Protein AF-0000000078279937 (afdb_homodimer)

Nearest PDB structures (foldseek):
  2nv9-assembly3_E  TM=8.210E-01  e=4.605E-23  Paramecium bursaria Chlorella virus 1
  2nv9-assembly1_A  TM=8.262E-01  e=1.720E-22  Paramecium bursaria Chlorella virus 1
  2nv9-assembly1_B  TM=8.105E-01  e=5.512E-23  Paramecium bursaria Chlorella virus 1
  2nva-assembly3_F  TM=8.144E-01  e=1.201E-22  Paramecium bursaria Chlorella virus 1
  2tod-assembly1_B  TM=8.309E-01  e=2.949E-22  Trypanosoma brucei

pLDDT: mean 93.98, std 10.26, range [30.8, 98.88]

Organism: NCBI:txid1796616

Solvent-accessible surface area (backbone atoms only — not comparable to full-atom values): 41753 Å² total; per-residue (Å²): 131,61,63,70,59,54,50,50,47,42,73,73,72,42,66,38,26,38,37,36,34,51,54,52,32,50,49,46,49,49,51,52,49,59,52,29,67,77,62,45,48,41,25,39,36,34,69,24,37,48,68,47,44,69,55,44,60,71,72,44,64,28,38,40,32,49,35,70,25,40,46,50,46,39,59,75,69,60,54,62,48,74,28,33,35,44,44,42,70,50,65,52,62,69,53,51,52,54,51,40,73,71,48,49,46,48,30,36,34,55,34,37,43,71,68,42,45,50,44,54,50,53,53,21,65,77,62,74,39,57,32,41,30,25,46,23,44,39,72,70,53,89,43,31,30,37,69,68,58,52,52,50,51,61,62,46,37,80,81,40,74,36,58,38,79,40,28,39,32,40,62,76,54,70,59,47,92,48,70,65,58,49,53,50,49,52,51,50,50,31,50,51,54,45,51,45,22,71,75,56,73,48,75,62,47,33,38,40,37,31,72,18,60,41,73,58,60,35,74,91,52,71,76,50,51,68,61,52,45,42,52,50,42,58,50,57,76,67,40,82,53,84,52,48,40,31,40,36,41,28,52,66,55,30,15,74,22,11,32,39,34,25,32,30,70,40,74,47,66,35,87,90,36,40,34,34,31,25,67,36,34,50,43,52,45,53,61,99,76,65,61,53,12,75,56,46,57,49,68,46,55,40,77,74,56,94,59,68,62,69,43,62,28,28,36,27,23,34,54,88,50,94,65,28,32,64,25,48,65,44,78,42,39,60,76,50,71,69,32,30,42,36,36,54,51,40,26,26,35,7,86,25,59,11,23,53,51,42,52,16,38,59,45,58,26,31,29,39,33,32,89,88,76,39,75,43,80,28,34,68,70,38,82,35,28,76,78,48,34,61,52,68,37,92,89,69,44,66,74,65,79,72,51,70,120,131,62,63,70,59,54,50,49,48,41,73,73,74,41,67,38,26,37,38,37,33,51,54,53,32,50,50,45,49,50,52,53,49,59,52,29,67,78,62,44,47,41,25,37,34,33,68,23,37,47,68,46,44,68,56,44,61,72,73,44,62,28,38,41,31,50,34,72,23,41,46,49,45,38,59,75,70,61,55,60,48,73,29,32,34,45,45,42,68,51,62,52,62,68,54,52,52,53,50,40,73,71,47,49,46,49,30,36,34,54,35,36,42,70,68,43,45,50,46,54,50,52,54,22,65,77,62,74,38,59,32,42,30,24,46,23,45,37,72,71,54,89,44,32,31,37,70,68,58,52,50,51,50,60,62,47,37,79,80,38,73,36,57,38,76,38,29,39,32,41,62,76,55,68,58,46,91,48,68,66,59,49,53,51,48,52,51,50,49,30,51,49,54,44,51,45,21,70,75,56,72,48,78,62,47,32,37,40,37,31,71,19,61,42,70,57,61,36,73,90,52,71,76,50,51,67,61,52,46,40,52,49,41,57,49,58,77,67,40,81,53,85,52,49,41,32,40,37,40,29,53,65,53,30,16,73,22,11,32,40,37,26,32,29,72,40,74,49,66,34,86,91,36,39,34,34,32,25,70,38,34,49,43,53,45,55,60,99,78,64,59,53,12,74,56,46,57,50,70,46,54,40,76,73,56,93,61,67,62,69,43,62,29,28,36,26,23,35,54,88,50,94,66,28,30,65,26,50,67,45,77,44,37,61,76,51,69,70,31,30,42,36,35,53,53,40,26,26,35,9,87,23,60,12,24,53,50,41,53,17,37,60,45,59,25,31,29,40,33,33,88,88,75,40,76,43,80,28,34,67,69,38,82,36,28,74,79,49,33,61,53,73,39,90,89,70,46,68,73,66,78,69,50,70,121

Structure (mmCIF, N/CA/C/O backbone):
data_AF-0000000078279937-model_v1
#
loop_
_entity.id
_entity.type
_entity.pdbx_description
1 polymer 'Diaminopimelate decarboxylase'
#
loop_
_atom_site.group_PDB
_atom_site.id
_atom_site.type_symbol
_atom_site.label_atom_id
_atom_site.label_alt_id
_atom_site.label_comp_id
_atom_site.label_asym_id
_atom_site.label_entity_id
_atom_site.label_seq_id
_atom_site.pdbx_PDB_ins_code
_atom_site.Cartn_x
_atom_site.Cartn_y
_atom_site.Cartn_z
_atom_site.occupancy
_atom_site.B_iso_or_equiv
_atom_site.auth_seq_id
_atom_site.auth_comp_id
_atom_site.auth_asym_id
_atom_site.auth_atom_id
_atom_site.pdbx_PDB_model_num
ATOM 1 N N . MET A 1 1 ? 24.375 12.938 1.271 1 91.19 1 MET A N 1
ATOM 2 C CA . MET A 1 1 ? 25.188 12.117 2.154 1 91.19 1 MET A CA 1
ATOM 3 C C . MET A 1 1 ? 26.375 11.531 1.399 1 91.19 1 MET A C 1
ATOM 5 O O . MET A 1 1 ? 26.25 11.133 0.239 1 91.19 1 MET A O 1
ATOM 9 N N . GLU A 1 2 ? 27.5 11.531 2.088 1 91.62 2 GLU A N 1
ATOM 10 C CA . GLU A 1 2 ? 28.672 10.969 1.43 1 91.62 2 GLU A CA 1
ATOM 11 C C . GLU A 1 2 ? 28.547 9.453 1.272 1 91.62 2 GLU A C 1
ATOM 13 O O . GLU A 1 2 ? 28.031 8.773 2.158 1 91.62 2 GLU A O 1
ATOM 18 N N . MET A 1 3 ? 29.062 8.961 0.216 1 93.88 3 MET A N 1
ATOM 19 C CA . MET A 1 3 ? 28.938 7.559 -0.157 1 93.88 3 MET A CA 1
ATOM 20 C C . MET A 1 3 ? 29.562 6.66 0.911 1 93.88 3 MET A C 1
ATOM 22 O O . MET A 1 3 ? 29.031 5.586 1.202 1 93.88 3 MET A O 1
ATOM 26 N N . GLU A 1 4 ? 30.625 7.129 1.504 1 93.06 4 GLU A N 1
ATOM 27 C CA . GLU A 1 4 ? 31.312 6.32 2.502 1 93.06 4 GLU A CA 1
ATOM 28 C C . GLU A 1 4 ? 30.391 5.977 3.67 1 93.06 4 GLU A C 1
ATOM 30 O O . GLU A 1 4 ? 30.438 4.863 4.203 1 93.06 4 GLU A O 1
ATOM 35 N N . TYR A 1 5 ? 29.594 6.871 4.039 1 94.44 5 TYR A N 1
ATOM 36 C CA . TYR A 1 5 ? 28.672 6.637 5.148 1 94.44 5 TYR A CA 1
ATOM 37 C C . TYR A 1 5 ? 27.562 5.688 4.734 1 94.44 5 TYR A C 1
ATOM 39 O O . TYR A 1 5 ? 27.156 4.816 5.508 1 94.44 5 TYR A O 1
ATOM 47 N N . LEU A 1 6 ? 27.062 5.871 3.543 1 96.38 6 LEU A N 1
ATOM 48 C CA . LEU A 1 6 ? 26.031 4.965 3.039 1 96.38 6 LEU A CA 1
ATOM 49 C C . LEU A 1 6 ? 26.578 3.541 2.936 1 96.38 6 LEU A C 1
ATOM 51 O O . LEU A 1 6 ? 25.875 2.582 3.266 1 96.38 6 LEU A O 1
ATOM 55 N N . GLU A 1 7 ? 27.812 3.387 2.508 1 96.25 7 GLU A N 1
ATOM 56 C CA . GLU A 1 7 ? 28.438 2.07 2.416 1 96.25 7 GLU A CA 1
ATOM 57 C C . GLU A 1 7 ? 28.562 1.419 3.791 1 96.25 7 GLU A C 1
ATOM 59 O O . GLU A 1 7 ? 28.375 0.208 3.928 1 96.25 7 GLU A O 1
ATOM 64 N N . TYR A 1 8 ? 28.891 2.275 4.75 1 95.31 8 TYR A N 1
ATOM 65 C CA . TYR A 1 8 ? 28.906 1.762 6.117 1 95.31 8 TYR A CA 1
ATOM 66 C C . TYR A 1 8 ? 27.531 1.2 6.504 1 95.31 8 TYR A C 1
ATOM 68 O O . TYR A 1 8 ? 27.453 0.113 7.082 1 95.31 8 TYR A O 1
ATOM 76 N N . GLY A 1 9 ? 26.484 1.945 6.211 1 95.75 9 GLY A N 1
ATOM 77 C CA . GLY A 1 9 ? 25.125 1.477 6.484 1 95.75 9 GLY A CA 1
ATOM 78 C C . GLY A 1 9 ? 24.797 0.174 5.781 1 95.75 9 GLY A C 1
ATOM 79 O O . GLY A 1 9 ? 24.156 -0.708 6.367 1 95.75 9 GLY A O 1
ATOM 80 N N . ILE A 1 10 ? 25.234 0.014 4.574 1 96.94 10 ILE A N 1
ATOM 81 C CA . ILE A 1 10 ? 25 -1.186 3.775 1 96.94 10 ILE A CA 1
ATOM 82 C C . ILE A 1 10 ? 25.641 -2.393 4.465 1 96.94 10 ILE A C 1
ATOM 84 O O . ILE A 1 10 ? 25 -3.445 4.59 1 96.94 10 ILE A O 1
ATOM 88 N N . VAL A 1 11 ? 26.859 -2.24 4.875 1 96.06 11 VAL A N 1
ATOM 89 C CA . VAL A 1 11 ? 27.594 -3.336 5.496 1 96.06 11 VAL A CA 1
ATOM 90 C C . VAL A 1 11 ? 26.969 -3.668 6.852 1 96.06 11 VAL A C 1
ATOM 92 O O . VAL A 1 11 ? 26.812 -4.84 7.199 1 96.06 11 VAL A O 1
ATOM 95 N N . ARG A 1 12 ? 26.578 -2.682 7.578 1 95.69 12 ARG A N 1
ATOM 96 C CA . ARG A 1 12 ? 26.109 -2.85 8.953 1 95.69 12 ARG A CA 1
ATOM 97 C C . ARG A 1 12 ? 24.703 -3.445 8.984 1 95.69 12 ARG A C 1
ATOM 99 O O . ARG A 1 12 ? 24.406 -4.312 9.805 1 95.69 12 ARG A O 1
ATOM 106 N N . TYR A 1 13 ? 23.781 -2.949 8.133 1 96.62 13 TYR A N 1
ATOM 107 C CA . TYR A 1 13 ? 22.375 -3.271 8.281 1 96.62 13 TYR A CA 1
ATOM 108 C C . TYR A 1 13 ? 21.875 -4.117 7.113 1 96.62 13 TYR A C 1
ATOM 110 O O . TYR A 1 13 ? 20.859 -4.812 7.23 1 96.62 13 TYR A O 1
ATOM 118 N N . GLY A 1 14 ? 22.547 -4.039 5.945 1 97 14 GLY A N 1
ATOM 119 C CA . GLY A 1 14 ? 22.078 -4.738 4.762 1 97 14 GLY A CA 1
ATOM 120 C C . GLY A 1 14 ? 20.938 -4.012 4.059 1 97 14 GLY A C 1
ATOM 121 O O . GLY A 1 14 ? 20.703 -2.828 4.305 1 97 14 GLY A O 1
ATOM 122 N N . THR A 1 15 ? 20.297 -4.594 3.074 1 98.06 15 THR A N 1
ATOM 123 C CA . THR A 1 15 ? 19.172 -4.066 2.295 1 98.06 15 THR A CA 1
ATOM 124 C C . THR A 1 15 ? 17.984 -5.02 2.35 1 98.06 15 THR A C 1
ATOM 126 O O . THR A 1 15 ? 18.141 -6.207 2.643 1 98.06 15 THR A O 1
ATOM 129 N N . PRO A 1 16 ? 16.844 -4.539 2.074 1 98.25 16 PRO A N 1
ATOM 130 C CA . PRO A 1 16 ? 16.453 -3.141 1.854 1 98.25 16 PRO A CA 1
ATOM 131 C C . PRO A 1 16 ? 16.562 -2.295 3.121 1 98.25 16 PRO A C 1
ATOM 133 O O . PRO A 1 16 ? 16.375 -2.811 4.227 1 98.25 16 PRO A O 1
ATOM 136 N N . LEU A 1 17 ? 16.844 -0.996 2.926 1 98.62 17 LEU A N 1
ATOM 137 C CA . LEU A 1 17 ? 17.078 -0.129 4.074 1 98.62 17 LEU A CA 1
ATOM 138 C C . LEU A 1 17 ? 16.672 1.307 3.768 1 98.62 17 LEU A C 1
ATOM 140 O O . LEU A 1 17 ? 17 1.841 2.707 1 98.62 17 LEU A O 1
ATOM 144 N N . TYR A 1 18 ? 15.898 1.849 4.648 1 98.69 18 TYR A N 1
ATOM 145 C CA . TYR A 1 18 ? 15.719 3.297 4.656 1 98.69 18 TYR A CA 1
ATOM 146 C C . TYR A 1 18 ? 16.766 3.969 5.539 1 98.69 18 TYR A C 1
ATOM 148 O O . TYR A 1 18 ? 17.062 3.49 6.641 1 98.69 18 TYR A O 1
ATOM 156 N N . VAL A 1 19 ? 17.312 5.02 5.066 1 98.56 19 VAL A N 1
ATOM 157 C CA . VAL A 1 19 ? 18.234 5.836 5.863 1 98.56 19 VAL A CA 1
ATOM 158 C C . VAL A 1 19 ? 17.719 7.27 5.926 1 98.56 19 VAL A C 1
ATOM 160 O O . VAL A 1 19 ? 17.438 7.883 4.895 1 98.56 19 VAL A O 1
ATOM 163 N N . PHE A 1 20 ? 17.578 7.77 7.086 1 98.44 20 PHE A N 1
ATOM 164 C CA . PHE A 1 20 ? 17.234 9.172 7.293 1 98.44 20 PHE A CA 1
ATOM 165 C C . PHE A 1 20 ? 18.406 9.945 7.883 1 98.44 20 PHE A C 1
ATOM 167 O O . PHE A 1 20 ? 18.828 9.664 9 1 98.44 20 PHE A O 1
ATOM 174 N N . ASN A 1 21 ? 18.891 10.82 7.109 1 98.38 21 ASN A N 1
ATOM 175 C CA . ASN A 1 21 ? 20 11.664 7.531 1 98.38 21 ASN A CA 1
ATOM 176 C C . ASN A 1 21 ? 19.516 12.859 8.344 1 98.38 21 ASN A C 1
ATOM 178 O O . ASN A 1 21 ? 19 13.828 7.781 1 98.38 21 ASN A O 1
ATOM 182 N N . MET A 1 22 ? 19.797 12.852 9.586 1 97 22 MET A N 1
ATOM 183 C CA . MET A 1 22 ? 19.266 13.844 10.516 1 97 22 MET A CA 1
ATOM 184 C C . MET A 1 22 ? 19.922 15.203 10.289 1 97 22 MET A C 1
ATOM 186 O O . MET A 1 22 ? 19.312 16.234 10.516 1 97 22 MET A O 1
ATOM 190 N N . ASP A 1 23 ? 21.172 15.258 9.844 1 97.69 23 ASP A N 1
ATOM 191 C CA . ASP A 1 23 ? 21.828 16.516 9.531 1 97.69 23 ASP A CA 1
ATOM 192 C C . ASP A 1 23 ? 21.156 17.219 8.359 1 97.69 23 ASP A C 1
ATOM 194 O O . ASP A 1 23 ? 20.922 18.438 8.398 1 97.69 23 ASP A O 1
ATOM 198 N N . GLU A 1 24 ? 20.844 16.438 7.383 1 98 24 GLU A N 1
ATOM 199 C CA . GLU A 1 24 ? 20.156 17 6.223 1 98 24 GLU A CA 1
ATOM 200 C C . GLU A 1 24 ? 18.766 17.5 6.594 1 98 24 GLU A C 1
ATOM 202 O O . GLU A 1 24 ? 18.312 18.531 6.082 1 98 24 GLU A O 1
ATOM 207 N N . MET A 1 25 ? 18.062 16.781 7.422 1 98 25 MET A N 1
ATOM 208 C CA . MET A 1 25 ? 16.766 17.234 7.918 1 98 25 MET A CA 1
ATOM 209 C C . MET A 1 25 ? 16.891 18.578 8.625 1 98 25 MET A C 1
ATOM 211 O O . MET A 1 25 ? 16.156 19.516 8.32 1 98 25 MET A O 1
ATOM 215 N N . ARG A 1 26 ? 17.828 18.688 9.508 1 97.5 26 ARG A N 1
ATOM 216 C CA . ARG A 1 26 ? 18.078 19.906 10.258 1 97.5 26 ARG A CA 1
ATOM 217 C C . ARG A 1 26 ? 18.422 21.062 9.328 1 97.5 26 ARG A C 1
ATOM 219 O O . ARG A 1 26 ? 17.891 22.172 9.461 1 97.5 26 ARG A O 1
ATOM 226 N N . ASP A 1 27 ? 19.297 20.75 8.391 1 97.5 27 ASP A N 1
ATOM 227 C CA . ASP A 1 27 ? 19.719 21.781 7.441 1 97.5 27 ASP A CA 1
ATOM 228 C C . ASP A 1 27 ? 18.531 22.312 6.648 1 97.5 27 ASP A C 1
ATOM 230 O O . ASP A 1 27 ? 18.438 23.516 6.406 1 97.5 27 ASP A O 1
ATOM 234 N N . THR A 1 28 ? 17.672 21.438 6.246 1 97.75 28 THR A N 1
ATOM 235 C CA . THR A 1 28 ? 16.484 21.844 5.488 1 97.75 28 THR A CA 1
ATOM 236 C C . THR A 1 28 ? 15.594 22.75 6.328 1 97.75 28 THR A C 1
ATOM 238 O O . THR A 1 28 ? 15.164 23.812 5.863 1 97.75 28 THR A O 1
ATOM 241 N N . VAL A 1 29 ? 15.328 22.359 7.566 1 98 29 VAL A N 1
ATOM 242 C CA . VAL A 1 29 ? 14.477 23.141 8.453 1 98 29 VAL A CA 1
ATOM 243 C C . VAL A 1 29 ? 15.102 24.516 8.695 1 98 29 VAL A C 1
ATOM 245 O O . VAL A 1 29 ? 14.414 25.531 8.617 1 98 29 VAL A O 1
ATOM 248 N N . LEU A 1 30 ? 16.375 24.531 8.938 1 97.19 30 LEU A N 1
ATOM 249 C CA . LEU A 1 30 ? 17.078 25.781 9.219 1 97.19 30 LEU A CA 1
ATOM 250 C C . LEU A 1 30 ? 17.062 26.703 8 1 97.19 30 LEU A C 1
ATOM 252 O O . LEU A 1 30 ? 16.906 27.922 8.133 1 97.19 30 LEU A O 1
ATOM 256 N N . LEU A 1 31 ? 17.281 26.094 6.871 1 96.69 31 LEU A N 1
ATOM 257 C CA . LEU A 1 31 ? 17.234 26.875 5.641 1 96.69 31 LEU A CA 1
ATOM 258 C C . LEU A 1 31 ? 15.883 27.562 5.484 1 96.69 31 LEU A C 1
ATOM 260 O O . LEU A 1 31 ? 15.82 28.766 5.215 1 96.69 31 LEU A O 1
ATOM 264 N N . ILE A 1 32 ? 14.805 26.875 5.668 1 97.25 32 ILE A N 1
ATOM 265 C CA . ILE A 1 32 ? 13.461 27.406 5.504 1 97.25 32 ILE A CA 1
ATOM 266 C C . ILE A 1 32 ? 13.188 28.469 6.574 1 97.25 32 ILE A C 1
ATOM 268 O O . ILE A 1 32 ? 12.648 29.531 6.273 1 97.25 32 ILE A O 1
ATOM 272 N N . ARG A 1 33 ? 13.586 28.203 7.777 1 96.56 33 ARG A N 1
ATOM 273 C CA . ARG A 1 33 ? 13.398 29.141 8.875 1 96.56 33 ARG A CA 1
ATOM 274 C C . ARG A 1 33 ? 14.109 30.453 8.594 1 96.56 33 ARG A C 1
ATOM 276 O O . ARG A 1 33 ? 13.562 31.531 8.836 1 96.56 33 ARG A O 1
ATOM 283 N N . ASN A 1 34 ? 15.328 30.328 8.148 1 95.88 34 ASN A N 1
ATOM 284 C CA . ASN A 1 34 ? 16.109 31.516 7.836 1 95.88 34 ASN A CA 1
ATOM 285 C C . ASN A 1 34 ? 15.461 32.344 6.723 1 95.88 34 ASN A C 1
ATOM 287 O O . ASN A 1 34 ? 15.414 33.562 6.801 1 95.88 34 ASN A O 1
ATOM 291 N N . GLU A 1 35 ? 14.984 31.625 5.75 1 94.62 35 GLU A N 1
ATOM 292 C CA . GLU A 1 35 ? 14.352 32.312 4.629 1 94.62 35 GLU A CA 1
ATOM 293 C C . GLU A 1 35 ? 13.055 33 5.062 1 94.62 35 GLU A C 1
ATOM 295 O O . GLU A 1 35 ? 12.695 34.062 4.531 1 94.62 35 GLU A O 1
ATOM 300 N N . LEU A 1 36 ? 12.32 32.438 5.992 1 95.75 36 LEU A N 1
ATOM 301 C CA . LEU A 1 36 ? 11.062 33 6.484 1 95.75 36 LEU A CA 1
ATOM 302 C C . LEU A 1 36 ? 11.32 34.219 7.355 1 95.75 36 LEU A C 1
ATOM 304 O O . LEU A 1 36 ? 10.445 35.094 7.5 1 95.75 36 LEU A O 1
ATOM 308 N N . ALA A 1 37 ? 12.469 34.344 8.008 1 90.94 37 ALA A N 1
ATOM 309 C CA . ALA A 1 37 ? 12.93 35.5 8.773 1 90.94 37 ALA A CA 1
ATOM 310 C C . ALA A 1 37 ? 11.906 35.906 9.828 1 90.94 37 ALA A C 1
ATOM 312 O O . ALA A 1 37 ? 11.57 37.094 9.953 1 90.94 37 ALA A O 1
ATOM 313 N N . GLY A 1 38 ? 11.297 34.906 10.469 1 93.62 38 GLY A N 1
ATOM 314 C CA . GLY A 1 38 ? 10.383 35.156 11.57 1 93.62 38 GLY A CA 1
ATOM 315 C C . GLY A 1 38 ? 8.992 35.562 11.117 1 93.62 38 GLY A C 1
ATOM 316 O O . GLY A 1 38 ? 8.109 35.781 11.938 1 93.62 38 GLY A O 1
ATOM 317 N N . LYS A 1 39 ? 8.766 35.531 9.852 1 96 39 LYS A N 1
ATOM 318 C CA . LYS A 1 39 ? 7.496 36 9.289 1 96 39 LYS A CA 1
ATOM 319 C C . LYS A 1 39 ? 6.414 34.938 9.414 1 96 39 LYS A C 1
ATOM 321 O O . LYS A 1 39 ? 5.223 35.219 9.289 1 96 39 LYS A O 1
ATOM 326 N N . ALA A 1 40 ? 6.801 33.75 9.672 1 97.69 40 ALA A N 1
ATOM 327 C CA . ALA A 1 40 ? 5.855 32.625 9.852 1 97.69 40 ALA A CA 1
ATOM 328 C C . ALA A 1 40 ? 6.469 31.516 10.688 1 97.69 40 ALA A C 1
ATOM 330 O O . ALA A 1 40 ? 7.691 31.375 10.742 1 97.69 40 ALA A O 1
ATOM 331 N N . GLY A 1 41 ? 5.605 30.766 11.375 1 97.75 41 GLY A N 1
ATOM 332 C CA . GLY A 1 41 ? 6.035 29.547 12.016 1 97.75 41 GLY A CA 1
ATOM 333 C C . GLY A 1 41 ? 6.059 28.344 11.078 1 97.75 41 GLY A C 1
ATOM 334 O O . GLY A 1 41 ? 5.668 28.469 9.914 1 97.75 41 GLY A O 1
ATOM 335 N N . LEU A 1 42 ? 6.555 27.25 11.625 1 98.25 42 LEU A N 1
ATOM 336 C CA . LEU A 1 42 ? 6.66 26.031 10.82 1 98.25 42 LEU A CA 1
ATOM 337 C C . LEU A 1 42 ? 5.898 24.875 11.477 1 98.25 42 LEU A C 1
ATOM 339 O O . LEU A 1 42 ? 6.031 24.656 12.68 1 98.25 42 LEU A O 1
ATOM 343 N N . CYS A 1 43 ? 5.09 24.234 10.695 1 98.62 43 CYS A N 1
ATOM 344 C CA . CYS A 1 43 ? 4.363 23.031 11.094 1 98.62 43 CYS A CA 1
ATOM 345 C C . CYS A 1 43 ? 4.75 21.844 10.219 1 98.62 43 CYS A C 1
ATOM 347 O O . CYS A 1 43 ? 4.766 21.953 8.992 1 98.62 43 CYS A O 1
ATOM 349 N N . PHE A 1 44 ? 5.07 20.75 10.891 1 98.81 44 PHE A N 1
ATOM 350 C CA . PHE A 1 44 ? 5.395 19.516 10.172 1 98.81 44 PHE A CA 1
ATOM 351 C C . PHE A 1 44 ? 4.188 18.594 10.094 1 98.81 44 PHE A C 1
ATOM 353 O O . PHE A 1 44 ? 3.676 18.156 11.125 1 98.81 44 PHE A O 1
ATOM 360 N N . ALA A 1 45 ? 3.721 18.312 8.891 1 98.69 45 ALA A N 1
ATOM 361 C CA . ALA A 1 45 ? 2.736 17.25 8.711 1 98.69 45 ALA A CA 1
ATOM 362 C C . ALA A 1 45 ? 3.387 15.875 8.836 1 98.69 45 ALA A C 1
ATOM 364 O O . ALA A 1 45 ? 4.004 15.391 7.883 1 98.69 45 ALA A O 1
ATOM 365 N N . MET A 1 46 ? 3.17 15.195 9.906 1 98.62 46 MET A N 1
ATOM 366 C CA . MET A 1 46 ? 3.971 14.016 10.211 1 98.62 46 MET A CA 1
ATOM 367 C C . MET A 1 46 ? 3.592 12.844 9.305 1 98.62 46 MET A C 1
ATOM 369 O O . MET A 1 46 ? 4.312 11.852 9.234 1 98.62 46 MET A O 1
ATOM 373 N N . LYS A 1 47 ? 2.43 12.969 8.562 1 98.06 47 LYS A N 1
ATOM 374 C CA . LYS A 1 47 ? 2.057 11.898 7.648 1 98.06 47 LYS A CA 1
ATOM 375 C C . LYS A 1 47 ? 3.129 11.68 6.582 1 98.06 47 LYS A C 1
ATOM 377 O O . LYS A 1 47 ? 3.195 10.617 5.969 1 98.06 47 LYS A O 1
ATOM 382 N N . ALA A 1 48 ? 3.943 12.703 6.355 1 97.81 48 ALA A N 1
ATOM 383 C CA . ALA A 1 48 ? 5.023 12.578 5.379 1 97.81 48 ALA A CA 1
ATOM 384 C C . ALA A 1 48 ? 6.047 11.539 5.816 1 97.81 48 ALA A C 1
ATOM 386 O O . ALA A 1 48 ? 6.594 10.805 4.988 1 97.81 48 ALA A O 1
ATOM 387 N N . ASN A 1 49 ? 6.336 11.516 7.09 1 98.5 49 ASN A N 1
ATOM 388 C CA . ASN A 1 49 ? 7.262 10.539 7.656 1 98.5 49 ASN A CA 1
ATOM 389 C C . ASN A 1 49 ? 7.199 10.516 9.18 1 98.5 49 ASN A C 1
ATOM 391 O O . ASN A 1 49 ? 7.891 11.297 9.844 1 98.5 49 ASN A O 1
ATOM 395 N N . PRO A 1 50 ? 6.496 9.609 9.75 1 98.56 50 PRO A N 1
ATOM 396 C CA . PRO A 1 50 ? 6.328 9.594 11.203 1 98.56 50 PRO A CA 1
ATOM 397 C C . PRO A 1 50 ? 7.629 9.289 11.945 1 98.56 50 PRO A C 1
ATOM 399 O O . PRO A 1 50 ? 7.762 9.617 13.125 1 98.56 50 PRO A O 1
ATOM 402 N N . PHE A 1 51 ? 8.602 8.711 11.305 1 98.12 51 PHE A N 1
ATOM 403 C CA . PHE A 1 51 ? 9.867 8.391 11.945 1 98.12 51 PHE A CA 1
ATOM 404 C C . PHE A 1 51 ? 10.609 9.664 12.352 1 98.12 51 PHE A C 1
ATOM 406 O O . PHE A 1 51 ? 11.469 9.633 13.234 1 98.12 51 PHE A O 1
ATOM 413 N N . LEU A 1 52 ? 10.281 10.766 11.734 1 98.12 52 LEU A N 1
ATOM 414 C CA . LEU A 1 52 ? 11.023 12.008 11.953 1 98.12 52 LEU A CA 1
ATOM 415 C C . LEU A 1 52 ? 10.352 12.844 13.039 1 98.12 52 LEU A C 1
ATOM 417 O O . LEU A 1 52 ? 10.828 13.938 13.359 1 98.12 52 LEU A O 1
ATOM 421 N N . THR A 1 53 ? 9.297 12.383 13.641 1 97.94 53 THR A N 1
ATOM 422 C CA . THR A 1 53 ? 8.414 13.172 14.5 1 97.94 53 THR A CA 1
ATOM 423 C C . THR A 1 53 ? 9.188 13.758 15.672 1 97.94 53 THR A C 1
ATOM 425 O O . THR A 1 53 ? 9.125 14.961 15.93 1 97.94 53 THR A O 1
ATOM 428 N N . ARG A 1 54 ? 9.938 13.023 16.359 1 95.12 54 ARG A N 1
ATOM 429 C CA . ARG A 1 54 ? 10.664 13.484 17.531 1 95.12 54 ARG A CA 1
ATOM 430 C C . ARG A 1 54 ? 11.695 14.547 17.156 1 95.12 54 ARG A C 1
ATOM 432 O O . ARG A 1 54 ? 11.75 15.609 17.781 1 95.12 54 ARG A O 1
ATOM 439 N N . GLN A 1 55 ? 12.453 14.242 16.141 1 93.81 55 GLN A N 1
ATOM 440 C CA . GLN A 1 55 ? 13.508 15.164 15.719 1 93.81 55 GLN A CA 1
ATOM 441 C C . GLN A 1 55 ? 12.914 16.453 15.172 1 93.81 55 GLN A C 1
ATOM 443 O O . GLN A 1 55 ? 13.445 17.547 15.43 1 93.81 55 GLN A O 1
ATOM 448 N N . MET A 1 56 ? 11.852 16.344 14.461 1 97.38 56 MET A N 1
ATOM 449 C CA . MET A 1 56 ? 11.18 17.516 13.938 1 97.38 56 MET A CA 1
ATOM 450 C C . MET A 1 56 ? 10.609 18.375 15.07 1 97.38 56 MET A C 1
ATOM 452 O O . MET A 1 56 ? 10.711 19.594 15.039 1 97.38 56 MET A O 1
ATOM 456 N N . ALA A 1 57 ? 10.039 17.719 16.047 1 96.75 57 ALA A N 1
ATOM 457 C CA . ALA A 1 57 ? 9.422 18.422 17.172 1 96.75 57 ALA A CA 1
ATOM 458 C C . ALA A 1 57 ? 10.438 19.344 17.859 1 96.75 57 ALA A C 1
ATOM 460 O O . ALA A 1 57 ? 10.07 20.375 18.406 1 96.75 57 ALA A O 1
ATOM 461 N N . ALA A 1 58 ? 11.656 18.984 17.781 1 95.06 58 ALA A N 1
ATOM 462 C CA . ALA A 1 58 ? 12.719 19.766 18.422 1 95.06 58 ALA A CA 1
ATOM 463 C C . ALA A 1 58 ? 13.062 21 17.594 1 95.06 58 ALA A C 1
ATOM 465 O O . ALA A 1 58 ? 13.664 21.953 18.109 1 95.06 58 ALA A O 1
ATOM 466 N N . LEU A 1 59 ? 12.68 21.031 16.344 1 96.19 59 LEU A N 1
ATOM 467 C CA . LEU A 1 59 ? 13.148 22.078 15.43 1 96.19 59 LEU A CA 1
ATOM 468 C C . LEU A 1 59 ? 12.008 22.969 14.984 1 96.19 59 LEU A C 1
ATOM 470 O O . LEU A 1 59 ? 12.227 24.125 14.602 1 96.19 59 LEU A O 1
ATOM 474 N N . ILE A 1 60 ? 10.805 22.438 14.961 1 97.19 60 ILE A N 1
ATOM 475 C CA . ILE A 1 60 ? 9.695 23.172 14.367 1 97.19 60 ILE A CA 1
ATOM 476 C C . ILE A 1 60 ? 8.719 23.609 15.461 1 97.19 60 ILE A C 1
ATOM 478 O O . ILE A 1 60 ? 8.922 23.297 16.641 1 97.19 60 ILE A O 1
ATOM 482 N N . ASP A 1 61 ? 7.699 24.297 15.102 1 98 61 ASP A N 1
ATOM 483 C CA . ASP A 1 61 ? 6.809 24.938 16.062 1 98 61 ASP A CA 1
ATOM 484 C C . ASP A 1 61 ? 5.59 24.047 16.344 1 98 61 ASP A C 1
ATOM 486 O O . ASP A 1 61 ? 4.988 24.141 17.422 1 98 61 ASP A O 1
ATOM 490 N N . ARG A 1 62 ? 5.285 23.219 15.359 1 98.19 62 ARG A N 1
ATOM 491 C CA . ARG A 1 62 ? 4.055 22.453 15.477 1 98.19 62 ARG A CA 1
ATOM 492 C C . ARG A 1 62 ? 4.152 21.156 14.68 1 98.19 62 ARG A C 1
ATOM 494 O O . ARG A 1 62 ? 4.891 21.078 13.703 1 98.19 62 ARG A O 1
ATOM 501 N N . ILE A 1 63 ? 3.43 20.141 15.172 1 98.62 63 ILE A N 1
ATOM 502 C CA . ILE A 1 63 ? 3.26 18.875 14.477 1 98.62 63 ILE A CA 1
ATOM 503 C C . ILE A 1 63 ? 1.78 18.641 14.172 1 98.62 63 ILE A C 1
ATOM 505 O O . ILE A 1 63 ? 0.94 18.703 15.078 1 98.62 63 ILE A O 1
ATOM 509 N N . GLU A 1 64 ? 1.451 18.438 12.961 1 98.75 64 GLU A N 1
ATOM 510 C CA . GLU A 1 64 ? 0.083 18.094 12.586 1 98.75 64 GLU A CA 1
ATOM 511 C C . GLU A 1 64 ? -0.132 16.578 12.609 1 98.75 64 GLU A C 1
ATOM 513 O O . GLU A 1 64 ? 0.636 15.828 12.008 1 98.75 64 GLU A O 1
ATOM 518 N N . VAL A 1 65 ? -1.108 16.172 13.258 1 98.5 65 VAL A N 1
ATOM 519 C CA . VAL A 1 65 ? -1.495 14.773 13.469 1 98.5 65 VAL A CA 1
ATOM 520 C C . VAL A 1 65 ? -2.863 14.516 12.836 1 98.5 65 VAL A C 1
ATOM 522 O O . VAL A 1 65 ? -3.828 15.234 13.125 1 98.5 65 VAL A O 1
ATOM 525 N N . CYS A 1 66 ? -2.988 13.422 12.047 1 98.25 66 CYS A N 1
ATOM 526 C CA . CYS A 1 66 ? -4.203 13.312 11.25 1 98.25 66 CYS A CA 1
ATOM 527 C C . CYS A 1 66 ? -4.91 11.992 11.516 1 98.25 66 CYS A C 1
ATOM 529 O O . CYS A 1 66 ? -5.867 11.641 10.82 1 98.25 66 CYS A O 1
ATOM 531 N N . SER A 1 67 ? -4.461 11.188 12.469 1 98.31 67 SER A N 1
ATOM 532 C CA . SER A 1 67 ? -5.098 9.914 12.797 1 98.31 67 SER A CA 1
ATOM 533 C C . SER A 1 67 ? -4.816 9.516 14.242 1 98.31 67 SER A C 1
ATOM 535 O O . SER A 1 67 ? -3.922 10.07 14.883 1 98.31 67 SER A O 1
ATOM 537 N N . MET A 1 68 ? -5.59 8.555 14.727 1 98.06 68 MET A N 1
ATOM 538 C CA . MET A 1 68 ? -5.359 8.039 16.078 1 98.06 68 MET A CA 1
ATOM 539 C C . MET A 1 68 ? -4.008 7.336 16.156 1 98.06 68 MET A C 1
ATOM 541 O O . MET A 1 68 ? -3.346 7.379 17.203 1 98.06 68 MET A O 1
ATOM 545 N N . GLY A 1 69 ? -3.572 6.664 15.031 1 98.44 69 GLY A N 1
ATOM 546 C CA . GLY A 1 69 ? -2.242 6.078 15.023 1 98.44 69 GLY A CA 1
ATOM 547 C C . GLY A 1 69 ? -1.136 7.102 15.188 1 98.44 69 GLY A C 1
ATOM 548 O O . GLY A 1 69 ? -0.194 6.887 15.953 1 98.44 69 GLY A O 1
ATOM 549 N N . GLU A 1 70 ? -1.249 8.156 14.516 1 98.69 70 GLU A N 1
ATOM 550 C CA . GLU A 1 70 ? -0.272 9.227 14.648 1 98.69 70 GLU A CA 1
ATOM 551 C C . GLU A 1 70 ? -0.33 9.859 16.031 1 98.69 70 GLU A C 1
ATOM 553 O O . GLU A 1 70 ? 0.702 10.227 16.594 1 98.69 70 GLU A O 1
ATOM 558 N N . PHE A 1 71 ? -1.556 10 16.562 1 98.44 71 PHE A N 1
ATOM 559 C CA . PHE A 1 71 ? -1.713 10.5 17.922 1 98.44 71 PHE A CA 1
ATOM 560 C C . PHE A 1 71 ? -0.971 9.617 18.922 1 98.44 71 PHE A C 1
ATOM 562 O O . PHE A 1 71 ? -0.255 10.117 19.797 1 98.44 71 PHE A O 1
ATOM 569 N N . GLU A 1 72 ? -1.078 8.344 18.719 1 98.06 72 GLU A N 1
ATOM 570 C CA . GLU A 1 72 ? -0.406 7.398 19.609 1 98.06 72 GLU A CA 1
ATOM 571 C C . GLU A 1 72 ? 1.111 7.535 19.516 1 98.06 72 GLU A C 1
ATOM 573 O O . GLU A 1 72 ? 1.815 7.434 20.516 1 98.06 72 GLU A O 1
ATOM 578 N N . ILE A 1 73 ? 1.615 7.762 18.344 1 98.12 73 ILE A N 1
ATOM 579 C CA . ILE A 1 73 ? 3.047 7.977 18.156 1 98.12 73 ILE A CA 1
ATOM 580 C C . ILE A 1 73 ? 3.49 9.195 18.969 1 98.12 73 ILE A C 1
ATOM 582 O O . ILE A 1 73 ? 4.477 9.133 19.703 1 98.12 73 ILE A O 1
ATOM 586 N N . CYS A 1 74 ? 2.734 10.273 18.844 1 97.94 74 CYS A N 1
ATOM 587 C CA . CYS A 1 74 ? 3.082 11.484 19.562 1 97.94 74 CYS A CA 1
ATOM 588 C C . CYS A 1 74 ? 3.037 11.25 21.078 1 97.94 74 CYS A C 1
ATOM 590 O O . CYS A 1 74 ? 3.898 11.742 21.812 1 97.94 74 CYS A O 1
ATOM 592 N N . ARG A 1 75 ? 2.008 10.555 21.516 1 97.06 75 ARG A N 1
ATOM 593 C CA . ARG A 1 75 ? 1.888 10.242 22.938 1 97.06 75 ARG A CA 1
ATOM 594 C C . ARG A 1 75 ? 3.08 9.414 23.406 1 97.06 75 ARG A C 1
ATOM 596 O O . ARG A 1 75 ? 3.695 9.742 24.438 1 97.06 75 ARG A O 1
ATOM 603 N N . LYS A 1 76 ? 3.463 8.398 22.672 1 95.81 76 LYS A N 1
ATOM 604 C CA . LYS A 1 76 ? 4.555 7.504 23.047 1 95.81 76 LYS A CA 1
ATOM 605 C C . LYS A 1 76 ? 5.895 8.242 23.047 1 95.81 76 LYS A C 1
ATOM 607 O O . LYS A 1 76 ? 6.762 7.965 23.875 1 95.81 76 LYS A O 1
ATOM 612 N N . LEU A 1 77 ? 6.02 9.156 22.125 1 95.06 77 LEU A N 1
ATOM 613 C CA . LEU A 1 77 ? 7.258 9.922 22.016 1 95.06 77 LEU A CA 1
ATOM 614 C C . LEU A 1 77 ? 7.258 11.102 22.984 1 95.06 77 LEU A C 1
ATOM 616 O O . LEU A 1 77 ? 8.234 11.859 23.047 1 95.06 77 LEU A O 1
ATOM 620 N N . GLU A 1 78 ? 6.113 11.344 23.656 1 95.5 78 GLU A N 1
ATOM 621 C CA . GLU A 1 78 ? 5.957 12.406 24.641 1 95.5 78 GLU A CA 1
ATOM 622 C C . GLU A 1 78 ? 6.164 13.781 24.016 1 95.5 78 GLU A C 1
ATOM 624 O O . GLU A 1 78 ? 6.867 14.625 24.578 1 95.5 78 GLU A O 1
ATOM 629 N N . ILE A 1 79 ? 5.641 13.906 22.906 1 97.06 79 ILE A N 1
ATOM 630 C CA . ILE A 1 79 ? 5.66 15.219 22.281 1 97.06 79 ILE A CA 1
ATOM 631 C C . ILE A 1 79 ? 4.836 16.203 23.109 1 97.06 79 ILE A C 1
ATOM 633 O O . ILE A 1 79 ? 3.756 15.859 23.594 1 97.06 79 ILE A O 1
ATOM 637 N N . GLU A 1 80 ? 5.309 17.438 23.281 1 97.5 80 GLU A N 1
ATOM 638 C CA . GLU A 1 80 ? 4.578 18.453 24.031 1 97.5 80 GLU A CA 1
ATOM 639 C C . GLU A 1 80 ? 3.205 18.703 23.406 1 97.5 80 GLU A C 1
ATOM 641 O O . GLU A 1 80 ? 3.102 19.016 22.219 1 97.5 80 GLU A O 1
ATOM 646 N N . PRO A 1 81 ? 2.168 18.516 24.172 1 97.62 81 PRO A N 1
ATOM 647 C CA . PRO A 1 81 ? 0.821 18.656 23.625 1 97.62 81 PRO A CA 1
ATOM 648 C C . PRO A 1 81 ? 0.595 20.031 22.969 1 97.62 81 PRO A C 1
ATOM 650 O O . PRO A 1 81 ? -0.158 20.141 22 1 97.62 81 PRO A O 1
ATOM 653 N N . GLU A 1 82 ? 1.264 21.078 23.438 1 97.31 82 GLU A N 1
ATOM 654 C CA . GLU A 1 82 ? 1.103 22.438 22.906 1 97.31 82 GLU A CA 1
ATOM 655 C C . GLU A 1 82 ? 1.59 22.516 21.469 1 97.31 82 GLU A C 1
ATOM 657 O O . GLU A 1 82 ? 1.241 23.453 20.734 1 97.31 82 GLU A O 1
ATOM 662 N N . LYS A 1 83 ? 2.369 21.562 21.062 1 97.81 83 LYS A N 1
ATOM 663 C CA . LYS A 1 83 ? 2.912 21.562 19.703 1 97.81 83 LYS A CA 1
ATOM 664 C C . LYS A 1 83 ? 2.018 20.766 18.75 1 97.81 83 LYS A C 1
ATOM 666 O O . LYS A 1 83 ? 2.248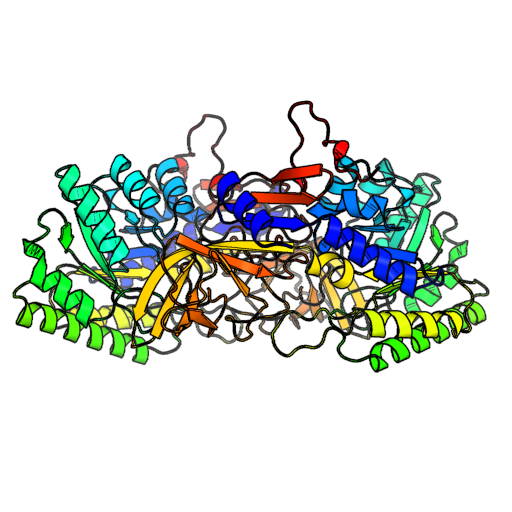 20.734 17.547 1 97.81 83 LYS A O 1
ATOM 671 N N . ILE A 1 84 ? 1.017 20.141 19.281 1 98.56 84 ILE A N 1
ATOM 672 C CA . ILE A 1 84 ? 0.269 19.172 18.484 1 98.56 84 ILE A CA 1
ATOM 673 C C . ILE A 1 84 ? -1.008 19.812 17.953 1 98.56 84 ILE A C 1
ATOM 675 O O . ILE A 1 84 ? -1.783 20.391 18.719 1 98.56 84 ILE A O 1
ATOM 679 N N . LEU A 1 85 ? -1.187 19.797 16.703 1 98.69 85 LEU A N 1
ATOM 680 C CA . LEU A 1 85 ? -2.445 20.125 16.031 1 98.69 85 LEU A CA 1
ATOM 681 C C . LEU A 1 85 ? -3.172 18.859 15.602 1 98.69 85 LEU A C 1
ATOM 683 O O . LEU A 1 85 ? -2.715 18.156 14.703 1 98.69 85 LEU A O 1
ATOM 687 N N . ILE A 1 86 ? -4.266 18.531 16.266 1 98.62 86 ILE A N 1
ATOM 688 C CA . ILE A 1 86 ? -5.07 17.359 15.914 1 98.62 86 ILE A CA 1
ATOM 689 C C . ILE A 1 86 ? -5.977 17.688 14.734 1 98.62 86 ILE A C 1
ATOM 691 O O . ILE A 1 86 ? -6.934 18.469 14.875 1 98.62 86 ILE A O 1
ATOM 695 N N . SER A 1 87 ? -5.676 17.125 13.586 1 98.31 87 SER A N 1
ATOM 696 C CA . SER A 1 87 ? -6.414 17.344 12.352 1 98.31 87 SER A CA 1
ATOM 697 C C . SER A 1 87 ? -6.984 16.031 11.812 1 98.31 87 SER A C 1
ATOM 699 O O . SER A 1 87 ? -7.148 15.062 12.555 1 98.31 87 SER A O 1
ATOM 701 N N . GLY A 1 88 ? -7.457 16.078 10.547 1 97.06 88 GLY A N 1
ATOM 702 C CA . GLY A 1 88 ? -7.996 14.875 9.93 1 97.06 88 GLY A CA 1
ATOM 703 C C . GLY A 1 88 ? -9.383 15.078 9.352 1 97.06 88 GLY A C 1
ATOM 704 O O . GLY A 1 88 ? -10.234 15.727 9.977 1 97.06 88 GLY A O 1
ATOM 705 N N . VAL A 1 89 ? -9.555 14.477 8.234 1 97.69 89 VAL A N 1
ATOM 706 C CA . VAL A 1 89 ? -10.844 14.562 7.562 1 97.69 89 VAL A CA 1
ATOM 707 C C . VAL A 1 89 ? -11.883 13.766 8.344 1 97.69 89 VAL A C 1
ATOM 709 O O . VAL A 1 89 ? -13.047 14.156 8.422 1 97.69 89 VAL A O 1
ATOM 712 N N . LEU A 1 90 ? -11.391 12.711 8.875 1 97.62 90 LEU A N 1
ATOM 713 C CA . LEU A 1 90 ? -12.25 11.922 9.75 1 97.62 90 LEU A CA 1
ATOM 714 C C . LEU A 1 90 ? -11.734 11.93 11.18 1 97.62 90 LEU A C 1
ATOM 716 O O . LEU A 1 90 ? -10.594 11.539 11.438 1 97.62 90 LEU A O 1
ATOM 720 N N . LYS A 1 91 ? -12.477 12.391 12.062 1 97.69 91 LYS A N 1
ATOM 721 C CA . LYS A 1 91 ? -12.359 12.25 13.516 1 97.69 91 LYS A CA 1
ATOM 722 C C . LYS A 1 91 ? -13.672 11.758 14.125 1 97.69 91 LYS A C 1
ATOM 724 O O . LYS A 1 91 ? -14.594 12.547 14.344 1 97.69 91 LYS A O 1
ATOM 729 N N . GLU A 1 92 ? -13.688 10.57 14.398 1 96 92 GLU A N 1
ATOM 730 C CA . GLU A 1 92 ? -14.906 10.023 15 1 96 92 GLU A CA 1
ATOM 731 C C . GLU A 1 92 ? -15.141 10.586 16.391 1 96 92 GLU A C 1
ATOM 733 O O . GLU A 1 92 ? -14.188 10.953 17.094 1 96 92 GLU A O 1
ATOM 738 N N . LYS A 1 93 ? -16.391 10.625 16.797 1 96.56 93 LYS A N 1
ATOM 739 C CA . LYS A 1 93 ? -16.781 11.164 18.109 1 96.56 93 LYS A CA 1
ATOM 740 C C . LYS A 1 93 ? -16 10.492 19.219 1 96.56 93 LYS A C 1
ATOM 742 O O . LYS A 1 93 ? -15.477 11.172 20.109 1 96.56 93 LYS A O 1
ATOM 747 N N . GLU A 1 94 ? -15.883 9.188 19.094 1 96.31 94 GLU A N 1
ATOM 748 C CA . GLU A 1 94 ? -15.164 8.445 20.125 1 96.31 94 GLU A CA 1
ATOM 749 C C . GLU A 1 94 ? -13.688 8.836 20.172 1 96.31 94 GLU A C 1
ATOM 751 O O . GLU A 1 94 ? -13.086 8.891 21.234 1 96.31 94 GLU A O 1
ATOM 756 N N . ASP A 1 95 ? -13.117 9.047 19.062 1 97.25 95 ASP A N 1
ATOM 757 C CA . ASP A 1 95 ? -11.727 9.469 18.984 1 97.25 95 ASP A CA 1
ATOM 758 C C . ASP A 1 95 ? -11.539 10.859 19.578 1 97.25 95 ASP A C 1
ATOM 760 O O . ASP A 1 95 ? -10.602 11.094 20.344 1 97.25 95 ASP A O 1
ATOM 764 N N . ILE A 1 96 ? -12.43 11.773 19.203 1 98.19 96 ILE A N 1
ATOM 765 C CA . ILE A 1 96 ? -12.398 13.133 19.734 1 98.19 96 ILE A CA 1
ATOM 766 C C . ILE A 1 96 ? -12.445 13.086 21.266 1 98.19 96 ILE A C 1
ATOM 768 O O . ILE A 1 96 ? -11.609 13.695 21.922 1 98.19 96 ILE A O 1
ATOM 772 N N . TYR A 1 97 ? -13.375 12.328 21.766 1 98.25 97 TYR A N 1
ATOM 773 C CA . TYR A 1 97 ? -13.539 12.258 23.219 1 98.25 97 TYR A CA 1
ATOM 774 C C . TYR A 1 97 ? -12.305 11.648 23.875 1 98.25 97 TYR A C 1
ATOM 776 O O . TYR A 1 97 ? -11.859 12.117 24.938 1 98.25 97 TYR A O 1
ATOM 784 N N . SER A 1 98 ? -11.734 10.617 23.219 1 97.56 98 SER A N 1
ATOM 785 C CA . SER A 1 98 ? -10.539 9.984 23.766 1 97.56 98 SER A CA 1
ATOM 786 C C . SER A 1 98 ? -9.375 10.961 23.828 1 97.56 98 SER A C 1
ATOM 788 O O . SER A 1 98 ? -8.672 11.023 24.844 1 97.56 98 SER A O 1
ATOM 790 N N . ILE A 1 99 ? -9.172 11.711 22.828 1 98.06 99 ILE A N 1
ATOM 791 C CA . ILE A 1 99 ? -8.07 12.672 22.766 1 98.06 99 ILE A CA 1
ATOM 792 C C . ILE A 1 99 ? -8.297 13.773 23.797 1 98.06 99 ILE A C 1
ATOM 794 O O . ILE A 1 99 ? -7.375 14.156 24.531 1 98.06 99 ILE A O 1
ATOM 798 N N . LEU A 1 100 ? -9.539 14.242 23.938 1 98.38 100 LEU A N 1
ATOM 799 C CA . LEU A 1 100 ? -9.867 15.32 24.859 1 98.38 100 LEU A CA 1
ATOM 800 C C . LEU A 1 100 ? -9.719 14.867 26.312 1 98.38 100 LEU A C 1
ATOM 802 O O . LEU A 1 100 ? -9.344 15.656 27.172 1 98.38 100 LEU A O 1
ATOM 806 N N . ARG A 1 101 ? -10.016 13.594 26.531 1 97.44 101 ARG A N 1
ATOM 807 C CA . ARG A 1 101 ? -9.836 13.07 27.875 1 97.44 101 ARG A CA 1
ATOM 808 C C . ARG A 1 101 ? -8.367 13.078 28.281 1 97.44 101 ARG A C 1
ATOM 810 O O . ARG A 1 101 ? -8.039 13.281 29.438 1 97.44 101 ARG A O 1
ATOM 817 N N . TYR A 1 102 ? -7.543 12.953 27.281 1 96.12 102 TYR A N 1
ATOM 818 C CA . TYR A 1 102 ? -6.113 12.844 27.547 1 96.12 102 TYR A CA 1
ATOM 819 C C . TYR A 1 102 ? -5.457 14.219 27.594 1 96.12 102 TYR A C 1
ATOM 821 O O . TYR A 1 102 ? -4.727 14.539 28.531 1 96.12 102 TYR A O 1
ATOM 829 N N . TYR A 1 103 ? -5.703 15.094 26.609 1 96.19 103 TYR A N 1
ATOM 830 C CA . TYR A 1 103 ? -4.926 16.312 26.453 1 96.19 103 TYR A CA 1
ATOM 831 C C . TYR A 1 103 ? -5.793 17.547 26.719 1 96.19 103 TYR A C 1
ATOM 833 O O . TYR A 1 103 ? -5.281 18.656 26.828 1 96.19 103 TYR A O 1
ATOM 841 N N . ARG A 1 104 ? -7.094 17.344 26.781 1 95.31 104 ARG A N 1
ATOM 842 C CA . ARG A 1 104 ? -8.016 18.453 27.031 1 95.31 104 ARG A CA 1
ATOM 843 C C . ARG A 1 104 ? -7.668 19.656 26.172 1 95.31 104 ARG A C 1
ATOM 845 O O . ARG A 1 104 ? -7.566 19.547 24.953 1 95.31 104 ARG A O 1
ATOM 852 N N . GLY A 1 105 ? -7.445 20.797 26.797 1 96 105 GLY A N 1
ATOM 853 C CA . GLY A 1 105 ? -7.234 22.031 26.062 1 96 105 GLY A CA 1
ATOM 854 C C . GLY A 1 105 ? -5.777 22.297 25.75 1 96 105 GLY A C 1
ATOM 855 O O . GLY A 1 105 ? -5.434 23.359 25.234 1 96 105 GLY A O 1
ATOM 856 N N . ALA A 1 106 ? -4.918 21.344 25.984 1 97 106 ALA A N 1
ATOM 857 C CA . ALA A 1 106 ? -3.492 21.562 25.766 1 97 106 ALA A CA 1
ATOM 858 C C . ALA A 1 106 ? -3.152 21.531 24.281 1 97 106 ALA A C 1
ATOM 860 O O . ALA A 1 106 ? -2.279 22.266 23.812 1 97 106 ALA A O 1
ATOM 861 N N . CYS A 1 107 ? -3.848 20.688 23.5 1 97.5 107 CYS A N 1
ATOM 862 C CA . CYS A 1 107 ? -3.668 20.594 22.062 1 97.5 107 CYS A CA 1
ATOM 863 C C . CYS A 1 107 ? -4.57 21.594 21.328 1 97.5 107 CYS A C 1
ATOM 865 O O . CYS A 1 107 ? -5.492 22.156 21.938 1 97.5 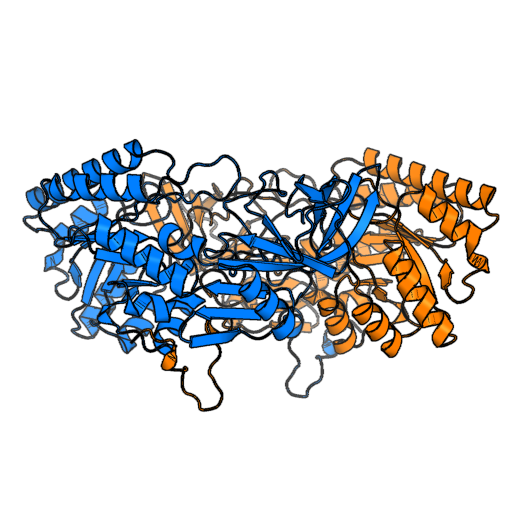107 CYS A O 1
ATOM 867 N N . THR A 1 108 ? -4.23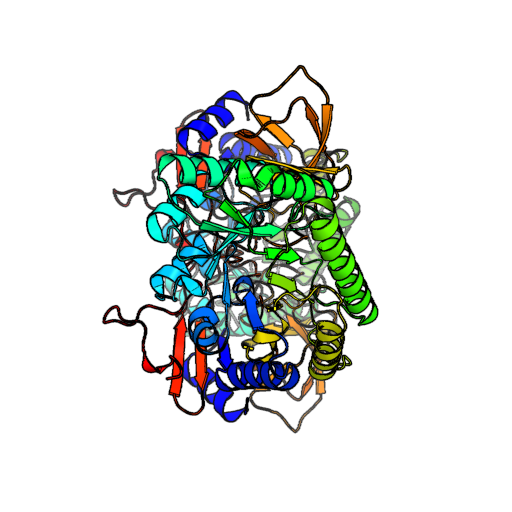8 21.844 20.141 1 98.31 108 THR A N 1
ATOM 868 C CA . THR A 1 108 ? -5.141 22.547 19.234 1 98.31 108 THR A CA 1
ATOM 869 C C . THR A 1 108 ? -5.852 21.562 18.312 1 98.31 108 THR A C 1
ATOM 871 O O . THR A 1 108 ? -5.289 20.531 17.938 1 98.31 108 THR A O 1
ATOM 874 N N . TYR A 1 109 ? -7.129 21.875 17.938 1 98.69 109 TYR A N 1
ATOM 875 C CA . TYR A 1 109 ? -7.945 20.938 17.172 1 98.69 109 TYR A CA 1
ATOM 876 C C . TYR A 1 109 ? -8.516 21.594 15.922 1 98.69 109 TYR A C 1
ATOM 878 O O . TYR A 1 109 ? -8.945 22.75 15.969 1 98.69 109 TYR A O 1
ATOM 886 N N . THR A 1 110 ? -8.523 20.875 14.836 1 98.81 110 THR A N 1
ATOM 887 C CA . THR A 1 110 ? -9.242 21.391 13.672 1 98.81 110 THR A CA 1
ATOM 888 C C . THR A 1 110 ? -10.672 20.859 13.648 1 98.81 110 THR A C 1
ATOM 890 O O . THR A 1 110 ? -10.953 19.766 14.164 1 98.81 110 THR A O 1
ATOM 893 N N . ILE A 1 111 ? -11.555 21.578 13.102 1 98.62 111 ILE A N 1
ATOM 894 C CA . ILE A 1 111 ? -12.93 21.172 12.812 1 98.62 111 ILE A CA 1
ATOM 895 C C . ILE A 1 111 ? -13.164 21.203 11.305 1 98.62 111 ILE A C 1
ATOM 897 O O . ILE A 1 111 ? -13.039 22.25 10.664 1 98.62 111 ILE A O 1
ATOM 901 N N . GLU A 1 112 ? -13.578 20.047 10.797 1 97.94 112 GLU A N 1
ATOM 902 C CA . GLU A 1 112 ? -13.672 19.922 9.344 1 97.94 112 GLU A CA 1
ATOM 903 C C . GLU A 1 112 ? -15.102 19.656 8.906 1 97.94 112 GLU A C 1
ATOM 905 O O . GLU A 1 112 ? -15.367 19.422 7.719 1 97.94 112 GLU A O 1
ATOM 910 N N . SER A 1 113 ? -16.031 19.516 9.836 1 98.06 113 SER A N 1
ATOM 911 C CA . SER A 1 113 ? -17.438 19.297 9.531 1 98.06 113 SER A CA 1
ATOM 912 C C . SER A 1 113 ? -18.328 19.734 10.688 1 98.06 113 SER A C 1
ATOM 914 O O . SER A 1 113 ? -17.859 19.969 11.797 1 98.06 113 SER A O 1
ATOM 916 N N . LEU A 1 114 ? -19.625 19.906 10.391 1 97.56 114 LEU A N 1
ATOM 917 C CA . LEU A 1 114 ? -20.578 20.25 11.438 1 97.56 114 LEU A CA 1
ATOM 918 C C . LEU A 1 114 ? -20.703 19.125 12.461 1 97.56 114 LEU A C 1
ATOM 920 O O . LEU A 1 114 ? -20.906 19.391 13.648 1 97.56 114 LEU A O 1
ATOM 924 N N . ASN A 1 115 ? -20.578 17.906 12.008 1 97.12 115 ASN A N 1
ATOM 925 C CA . ASN A 1 115 ? -20.594 16.797 12.953 1 97.12 115 ASN A CA 1
ATOM 926 C C . ASN A 1 115 ? -19.438 16.875 13.945 1 97.12 115 ASN A C 1
ATOM 928 O O . ASN A 1 115 ? -19.625 16.641 15.141 1 97.12 115 ASN A O 1
ATOM 932 N N . GLN A 1 116 ? -18.312 17.172 13.484 1 98.19 116 GLN A N 1
ATOM 933 C CA . GLN A 1 116 ? -17.156 17.344 14.359 1 98.19 116 GLN A CA 1
ATOM 934 C C . GLN A 1 116 ? -17.375 18.531 15.305 1 98.19 116 GLN A C 1
ATOM 936 O O . GLN A 1 116 ? -17.062 18.438 16.5 1 98.19 116 GLN A O 1
ATOM 941 N N . PHE A 1 117 ? -17.922 19.625 14.727 1 98.31 117 PHE A N 1
ATOM 942 C CA . PHE A 1 117 ? -18.219 20.797 15.547 1 98.31 117 PHE A CA 1
ATOM 943 C C . PHE A 1 117 ? -19.094 20.422 16.734 1 98.31 117 PHE A C 1
ATOM 945 O O . PHE A 1 117 ? -18.781 20.734 17.875 1 98.31 117 PHE A O 1
ATOM 952 N N . HIS A 1 118 ? -20.125 19.703 16.469 1 97.81 118 HIS A N 1
ATOM 953 C CA . HIS A 1 118 ? -21.078 19.312 17.5 1 97.81 118 HIS A CA 1
ATOM 954 C C . HIS A 1 118 ? -20.438 18.375 18.516 1 97.81 118 HIS A C 1
ATOM 956 O O . HIS A 1 118 ? -20.703 18.469 19.719 1 97.81 118 HIS A O 1
ATOM 962 N N . ALA A 1 119 ? -19.594 17.484 18.062 1 97.94 119 ALA A N 1
ATOM 963 C CA . ALA A 1 119 ? -18.922 16.547 18.953 1 97.94 119 ALA A CA 1
ATOM 964 C C . ALA A 1 119 ? -18.016 17.297 19.938 1 97.94 119 ALA A C 1
ATOM 966 O O . ALA A 1 119 ? -18.031 17.031 21.141 1 97.94 119 ALA A O 1
ATOM 967 N N . PHE A 1 120 ? -17.203 18.188 19.391 1 98.44 120 PHE A N 1
ATOM 968 C CA . PHE A 1 120 ? -16.328 18.984 20.25 1 98.44 120 PHE A CA 1
ATOM 969 C C . PHE A 1 120 ? -17.141 19.812 21.234 1 98.44 120 PHE A C 1
ATOM 971 O O . PHE A 1 120 ? -16.844 19.844 22.438 1 98.44 120 PHE A O 1
ATOM 978 N N . ALA A 1 121 ? -18.172 20.5 20.781 1 98.19 121 ALA A N 1
ATOM 979 C CA . ALA A 1 121 ? -19 21.359 21.609 1 98.19 121 ALA A CA 1
ATOM 980 C C . ALA A 1 121 ? -19.656 20.562 22.734 1 98.19 121 ALA A C 1
ATOM 982 O O . ALA A 1 121 ? -19.641 20.984 23.891 1 98.19 121 ALA A O 1
ATOM 983 N N . GLU A 1 122 ? -20.234 19.453 22.328 1 98 122 GLU A N 1
ATOM 984 C CA . GLU A 1 122 ? -20.922 18.609 23.297 1 98 122 GLU A CA 1
ATOM 985 C C . GLU A 1 122 ? -19.969 18.188 24.422 1 98 122 GLU A C 1
ATOM 987 O O . GLU A 1 122 ? -20.312 18.312 25.609 1 98 122 GLU A O 1
ATOM 992 N N . TRP A 1 123 ? -18.828 17.719 24.078 1 98.31 123 TRP A N 1
ATOM 993 C CA . TRP A 1 123 ? -17.859 17.266 25.078 1 98.31 123 TRP A CA 1
ATOM 994 C C . TRP A 1 123 ? -17.422 18.422 25.969 1 98.31 123 TRP A C 1
ATOM 996 O O . TRP A 1 123 ? -17.359 18.281 27.188 1 98.31 123 TRP A O 1
ATOM 1006 N N . CYS A 1 124 ? -17.109 19.531 25.391 1 98.25 124 CYS A N 1
ATOM 1007 C CA . CYS A 1 124 ? -16.609 20.688 26.125 1 98.25 124 CYS A CA 1
ATOM 1008 C C . CYS A 1 124 ? -17.672 21.219 27.094 1 98.25 124 CYS A C 1
ATOM 1010 O O . CYS A 1 124 ? -17.359 21.578 28.219 1 98.25 124 CYS A O 1
ATOM 1012 N N . ASP A 1 125 ? -18.891 21.266 26.672 1 97.62 125 ASP A N 1
ATOM 1013 C CA . ASP A 1 125 ? -19.984 21.688 27.516 1 97.62 125 ASP A CA 1
ATOM 1014 C C . ASP A 1 125 ? -20.156 20.766 28.719 1 97.62 125 ASP A C 1
ATOM 1016 O O . ASP A 1 125 ? -20.297 21.219 29.859 1 97.62 125 ASP A O 1
ATOM 1020 N N . ALA A 1 126 ? -20.094 19.516 28.438 1 97.75 126 ALA A N 1
ATOM 1021 C CA . ALA A 1 126 ? -20.312 18.5 29.469 1 97.75 126 ALA A CA 1
ATOM 1022 C C . ALA A 1 126 ? -19.188 18.547 30.5 1 97.75 126 ALA A C 1
ATOM 1024 O O . ALA A 1 126 ? -19.391 18.219 31.672 1 97.75 126 ALA A O 1
ATOM 1025 N N . ASN A 1 127 ? -18.016 19.016 30.125 1 97.75 127 ASN A N 1
ATOM 1026 C CA . ASN A 1 127 ? -16.859 18.922 31 1 97.75 127 ASN A CA 1
ATOM 1027 C C . ASN A 1 127 ? -16.375 20.312 31.422 1 97.75 127 ASN A C 1
ATOM 1029 O O . ASN A 1 127 ? -15.398 20.438 32.156 1 97.75 127 ASN A O 1
ATOM 1033 N N . ASN A 1 128 ? -16.953 21.312 30.969 1 97.12 128 ASN A N 1
ATOM 1034 C CA . ASN A 1 128 ? -16.578 22.688 31.234 1 97.12 128 ASN A CA 1
ATOM 1035 C C . ASN A 1 128 ? -15.102 22.938 30.891 1 97.12 128 ASN A C 1
ATOM 1037 O O . ASN A 1 128 ? -14.352 23.469 31.719 1 97.12 128 ASN A O 1
ATOM 1041 N N . GLU A 1 129 ? -14.734 22.422 29.766 1 97.62 129 GLU A N 1
ATOM 1042 C CA . GLU A 1 129 ? -13.352 22.5 29.297 1 97.62 129 GLU A CA 1
ATOM 1043 C C . GLU A 1 129 ? -13.242 23.406 28.062 1 97.62 129 GLU A C 1
ATOM 1045 O O . GLU A 1 129 ? -13.977 23.234 27.094 1 97.62 129 GLU A O 1
ATOM 1050 N N . VAL A 1 130 ? -12.305 24.359 28.188 1 98 130 VAL A N 1
ATOM 1051 C CA . VAL A 1 130 ? -12.062 25.234 27.031 1 98 130 VAL A CA 1
ATOM 1052 C C . VAL A 1 130 ? -10.992 24.625 26.141 1 98 130 VAL A C 1
ATOM 1054 O O . VAL A 1 130 ? -9.945 24.172 26.625 1 98 130 VAL A O 1
ATOM 1057 N N . ILE A 1 131 ? -11.227 24.578 24.875 1 98.38 131 ILE A N 1
ATOM 1058 C CA . ILE A 1 131 ? -10.219 24.125 23.922 1 98.38 131 ILE A CA 1
ATOM 1059 C C . ILE A 1 131 ? -10.055 25.156 22.797 1 98.38 131 ILE A C 1
ATOM 1061 O O . ILE A 1 131 ? -10.977 25.938 22.547 1 98.38 131 ILE A O 1
ATOM 1065 N N . HIS A 1 132 ? -8.906 25.203 22.219 1 98.19 132 HIS A N 1
ATOM 1066 C CA . HIS A 1 132 ? -8.641 26.031 21.047 1 98.19 132 HIS A CA 1
ATOM 1067 C C . HIS A 1 132 ? -8.883 25.266 19.75 1 98.19 132 HIS A C 1
ATOM 1069 O O . HIS A 1 132 ? -8.469 24.109 19.625 1 98.19 132 HIS A O 1
ATOM 1075 N N . VAL A 1 133 ? -9.57 25.922 18.781 1 98.56 133 VAL A N 1
ATOM 1076 C CA . VAL A 1 133 ? -9.922 25.188 17.578 1 98.56 133 VAL A CA 1
ATOM 1077 C C . VAL A 1 133 ? -9.586 26.016 16.344 1 98.56 133 VAL A C 1
ATOM 1079 O O . VAL A 1 133 ? -9.641 27.25 16.391 1 98.56 133 VAL A O 1
ATOM 1082 N N . TYR A 1 134 ? -9.164 25.375 15.312 1 98.81 134 TYR A N 1
ATOM 1083 C CA . TYR A 1 134 ? -9.062 25.906 13.953 1 98.81 134 TYR A CA 1
ATOM 1084 C C . TYR A 1 134 ? -10.227 25.422 13.094 1 98.81 134 TYR A C 1
ATOM 1086 O O . TYR A 1 134 ? -10.594 24.25 13.133 1 98.81 134 TYR A O 1
ATOM 1094 N N . LEU A 1 135 ? -10.844 26.312 12.406 1 98.88 135 LEU A N 1
ATOM 1095 C CA . LEU A 1 135 ? -11.836 25.906 11.414 1 98.88 135 LEU A CA 1
ATOM 1096 C C . LEU A 1 135 ? -11.188 25.703 10.047 1 98.88 135 LEU A C 1
ATOM 1098 O O . LEU A 1 135 ? -10.539 26.609 9.516 1 98.88 135 LEU A O 1
ATOM 1102 N N . ARG A 1 136 ? -11.336 24.5 9.492 1 98.75 136 ARG A N 1
ATOM 1103 C CA . ARG A 1 136 ? -10.703 24.234 8.203 1 98.75 136 ARG A CA 1
ATOM 1104 C C . ARG A 1 136 ? -11.594 24.703 7.055 1 98.75 136 ARG A C 1
ATOM 1106 O O . ARG A 1 136 ? -12.734 24.25 6.922 1 98.75 136 ARG A O 1
ATOM 1113 N N . LEU A 1 137 ? -11.062 25.578 6.281 1 98.81 137 LEU A N 1
ATOM 1114 C CA . LEU A 1 137 ? -11.734 26.078 5.09 1 98.81 137 LEU A CA 1
ATOM 1115 C C . LEU A 1 137 ? -11.484 25.172 3.895 1 98.81 137 LEU A C 1
ATOM 1117 O O . LEU A 1 137 ? -10.344 24.812 3.6 1 98.81 137 LEU A O 1
ATOM 1121 N N . SER A 1 138 ? -12.57 24.781 3.205 1 98.31 138 SER A N 1
ATOM 1122 C CA . SER A 1 138 ? -12.461 23.859 2.084 1 98.31 138 SER A CA 1
ATOM 1123 C C . SER A 1 138 ? -11.875 24.547 0.854 1 98.31 138 SER A C 1
ATOM 1125 O O . SER A 1 138 ? -12.164 25.719 0.599 1 98.31 138 SER A O 1
ATOM 1127 N N . SER A 1 139 ? -11.109 23.812 0.138 1 96.75 139 SER A N 1
ATOM 1128 C CA . SER A 1 139 ? -10.633 24.266 -1.166 1 96.75 139 SER A CA 1
ATOM 1129 C C . SER A 1 139 ? -11.445 23.641 -2.295 1 96.75 139 SER A C 1
ATOM 1131 O O . SER A 1 139 ? -10.984 23.578 -3.438 1 96.75 139 SER A O 1
ATOM 1133 N N . GLY A 1 140 ? -12.602 23.078 -1.978 1 95.38 140 GLY A N 1
ATOM 1134 C CA . GLY A 1 140 ? -13.477 22.516 -2.998 1 95.38 140 GLY A CA 1
ATOM 1135 C C . GLY A 1 140 ? -13.375 21.016 -3.113 1 95.38 140 GLY A C 1
ATOM 1136 O O . GLY A 1 140 ? -13.625 20.438 -4.18 1 95.38 140 GLY A O 1
ATOM 1137 N N . ASN A 1 141 ? -12.945 20.344 -2.133 1 96.38 141 ASN A N 1
ATOM 1138 C CA . ASN A 1 141 ? -12.836 18.891 -2.076 1 96.38 141 ASN A CA 1
ATOM 1139 C C . ASN A 1 141 ? -13.414 18.328 -0.781 1 96.38 141 ASN A C 1
ATOM 1141 O O . ASN A 1 141 ? -14.242 18.984 -0.137 1 96.38 141 ASN A O 1
ATOM 1145 N N . GLN A 1 142 ? -13.117 17.156 -0.415 1 97.38 142 GLN A N 1
ATOM 1146 C CA . GLN A 1 142 ? -13.75 16.484 0.712 1 97.38 142 GLN A CA 1
ATOM 1147 C C . GLN A 1 142 ? -13.273 17.062 2.041 1 97.38 142 GLN A C 1
ATOM 1149 O O . GLN A 1 142 ? -13.828 16.75 3.096 1 97.38 142 GLN A O 1
ATOM 1154 N N . PHE A 1 143 ? -12.328 17.953 2.014 1 98.38 143 PHE A N 1
ATOM 1155 C CA . PHE A 1 143 ? -11.734 18.469 3.242 1 98.38 143 PHE A CA 1
ATOM 1156 C C . PHE A 1 143 ? -12.359 19.812 3.625 1 98.38 143 PHE A C 1
ATOM 1158 O O . PHE A 1 143 ? -12.648 20.641 2.758 1 98.38 143 PHE A O 1
ATOM 1165 N N . GLY A 1 144 ? -12.547 19.953 4.914 1 98.5 144 GLY A N 1
ATOM 1166 C CA . GLY A 1 144 ? -12.961 21.25 5.453 1 98.5 144 GLY A CA 1
ATOM 1167 C C . GLY A 1 144 ? -14.422 21.562 5.195 1 98.5 144 GLY A C 1
ATOM 1168 O O . GLY A 1 144 ? -15.211 20.672 4.871 1 98.5 144 GLY A O 1
ATOM 1169 N N . MET A 1 145 ? -14.75 22.797 5.473 1 98.56 145 MET A N 1
ATOM 1170 C CA . MET A 1 145 ? -16.109 23.312 5.363 1 98.56 145 MET A CA 1
ATOM 1171 C C . MET A 1 145 ? -16.172 24.516 4.438 1 98.56 145 MET A C 1
ATOM 1173 O O . MET A 1 145 ? -15.203 25.266 4.332 1 98.56 145 MET A O 1
ATOM 1177 N N . ASP A 1 146 ? -17.297 24.734 3.895 1 98.19 146 ASP A N 1
ATOM 1178 C CA . ASP A 1 146 ? -17.5 25.891 3.037 1 98.19 146 ASP A CA 1
ATOM 1179 C C . ASP A 1 146 ? -17.391 27.188 3.834 1 98.19 146 ASP A C 1
ATOM 1181 O O . ASP A 1 146 ? -17.641 27.203 5.039 1 98.19 146 ASP A O 1
ATOM 1185 N N . ALA A 1 147 ? -17.078 28.281 3.111 1 98 147 ALA A N 1
ATOM 1186 C CA . ALA A 1 147 ? -16.891 29.594 3.721 1 98 147 ALA A CA 1
ATOM 1187 C C . ALA A 1 147 ? -18.156 30.016 4.48 1 98 147 ALA A C 1
ATOM 1189 O O . ALA A 1 147 ? -18.062 30.547 5.586 1 98 147 ALA A O 1
ATOM 1190 N N . GLU A 1 148 ? -19.297 29.719 3.934 1 97.25 148 GLU A N 1
ATOM 1191 C CA . GLU A 1 148 ? -20.562 30.125 4.547 1 97.25 148 GLU A CA 1
ATOM 1192 C C . GLU A 1 148 ? -20.766 29.438 5.891 1 97.25 148 GLU A C 1
ATOM 1194 O O . GLU A 1 148 ? -21.266 30.047 6.836 1 97.25 148 GLU A O 1
ATOM 1199 N N . ILE A 1 149 ? -20.438 28.188 5.938 1 97.81 149 ILE A N 1
ATOM 1200 C CA . ILE A 1 149 ? -20.578 27.422 7.176 1 97.81 149 ILE A CA 1
ATOM 1201 C C . ILE A 1 149 ? -19.656 28 8.242 1 97.81 149 ILE A C 1
ATOM 1203 O O . ILE A 1 149 ? -20.047 28.172 9.398 1 97.81 149 ILE A O 1
ATOM 1207 N N . ILE A 1 150 ? -18.469 28.312 7.871 1 98.44 150 ILE A N 1
ATOM 1208 C CA . ILE A 1 150 ? -17.5 28.875 8.797 1 98.44 150 ILE A CA 1
ATOM 1209 C C . ILE A 1 150 ? -17.984 30.219 9.305 1 98.44 150 ILE A C 1
ATOM 1211 O O . ILE A 1 150 ? -17.922 30.5 10.508 1 98.44 150 ILE A O 1
ATOM 1215 N N . GLN A 1 151 ? -18.484 31.047 8.406 1 97.94 151 GLN A N 1
ATOM 1216 C CA . GLN A 1 151 ? -19.047 32.344 8.789 1 97.94 151 GLN A CA 1
ATOM 1217 C C . GLN A 1 151 ? -20.156 32.188 9.812 1 97.94 151 GLN A C 1
ATOM 1219 O O . GLN A 1 151 ? -20.219 32.938 10.797 1 97.94 151 GLN A O 1
ATOM 1224 N N . ASN A 1 152 ? -20.984 31.219 9.586 1 97.5 152 ASN A N 1
ATOM 1225 C CA . ASN A 1 152 ? -22.078 30.969 10.516 1 97.5 152 ASN A CA 1
ATOM 1226 C C . ASN A 1 152 ? -21.562 30.531 11.883 1 97.5 152 ASN A C 1
ATOM 1228 O O . ASN A 1 152 ? -22.047 31 12.914 1 97.5 152 ASN A O 1
ATOM 1232 N N . ILE A 1 153 ? -20.594 29.641 11.93 1 98 153 ILE A N 1
ATOM 1233 C CA . ILE A 1 153 ? -20.016 29.156 13.18 1 98 153 ILE A CA 1
ATOM 1234 C C . ILE A 1 153 ? -19.406 30.328 13.953 1 98 153 ILE A C 1
ATOM 1236 O O . ILE A 1 153 ? -19.625 30.469 15.156 1 98 153 ILE A O 1
ATOM 1240 N N . VAL A 1 154 ? -18.688 31.188 13.242 1 97.94 154 VAL A N 1
ATOM 1241 C CA . VAL A 1 154 ? -18.031 32.312 13.883 1 97.94 154 VAL A CA 1
ATOM 1242 C C . VAL A 1 154 ? -19.078 33.281 14.414 1 97.94 154 VAL A C 1
ATOM 1244 O O . VAL A 1 154 ? -18.938 33.844 15.516 1 97.94 154 VAL A O 1
ATOM 1247 N N . SER A 1 155 ? -20.125 33.469 13.672 1 96 155 SER A N 1
ATOM 1248 C CA . SER A 1 155 ? -21.188 34.375 14.086 1 96 155 SER A CA 1
ATOM 1249 C C . SER A 1 155 ? -21.891 33.875 15.344 1 96 155 SER A C 1
ATOM 1251 O O . SER A 1 155 ? -22.375 34.688 16.141 1 96 155 SER A O 1
ATOM 1253 N N . MET A 1 156 ? -21.891 32.594 15.484 1 94.44 156 MET A N 1
ATOM 1254 C CA . MET A 1 156 ? -22.594 32 16.609 1 94.44 156 MET A CA 1
ATOM 1255 C C . MET A 1 156 ? -21.625 31.562 17.703 1 94.44 156 MET A C 1
ATOM 1257 O O . MET A 1 156 ? -21.984 30.797 18.594 1 94.44 156 MET A O 1
ATOM 1261 N N . ARG A 1 157 ? -20.438 32.031 17.688 1 95.19 157 ARG A N 1
ATOM 1262 C CA . ARG A 1 157 ? -19.359 31.562 18.547 1 95.19 157 ARG A CA 1
ATOM 1263 C C . ARG A 1 157 ? -19.734 31.719 20.031 1 95.19 157 ARG A C 1
ATOM 1265 O O . ARG A 1 157 ? -19.312 30.922 20.859 1 95.19 157 ARG A O 1
ATOM 1272 N N . GLU A 1 158 ? -20.531 32.719 20.422 1 94.81 158 GLU A N 1
ATOM 1273 C CA . GLU A 1 158 ? -20.906 33 21.797 1 94.81 158 GLU A CA 1
ATOM 1274 C C . GLU A 1 158 ? -21.797 31.891 22.359 1 94.81 158 GLU A C 1
ATOM 1276 O O . GLU A 1 158 ? -21.906 31.734 23.578 1 94.81 158 GLU A O 1
ATOM 1281 N N . MET A 1 159 ? -22.391 31.188 21.469 1 94.31 159 MET A N 1
ATOM 1282 C CA . MET A 1 159 ? -23.266 30.094 21.875 1 94.31 159 MET A CA 1
ATOM 1283 C C . MET A 1 159 ? -22.453 28.875 22.297 1 94.31 159 MET A C 1
ATOM 1285 O O . MET A 1 159 ? -22.984 27.953 22.922 1 94.31 159 MET A O 1
ATOM 1289 N N . CYS A 1 160 ? -21.188 28.859 21.984 1 95 160 CYS A N 1
ATOM 1290 C CA . CYS A 1 160 ? -20.266 27.797 22.359 1 95 160 CYS A CA 1
ATOM 1291 C C . CYS A 1 160 ? -19 28.344 23 1 95 160 CYS A C 1
ATOM 1293 O O . CYS A 1 160 ? -17.906 28.203 22.469 1 95 160 CYS A O 1
ATOM 1295 N N . PRO A 1 161 ? -19.125 28.812 24.172 1 94.56 161 PRO A N 1
ATOM 1296 C CA . PRO A 1 161 ? -18.047 29.578 24.766 1 94.56 161 PRO A CA 1
ATOM 1297 C C . PRO A 1 161 ? -16.812 28.719 25.078 1 94.56 161 PRO A C 1
ATOM 1299 O O . PRO A 1 161 ? -15.711 29.266 25.25 1 94.56 161 PRO A O 1
ATOM 1302 N N . PHE A 1 162 ? -17 27.391 25.125 1 97 162 PHE A N 1
ATOM 1303 C CA . PHE A 1 162 ? -15.875 26.531 25.469 1 97 162 PHE A CA 1
ATOM 1304 C C . PHE A 1 162 ? -15.047 26.203 24.219 1 97 162 PHE A C 1
ATOM 1306 O O . PHE A 1 162 ? -13.961 25.641 24.328 1 97 162 PHE A O 1
ATOM 1313 N N . LEU A 1 163 ? -15.539 26.516 23.062 1 97.94 163 LEU A N 1
ATOM 1314 C CA . LEU A 1 163 ? -14.773 26.406 21.828 1 97.94 163 LEU A CA 1
ATOM 1315 C C . LEU A 1 163 ? -14.156 27.75 21.469 1 97.94 163 LEU A C 1
ATOM 1317 O O . LEU A 1 163 ? -14.836 28.625 20.906 1 97.94 163 LEU A O 1
ATOM 1321 N N . LYS A 1 164 ? -12.961 27.906 21.766 1 98.06 164 LYS A N 1
ATOM 1322 C CA . LYS A 1 164 ? -12.266 29.141 21.406 1 98.06 164 LYS A CA 1
ATOM 1323 C C . LYS A 1 164 ? -11.734 29.062 19.969 1 98.06 164 LYS A C 1
ATOM 1325 O O . LYS A 1 164 ? -10.727 28.406 19.703 1 98.06 164 LYS A O 1
ATOM 1330 N N . ILE A 1 165 ? -12.375 29.781 19.078 1 98.19 165 ILE A N 1
ATOM 1331 C CA . ILE A 1 165 ? -11.945 29.812 17.688 1 98.19 165 ILE A CA 1
ATOM 1332 C C . ILE A 1 165 ? -10.672 30.641 17.562 1 98.19 165 ILE A C 1
ATOM 1334 O O . ILE A 1 165 ? -10.695 31.859 17.781 1 98.19 165 ILE A O 1
ATOM 1338 N N . GLN A 1 166 ? -9.609 29.984 17.188 1 97.56 166 GLN A N 1
ATOM 1339 C CA . GLN A 1 166 ? -8.305 30.625 17.203 1 97.56 166 GLN A CA 1
ATOM 1340 C C . GLN A 1 166 ? -7.773 30.828 15.781 1 97.56 166 GLN A C 1
ATOM 1342 O O . GLN A 1 166 ? -7.023 31.781 15.523 1 97.56 166 GLN A O 1
ATOM 1347 N N . GLY A 1 167 ? -8.156 29.938 14.898 1 98.44 167 GLY A N 1
ATOM 1348 C CA . GLY A 1 167 ? -7.52 30.062 13.602 1 98.44 167 GLY A CA 1
ATOM 1349 C C . GLY A 1 167 ? -8.328 29.422 12.477 1 98.44 167 GLY A C 1
ATOM 1350 O O . GLY A 1 167 ? -9.375 28.828 12.727 1 98.44 167 GLY A O 1
ATOM 1351 N N . ILE A 1 168 ? -7.805 29.641 11.211 1 98.81 168 ILE A N 1
ATOM 1352 C CA . ILE A 1 168 ? -8.289 29.016 9.992 1 98.81 168 ILE A CA 1
ATOM 1353 C C . ILE A 1 168 ? -7.207 28.094 9.422 1 98.81 168 ILE A C 1
ATOM 1355 O O . ILE A 1 168 ? -6.027 28.453 9.406 1 98.81 168 ILE A O 1
ATOM 1359 N N . HIS A 1 169 ? -7.621 26.906 9.109 1 98.81 169 HIS A N 1
ATOM 1360 C CA . HIS A 1 169 ? -6.75 25.922 8.469 1 98.81 169 HIS A CA 1
ATOM 1361 C C . HIS A 1 169 ? -7.07 25.797 6.988 1 98.81 169 HIS A C 1
ATOM 1363 O O . HIS A 1 169 ? -8.234 25.672 6.605 1 98.81 169 HIS A O 1
ATOM 1369 N N . TYR A 1 170 ? -5.996 25.859 6.059 1 98.56 170 TYR A N 1
ATOM 1370 C CA . TYR A 1 170 ? -6.242 25.781 4.621 1 98.56 170 TYR A CA 1
ATOM 1371 C C . TYR A 1 170 ? -5.129 25.016 3.914 1 98.56 170 TYR A C 1
ATOM 1373 O O . TYR A 1 170 ? -3.947 25.281 4.148 1 98.56 170 TYR A O 1
ATOM 1381 N N . PHE A 1 171 ? -5.512 24.078 3.166 1 96.56 171 PHE A N 1
ATOM 1382 C CA . PHE A 1 171 ? -4.629 23.297 2.309 1 96.56 171 PHE A CA 1
ATOM 1383 C C . PHE A 1 171 ? -5.352 22.875 1.038 1 96.56 171 PHE A C 1
ATOM 1385 O O . PHE A 1 171 ? -6.441 22.297 1.102 1 96.56 171 PHE A O 1
ATOM 1392 N N . SER A 1 172 ? -4.711 23.062 -0.119 1 92.12 172 SER A N 1
ATOM 1393 C CA . SER A 1 172 ? -5.422 22.797 -1.361 1 92.12 172 SER A CA 1
ATOM 1394 C C . SER A 1 172 ? -4.711 21.719 -2.178 1 92.12 172 SER A C 1
ATOM 1396 O O . SER A 1 172 ? -5.23 21.266 -3.199 1 92.12 172 SER A O 1
ATOM 1398 N N . GLY A 1 173 ? -3.51 21.328 -1.797 1 91.12 173 GLY A N 1
ATOM 1399 C CA . GLY A 1 173 ? -2.809 20.297 -2.553 1 91.12 173 GLY A CA 1
ATOM 1400 C C . GLY A 1 173 ? -1.3 20.406 -2.439 1 91.12 173 GLY A C 1
ATOM 1401 O O . GLY A 1 173 ? -0.773 21.422 -1.977 1 91.12 173 GLY A O 1
ATOM 1402 N N . THR A 1 174 ? -0.72 19.344 -2.963 1 89.5 174 THR A N 1
ATOM 1403 C CA . THR A 1 174 ? 0.733 19.234 -2.883 1 89.5 174 THR A CA 1
ATOM 1404 C C . THR A 1 174 ? 1.369 19.484 -4.246 1 89.5 174 THR A C 1
ATOM 1406 O O . THR A 1 174 ? 0.669 19.562 -5.258 1 89.5 174 THR A O 1
ATOM 1409 N N . GLN A 1 175 ? 2.723 19.75 -4.238 1 90.12 175 GLN A N 1
ATOM 1410 C CA . GLN A 1 175 ? 3.543 19.844 -5.441 1 90.12 175 GLN A CA 1
ATOM 1411 C C . GLN A 1 175 ? 2.969 20.875 -6.414 1 90.12 175 GLN A C 1
ATOM 1413 O O . GLN A 1 175 ? 2.797 20.578 -7.598 1 90.12 175 GLN A O 1
ATOM 1418 N N . LYS A 1 176 ? 2.707 22.047 -5.824 1 88.56 176 LYS A N 1
ATOM 1419 C CA . LYS A 1 176 ? 2.238 23.141 -6.664 1 88.56 176 LYS A CA 1
ATOM 1420 C C . LYS A 1 176 ? 3.367 23.688 -7.539 1 88.56 176 LYS A C 1
ATOM 1422 O O . LYS A 1 176 ? 4.352 24.219 -7.031 1 88.56 176 LYS A O 1
ATOM 1427 N N . LYS A 1 177 ? 3.291 23.656 -8.859 1 82.69 177 LYS A N 1
ATOM 1428 C CA . LYS A 1 177 ? 4.348 23.953 -9.82 1 82.69 177 LYS A CA 1
ATOM 1429 C C . LYS A 1 177 ? 4.422 25.453 -10.109 1 82.69 177 LYS A C 1
ATOM 1431 O O . LYS A 1 177 ? 5.426 25.938 -10.625 1 82.69 177 LYS A O 1
ATOM 1436 N N . SER A 1 178 ? 3.361 26.156 -9.602 1 86.12 178 SER A N 1
ATOM 1437 C CA . SER A 1 178 ? 3.338 27.578 -9.922 1 86.12 178 SER A CA 1
ATOM 1438 C C . SER A 1 178 ? 3.17 28.438 -8.672 1 86.12 178 SER A C 1
ATOM 1440 O O . SER A 1 178 ? 2.26 28.203 -7.875 1 86.12 178 SER A O 1
ATOM 1442 N N . MET A 1 179 ? 3.977 29.453 -8.594 1 89.81 179 MET A N 1
ATOM 1443 C CA . MET A 1 179 ? 3.887 30.422 -7.504 1 89.81 179 MET A CA 1
ATOM 1444 C C . MET A 1 179 ? 2.629 31.266 -7.629 1 89.81 179 MET A C 1
ATOM 1446 O O . MET A 1 179 ? 2.129 31.797 -6.633 1 89.81 179 MET A O 1
ATOM 1450 N N . GLU A 1 180 ? 2.188 31.359 -8.789 1 92.56 180 GLU A N 1
ATOM 1451 C CA . GLU A 1 180 ? 0.976 32.156 -9.016 1 92.56 180 GLU A CA 1
ATOM 1452 C C . GLU A 1 180 ? -0.207 31.562 -8.25 1 92.56 180 GLU A C 1
ATOM 1454 O O . GLU A 1 180 ? -1.05 32.312 -7.738 1 92.56 180 GLU A O 1
ATOM 1459 N N . LYS A 1 181 ? -0.257 30.297 -8.164 1 93.25 181 LYS A N 1
ATOM 1460 C CA . LYS A 1 181 ? -1.327 29.656 -7.418 1 93.25 181 LYS A CA 1
ATOM 1461 C C . LYS A 1 181 ? -1.242 29.984 -5.93 1 93.25 181 LYS A C 1
ATOM 1463 O O . LYS A 1 181 ? -2.262 30.234 -5.289 1 93.25 181 LYS A O 1
ATOM 1468 N N . ILE A 1 182 ? -0.089 30.016 -5.387 1 95 182 ILE A N 1
ATOM 1469 C CA . ILE A 1 182 ? 0.134 30.312 -3.977 1 95 182 ILE A CA 1
ATOM 1470 C C . ILE A 1 182 ? -0.251 31.766 -3.689 1 95 182 ILE A C 1
ATOM 1472 O O . ILE A 1 182 ? -0.93 32.062 -2.699 1 95 182 ILE A O 1
ATOM 1476 N N . LYS A 1 183 ? 0.139 32.656 -4.57 1 95.25 183 LYS A N 1
ATOM 1477 C CA . LYS A 1 183 ? -0.207 34.062 -4.426 1 95.25 183 LYS A CA 1
ATOM 1478 C C . LYS A 1 183 ? -1.721 34.25 -4.418 1 95.25 183 LYS A C 1
ATOM 1480 O O . LYS A 1 183 ? -2.252 35 -3.586 1 95.25 183 LYS A O 1
ATOM 1485 N N . LYS A 1 184 ? -2.35 33.594 -5.324 1 96.5 184 LYS A N 1
ATOM 1486 C CA . LYS A 1 184 ? -3.803 33.688 -5.418 1 96.5 184 LYS A CA 1
ATOM 1487 C C . LYS A 1 184 ? -4.473 33.125 -4.156 1 96.5 184 LYS A C 1
ATOM 1489 O O . LYS A 1 184 ? -5.449 33.719 -3.674 1 96.5 184 LYS A O 1
ATOM 1494 N N . GLU A 1 185 ? -3.943 32.094 -3.631 1 97.19 185 GLU A N 1
ATOM 1495 C CA . GLU A 1 185 ? -4.5 31.516 -2.42 1 97.19 185 GLU A CA 1
ATOM 1496 C C . GLU A 1 185 ? -4.324 32.438 -1.221 1 97.19 185 GLU A C 1
ATOM 1498 O O . GLU A 1 185 ? -5.254 32.625 -0.43 1 97.19 185 GLU A O 1
ATOM 1503 N N . LEU A 1 186 ? -3.186 33.031 -1.112 1 97.12 186 LEU A N 1
ATOM 1504 C CA . LEU A 1 186 ? -2.939 33.938 -0 1 97.12 186 LEU A CA 1
ATOM 1505 C C . LEU A 1 186 ? -3.83 35.156 -0.1 1 97.12 186 LEU A C 1
ATOM 1507 O O . LEU A 1 186 ? -4.336 35.656 0.912 1 97.12 186 LEU A O 1
ATOM 1511 N N . ALA A 1 187 ? -4.012 35.625 -1.339 1 97.75 187 ALA A N 1
ATOM 1512 C CA . ALA A 1 187 ? -4.926 36.75 -1.547 1 97.75 187 ALA A CA 1
ATOM 1513 C C . ALA A 1 187 ? -6.352 36.375 -1.161 1 97.75 187 ALA A C 1
ATOM 1515 O O . ALA A 1 187 ? -7.055 37.156 -0.521 1 97.75 187 ALA A O 1
ATOM 1516 N N . TYR A 1 188 ? -6.734 35.219 -1.544 1 98.19 188 TYR A N 1
ATOM 1517 C CA . TYR A 1 188 ? -8.062 34.719 -1.207 1 98.19 188 TYR A CA 1
ATOM 1518 C C . TYR A 1 188 ? -8.234 34.625 0.303 1 98.19 188 TYR A C 1
ATOM 1520 O O . TYR A 1 188 ? -9.25 35.062 0.849 1 98.19 188 TYR A O 1
ATOM 1528 N N . LEU A 1 189 ? -7.301 34.094 0.978 1 98.56 189 LEU A N 1
ATOM 1529 C CA . LEU A 1 189 ? -7.355 33.906 2.424 1 98.56 189 LEU A CA 1
ATOM 1530 C C . LEU A 1 189 ? -7.359 35.25 3.15 1 98.56 189 LEU A C 1
ATOM 1532 O O . LEU A 1 189 ? -8.078 35.406 4.137 1 98.56 189 LEU A O 1
ATOM 1536 N N . ASP A 1 190 ? -6.551 36.156 2.643 1 98.5 190 ASP A N 1
ATOM 1537 C CA . ASP A 1 190 ? -6.547 37.5 3.195 1 98.5 190 ASP A CA 1
ATOM 1538 C C . ASP A 1 190 ? -7.941 38.125 3.139 1 98.5 190 ASP A C 1
ATOM 1540 O O . ASP A 1 190 ? -8.445 38.625 4.145 1 98.5 190 ASP A O 1
ATOM 1544 N N . ASN A 1 191 ? -8.523 38.031 1.963 1 98.5 191 ASN A N 1
ATOM 1545 C CA . ASN A 1 191 ? -9.867 38.562 1.78 1 98.5 191 ASN A CA 1
ATOM 1546 C C . ASN A 1 191 ? -10.875 37.875 2.678 1 98.5 191 ASN A C 1
ATOM 1548 O O . ASN A 1 191 ? -11.719 38.531 3.301 1 98.5 191 ASN A O 1
ATOM 1552 N N . PHE A 1 192 ? -10.828 36.625 2.783 1 98.56 192 PHE A N 1
ATOM 1553 C CA . PHE A 1 192 ? -11.75 35.844 3.58 1 98.56 192 PHE A CA 1
ATOM 1554 C C . PHE A 1 192 ? -11.68 36.219 5.051 1 98.56 192 PHE A C 1
ATOM 1556 O O . PHE A 1 192 ? -12.703 36.438 5.695 1 98.56 192 PHE A O 1
ATOM 1563 N N . LEU A 1 193 ? -10.477 36.312 5.574 1 98.5 193 LEU A N 1
ATOM 1564 C CA . LEU A 1 193 ? -10.258 36.625 6.977 1 98.5 193 LEU A CA 1
ATOM 1565 C C . LEU A 1 193 ? -10.742 38.062 7.281 1 98.5 193 LEU A C 1
ATOM 1567 O O . LEU A 1 193 ? -11.352 38.281 8.328 1 98.5 193 LEU A O 1
ATOM 1571 N N . ARG A 1 194 ? -10.547 38.969 6.363 1 98 194 ARG A N 1
ATOM 1572 C CA . ARG A 1 194 ? -11.008 40.344 6.539 1 98 194 ARG A CA 1
ATOM 1573 C C . ARG A 1 194 ? -12.531 40.406 6.516 1 98 194 ARG A C 1
ATOM 1575 O O . ARG A 1 194 ? -13.133 41.125 7.32 1 98 194 ARG A O 1
ATOM 1582 N N . GLU A 1 195 ? -13.062 39.719 5.582 1 97.31 195 GLU A N 1
ATOM 1583 C CA . GLU A 1 195 ? -14.523 39.688 5.488 1 97.31 195 GLU A CA 1
ATOM 1584 C C . GLU A 1 195 ? -15.148 39.062 6.734 1 97.31 195 GLU A C 1
ATOM 1586 O O . GLU A 1 195 ? -16.203 39.531 7.195 1 97.31 195 GLU A O 1
ATOM 1591 N N . LEU A 1 196 ? -14.555 38.031 7.223 1 97.12 196 LEU A N 1
ATOM 1592 C CA . LEU A 1 196 ? -15.016 37.406 8.445 1 97.12 196 LEU A CA 1
ATOM 1593 C C . LEU A 1 196 ? -15.016 38.375 9.609 1 97.12 196 LEU A C 1
ATOM 1595 O O . LEU A 1 196 ? -15.969 38.438 10.391 1 97.12 196 LEU A O 1
ATOM 1599 N N . GLU A 1 197 ? -13.945 39.125 9.727 1 96.81 197 GLU A N 1
ATOM 1600 C CA . GLU A 1 197 ? -13.844 40.125 10.789 1 96.81 197 GLU A CA 1
ATOM 1601 C C . GLU A 1 197 ? -14.898 41.219 10.625 1 96.81 197 GLU A C 1
ATOM 1603 O O . GLU A 1 197 ? -15.555 41.594 11.602 1 96.81 197 GLU A O 1
ATOM 1608 N N . LYS A 1 198 ? -15.047 41.688 9.438 1 96.38 198 LYS A N 1
ATOM 1609 C CA . LYS A 1 198 ? -16 42.75 9.141 1 96.38 198 LYS A CA 1
ATOM 1610 C C . LYS A 1 198 ? -17.422 42.312 9.477 1 96.38 198 LYS A C 1
ATOM 1612 O O . LYS A 1 198 ? -18.188 43.094 10.055 1 96.38 198 LYS A O 1
ATOM 1617 N N . THR A 1 199 ? -17.766 41.125 9.18 1 95.56 199 THR A N 1
ATOM 1618 C CA . THR A 1 199 ? -19.156 40.688 9.289 1 95.56 199 THR A CA 1
ATOM 1619 C C . THR A 1 199 ? -19.453 40.188 10.695 1 95.56 199 THR A C 1
ATOM 1621 O O . THR A 1 199 ? -20.594 40.281 11.164 1 95.56 199 THR A O 1
ATOM 1624 N N . SER A 1 200 ? -18.5 39.656 11.398 1 94.56 200 SER A N 1
ATOM 1625 C CA . SER A 1 200 ? -18.75 39.031 12.695 1 94.56 200 SER A CA 1
ATOM 1626 C C . SER A 1 200 ? -18.203 39.875 13.836 1 94.56 200 SER A C 1
ATOM 1628 O O . SER A 1 200 ? -18.547 39.656 15 1 94.56 200 SER A O 1
ATOM 1630 N N . GLY A 1 201 ? -17.312 40.781 13.547 1 94.31 201 GLY A N 1
ATOM 1631 C CA . GLY A 1 201 ? -16.625 41.562 14.562 1 94.31 201 GLY A CA 1
ATOM 1632 C C . GLY A 1 201 ? -15.562 40.75 15.305 1 94.31 201 GLY A C 1
ATOM 1633 O O . GLY A 1 201 ? -15.078 41.188 16.344 1 94.31 201 GLY A O 1
ATOM 1634 N N . PHE A 1 202 ? -15.281 39.656 14.812 1 95.19 202 PHE A N 1
ATOM 1635 C CA . PHE A 1 202 ? -14.336 38.75 15.461 1 95.19 202 PHE A CA 1
ATOM 1636 C C . PHE A 1 202 ? -13.078 38.562 14.609 1 95.19 202 PHE A C 1
ATOM 1638 O O . PHE A 1 202 ? -13.156 38.156 13.453 1 95.19 202 PHE A O 1
ATOM 1645 N N . GLN A 1 203 ? -11.938 38.875 15.18 1 95.31 203 GLN A N 1
ATOM 1646 C CA . GLN A 1 203 ? -10.68 38.75 14.453 1 95.31 203 GLN A CA 1
ATOM 1647 C C . GLN A 1 203 ? -10.047 37.375 14.68 1 95.31 203 GLN A C 1
ATOM 1649 O O . GLN A 1 203 ? -9.727 37.031 15.812 1 95.31 203 GLN A O 1
ATOM 1654 N N . ILE A 1 204 ? -9.852 36.656 13.641 1 97.62 204 ILE A N 1
ATOM 1655 C CA . ILE A 1 204 ? -9.109 35.406 13.688 1 97.62 204 ILE A CA 1
ATOM 1656 C C . ILE A 1 204 ? -7.633 35.688 13.945 1 97.62 204 ILE A C 1
ATOM 1658 O O . ILE A 1 204 ? -7.043 36.594 13.328 1 97.62 204 ILE A O 1
ATOM 1662 N N . GLU A 1 205 ? -7.004 34.875 14.797 1 97.75 205 GLU A N 1
ATOM 1663 C CA . GLU A 1 205 ? -5.652 35.188 15.258 1 97.75 205 GLU A CA 1
ATOM 1664 C C . GLU A 1 205 ? -4.602 34.5 14.414 1 97.75 205 GLU A C 1
ATOM 1666 O O . GLU A 1 205 ? -3.48 34.969 14.266 1 97.75 205 GLU A O 1
ATOM 1671 N N . GLU A 1 206 ? -4.949 33.344 13.891 1 98.38 206 GLU A N 1
ATOM 1672 C CA . GLU A 1 206 ? -3.924 32.5 13.281 1 98.38 206 GLU A CA 1
ATOM 1673 C C . GLU A 1 206 ? -4.414 31.906 11.961 1 98.38 206 GLU A C 1
ATOM 1675 O O . GLU A 1 206 ? -5.602 31.609 11.812 1 98.38 206 GLU A O 1
ATOM 1680 N N . LEU A 1 207 ? -3.508 31.75 11.023 1 98.62 207 LEU A N 1
ATOM 1681 C CA . LEU A 1 207 ? -3.725 31.047 9.758 1 98.62 207 LEU A CA 1
ATOM 1682 C C . LEU A 1 207 ? -2.715 29.906 9.586 1 98.62 207 LEU A C 1
ATOM 1684 O O . LEU A 1 207 ? -1.506 30.156 9.555 1 98.62 207 LEU A O 1
ATOM 1688 N N . GLU A 1 208 ? -3.193 28.719 9.648 1 98.56 208 GLU A N 1
ATOM 1689 C CA . GLU A 1 208 ? -2.389 27.578 9.25 1 98.56 208 GLU A CA 1
ATOM 1690 C C . GLU A 1 208 ? -2.537 27.281 7.762 1 98.56 208 GLU A C 1
ATOM 1692 O O . GLU A 1 208 ? -3.607 26.859 7.312 1 98.56 208 GLU A O 1
ATOM 1697 N N . TYR A 1 209 ? -1.438 27.438 6.969 1 98.44 209 TYR A N 1
ATOM 1698 C CA . TYR A 1 209 ? -1.502 27.375 5.512 1 98.44 209 TYR A CA 1
ATOM 1699 C C . TYR A 1 209 ? -0.479 26.375 4.973 1 98.44 209 TYR A C 1
ATOM 1701 O O . TYR A 1 209 ? 0.704 26.453 5.316 1 98.44 209 TYR A O 1
ATOM 1709 N N . GLY A 1 210 ? -0.932 25.406 4.207 1 97.88 210 GLY A N 1
ATOM 1710 C CA . GLY A 1 210 ? -0.036 24.516 3.475 1 97.88 210 GLY A CA 1
ATOM 1711 C C . GLY A 1 210 ? 0.216 24.984 2.051 1 97.88 210 GLY A C 1
ATOM 1712 O O . GLY A 1 210 ? -0.645 24.828 1.182 1 97.88 210 GLY A O 1
ATOM 1713 N N . PRO A 1 211 ? 1.365 25.469 1.8 1 97 211 PRO A N 1
ATOM 1714 C CA . PRO A 1 211 ? 1.611 26.031 0.467 1 97 211 PRO A CA 1
ATOM 1715 C C . PRO A 1 211 ? 1.839 24.953 -0.588 1 97 211 PRO A C 1
ATOM 1717 O O . PRO A 1 211 ? 1.774 25.219 -1.788 1 97 211 PRO A O 1
ATOM 1720 N N . GLY A 1 212 ? 2.188 23.719 -0.17 1 96.19 212 GLY A N 1
ATOM 1721 C CA . GLY A 1 212 ? 2.416 22.641 -1.123 1 96.19 212 GLY A CA 1
ATOM 1722 C C . GLY A 1 212 ? 3.646 22.859 -1.985 1 96.19 212 GLY A C 1
ATOM 1723 O O . GLY A 1 212 ? 3.615 22.609 -3.193 1 96.19 212 GLY A O 1
ATOM 1724 N N . ILE A 1 213 ? 4.715 23.25 -1.367 1 94.69 213 ILE A N 1
ATOM 1725 C CA . ILE A 1 213 ? 5.957 23.531 -2.07 1 94.69 213 ILE A CA 1
ATOM 1726 C C . ILE A 1 213 ? 6.488 22.266 -2.725 1 94.69 213 ILE A C 1
ATOM 1728 O O . ILE A 1 213 ? 6.578 21.219 -2.076 1 94.69 213 ILE A O 1
ATOM 1732 N N . PRO A 1 214 ? 6.906 22.344 -3.984 1 93.06 214 PRO A N 1
ATOM 1733 C CA . PRO A 1 214 ? 7.328 21.141 -4.695 1 93.06 214 PRO A CA 1
ATOM 1734 C C . PRO A 1 214 ? 8.766 20.734 -4.375 1 93.06 214 PRO A C 1
ATOM 1736 O O . PRO A 1 214 ? 9.602 21.609 -4.086 1 93.06 214 PRO A O 1
ATOM 1739 N N . VAL A 1 215 ? 8.984 19.5 -4.418 1 93.12 215 VAL A N 1
ATOM 1740 C CA . VAL A 1 215 ? 10.312 18.891 -4.352 1 93.12 215 VAL A CA 1
ATOM 1741 C C . VAL A 1 215 ? 10.695 18.328 -5.719 1 93.12 215 VAL A C 1
ATOM 1743 O O . VAL A 1 215 ? 9.852 17.75 -6.414 1 93.12 215 VAL A O 1
ATOM 1746 N N . SER A 1 216 ? 11.945 18.562 -6.117 1 93.12 216 SER A N 1
ATOM 1747 C CA . SER A 1 216 ? 12.469 17.984 -7.352 1 93.12 216 SER A CA 1
ATOM 1748 C C . SER A 1 216 ? 12.945 16.562 -7.145 1 93.12 216 SER A C 1
ATOM 1750 O O . SER A 1 216 ? 14.016 16.328 -6.578 1 93.12 216 SER A O 1
ATOM 1752 N N . TYR A 1 217 ? 12.203 15.648 -7.719 1 92.88 217 TYR A N 1
ATOM 1753 C CA . TYR A 1 217 ? 12.508 14.234 -7.508 1 92.88 217 TYR A CA 1
ATOM 1754 C C . TYR A 1 217 ? 13.328 13.672 -8.664 1 92.88 217 TYR A C 1
ATOM 1756 O O . TYR A 1 217 ? 14.156 12.781 -8.469 1 92.88 217 TYR A O 1
ATOM 1764 N N . PHE A 1 218 ? 13.086 14.164 -9.797 1 91.56 218 PHE A N 1
ATOM 1765 C CA . PHE A 1 218 ? 13.555 13.469 -10.992 1 91.56 218 PHE A CA 1
ATOM 1766 C C . PHE A 1 218 ? 14.57 14.32 -11.75 1 91.56 218 PHE A C 1
ATOM 1768 O O . PHE A 1 218 ? 14.609 15.539 -11.586 1 91.56 218 PHE A O 1
ATOM 1775 N N . ASP A 1 219 ? 15.25 13.617 -12.547 1 87.25 219 ASP A N 1
ATOM 1776 C CA . ASP A 1 219 ? 16.234 14.289 -13.383 1 87.25 219 ASP A CA 1
ATOM 1777 C C . ASP A 1 219 ? 15.586 15.352 -14.258 1 87.25 219 ASP A C 1
ATOM 1779 O O . ASP A 1 219 ? 14.5 15.141 -14.797 1 87.25 219 ASP A O 1
ATOM 1783 N N . GLY A 1 220 ? 16.266 16.5 -14.352 1 87.12 220 GLY A N 1
ATOM 1784 C CA . GLY A 1 220 ? 15.766 17.562 -15.219 1 87.12 220 GLY A CA 1
ATOM 1785 C C . GLY A 1 220 ? 14.906 18.578 -14.477 1 87.12 220 GLY A C 1
ATOM 1786 O O . GLY A 1 220 ? 14.664 19.672 -14.977 1 87.12 220 GLY A O 1
ATOM 1787 N N . GLN A 1 221 ? 14.492 18.188 -13.312 1 87.94 221 GLN A N 1
ATOM 1788 C CA . GLN A 1 221 ? 13.695 19.109 -12.516 1 87.94 221 GLN A CA 1
ATOM 1789 C C . GLN A 1 221 ? 14.594 20.062 -11.727 1 87.94 221 GLN A C 1
ATOM 1791 O O . GLN A 1 221 ? 15.641 19.656 -11.211 1 87.94 221 GLN A O 1
ATOM 1796 N N . GLN A 1 222 ? 14.172 21.281 -11.68 1 89.12 222 GLN A N 1
ATOM 1797 C CA . GLN A 1 222 ? 14.906 22.281 -10.914 1 89.12 222 GLN A CA 1
ATOM 1798 C C . GLN A 1 222 ? 14.391 22.359 -9.477 1 89.12 222 GLN A C 1
ATOM 1800 O O . GLN A 1 222 ? 13.18 22.312 -9.242 1 89.12 222 GLN A O 1
ATOM 1805 N N . ASP A 1 223 ? 15.312 22.453 -8.625 1 90.19 223 ASP A N 1
ATOM 1806 C CA . ASP A 1 223 ? 14.945 22.641 -7.223 1 90.19 223 ASP A CA 1
ATOM 1807 C C . ASP A 1 223 ? 14.656 24.109 -6.922 1 90.19 223 ASP A C 1
ATOM 1809 O O . ASP A 1 223 ? 15.57 24.938 -6.887 1 90.19 223 ASP A O 1
ATOM 1813 N N . MET A 1 224 ? 13.438 24.438 -6.629 1 90.56 224 MET A N 1
ATOM 1814 C CA . MET A 1 224 ? 13.031 25.828 -6.449 1 90.56 224 MET A CA 1
ATOM 1815 C C . MET A 1 224 ? 12.539 26.078 -5.027 1 90.56 224 MET A C 1
ATOM 1817 O O . MET A 1 224 ? 11.828 27.047 -4.766 1 90.56 224 MET A O 1
ATOM 1821 N N . MET A 1 225 ? 12.883 25.281 -4.121 1 91.31 225 MET A N 1
ATOM 1822 C CA . MET A 1 225 ? 12.352 25.344 -2.762 1 91.31 225 MET A CA 1
ATOM 1823 C C . MET A 1 225 ? 12.695 26.688 -2.113 1 91.31 225 MET A C 1
ATOM 1825 O O . MET A 1 225 ? 11.812 27.375 -1.603 1 91.31 225 MET A O 1
ATOM 1829 N N . GLU A 1 226 ? 13.945 27.078 -2.172 1 91.5 226 GLU A N 1
ATOM 1830 C CA . GLU A 1 226 ? 14.383 28.328 -1.549 1 91.5 226 GLU A CA 1
ATOM 1831 C C . GLU A 1 226 ? 13.664 29.531 -2.152 1 91.5 226 GLU A C 1
ATOM 1833 O O . GLU A 1 226 ? 13.188 30.391 -1.424 1 91.5 226 GLU A O 1
ATOM 1838 N N . GLU A 1 227 ? 13.594 29.516 -3.436 1 92 227 GLU A N 1
ATOM 1839 C CA . GLU A 1 227 ? 12.922 30.609 -4.137 1 92 227 GLU A CA 1
ATOM 1840 C C . GLU A 1 227 ? 11.445 30.688 -3.768 1 92 227 GLU A C 1
ATOM 1842 O O . GLU A 1 227 ? 10.898 31.766 -3.561 1 92 227 GLU A O 1
ATOM 1847 N N . ASN A 1 228 ? 10.867 29.562 -3.723 1 94.06 228 ASN A N 1
ATOM 1848 C CA . ASN A 1 228 ? 9.453 29.516 -3.373 1 94.06 228 ASN A CA 1
ATOM 1849 C C . ASN A 1 228 ? 9.203 30.016 -1.956 1 94.06 228 ASN A C 1
ATOM 1851 O O . ASN A 1 228 ? 8.273 30.797 -1.724 1 94.06 228 ASN A O 1
ATOM 1855 N N . ILE A 1 229 ? 10.047 29.641 -1.024 1 95 229 ILE A N 1
ATOM 1856 C CA . ILE A 1 229 ? 9.906 30.062 0.367 1 95 229 ILE A CA 1
ATOM 1857 C C . ILE A 1 229 ? 10.125 31.562 0.477 1 95 229 ILE A C 1
ATOM 1859 O O . ILE A 1 229 ? 9.391 32.25 1.197 1 95 229 ILE A O 1
ATOM 1863 N N . HIS A 1 230 ? 11.086 32.031 -0.237 1 94 230 HIS A N 1
ATOM 1864 C CA . HIS A 1 230 ? 11.352 33.469 -0.244 1 94 230 HIS A CA 1
ATOM 1865 C C . HIS A 1 230 ? 10.141 34.25 -0.733 1 94 230 HIS A C 1
ATOM 1867 O O . HIS A 1 230 ? 9.758 35.25 -0.132 1 94 230 HIS A O 1
ATOM 1873 N N . MET A 1 231 ? 9.586 33.781 -1.725 1 93.75 231 MET A N 1
ATOM 1874 C CA . MET A 1 231 ? 8.43 34.438 -2.299 1 93.75 231 MET A CA 1
ATOM 1875 C C . MET A 1 231 ? 7.246 34.406 -1.332 1 93.75 231 MET A C 1
ATOM 1877 O O . MET A 1 231 ? 6.531 35.406 -1.196 1 93.75 231 MET A O 1
ATOM 1881 N N . ILE A 1 232 ? 7.066 33.375 -0.672 1 95.94 232 ILE A N 1
ATOM 1882 C CA . ILE A 1 232 ? 5.996 33.25 0.314 1 95.94 232 ILE A CA 1
ATOM 1883 C C . ILE A 1 232 ? 6.254 34.219 1.471 1 95.94 232 ILE A C 1
ATOM 1885 O O . ILE A 1 232 ? 5.336 34.906 1.931 1 95.94 232 ILE A O 1
ATOM 1889 N N . ALA A 1 233 ? 7.48 34.281 1.92 1 95.5 233 ALA A N 1
ATOM 1890 C CA . ALA A 1 233 ? 7.875 35.156 3.018 1 95.5 233 ALA A CA 1
ATOM 1891 C C . ALA A 1 233 ? 7.574 36.625 2.688 1 95.5 233 ALA A C 1
ATOM 1893 O O . ALA A 1 233 ? 7.285 37.438 3.58 1 95.5 233 ALA A O 1
ATOM 1894 N N . GLU A 1 234 ? 7.613 36.875 1.443 1 94.88 234 GLU A N 1
ATOM 1895 C CA . GLU A 1 234 ? 7.34 38.25 1.015 1 94.88 234 GLU A CA 1
ATOM 1896 C C . GLU A 1 234 ? 5.84 38.531 0.943 1 94.88 234 GLU A C 1
ATOM 1898 O O . GLU A 1 234 ? 5.391 39.656 1.159 1 94.88 234 GLU A O 1
ATOM 1903 N N . GLN A 1 235 ? 5.121 37.531 0.671 1 95.19 235 GLN A N 1
ATOM 1904 C CA . GLN A 1 235 ? 3.682 37.688 0.482 1 95.19 235 GLN A CA 1
ATOM 1905 C C . GLN A 1 235 ? 2.957 37.781 1.821 1 95.19 235 GLN A C 1
ATOM 1907 O O . GLN A 1 235 ? 1.928 38.469 1.926 1 95.19 235 GLN A O 1
ATOM 1912 N N . ILE A 1 236 ? 3.457 37.188 2.869 1 96.25 236 ILE A N 1
ATOM 1913 C CA . ILE A 1 236 ? 2.777 37.094 4.156 1 96.25 236 ILE A CA 1
ATOM 1914 C C . ILE A 1 236 ? 2.617 38.469 4.773 1 96.25 236 ILE A C 1
ATOM 1916 O O . ILE A 1 236 ? 1.506 38.875 5.125 1 96.25 236 ILE A O 1
ATOM 1920 N N . PRO A 1 237 ? 3.717 39.344 4.848 1 94.75 237 PRO A N 1
ATOM 1921 C CA . PRO A 1 237 ? 3.559 40.656 5.43 1 94.75 237 PRO A CA 1
ATOM 1922 C C . PRO A 1 237 ? 2.713 41.594 4.559 1 94.75 237 PRO A C 1
ATOM 1924 O O . PRO A 1 237 ? 2.248 42.625 5.031 1 94.75 237 PRO A O 1
ATOM 1927 N N . ALA A 1 238 ? 2.533 41.188 3.338 1 94.81 238 ALA A N 1
ATOM 1928 C CA . ALA A 1 238 ? 1.762 42.031 2.418 1 94.81 238 ALA A CA 1
ATOM 1929 C C . ALA A 1 238 ? 0.263 41.844 2.625 1 94.81 238 ALA A C 1
ATOM 1931 O O . ALA A 1 238 ? -0.546 42.625 2.146 1 94.81 238 ALA A O 1
ATOM 1932 N N . MET A 1 239 ? -0.147 40.812 3.355 1 96.5 239 MET A N 1
ATOM 1933 C CA . MET A 1 239 ? -1.556 40.625 3.676 1 96.5 239 MET A CA 1
ATOM 1934 C C . MET A 1 239 ? -2.094 41.75 4.543 1 96.5 239 MET A C 1
ATOM 1936 O O . MET A 1 239 ? -1.371 42.281 5.383 1 96.5 239 MET A O 1
ATOM 1940 N N . GLN A 1 240 ? -3.361 42.062 4.395 1 97.44 240 GLN A N 1
ATOM 1941 C CA . GLN A 1 240 ? -4.008 43.094 5.188 1 97.44 240 GLN A CA 1
ATOM 1942 C C . GLN A 1 240 ? -4.441 42.562 6.547 1 97.44 240 GLN A C 1
ATOM 1944 O O . GLN A 1 240 ? -4.422 43.281 7.543 1 97.44 240 GLN A O 1
ATOM 1949 N N . TRP A 1 241 ? -4.891 41.312 6.523 1 96.62 241 TRP A N 1
ATOM 1950 C CA . TRP A 1 241 ? -5.164 40.656 7.793 1 96.62 241 TRP A CA 1
ATOM 1951 C C . TRP A 1 241 ? -3.896 40.562 8.641 1 96.62 241 TRP A C 1
ATOM 1953 O O . TRP A 1 241 ? -2.824 40.25 8.117 1 96.62 241 TRP A O 1
ATOM 1963 N N . LYS A 1 242 ? -3.965 40.906 10.008 1 91 242 LYS A N 1
ATOM 1964 C CA . LYS A 1 242 ? -2.76 41.062 10.82 1 91 242 LYS A CA 1
ATOM 1965 C C . LYS A 1 242 ? -2.637 39.906 11.812 1 91 242 LYS A C 1
ATOM 1967 O O . LYS A 1 242 ? -2.01 40.062 12.867 1 91 242 LYS A O 1
ATOM 1972 N N . GLY A 1 243 ? -2.932 38.75 11.609 1 95.94 243 GLY A N 1
ATOM 1973 C CA . GLY A 1 243 ? -2.699 37.625 12.477 1 95.94 243 GLY A CA 1
ATOM 1974 C C . GLY A 1 243 ? -1.393 36.906 12.18 1 95.94 243 GLY A C 1
ATOM 1975 O O . GLY A 1 243 ? -0.538 37.438 11.469 1 95.94 243 GLY A O 1
ATOM 1976 N N . SER A 1 244 ? -1.068 35.781 12.844 1 97.56 244 SER A N 1
ATOM 1977 C CA . SER A 1 244 ? 0.146 35 12.656 1 97.56 244 SER A CA 1
ATOM 1978 C C . SER A 1 244 ? -0.081 33.875 11.672 1 97.56 244 SER A C 1
ATOM 1980 O O . SER A 1 244 ? -1.163 33.281 11.633 1 97.56 244 SER A O 1
ATOM 1982 N N . VAL A 1 245 ? 0.958 33.562 10.906 1 98.19 245 VAL A N 1
ATOM 1983 C CA . VAL A 1 245 ? 0.87 32.531 9.898 1 98.19 245 VAL A CA 1
ATOM 1984 C C . VAL A 1 245 ? 1.768 31.359 10.297 1 98.19 245 VAL A C 1
ATOM 1986 O O . VAL A 1 245 ? 2.896 31.562 10.75 1 98.19 245 VAL A O 1
ATOM 1989 N N . MET A 1 246 ? 1.249 30.172 10.273 1 98.19 246 MET A N 1
ATOM 1990 C CA . MET A 1 246 ? 1.979 28.922 10.367 1 98.19 246 MET A CA 1
ATOM 1991 C C . MET A 1 246 ? 1.999 28.203 9.023 1 98.19 246 MET A C 1
ATOM 1993 O O . MET A 1 246 ? 0.947 27.953 8.438 1 98.19 246 MET A O 1
ATOM 1997 N N . LEU A 1 247 ? 3.189 27.953 8.477 1 98.25 247 LEU A N 1
ATOM 1998 C CA . LEU A 1 247 ? 3.303 27.203 7.227 1 98.25 247 LEU A CA 1
ATOM 1999 C C . LEU A 1 247 ? 3.418 25.703 7.5 1 98.25 247 LEU A C 1
ATOM 2001 O O . LEU A 1 247 ? 4.344 25.266 8.18 1 98.25 247 LEU A O 1
ATOM 2005 N N . GLU A 1 248 ? 2.498 25 7 1 98.44 248 GLU A N 1
ATOM 2006 C CA . GLU A 1 248 ? 2.459 23.547 7.148 1 98.44 248 GLU A CA 1
ATOM 2007 C C . GLU A 1 248 ? 3.062 22.844 5.93 1 98.44 248 GLU A C 1
ATOM 2009 O O . GLU A 1 248 ? 2.613 23.062 4.805 1 98.44 248 GLU A O 1
ATOM 2014 N N . MET A 1 249 ? 4.074 22.047 6.18 1 97.75 249 MET A N 1
ATOM 2015 C CA . MET A 1 249 ? 4.75 21.328 5.105 1 97.75 249 MET A CA 1
ATOM 2016 C C . MET A 1 249 ? 5.113 19.906 5.539 1 97.75 249 MET A C 1
ATOM 2018 O O . MET A 1 249 ? 5.387 19.672 6.715 1 97.75 249 MET A O 1
ATOM 2022 N N . GLY A 1 250 ? 5.051 18.953 4.617 1 97.44 250 GLY A N 1
ATOM 2023 C CA . GLY A 1 250 ? 5.523 17.594 4.805 1 97.44 250 GLY A CA 1
ATOM 2024 C C . GLY A 1 250 ? 6.672 17.219 3.885 1 97.44 250 GLY A C 1
ATOM 2025 O O . GLY A 1 250 ? 7.836 17.266 4.293 1 97.44 250 GLY A O 1
ATOM 2026 N N . ARG A 1 251 ? 6.332 17.188 2.646 1 96.31 251 ARG A N 1
ATOM 2027 C CA . ARG A 1 251 ? 7.27 16.781 1.604 1 96.31 251 ARG A CA 1
ATOM 2028 C C . ARG A 1 251 ? 8.492 17.703 1.582 1 96.31 251 ARG A C 1
ATOM 2030 O O . ARG A 1 251 ? 9.625 17.219 1.568 1 96.31 251 ARG A O 1
ATOM 2037 N N . ALA A 1 252 ? 8.312 18.969 1.624 1 96.69 252 ALA A N 1
ATOM 2038 C CA . ALA A 1 252 ? 9.406 19.938 1.521 1 96.69 252 ALA A CA 1
ATOM 2039 C C . ALA A 1 252 ? 10.375 19.812 2.691 1 96.69 252 ALA A C 1
ATOM 2041 O O . ALA A 1 252 ? 11.586 20 2.531 1 96.69 252 ALA A O 1
ATOM 2042 N N . LEU A 1 253 ? 9.859 19.406 3.832 1 98 253 LEU A N 1
ATOM 2043 C CA . LEU A 1 253 ? 10.68 19.344 5.039 1 98 253 LEU A CA 1
ATOM 2044 C C . LEU A 1 253 ? 11.406 18 5.129 1 98 253 LEU A C 1
ATOM 2046 O O . LEU A 1 253 ? 12.453 17.906 5.762 1 98 253 LEU A O 1
ATOM 2050 N N . SER A 1 254 ? 10.852 16.969 4.449 1 98.19 254 SER A N 1
ATOM 2051 C CA . SER A 1 254 ? 11.328 15.641 4.832 1 98.19 254 SER A CA 1
ATOM 2052 C C . SER A 1 254 ? 11.914 14.898 3.635 1 98.19 254 SER A C 1
ATOM 2054 O O . SER A 1 254 ? 12.648 13.922 3.803 1 98.19 254 SER A O 1
ATOM 2056 N N . ALA A 1 255 ? 11.656 15.227 2.436 1 97.38 255 ALA A N 1
ATOM 2057 C CA . ALA A 1 255 ? 12.008 14.43 1.265 1 97.38 255 ALA A CA 1
ATOM 2058 C C . ALA A 1 255 ? 13.516 14.266 1.146 1 97.38 255 ALA A C 1
ATOM 2060 O O . ALA A 1 255 ? 14.016 13.148 0.956 1 97.38 255 ALA A O 1
ATOM 2061 N N . ARG A 1 256 ? 14.273 15.305 1.361 1 96.88 256 ARG A N 1
ATOM 2062 C CA . ARG A 1 256 ? 15.688 15.375 1.024 1 96.88 256 ARG A CA 1
ATOM 2063 C C . ARG A 1 256 ? 16.516 14.5 1.96 1 96.88 256 ARG A C 1
ATOM 2065 O O . ARG A 1 256 ? 17.562 13.984 1.568 1 96.88 256 ARG A O 1
ATOM 2072 N N . CYS A 1 257 ? 16.031 14.289 3.107 1 98.38 257 CYS A N 1
ATOM 2073 C CA . CYS A 1 257 ? 16.875 13.641 4.102 1 98.38 257 CYS A CA 1
ATOM 2074 C C . CYS A 1 257 ? 16.797 12.125 3.979 1 98.38 257 CYS A C 1
ATOM 2076 O O . CYS A 1 257 ? 17.5 11.398 4.695 1 98.38 257 CYS A O 1
ATOM 2078 N N . GLY A 1 258 ? 16.016 11.609 3.102 1 98.38 258 GLY A N 1
ATOM 2079 C CA . GLY A 1 258 ? 15.773 10.172 3.055 1 98.38 258 GLY A CA 1
ATOM 2080 C C . GLY A 1 258 ? 16.484 9.492 1.898 1 98.38 258 GLY A C 1
ATOM 2081 O O . GLY A 1 258 ? 16.547 10.039 0.797 1 98.38 258 GLY A O 1
ATOM 2082 N N . TYR A 1 259 ? 17 8.266 2.158 1 98.62 259 TYR A N 1
ATOM 2083 C CA . TYR A 1 259 ? 17.609 7.367 1.18 1 98.62 259 TYR A CA 1
ATOM 2084 C C . TYR A 1 259 ? 17.016 5.969 1.28 1 98.62 259 TYR A C 1
ATOM 2086 O O . TYR A 1 259 ? 16.719 5.488 2.377 1 98.62 259 TYR A O 1
ATOM 2094 N N . TYR A 1 260 ? 16.797 5.371 0.168 1 98.5 260 TYR A N 1
ATOM 2095 C CA . TYR A 1 260 ? 16.359 3.98 0.097 1 98.5 260 TYR A CA 1
ATOM 2096 C C . TYR A 1 260 ? 17.406 3.123 -0.615 1 98.5 260 TYR A C 1
ATOM 2098 O O . TYR A 1 260 ? 17.781 3.406 -1.757 1 98.5 260 TYR A O 1
ATOM 2106 N N . LEU A 1 261 ? 17.922 2.125 0.061 1 98.81 261 LEU A N 1
ATOM 2107 C CA . LEU A 1 261 ? 18.969 1.251 -0.443 1 98.81 261 LEU A CA 1
ATOM 2108 C C . LEU A 1 261 ? 18.422 -0.132 -0.771 1 98.81 261 LEU A C 1
ATOM 2110 O O . LEU A 1 261 ? 17.719 -0.737 0.047 1 98.81 261 LEU A O 1
ATOM 2114 N N . THR A 1 262 ? 18.688 -0.621 -1.926 1 98.69 262 THR A N 1
ATOM 2115 C CA . THR A 1 262 ? 18.266 -1.948 -2.352 1 98.69 262 THR A CA 1
ATOM 2116 C C . THR A 1 262 ? 19.359 -2.635 -3.168 1 98.69 262 THR A C 1
ATOM 2118 O O . THR A 1 262 ? 20.047 -1.989 -3.963 1 98.69 262 THR A O 1
ATOM 2121 N N . SER A 1 263 ? 19.531 -3.893 -3.037 1 98.56 263 SER A N 1
ATOM 2122 C CA . SER A 1 263 ? 20.609 -4.641 -3.664 1 98.56 263 SER A CA 1
ATOM 2123 C C . SER A 1 263 ? 20.156 -5.289 -4.969 1 98.56 263 SER A C 1
ATOM 2125 O O . SER A 1 263 ? 19.047 -5.809 -5.051 1 98.56 263 SER A O 1
ATOM 2127 N N . VAL A 1 264 ? 21.047 -5.262 -5.902 1 98.38 264 VAL A N 1
ATOM 2128 C CA . VAL A 1 264 ? 20.844 -6.031 -7.125 1 98.38 264 VAL A CA 1
ATOM 2129 C C . VAL A 1 264 ? 21.016 -7.52 -6.836 1 98.38 264 VAL A C 1
ATOM 2131 O O . VAL A 1 264 ? 22.078 -7.957 -6.375 1 98.38 264 VAL A O 1
ATOM 2134 N N . LYS A 1 265 ? 19.953 -8.242 -7.098 1 98.31 265 LYS A N 1
ATOM 2135 C CA . LYS A 1 265 ? 19.969 -9.656 -6.734 1 98.31 265 LYS A CA 1
ATOM 2136 C C . LYS A 1 265 ? 20 -10.539 -7.98 1 98.31 265 LYS A C 1
ATOM 2138 O O . LYS A 1 265 ? 20.328 -11.727 -7.902 1 98.31 265 LYS A O 1
ATOM 2143 N N . ASP A 1 266 ? 19.578 -9.977 -9.109 1 98.12 266 ASP A N 1
ATOM 2144 C CA . ASP A 1 266 ? 19.594 -10.703 -10.375 1 98.12 266 ASP A CA 1
ATOM 2145 C C . ASP A 1 266 ? 19.703 -9.75 -11.562 1 98.12 266 ASP A C 1
ATOM 2147 O O . ASP A 1 266 ? 19.25 -8.602 -11.477 1 98.12 266 ASP A O 1
ATOM 2151 N N . ILE A 1 267 ? 20.344 -10.156 -12.57 1 97.12 267 ILE A N 1
ATOM 2152 C CA . ILE A 1 267 ? 20.438 -9.469 -13.852 1 97.12 267 ILE A CA 1
ATOM 2153 C C . ILE A 1 267 ? 20.141 -10.438 -14.984 1 97.12 267 ILE A C 1
ATOM 2155 O O . ILE A 1 267 ? 20.625 -11.57 -14.992 1 97.12 267 ILE A O 1
ATOM 2159 N N . LYS A 1 268 ? 19.297 -10 -15.906 1 96.44 268 LYS A N 1
ATOM 2160 C CA . LYS A 1 268 ? 18.953 -10.898 -17.016 1 96.44 268 LYS A CA 1
ATOM 2161 C C . LYS A 1 268 ? 18.594 -10.109 -18.266 1 96.44 268 LYS A C 1
ATOM 2163 O O . LYS A 1 268 ? 18.359 -8.898 -18.203 1 96.44 268 LYS A O 1
ATOM 2168 N N . LEU A 1 269 ? 18.625 -10.812 -19.312 1 95.94 269 LEU A N 1
ATOM 2169 C CA . LEU A 1 269 ? 18.25 -10.297 -20.625 1 95.94 269 LEU A CA 1
ATOM 2170 C C . LEU A 1 269 ? 17 -11.008 -21.141 1 95.94 269 LEU A C 1
ATOM 2172 O O . LEU A 1 269 ? 16.969 -12.234 -21.234 1 95.94 269 LEU A O 1
ATOM 2176 N N . ASN A 1 270 ? 15.93 -10.289 -21.344 1 96.31 270 ASN A N 1
ATOM 2177 C CA . ASN A 1 270 ? 14.727 -10.781 -21.984 1 96.31 270 ASN A CA 1
ATOM 2178 C C . ASN A 1 270 ? 14.328 -9.906 -23.172 1 96.31 270 ASN A C 1
ATOM 2180 O O . ASN A 1 270 ? 14.195 -8.688 -23.031 1 96.31 270 ASN A O 1
ATOM 2184 N N . ASN A 1 271 ? 14.148 -10.555 -24.328 1 95 271 ASN A N 1
ATOM 2185 C CA . ASN A 1 271 ? 13.742 -9.828 -25.531 1 95 271 ASN A CA 1
ATOM 2186 C C . ASN A 1 271 ? 14.633 -8.617 -25.781 1 95 271 ASN A C 1
ATOM 2188 O O . ASN A 1 271 ? 14.141 -7.504 -25.969 1 95 271 ASN A O 1
ATOM 2192 N N . ASP A 1 272 ? 15.922 -8.742 -25.562 1 94 272 ASP A N 1
ATOM 2193 C CA . ASP A 1 272 ? 16.984 -7.777 -25.844 1 94 272 ASP A CA 1
ATOM 2194 C C . ASP A 1 272 ? 16.906 -6.582 -24.891 1 94 272 ASP A C 1
ATOM 2196 O O . ASP A 1 272 ? 17.328 -5.48 -25.234 1 94 272 ASP A O 1
ATOM 2200 N N . ARG A 1 273 ? 16.297 -6.754 -23.844 1 96.25 273 ARG A N 1
ATOM 2201 C CA . ARG A 1 273 ? 16.234 -5.742 -22.781 1 96.25 273 ARG A CA 1
ATOM 2202 C C . ARG A 1 273 ? 16.906 -6.242 -21.516 1 96.25 273 ARG A C 1
ATOM 2204 O O . ARG A 1 273 ? 16.656 -7.375 -21.078 1 96.25 273 ARG A O 1
ATOM 2211 N N . ASN A 1 274 ? 17.719 -5.367 -20.969 1 97.75 274 ASN A N 1
ATOM 2212 C CA . ASN A 1 274 ? 18.375 -5.699 -19.703 1 97.75 274 ASN A CA 1
ATOM 2213 C C . ASN A 1 274 ? 17.484 -5.406 -18.516 1 97.75 274 ASN A C 1
ATOM 2215 O O . ASN A 1 274 ? 17 -4.281 -18.344 1 97.75 274 ASN A O 1
ATOM 2219 N N . TYR A 1 275 ? 17.344 -6.445 -17.719 1 98.12 275 TYR A N 1
ATOM 2220 C CA . TYR A 1 275 ? 16.594 -6.277 -16.484 1 98.12 275 TYR A CA 1
ATOM 2221 C C . TYR A 1 275 ? 17.5 -6.453 -15.273 1 98.12 275 TYR A C 1
ATOM 2223 O O . TYR A 1 275 ? 18.359 -7.332 -15.258 1 98.12 275 TYR A O 1
ATOM 2231 N N . CYS A 1 276 ? 17.297 -5.594 -14.398 1 97.56 276 CYS A N 1
ATOM 2232 C CA . CYS A 1 276 ? 17.875 -5.688 -13.062 1 97.56 276 CYS A CA 1
ATOM 2233 C C . CYS A 1 276 ? 16.797 -5.922 -12.008 1 97.56 276 CYS A C 1
ATOM 2235 O O . CYS A 1 276 ? 15.844 -5.141 -11.914 1 97.56 276 CYS A O 1
ATOM 2237 N N . ILE A 1 277 ? 16.906 -7.035 -11.25 1 98.62 277 ILE A N 1
ATOM 2238 C CA . ILE A 1 277 ? 15.953 -7.332 -10.195 1 98.62 277 ILE A CA 1
ATOM 2239 C C . ILE A 1 277 ? 16.562 -7.023 -8.836 1 98.62 277 ILE A C 1
ATOM 2241 O O . ILE A 1 277 ? 17.625 -7.539 -8.5 1 98.62 277 ILE A O 1
ATOM 2245 N N . VAL A 1 278 ? 15.906 -6.176 -8.07 1 98.56 278 VAL A N 1
ATOM 2246 C CA . VAL A 1 278 ? 16.438 -5.793 -6.77 1 98.56 278 VAL A CA 1
ATOM 2247 C C . VAL A 1 278 ? 15.586 -6.402 -5.664 1 98.56 278 VAL A C 1
ATOM 2249 O O . VAL A 1 278 ? 14.5 -6.93 -5.926 1 98.56 278 VAL A O 1
ATOM 2252 N N . ASP A 1 279 ? 16.047 -6.363 -4.406 1 98.38 279 ASP A N 1
ATOM 2253 C CA . ASP A 1 279 ? 15.344 -6.988 -3.291 1 98.38 279 ASP A CA 1
ATOM 2254 C C . ASP A 1 279 ? 14.281 -6.055 -2.713 1 98.38 279 ASP A C 1
ATOM 2256 O O . ASP A 1 279 ? 13.578 -6.414 -1.771 1 98.38 279 ASP A O 1
ATOM 2260 N N . GLY A 1 280 ? 14.109 -4.906 -3.223 1 98 280 GLY A N 1
ATOM 2261 C CA . GLY A 1 280 ? 13.016 -3.998 -2.914 1 98 280 GLY A CA 1
ATOM 2262 C C . GLY A 1 280 ? 11.93 -3.99 -3.969 1 98 280 GLY A C 1
ATOM 2263 O O . GLY A 1 280 ? 11.656 -5.016 -4.602 1 98 280 GLY A O 1
ATOM 2264 N N . GLY A 1 281 ? 11.273 -2.867 -4.105 1 97.44 281 GLY A N 1
ATOM 2265 C CA . GLY A 1 281 ? 10.219 -2.719 -5.098 1 97.44 281 GLY A CA 1
ATOM 2266 C C . GLY A 1 281 ? 9.258 -1.59 -4.777 1 97.44 281 GLY A C 1
ATOM 2267 O O . GLY A 1 281 ? 9.469 -0.837 -3.824 1 97.44 281 GLY A O 1
ATOM 2268 N N . ILE A 1 282 ? 8.203 -1.508 -5.543 1 96.25 282 ILE A N 1
ATOM 2269 C CA . ILE A 1 282 ? 7.266 -0.393 -5.434 1 96.25 282 ILE A CA 1
ATOM 2270 C C . ILE A 1 282 ? 6.473 -0.513 -4.137 1 96.25 282 ILE A C 1
ATOM 2272 O O . ILE A 1 282 ? 5.812 0.441 -3.713 1 96.25 282 ILE A O 1
ATOM 2276 N N . HIS A 1 283 ? 6.5 -1.64 -3.496 1 96.62 283 HIS A N 1
ATOM 2277 C CA . HIS A 1 283 ? 5.844 -1.796 -2.201 1 96.62 283 HIS A CA 1
ATOM 2278 C C . HIS A 1 283 ? 6.613 -1.069 -1.104 1 96.62 283 HIS A C 1
ATOM 2280 O O . HIS A 1 283 ? 6.117 -0.927 0.017 1 96.62 283 HIS A O 1
ATOM 2286 N N . GLN A 1 284 ? 7.816 -0.526 -1.448 1 97.31 284 GLN A N 1
ATOM 2287 C CA . GLN A 1 284 ? 8.648 0.114 -0.438 1 97.31 284 GLN A CA 1
ATOM 2288 C C . GLN A 1 284 ? 9.055 1.521 -0.87 1 97.31 284 GLN A C 1
ATOM 2290 O O . GLN A 1 284 ? 9.523 2.314 -0.053 1 97.31 284 GLN A O 1
ATOM 2295 N 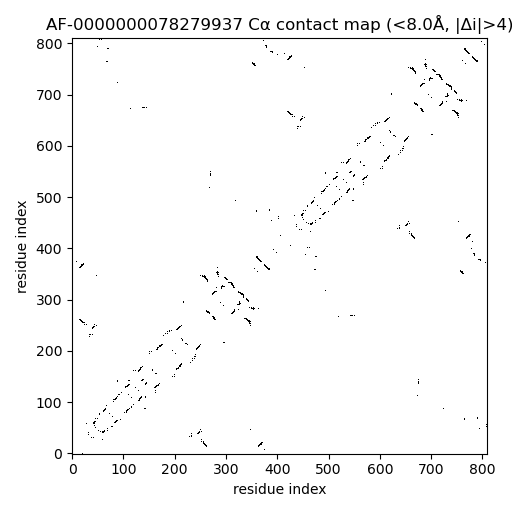N . ILE A 1 285 ? 8.922 1.81 -2.109 1 94.56 285 ILE A N 1
ATOM 2296 C CA . ILE A 1 285 ? 9.328 3.133 -2.566 1 94.56 285 ILE A CA 1
ATOM 2297 C C . ILE A 1 285 ? 8.336 3.648 -3.607 1 94.56 285 ILE A C 1
ATOM 2299 O O . ILE A 1 285 ? 7.973 2.924 -4.535 1 94.56 285 ILE A O 1
ATOM 2303 N N . HIS A 1 286 ? 7.863 4.84 -3.322 1 85.19 286 HIS A N 1
ATOM 2304 C CA . HIS A 1 286 ? 6.984 5.578 -4.219 1 85.19 286 HIS A CA 1
ATOM 2305 C C . HIS A 1 286 ? 7.379 7.051 -4.289 1 85.19 286 HIS A C 1
ATOM 2307 O O . HIS A 1 286 ? 7.609 7.684 -3.258 1 85.19 286 HIS A O 1
ATOM 2313 N N . TYR A 1 287 ? 7.582 7.375 -5.535 1 87.44 287 TYR A N 1
ATOM 2314 C CA . TYR A 1 287 ? 7.738 8.812 -5.715 1 87.44 287 TYR A CA 1
ATOM 2315 C C . TYR A 1 287 ? 6.418 9.461 -6.121 1 87.44 287 TYR A C 1
ATOM 2317 O O . TYR A 1 287 ? 5.395 8.781 -6.23 1 87.44 287 TYR A O 1
ATOM 2325 N N . ASP A 1 288 ? 6.305 10.734 -6.246 1 77.69 288 ASP A N 1
ATOM 2326 C CA . ASP A 1 288 ? 5.16 11.602 -6.48 1 77.69 288 ASP A CA 1
ATOM 2327 C C . ASP A 1 288 ? 4.379 11.164 -7.715 1 77.69 288 ASP A C 1
ATOM 2329 O O . ASP A 1 288 ? 4.266 11.914 -8.688 1 77.69 288 ASP A O 1
ATOM 2333 N N . GLY A 1 289 ? 3.711 9.875 -7.469 1 67.5 289 GLY A N 1
ATOM 2334 C CA . GLY A 1 289 ? 2.771 9.508 -8.516 1 67.5 289 GLY A CA 1
ATOM 2335 C C . GLY A 1 289 ? 3.426 8.797 -9.688 1 67.5 289 GLY A C 1
ATOM 2336 O O . GLY A 1 289 ? 2.789 8.57 -10.719 1 67.5 289 GLY A O 1
ATOM 2337 N N . GLN A 1 290 ? 4.688 8.562 -9.523 1 70 290 GLN A N 1
ATOM 2338 C CA . GLN A 1 290 ? 5.359 7.863 -10.617 1 70 290 GLN A CA 1
ATOM 2339 C C . GLN A 1 290 ? 4.75 6.484 -10.844 1 70 290 GLN A C 1
ATOM 2341 O O . GLN A 1 290 ? 4.441 5.77 -9.883 1 70 290 GLN A O 1
ATOM 2346 N N . ILE A 1 291 ? 4.441 6.32 -12.195 1 67.56 291 ILE A N 1
ATOM 2347 C CA . ILE A 1 291 ? 3.922 5.023 -12.609 1 67.56 291 ILE A CA 1
ATOM 2348 C C . ILE A 1 291 ? 4.973 4.289 -13.438 1 67.56 291 ILE A C 1
ATOM 2350 O O . ILE A 1 291 ? 5.562 4.867 -14.359 1 67.56 291 ILE A O 1
ATOM 2354 N N . ARG A 1 292 ? 5.254 3.178 -13.062 1 77.12 292 ARG A N 1
ATOM 2355 C CA . ARG A 1 292 ? 6.098 2.221 -13.773 1 77.12 292 ARG A CA 1
ATOM 2356 C C . ARG A 1 292 ? 7.48 2.803 -14.047 1 77.12 292 ARG A C 1
ATOM 2358 O O . ARG A 1 292 ? 8.031 2.619 -15.133 1 77.12 292 ARG A O 1
ATOM 2365 N N . GLY A 1 293 ? 7.859 3.678 -13.219 1 81.06 293 GLY A N 1
ATOM 2366 C CA . GLY A 1 293 ? 9.234 4.152 -13.281 1 81.06 293 GLY A CA 1
ATOM 2367 C C . GLY A 1 293 ? 9.508 5.016 -14.5 1 81.06 293 GLY A C 1
ATOM 2368 O O . GLY A 1 293 ? 10.602 4.949 -15.078 1 81.06 293 GLY A O 1
ATOM 2369 N N . MET A 1 294 ? 8.602 5.703 -14.938 1 80.69 294 MET A N 1
ATOM 2370 C CA . MET A 1 294 ? 8.727 6.434 -16.188 1 80.69 294 MET A CA 1
ATOM 2371 C C . MET A 1 294 ? 9.734 7.566 -16.062 1 80.69 294 MET A C 1
ATOM 2373 O O . MET A 1 294 ? 10.328 7.996 -17.062 1 80.69 294 MET A O 1
ATOM 2377 N N . TYR A 1 295 ? 9.945 8.078 -14.867 1 84.94 295 TYR A N 1
ATOM 2378 C CA . TYR A 1 295 ? 10.93 9.117 -14.609 1 84.94 295 TYR A CA 1
ATOM 2379 C C . TYR A 1 295 ? 12.109 8.57 -13.812 1 84.94 295 TYR A C 1
ATOM 2381 O O . TYR A 1 295 ? 11.953 7.645 -13.016 1 84.94 295 TYR A O 1
ATOM 2389 N N . CYS A 1 296 ? 13.172 9.125 -14.086 1 89.75 296 CYS A N 1
ATOM 2390 C CA . CYS A 1 296 ? 14.367 8.664 -13.398 1 89.75 296 CYS A CA 1
ATOM 2391 C C . CYS A 1 296 ? 14.656 9.508 -12.164 1 89.75 296 CYS A C 1
ATOM 2393 O O . CYS A 1 296 ? 14.9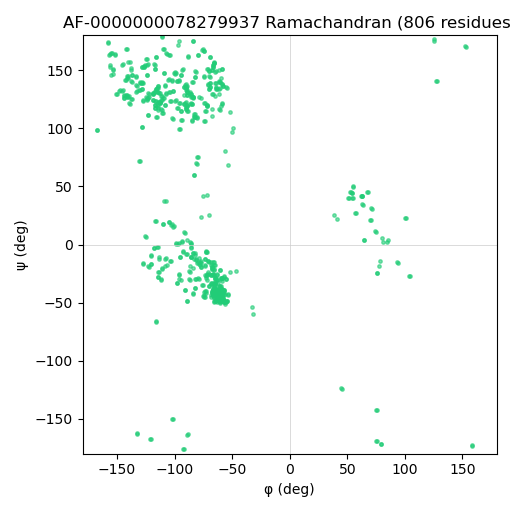61 10.695 -12.281 1 89.75 296 CYS A O 1
ATOM 2395 N N . PRO A 1 297 ? 14.57 8.898 -11.055 1 93.25 297 PRO A N 1
ATOM 2396 C CA . PRO A 1 297 ? 14.945 9.633 -9.844 1 93.25 297 PRO A CA 1
ATOM 2397 C C . PRO A 1 297 ? 16.453 9.773 -9.68 1 93.25 297 PRO A C 1
ATOM 2399 O O . PRO A 1 297 ? 17.219 9.219 -10.477 1 93.25 297 PRO A O 1
ATOM 2402 N N . LYS A 1 298 ? 16.859 10.648 -8.75 1 92.31 298 LYS A N 1
ATOM 2403 C CA . LYS A 1 298 ? 18.281 10.68 -8.391 1 92.31 298 LYS A CA 1
ATOM 2404 C C . LYS A 1 298 ? 18.734 9.336 -7.824 1 92.31 298 LYS A C 1
ATOM 2406 O O . LYS A 1 298 ? 18.203 8.875 -6.805 1 92.31 298 LYS A O 1
ATOM 2411 N N . LEU A 1 299 ? 19.625 8.719 -8.531 1 94 299 LEU A N 1
ATOM 2412 C CA . LEU A 1 299 ? 20.031 7.348 -8.242 1 94 299 LEU A CA 1
ATOM 2413 C C . LEU A 1 299 ? 21.562 7.219 -8.25 1 94 299 LEU A C 1
ATOM 2415 O O . LEU A 1 299 ? 22.219 7.75 -9.141 1 94 299 LEU A O 1
ATOM 2419 N N . GLN A 1 300 ? 22.109 6.574 -7.203 1 94.81 300 GLN A N 1
ATOM 2420 C CA . GLN A 1 300 ? 23.516 6.23 -7.129 1 94.81 300 GLN A CA 1
ATOM 2421 C C . GLN A 1 300 ? 23.719 4.719 -7.055 1 94.81 300 GLN A C 1
ATOM 2423 O O . GLN A 1 300 ? 22.781 3.982 -6.727 1 94.81 300 GLN A O 1
ATOM 2428 N N . VAL A 1 301 ? 24.891 4.281 -7.496 1 96.44 301 VAL A N 1
ATOM 2429 C CA . VAL A 1 301 ? 25.219 2.863 -7.434 1 96.44 301 VAL A CA 1
ATOM 2430 C C . VAL A 1 301 ? 26.453 2.66 -6.547 1 96.44 301 VAL A C 1
ATOM 2432 O O . VAL A 1 301 ? 27.453 3.375 -6.68 1 96.44 301 VAL A O 1
ATOM 2435 N N . SER A 1 302 ? 26.359 1.778 -5.629 1 96 302 SER A N 1
ATOM 2436 C CA . SER A 1 302 ? 27.484 1.421 -4.77 1 96 302 SER A CA 1
ATOM 2437 C C . SER A 1 302 ? 27.922 -0.019 -5.008 1 96 302 SER A C 1
ATOM 2439 O O . SER A 1 302 ? 27.109 -0.941 -4.949 1 96 302 SER A O 1
ATOM 2441 N N . PRO A 1 303 ? 29.234 -0.27 -5.133 1 92.12 303 PRO A N 1
ATOM 2442 C CA . PRO A 1 303 ? 30.281 0.742 -5.32 1 92.12 303 PRO A CA 1
ATOM 2443 C C . PRO A 1 303 ? 30.172 1.454 -6.668 1 92.12 303 PRO A C 1
ATOM 2445 O O . PRO A 1 303 ? 29.547 0.934 -7.598 1 92.12 303 PRO A O 1
ATOM 2448 N N . GLU A 1 304 ? 30.672 2.59 -6.641 1 82.81 304 GLU A N 1
ATOM 2449 C CA . GLU A 1 304 ? 30.703 3.352 -7.883 1 82.81 304 GLU A CA 1
ATOM 2450 C C . GLU A 1 304 ? 31.688 2.75 -8.875 1 82.81 304 GLU A C 1
ATOM 2452 O O . GLU A 1 304 ? 32.781 2.32 -8.492 1 82.81 304 GLU A O 1
ATOM 2457 N N . HIS A 1 305 ? 31.188 2.648 -10.047 1 78.56 305 HIS A N 1
ATOM 2458 C CA . HIS A 1 305 ? 32.094 2.184 -11.086 1 78.56 305 HIS A CA 1
ATOM 2459 C C . HIS A 1 305 ? 32.375 3.295 -12.086 1 78.56 305 HIS A C 1
ATOM 2461 O O . HIS A 1 305 ? 31.484 3.832 -12.719 1 78.56 305 HIS A O 1
ATOM 2467 N N . GLU A 1 306 ? 33.625 3.676 -12.133 1 75.12 306 GLU A N 1
ATOM 2468 C CA . GLU A 1 306 ? 34 4.742 -13.055 1 75.12 306 GLU A CA 1
ATOM 2469 C C . GLU A 1 306 ? 34.312 4.188 -14.445 1 75.12 306 GLU A C 1
ATOM 2471 O O . GLU A 1 306 ? 34.219 4.918 -15.438 1 75.12 306 GLU A O 1
ATOM 2476 N N . PHE A 1 307 ? 34.562 2.914 -14.477 1 79.62 307 PHE A N 1
ATOM 2477 C CA . PHE A 1 307 ? 34.969 2.338 -15.75 1 79.62 307 PHE A CA 1
ATOM 2478 C C . PHE A 1 307 ? 34.062 1.16 -16.125 1 79.62 307 PHE A C 1
ATOM 2480 O O . PHE A 1 307 ? 33.344 0.631 -15.281 1 79.62 307 PHE A O 1
ATOM 2487 N N . GLY A 1 308 ? 34 0.946 -17.391 1 82.75 308 GLY A N 1
ATOM 2488 C CA . GLY A 1 308 ? 33.281 -0.213 -17.875 1 82.75 308 GLY A CA 1
ATOM 2489 C C . GLY A 1 308 ? 32.219 0.142 -18.891 1 82.75 308 GLY A C 1
ATOM 2490 O O . GLY A 1 308 ? 32 1.317 -19.203 1 82.75 308 GLY A O 1
ATOM 2491 N N . ILE A 1 309 ? 31.578 -0.747 -19.422 1 89.12 309 ILE A N 1
ATOM 2492 C CA . ILE A 1 309 ? 30.562 -0.601 -20.453 1 89.12 309 ILE A CA 1
ATOM 2493 C C . ILE A 1 309 ? 29.25 -0.151 -19.828 1 89.12 309 ILE A C 1
ATOM 2495 O O . ILE A 1 309 ? 28.828 -0.695 -18.797 1 89.12 309 ILE A O 1
ATOM 2499 N N . GLU A 1 310 ? 28.766 0.879 -20.359 1 93.06 310 GLU A N 1
ATOM 2500 C CA . GLU A 1 310 ? 27.469 1.38 -19.938 1 93.06 310 GLU A CA 1
ATOM 2501 C C . GLU A 1 310 ? 26.328 0.663 -20.656 1 93.06 310 GLU A C 1
ATOM 2503 O O . GLU A 1 310 ? 26.391 0.474 -21.875 1 93.06 310 GLU A O 1
ATOM 2508 N N . LYS A 1 311 ? 25.453 0.168 -19.906 1 95.5 311 LYS A N 1
ATOM 2509 C CA . LYS A 1 311 ? 24.25 -0.441 -20.469 1 95.5 311 LYS A CA 1
ATOM 2510 C C . LYS A 1 311 ? 22.984 0.162 -19.859 1 95.5 311 LYS A C 1
ATOM 2512 O O . LYS A 1 311 ? 23.016 0.662 -18.734 1 95.5 311 LYS A O 1
ATOM 2517 N N . THR A 1 312 ? 21.922 0.125 -20.625 1 96.94 312 THR A N 1
ATOM 2518 C CA . THR A 1 312 ? 20.625 0.584 -20.141 1 96.94 312 THR A CA 1
ATOM 2519 C C . THR A 1 312 ? 19.859 -0.558 -19.484 1 96.94 312 THR A C 1
ATOM 2521 O O . THR A 1 312 ? 19.75 -1.647 -20.047 1 96.94 312 THR A O 1
ATOM 2524 N N . TYR A 1 313 ? 19.344 -0.277 -18.297 1 97.25 313 TYR A N 1
ATOM 2525 C CA . TYR A 1 313 ? 18.625 -1.3 -17.547 1 97.25 313 TYR A CA 1
ATOM 2526 C C . TYR A 1 313 ? 17.219 -0.828 -17.203 1 97.25 313 TYR A C 1
ATOM 2528 O O . TYR A 1 313 ? 16.984 0.367 -17 1 97.25 313 TYR A O 1
ATOM 2536 N N . THR A 1 314 ? 16.25 -1.769 -17.188 1 97.94 314 THR A N 1
ATOM 2537 C CA . THR A 1 314 ? 15.008 -1.622 -16.453 1 97.94 314 THR A CA 1
ATOM 2538 C C . THR A 1 314 ? 15.156 -2.186 -15.039 1 97.94 314 THR A C 1
ATOM 2540 O O . THR A 1 314 ? 15.43 -3.375 -14.859 1 97.94 314 THR A O 1
ATOM 2543 N N . VAL A 1 315 ? 15 -1.337 -14.07 1 97.94 315 VAL A N 1
ATOM 2544 C CA . VAL A 1 315 ? 15.141 -1.757 -12.68 1 97.94 315 VAL A CA 1
ATOM 2545 C C . VAL A 1 315 ? 13.781 -2.221 -12.148 1 97.94 315 VAL A C 1
ATOM 2547 O O . VAL A 1 315 ? 12.844 -1.432 -12.062 1 97.94 315 VAL A O 1
ATOM 2550 N N . CYS A 1 316 ? 13.734 -3.482 -11.805 1 98.12 316 CYS A N 1
ATOM 2551 C CA . CYS A 1 316 ? 12.5 -4.082 -11.305 1 98.12 316 CYS A CA 1
ATOM 2552 C C . CYS A 1 316 ? 12.664 -4.559 -9.867 1 98.12 316 CYS A C 1
ATOM 2554 O O . CYS A 1 316 ? 13.781 -4.852 -9.43 1 98.12 316 CYS A O 1
ATOM 2556 N N . GLY A 1 317 ? 11.531 -4.543 -9.18 1 98.06 317 GLY A N 1
ATOM 2557 C CA . GLY A 1 317 ? 11.562 -5.008 -7.801 1 98.06 317 GLY A CA 1
ATOM 2558 C C . GLY A 1 317 ? 11.305 -6.5 -7.672 1 98.06 317 GLY A C 1
ATOM 2559 O O . GLY A 1 317 ? 11.43 -7.242 -8.648 1 98.06 317 GLY A O 1
ATOM 2560 N N . SER A 1 318 ? 10.992 -6.934 -6.43 1 98.12 318 SER A N 1
ATOM 2561 C CA . SER A 1 318 ? 10.898 -8.344 -6.074 1 98.12 318 SER A CA 1
ATOM 2562 C C . SER A 1 318 ? 9.453 -8.836 -6.133 1 98.12 318 SER A C 1
ATOM 2564 O O . SER A 1 318 ? 9.172 -9.992 -5.816 1 98.12 318 SER A O 1
ATOM 2566 N N . LEU A 1 319 ? 8.492 -7.984 -6.512 1 97.62 319 LEU A N 1
ATOM 2567 C CA . LEU A 1 319 ? 7.082 -8.359 -6.52 1 97.62 319 LEU A CA 1
ATOM 2568 C C . LEU A 1 319 ? 6.73 -9.117 -7.797 1 97.62 319 LEU A C 1
ATOM 2570 O O . LEU A 1 319 ? 7.223 -8.789 -8.875 1 97.62 319 LEU A O 1
ATOM 2574 N N . CYS A 1 320 ? 5.875 -10.055 -7.648 1 96.56 320 CYS A N 1
ATOM 2575 C CA . CYS A 1 320 ? 5.387 -10.797 -8.805 1 96.56 320 CYS A CA 1
ATOM 2576 C C . CYS A 1 320 ? 4.246 -10.047 -9.492 1 96.56 320 CYS A C 1
ATOM 2578 O O . CYS A 1 320 ? 3.127 -10.555 -9.57 1 96.56 320 CYS A O 1
ATOM 2580 N N . THR A 1 321 ? 4.484 -8.898 -9.945 1 95.06 321 THR A N 1
ATOM 2581 C CA . THR A 1 321 ? 3.609 -8.078 -10.766 1 95.06 321 THR A CA 1
ATOM 2582 C C . THR A 1 321 ? 4.414 -7.305 -11.805 1 95.06 321 THR A C 1
ATOM 2584 O O . THR A 1 321 ? 5.512 -6.816 -11.516 1 95.06 321 THR A O 1
ATOM 2587 N N . VAL A 1 322 ? 3.898 -7.168 -12.992 1 94.06 322 VAL A N 1
ATOM 2588 C CA . VAL A 1 322 ? 4.578 -6.5 -14.094 1 94.06 322 VAL A CA 1
ATOM 2589 C C . VAL A 1 322 ? 4.742 -5.016 -13.781 1 94.06 322 VAL A C 1
ATOM 2591 O O . VAL A 1 322 ? 5.551 -4.324 -14.406 1 94.06 322 VAL A O 1
ATOM 2594 N N . ASN A 1 323 ? 3.975 -4.562 -12.766 1 93.06 323 ASN A N 1
ATOM 2595 C CA . ASN A 1 323 ? 3.988 -3.145 -12.438 1 93.06 323 ASN A CA 1
ATOM 2596 C C . ASN A 1 323 ? 5.18 -2.789 -11.547 1 93.06 323 ASN A C 1
ATOM 2598 O O . ASN A 1 323 ? 5.465 -1.61 -11.328 1 93.06 323 ASN A O 1
ATOM 2602 N N . ASP A 1 324 ? 5.895 -3.754 -11.102 1 96.06 324 ASP A N 1
ATOM 2603 C CA . ASP A 1 324 ? 6.98 -3.484 -10.164 1 96.06 324 ASP A CA 1
ATOM 2604 C C . ASP A 1 324 ? 8.234 -3.016 -10.898 1 96.06 324 ASP A C 1
ATOM 2606 O O . ASP A 1 324 ? 9.242 -3.725 -10.93 1 96.06 324 ASP A O 1
ATOM 2610 N N . ILE A 1 325 ? 8.156 -1.834 -11.43 1 96.94 325 ILE A N 1
ATOM 2611 C CA . ILE A 1 325 ? 9.258 -1.165 -12.125 1 96.94 325 ILE A CA 1
ATOM 2612 C C . ILE A 1 325 ? 9.641 0.107 -11.375 1 96.94 325 ILE A C 1
ATOM 2614 O O . ILE A 1 325 ? 8.82 1.017 -11.219 1 96.94 325 ILE A O 1
ATOM 2618 N N . LEU A 1 326 ? 10.812 0.15 -10.906 1 96.69 326 LEU A N 1
ATOM 2619 C CA . LEU A 1 326 ? 11.297 1.323 -10.188 1 96.69 326 LEU A CA 1
ATOM 2620 C C . LEU A 1 326 ? 11.82 2.379 -11.156 1 96.69 326 LEU A C 1
ATOM 2622 O O . LEU A 1 326 ? 11.617 3.578 -10.945 1 96.69 326 LEU A O 1
ATOM 2626 N N . VAL A 1 327 ? 12.555 1.918 -12.156 1 96.5 327 VAL A N 1
ATOM 2627 C CA . VAL A 1 327 ? 13.062 2.779 -13.219 1 96.5 327 VAL A CA 1
ATOM 2628 C C . VAL A 1 327 ? 12.992 2.049 -14.562 1 96.5 327 VAL A C 1
ATOM 2630 O O . VAL A 1 327 ? 13.523 0.949 -14.703 1 96.5 327 VAL A O 1
ATOM 2633 N N . GLN A 1 328 ? 12.414 2.648 -15.516 1 95.5 328 GLN A N 1
ATOM 2634 C CA . GLN A 1 328 ? 12.234 2.002 -16.812 1 95.5 328 GLN A CA 1
ATOM 2635 C C . GLN A 1 328 ? 13.555 1.939 -17.578 1 95.5 328 GLN A C 1
ATOM 2637 O O . GLN A 1 328 ? 13.859 0.927 -18.219 1 95.5 328 GLN A O 1
ATOM 2642 N N . ASN A 1 329 ? 14.219 3.053 -17.547 1 94.88 329 ASN A N 1
ATOM 2643 C CA . ASN A 1 329 ? 15.484 3.15 -18.266 1 94.88 329 ASN A CA 1
ATOM 2644 C C . ASN A 1 329 ? 16.531 3.916 -17.453 1 94.88 329 ASN A C 1
ATOM 2646 O O . ASN A 1 329 ? 16.328 5.086 -17.109 1 94.88 329 ASN A O 1
ATOM 2650 N N . VAL A 1 330 ? 17.562 3.289 -17.188 1 95.19 330 VAL A N 1
ATOM 2651 C CA . VAL A 1 330 ? 18.688 3.951 -16.531 1 95.19 330 VAL A CA 1
ATOM 2652 C C . VAL A 1 330 ? 20 3.377 -17.047 1 95.19 330 VAL A C 1
ATOM 2654 O O . VAL A 1 330 ? 20.156 2.158 -17.156 1 95.19 330 VAL A O 1
ATOM 2657 N N . ALA A 1 331 ? 20.922 4.242 -17.391 1 94.75 331 ALA A N 1
ATOM 2658 C CA . ALA A 1 331 ? 22.234 3.828 -17.844 1 94.75 331 ALA A CA 1
ATOM 2659 C C . ALA A 1 331 ? 23.188 3.619 -16.672 1 94.75 331 ALA A C 1
ATOM 2661 O O . ALA A 1 331 ? 23.391 4.527 -15.859 1 94.75 331 ALA A O 1
ATOM 2662 N N . ILE A 1 332 ? 23.719 2.438 -16.531 1 94.75 332 ILE A N 1
ATOM 2663 C CA . ILE A 1 332 ? 24.625 2.121 -15.438 1 94.75 332 ILE A CA 1
ATOM 2664 C C . ILE A 1 332 ? 25.859 1.396 -15.977 1 94.75 332 ILE A C 1
ATOM 2666 O O . ILE A 1 332 ? 25.734 0.495 -16.812 1 94.75 332 ILE A O 1
ATOM 2670 N N . LYS A 1 333 ? 27.016 1.771 -15.5 1 93.94 333 LYS A N 1
ATOM 2671 C CA . LYS A 1 333 ? 28.266 1.137 -15.906 1 93.94 333 LYS A CA 1
ATOM 2672 C C . LYS A 1 333 ? 28.547 -0.104 -15.062 1 93.94 333 LYS A C 1
ATOM 2674 O O . LYS A 1 333 ? 28.516 -0.047 -13.836 1 93.94 333 LYS A O 1
ATOM 2679 N N . ASN A 1 334 ? 28.781 -1.194 -15.695 1 93.88 334 ASN A N 1
ATOM 2680 C CA . ASN A 1 334 ? 29.266 -2.436 -15.109 1 93.88 334 ASN A CA 1
ATOM 2681 C C . ASN A 1 334 ? 28.406 -2.879 -13.93 1 93.88 334 ASN A C 1
ATOM 2683 O O . ASN A 1 334 ? 28.938 -3.184 -12.859 1 93.88 334 ASN A O 1
ATOM 2687 N N . LEU A 1 335 ? 27.172 -2.811 -14.117 1 95.81 335 LEU A N 1
ATOM 2688 C CA . LEU A 1 335 ? 26.266 -3.281 -13.078 1 95.81 335 LEU A CA 1
ATOM 2689 C C . LEU A 1 335 ? 26.438 -4.781 -12.852 1 95.81 335 LEU A C 1
ATOM 2691 O O . LEU A 1 335 ? 26.547 -5.551 -13.805 1 95.81 335 LEU A O 1
ATOM 2695 N N . ARG A 1 336 ? 26.5 -5.188 -11.586 1 94.75 336 ARG A N 1
ATOM 2696 C CA . ARG A 1 336 ? 26.625 -6.594 -11.219 1 94.75 336 ARG A CA 1
ATOM 2697 C C . ARG A 1 336 ? 25.75 -6.93 -10.023 1 94.75 336 ARG A C 1
ATOM 2699 O O . ARG A 1 336 ? 25.359 -6.043 -9.258 1 94.75 336 ARG A O 1
ATOM 2706 N N . VAL A 1 337 ? 25.422 -8.172 -9.906 1 96.31 337 VAL A N 1
ATOM 2707 C CA . VAL A 1 337 ? 24.766 -8.656 -8.703 1 96.31 337 VAL A CA 1
ATOM 2708 C C . VAL A 1 337 ? 25.594 -8.297 -7.473 1 96.31 337 VAL A C 1
ATOM 2710 O O . VAL A 1 337 ? 26.828 -8.445 -7.484 1 96.31 337 VAL A O 1
ATOM 2713 N N . GLY A 1 338 ? 24.922 -7.801 -6.445 1 95.94 338 GLY A N 1
ATOM 2714 C CA . GLY A 1 338 ? 25.625 -7.371 -5.25 1 95.94 338 GLY A CA 1
ATOM 2715 C C . GLY A 1 338 ? 25.75 -5.863 -5.133 1 95.94 338 GLY A C 1
ATOM 2716 O O . GLY A 1 338 ? 25.922 -5.332 -4.035 1 95.94 338 GLY A O 1
ATOM 2717 N N . ASN A 1 339 ? 25.734 -5.168 -6.355 1 97.75 339 ASN A N 1
ATOM 2718 C CA . ASN A 1 339 ? 25.688 -3.713 -6.277 1 97.75 339 ASN A CA 1
ATOM 2719 C C . ASN A 1 339 ? 24.453 -3.232 -5.527 1 97.75 339 ASN A C 1
ATOM 2721 O O . ASN A 1 339 ? 23.453 -3.945 -5.457 1 97.75 339 ASN A O 1
ATOM 2725 N N . VAL A 1 340 ? 24.578 -2.098 -4.902 1 98.56 340 VAL A N 1
ATOM 2726 C CA . VAL A 1 340 ? 23.453 -1.485 -4.195 1 98.56 340 VAL A CA 1
ATOM 2727 C C . VAL A 1 340 ? 23.016 -0.219 -4.926 1 98.56 340 VAL A C 1
ATOM 2729 O O . VAL A 1 340 ? 23.828 0.634 -5.258 1 98.56 340 VAL A O 1
ATOM 2732 N N . LEU A 1 341 ? 21.766 -0.174 -5.273 1 98.19 341 LEU A N 1
ATOM 2733 C CA . LEU A 1 341 ? 21.156 1.046 -5.809 1 98.19 341 LEU A CA 1
ATOM 2734 C C . LEU A 1 341 ? 20.641 1.937 -4.684 1 98.19 341 LEU A C 1
ATOM 2736 O O . LEU A 1 341 ? 19.953 1.466 -3.785 1 98.19 341 LEU A O 1
ATOM 2740 N N . ILE A 1 342 ? 21 3.193 -4.727 1 98.25 342 ILE A N 1
ATOM 2741 C CA . ILE A 1 342 ? 20.641 4.16 -3.695 1 98.25 342 ILE A CA 1
ATOM 2742 C C . ILE A 1 342 ? 19.734 5.23 -4.285 1 98.25 342 ILE A C 1
ATOM 2744 O O . ILE A 1 342 ? 20.172 6.055 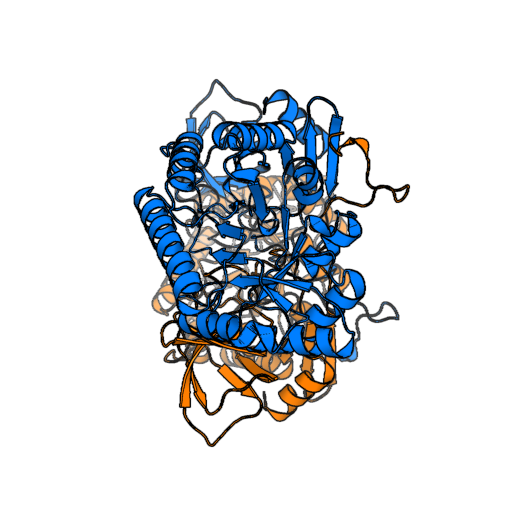-5.09 1 98.25 342 ILE A O 1
ATOM 2748 N N . PHE A 1 343 ? 18.516 5.18 -3.885 1 97.5 343 PHE A N 1
ATOM 2749 C CA . PHE A 1 343 ? 17.531 6.176 -4.297 1 97.5 343 PHE A CA 1
ATOM 2750 C C . PHE A 1 343 ? 17.5 7.344 -3.322 1 97.5 343 PHE A C 1
ATOM 2752 O O . PHE A 1 343 ? 17.422 7.148 -2.107 1 97.5 343 PHE A O 1
ATOM 2759 N N . GLU A 1 344 ? 17.469 8.57 -3.846 1 96.94 344 GLU A N 1
ATOM 2760 C CA . GLU A 1 344 ? 17.516 9.758 -3.002 1 96.94 344 GLU A CA 1
ATOM 2761 C C . GLU A 1 344 ? 16.141 10.406 -2.9 1 96.94 344 GLU A C 1
ATOM 2763 O O . GLU A 1 344 ? 15.227 10.062 -3.66 1 96.94 344 GLU A O 1
ATOM 2768 N N . ARG A 1 345 ? 15.977 11.266 -1.91 1 96.81 345 ARG A N 1
ATOM 2769 C CA . ARG A 1 345 ? 14.789 12.086 -1.682 1 96.81 345 ARG A CA 1
ATOM 2770 C C . ARG A 1 345 ? 13.57 11.219 -1.4 1 96.81 345 ARG A C 1
ATOM 2772 O O . ARG A 1 345 ? 12.484 11.461 -1.941 1 96.81 345 ARG A O 1
ATOM 2779 N N . VAL A 1 346 ? 13.781 10.18 -0.601 1 96.94 346 VAL A N 1
ATOM 2780 C CA . VAL A 1 346 ? 12.695 9.266 -0.262 1 96.94 346 VAL A CA 1
ATOM 2781 C C . VAL A 1 346 ? 12.227 9.531 1.166 1 96.94 346 VAL A C 1
ATOM 2783 O O . VAL A 1 346 ? 11.578 8.68 1.78 1 96.94 346 VAL A O 1
ATOM 2786 N N . GLY A 1 347 ? 12.539 10.695 1.667 1 98.06 347 GLY A N 1
ATOM 2787 C CA . GLY A 1 347 ? 12.234 10.984 3.059 1 98.06 347 GLY A CA 1
ATOM 2788 C C . GLY A 1 347 ? 10.758 11.211 3.312 1 98.06 347 GLY A C 1
ATOM 2789 O O . GLY A 1 347 ? 10.305 11.156 4.457 1 98.06 347 GLY A O 1
ATOM 2790 N N . ALA A 1 348 ? 10.062 11.477 2.266 1 97.56 348 ALA A N 1
ATOM 2791 C CA . ALA A 1 348 ? 8.633 11.727 2.416 1 97.56 348 ALA A CA 1
ATOM 2792 C C . ALA A 1 348 ? 7.809 10.617 1.767 1 97.56 348 ALA A C 1
ATOM 2794 O O . ALA A 1 348 ? 7.965 10.328 0.577 1 97.56 348 ALA A O 1
ATOM 2795 N N . TYR A 1 349 ? 6.949 9.977 2.553 1 96.62 349 TYR A N 1
ATOM 2796 C CA . TYR A 1 349 ? 5.836 9.117 2.154 1 96.62 349 TYR A CA 1
ATOM 2797 C C . TYR A 1 349 ? 6.332 7.754 1.702 1 96.62 349 TYR A C 1
ATOM 2799 O O . TYR A 1 349 ? 5.602 6.762 1.785 1 96.62 349 TYR A O 1
ATOM 2807 N N . ALA A 1 350 ? 7.531 7.566 1.25 1 96.44 350 ALA A N 1
ATOM 2808 C CA . ALA A 1 350 ? 8.008 6.297 0.7 1 96.44 350 ALA A CA 1
ATOM 2809 C C . ALA A 1 350 ? 7.859 5.168 1.715 1 96.44 350 ALA A C 1
ATOM 2811 O O . ALA A 1 350 ? 7.422 4.07 1.37 1 96.44 350 ALA A O 1
ATOM 2812 N N . ILE A 1 351 ? 8.117 5.414 2.912 1 97.62 351 ILE A N 1
ATOM 2813 C CA . ILE A 1 351 ? 8.172 4.363 3.922 1 97.62 351 ILE A CA 1
ATOM 2814 C C . ILE A 1 351 ? 6.754 3.949 4.312 1 97.62 351 ILE A C 1
ATOM 2816 O O . ILE A 1 351 ? 6.547 2.859 4.855 1 97.62 351 ILE A O 1
ATOM 2820 N N . THR A 1 352 ? 5.711 4.781 3.957 1 97.19 352 THR A N 1
ATOM 2821 C CA . THR A 1 352 ? 4.387 4.465 4.477 1 97.19 352 THR A CA 1
ATOM 2822 C C . THR A 1 352 ? 3.398 4.234 3.338 1 97.19 352 THR A C 1
ATOM 2824 O O . THR A 1 352 ? 2.324 3.664 3.545 1 97.19 352 THR A O 1
ATOM 2827 N N . GLU A 1 353 ? 3.676 4.633 2.146 1 95.31 353 GLU A N 1
ATOM 2828 C CA . GLU A 1 353 ? 2.654 4.637 1.105 1 95.31 353 GLU A CA 1
ATOM 2829 C C . GLU A 1 353 ? 2.771 3.402 0.214 1 95.31 353 GLU A C 1
ATOM 2831 O O . GLU A 1 353 ? 1.99 3.23 -0.724 1 95.31 353 GLU A O 1
ATOM 2836 N N . GLY A 1 354 ? 3.654 2.557 0.441 1 94.56 354 GLY A N 1
ATOM 2837 C CA . GLY A 1 354 ? 3.775 1.325 -0.322 1 94.56 354 GLY A CA 1
ATOM 2838 C C . GLY A 1 354 ? 2.789 0.256 0.11 1 94.56 354 GLY A C 1
ATOM 2839 O O . GLY A 1 354 ? 2.189 0.355 1.183 1 94.56 354 GLY A O 1
ATOM 2840 N N . MET A 1 355 ? 2.6 -0.736 -0.742 1 95.62 355 MET A N 1
ATOM 2841 C CA . MET A 1 355 ? 1.74 -1.872 -0.417 1 95.62 355 MET A CA 1
ATOM 2842 C C . MET A 1 355 ? 2.475 -2.873 0.468 1 95.62 355 MET A C 1
ATOM 2844 O O . MET A 1 355 ? 2.754 -3.996 0.043 1 95.62 355 MET A O 1
ATOM 2848 N N . ALA A 1 356 ? 2.635 -2.584 1.683 1 96.75 356 ALA A N 1
ATOM 2849 C CA . ALA A 1 356 ? 3.525 -3.236 2.639 1 96.75 356 ALA A CA 1
ATOM 2850 C C . ALA A 1 356 ? 3.123 -4.691 2.857 1 96.75 356 ALA A C 1
ATOM 2852 O O . ALA A 1 356 ? 3.967 -5.535 3.166 1 96.75 356 ALA A O 1
ATOM 2853 N N . MET A 1 357 ? 1.814 -5.035 2.648 1 97.62 357 MET A N 1
ATOM 2854 C CA . MET A 1 357 ? 1.332 -6.371 2.994 1 97.62 357 MET A CA 1
ATOM 2855 C C . MET A 1 357 ? 1.366 -7.293 1.782 1 97.62 357 MET A C 1
ATOM 2857 O O . MET A 1 357 ? 1.224 -8.508 1.919 1 97.62 357 MET A O 1
ATOM 2861 N N . PHE A 1 358 ? 1.592 -6.758 0.601 1 97.75 358 PHE A N 1
ATOM 2862 C CA . PHE A 1 358 ? 1.518 -7.531 -0.633 1 97.75 358 PHE A CA 1
ATOM 2863 C C . PHE A 1 358 ? 2.633 -8.57 -0.69 1 97.75 358 PHE A C 1
ATOM 2865 O O . PHE A 1 358 ? 3.789 -8.266 -0.396 1 97.75 358 PHE A O 1
ATOM 2872 N N . LEU A 1 359 ? 2.275 -9.82 -0.971 1 98.56 359 LEU A N 1
ATOM 2873 C CA . LEU A 1 359 ? 3.148 -10.977 -1.078 1 98.56 359 LEU A CA 1
ATOM 2874 C C . LEU A 1 359 ? 3.797 -11.297 0.265 1 98.56 359 LEU A C 1
ATOM 2876 O O . LEU A 1 359 ? 4.68 -12.156 0.346 1 98.56 359 LEU A O 1
ATOM 2880 N N . SER A 1 360 ? 3.426 -10.547 1.314 1 98.31 360 SER A N 1
ATOM 2881 C CA . SER A 1 360 ? 3.883 -10.789 2.678 1 98.31 360 SER A CA 1
ATOM 2882 C C . SER A 1 360 ? 5.395 -10.617 2.795 1 98.31 360 SER A C 1
ATOM 2884 O O . SER A 1 360 ? 6.059 -11.375 3.5 1 98.31 360 SER A O 1
ATOM 2886 N N . HIS A 1 361 ? 5.953 -9.719 2.07 1 98.12 361 HIS A N 1
ATOM 2887 C CA . HIS A 1 361 ? 7.352 -9.359 2.262 1 98.12 361 HIS A CA 1
ATOM 2888 C C . HIS A 1 361 ? 7.57 -8.695 3.615 1 98.12 361 HIS A C 1
ATOM 2890 O O . HIS A 1 361 ? 6.641 -8.117 4.188 1 98.12 361 HIS A O 1
ATOM 2896 N N . GLU A 1 362 ? 8.766 -8.773 4.09 1 97.56 362 GLU A N 1
ATOM 2897 C CA . GLU A 1 362 ? 9.102 -8.102 5.34 1 97.56 362 GLU A CA 1
ATOM 2898 C C . GLU A 1 362 ? 9.125 -6.586 5.164 1 97.56 362 GLU A C 1
ATOM 2900 O O . GLU A 1 362 ? 9.406 -6.086 4.074 1 97.56 362 GLU A O 1
ATOM 2905 N N . LEU A 1 363 ? 8.797 -5.895 6.219 1 98 363 LEU A N 1
ATOM 2906 C CA . LEU A 1 363 ? 9.07 -4.461 6.234 1 98 363 LEU A CA 1
ATOM 2907 C C . LEU A 1 363 ? 10.57 -4.195 6.34 1 98 363 LEU A C 1
ATOM 2909 O O . LEU A 1 363 ? 11.266 -4.855 7.109 1 98 363 LEU A O 1
ATOM 2913 N N . PRO A 1 364 ? 11.062 -3.256 5.598 1 97.94 364 PRO A N 1
ATOM 2914 C CA . PRO A 1 364 ? 12.5 -2.979 5.629 1 97.94 364 PRO A CA 1
ATOM 2915 C C . PRO A 1 364 ? 12.953 -2.363 6.949 1 97.94 364 PRO A C 1
ATOM 2917 O O . PRO A 1 364 ? 12.141 -1.81 7.691 1 97.94 364 PRO A O 1
ATOM 2920 N N . GLN A 1 365 ? 14.188 -2.441 7.164 1 97.56 365 GLN A N 1
ATOM 2921 C CA . GLN A 1 365 ? 14.812 -1.706 8.258 1 97.56 365 GLN A CA 1
ATOM 2922 C C . GLN A 1 365 ? 14.859 -0.21 7.957 1 97.56 365 GLN A C 1
ATOM 2924 O O . GLN A 1 365 ? 14.859 0.196 6.793 1 97.56 365 GLN A O 1
ATOM 2929 N N . ALA A 1 366 ? 14.828 0.537 8.945 1 98.12 366 ALA A N 1
ATOM 2930 C CA . ALA A 1 366 ? 15.047 1.98 8.898 1 98.12 366 ALA A CA 1
ATOM 2931 C C . ALA A 1 366 ? 16.109 2.408 9.906 1 98.12 366 ALA A C 1
ATOM 2933 O O . ALA A 1 366 ? 16.141 1.909 11.031 1 98.12 366 ALA A O 1
ATOM 2934 N N . ALA A 1 367 ? 16.953 3.324 9.477 1 97.5 367 ALA A N 1
ATOM 2935 C CA . ALA A 1 367 ? 18.016 3.787 10.367 1 97.5 367 ALA A CA 1
ATOM 2936 C C . ALA A 1 367 ? 18.172 5.301 10.281 1 97.5 367 ALA A C 1
ATOM 2938 O O . ALA A 1 367 ? 17.891 5.906 9.242 1 97.5 367 ALA A O 1
ATOM 2939 N N . PHE A 1 368 ? 18.625 5.883 11.359 1 96.94 368 PHE A N 1
ATOM 2940 C CA . PHE A 1 368 ? 19.031 7.285 11.422 1 96.94 368 PHE A CA 1
ATOM 2941 C C . PHE A 1 368 ? 20.531 7.422 11.328 1 96.94 368 PHE A C 1
ATOM 2943 O O . PHE A 1 368 ? 21.281 6.543 11.781 1 96.94 368 PHE A O 1
ATOM 2950 N N . TYR A 1 369 ? 20.922 8.492 10.758 1 96.75 369 TYR A N 1
ATOM 2951 C CA . TYR A 1 369 ? 22.344 8.852 10.758 1 96.75 369 TYR A CA 1
ATOM 2952 C C . TYR A 1 369 ? 22.516 10.344 11.039 1 96.75 369 TYR A C 1
ATOM 2954 O O . TYR A 1 369 ? 21.734 11.172 10.57 1 96.75 369 TYR A O 1
ATOM 2962 N N . SER A 1 370 ? 23.484 10.703 11.789 1 95.56 370 SER A N 1
ATOM 2963 C CA . SER A 1 370 ? 24.031 12.047 11.898 1 95.56 370 SER A CA 1
ATOM 2964 C C . SER A 1 370 ? 25.531 12.008 12.141 1 95.56 370 SER A C 1
ATOM 2966 O O . SER A 1 370 ? 26.062 11.016 12.656 1 95.56 370 SER A O 1
ATOM 2968 N N . LYS A 1 371 ? 26.172 13.023 11.766 1 94 371 LYS A N 1
ATOM 2969 C CA . LYS A 1 371 ? 27.625 13.094 12 1 94 371 LYS A CA 1
ATOM 2970 C C . LYS A 1 371 ? 27.938 13.008 13.492 1 94 371 LYS A C 1
ATOM 2972 O O . LYS A 1 371 ? 28.891 12.344 13.891 1 94 371 LYS A O 1
ATOM 2977 N N . GLU A 1 372 ? 27.234 13.625 14.25 1 91.62 372 GLU A N 1
ATOM 2978 C CA . GLU A 1 372 ? 27.484 13.711 15.688 1 91.62 372 GLU A CA 1
ATOM 2979 C C . GLU A 1 372 ? 27.141 12.398 16.391 1 91.62 372 GLU A C 1
ATOM 2981 O O . GLU A 1 372 ? 27.938 11.906 17.203 1 91.62 372 GLU A O 1
ATOM 2986 N N . MET A 1 373 ? 26.078 11.773 16 1 88.44 373 MET A N 1
ATOM 2987 C CA . MET A 1 373 ? 25.562 10.648 16.781 1 88.44 373 MET A CA 1
ATOM 2988 C C . MET A 1 373 ? 25.906 9.32 16.109 1 88.44 373 MET A C 1
ATOM 2990 O O . MET A 1 373 ? 25.797 8.258 16.734 1 88.44 373 MET A O 1
ATOM 2994 N N . GLY A 1 374 ? 26.297 9.375 14.922 1 93.12 374 GLY A N 1
ATOM 2995 C CA . GLY A 1 374 ? 26.516 8.148 14.172 1 93.12 374 GLY A CA 1
ATOM 2996 C C . GLY A 1 374 ? 25.219 7.492 13.719 1 93.12 374 GLY A C 1
ATOM 2997 O O . GLY A 1 374 ? 24.297 8.172 13.25 1 93.12 374 GLY A O 1
ATOM 2998 N N . TRP A 1 375 ? 25.234 6.102 13.766 1 94.56 375 TRP A N 1
ATOM 2999 C CA . TRP A 1 375 ? 24.109 5.324 13.25 1 94.56 375 TRP A CA 1
ATOM 3000 C C . TRP A 1 375 ? 23.234 4.82 14.383 1 94.56 375 TRP A C 1
ATOM 3002 O O . TRP A 1 375 ? 23.719 4.43 15.438 1 94.56 375 TRP A O 1
ATOM 3012 N N . LYS A 1 376 ? 21.953 4.844 14.117 1 93.31 376 LYS A N 1
ATOM 3013 C CA . LYS A 1 376 ? 20.969 4.238 15.023 1 93.31 376 LYS A CA 1
ATOM 3014 C C . LYS A 1 376 ? 19.875 3.516 14.242 1 93.31 376 LYS A C 1
ATOM 3016 O O . LYS A 1 376 ? 19.25 4.094 13.352 1 93.31 376 LYS A O 1
ATOM 3021 N N . LEU A 1 377 ? 19.656 2.281 14.594 1 95.12 377 LEU A N 1
ATOM 3022 C CA . LEU A 1 377 ? 18.562 1.542 13.992 1 95.12 377 LEU A CA 1
ATOM 3023 C C . LEU A 1 377 ? 17.219 2.01 14.562 1 95.12 377 LEU A C 1
ATOM 3025 O O . LEU A 1 377 ? 17.031 2.037 15.781 1 95.12 377 LEU A O 1
ATOM 3029 N N . ALA A 1 378 ? 16.344 2.463 13.742 1 95.69 378 ALA A N 1
ATOM 3030 C CA . ALA A 1 378 ? 15.039 2.959 14.156 1 95.69 378 ALA A CA 1
ATOM 3031 C C . ALA A 1 378 ? 14 1.843 14.141 1 95.69 378 ALA A C 1
ATOM 3033 O O . ALA A 1 378 ? 13.117 1.787 15.008 1 95.69 378 ALA A O 1
ATOM 3034 N N . ARG A 1 379 ? 14.07 0.996 13.172 1 96.75 379 ARG A N 1
ATOM 3035 C CA . ARG A 1 379 ? 13.172 -0.141 13.023 1 96.75 379 ARG A CA 1
ATOM 3036 C C . ARG A 1 379 ? 13.906 -1.354 12.461 1 96.75 379 ARG A C 1
ATOM 3038 O O . ARG A 1 379 ? 14.578 -1.257 11.438 1 96.75 379 ARG A O 1
ATOM 3045 N N . LYS A 1 380 ? 13.812 -2.451 13.125 1 96.44 380 LYS A N 1
ATOM 3046 C CA . LYS A 1 380 ? 14.336 -3.705 12.594 1 96.44 380 LYS A CA 1
ATOM 3047 C C . LYS A 1 380 ? 13.438 -4.258 11.492 1 96.44 380 LYS A C 1
ATOM 3049 O O . LYS A 1 380 ? 12.344 -3.748 11.266 1 96.44 380 LYS A O 1
ATOM 3054 N N . LYS A 1 381 ? 13.961 -5.203 10.781 1 96.06 381 LYS A N 1
ATOM 3055 C CA . LYS A 1 381 ? 13.125 -5.922 9.828 1 96.06 381 LYS A CA 1
ATOM 3056 C C . LYS A 1 381 ? 11.93 -6.57 10.523 1 96.06 381 LYS A C 1
ATOM 3058 O O . LYS A 1 381 ? 12.062 -7.109 11.625 1 96.06 381 LYS A O 1
ATOM 3063 N N . LEU A 1 382 ? 10.773 -6.438 9.898 1 97.25 382 LEU A N 1
ATOM 3064 C CA . LEU A 1 382 ? 9.578 -7.016 10.508 1 97.25 382 LEU A CA 1
ATOM 3065 C C . LEU A 1 382 ? 8.891 -7.977 9.539 1 97.25 382 LEU A C 1
ATOM 3067 O O . LEU A 1 382 ? 8.562 -7.602 8.406 1 97.25 382 LEU A O 1
ATOM 3071 N N . GLU A 1 383 ? 8.641 -9.219 9.906 1 97.5 383 GLU A N 1
ATOM 3072 C CA . GLU A 1 383 ? 7.852 -10.172 9.133 1 97.5 383 GLU A CA 1
ATOM 3073 C C . GLU A 1 383 ? 6.375 -9.781 9.117 1 97.5 383 GLU A C 1
ATOM 3075 O O . GLU A 1 383 ? 5.82 -9.391 10.141 1 97.5 383 GLU A O 1
ATOM 3080 N N . THR A 1 384 ? 5.77 -9.852 7.973 1 97.81 384 THR A N 1
ATOM 3081 C CA . THR A 1 384 ? 4.379 -9.422 7.859 1 97.81 384 THR A CA 1
ATOM 3082 C C . THR A 1 384 ? 3.449 -10.617 7.688 1 97.81 384 THR A C 1
ATOM 3084 O O . THR A 1 384 ? 2.23 -10.484 7.812 1 97.81 384 THR A O 1
ATOM 3087 N N . TYR A 1 385 ? 3.973 -11.852 7.414 1 97.75 385 TYR A N 1
ATOM 3088 C CA . TYR A 1 385 ? 3.152 -12.992 7.023 1 97.75 385 TYR A CA 1
ATOM 3089 C C . TYR A 1 385 ? 2.141 -13.328 8.109 1 97.75 385 TYR A C 1
ATOM 3091 O O . TYR A 1 385 ? 1.027 -13.773 7.816 1 97.75 385 TYR A O 1
ATOM 3099 N N . LYS A 1 386 ? 2.447 -13.039 9.406 1 96.38 386 LYS A N 1
ATOM 3100 C CA . LYS A 1 386 ? 1.541 -13.344 10.508 1 96.38 386 LYS A CA 1
ATOM 3101 C C . LYS A 1 386 ? 0.275 -12.5 10.43 1 96.38 386 LYS A C 1
ATOM 3103 O O . LYS A 1 386 ? -0.771 -12.883 10.953 1 96.38 386 LYS A O 1
ATOM 3108 N N . TRP A 1 387 ? 0.382 -11.359 9.797 1 96.81 387 TRP A N 1
ATOM 3109 C CA . TRP A 1 387 ? -0.758 -10.453 9.68 1 96.81 387 TRP A CA 1
ATOM 3110 C C . TRP A 1 387 ? -1.573 -10.758 8.43 1 96.81 387 TRP A C 1
ATOM 3112 O O . TRP A 1 387 ? -2.629 -10.164 8.211 1 96.81 387 TRP A O 1
ATOM 3122 N N . ASN A 1 388 ? -1.064 -11.664 7.559 1 97.69 388 ASN A N 1
ATOM 3123 C CA . ASN A 1 388 ? -1.681 -12.023 6.289 1 97.69 388 ASN A CA 1
ATOM 3124 C C . ASN A 1 388 ? -2.232 -13.445 6.312 1 97.69 388 ASN A C 1
ATOM 3126 O O . ASN A 1 388 ? -2.377 -14.078 5.27 1 97.69 388 ASN A O 1
ATOM 3130 N N . MET A 1 389 ? -2.418 -13.992 7.461 1 95.5 389 MET A N 1
ATOM 3131 C CA . MET A 1 389 ? -3.02 -15.32 7.621 1 95.5 389 MET A CA 1
ATOM 3132 C C . MET A 1 389 ? -3.934 -15.352 8.844 1 95.5 389 MET A C 1
ATOM 3134 O O . MET A 1 389 ? -3.955 -14.414 9.633 1 95.5 389 MET A O 1
ATOM 3138 N N . GLU A 1 390 ? -4.711 -16.391 8.961 1 92.25 390 GLU A N 1
ATOM 3139 C CA . GLU A 1 390 ? -5.602 -16.547 10.102 1 92.25 390 GLU A CA 1
ATOM 3140 C C . GLU A 1 390 ? -4.816 -16.594 11.414 1 92.25 390 GLU A C 1
ATOM 3142 O O . GLU A 1 390 ? -3.742 -17.203 11.477 1 92.25 390 GLU A O 1
ATOM 3147 N N . ASP A 1 391 ? -5.422 -15.914 12.406 1 86.38 391 ASP A N 1
ATOM 3148 C CA . ASP A 1 391 ? -4.809 -15.906 13.734 1 86.38 391 ASP A CA 1
ATOM 3149 C C . ASP A 1 391 ? -4.715 -17.312 14.312 1 86.38 391 ASP A C 1
ATOM 3151 O O . ASP A 1 391 ? -5.594 -18.141 14.078 1 86.38 391 ASP A O 1
ATOM 3155 N N . GLU A 1 392 ? -3.596 -17.531 14.945 1 70.5 392 GLU A N 1
ATOM 3156 C CA . GLU A 1 392 ? -3.479 -18.797 15.664 1 70.5 392 GLU A CA 1
ATOM 3157 C C . GLU A 1 392 ? -4.434 -18.844 16.859 1 70.5 392 GLU A C 1
ATOM 3159 O O . GLU A 1 392 ? -4.715 -17.812 17.469 1 70.5 392 GLU A O 1
ATOM 3164 N N . ILE A 1 393 ? -5.406 -19.719 16.938 1 55.78 393 ILE A N 1
ATOM 3165 C CA . ILE A 1 393 ? -6.293 -19.859 18.078 1 55.78 393 ILE A CA 1
ATOM 3166 C C . ILE A 1 393 ? -5.477 -20.234 19.312 1 55.78 393 ILE A C 1
ATOM 3168 O O . ILE A 1 393 ? -4.344 -20.703 19.203 1 55.78 393 ILE A O 1
ATOM 3172 N N . ASP A 1 394 ? -6.02 -19.766 20.516 1 48.81 394 ASP A N 1
ATOM 3173 C CA . ASP A 1 394 ? -5.426 -19.875 21.844 1 48.81 394 ASP A CA 1
ATOM 3174 C C . ASP A 1 394 ? -4.609 -21.172 21.984 1 48.81 394 ASP A C 1
ATOM 3176 O O . ASP A 1 394 ? -3.588 -21.188 22.672 1 48.81 394 ASP A O 1
ATOM 3180 N N . ASP A 1 395 ? -5.227 -22.297 21.688 1 39.66 395 ASP A N 1
ATOM 3181 C CA . ASP A 1 395 ? -4.461 -23.5 21.969 1 39.66 395 ASP A CA 1
ATOM 3182 C C . ASP A 1 395 ? -3.393 -23.75 20.906 1 39.66 395 ASP A C 1
ATOM 3184 O O . ASP A 1 395 ? -2.832 -24.844 20.828 1 39.66 395 ASP A O 1
ATOM 3188 N N . GLY A 1 396 ? -2.957 -22.75 20.203 1 45.19 396 GLY A N 1
ATOM 3189 C CA . GLY A 1 396 ? -1.879 -22.844 19.234 1 45.19 396 GLY A CA 1
ATOM 3190 C C . GLY A 1 396 ? -2.32 -23.453 17.906 1 45.19 396 GLY A C 1
ATOM 3191 O O . GLY A 1 396 ? -1.535 -23.516 16.969 1 45.19 396 GLY A O 1
ATOM 3192 N N . SER A 1 397 ? -3.555 -24.094 17.922 1 42.56 397 SER A N 1
ATOM 3193 C CA . SER A 1 397 ? -4.012 -24.859 16.75 1 42.56 397 SER A CA 1
ATOM 3194 C C . SER A 1 397 ? -4.828 -23.984 15.812 1 42.56 397 SER A C 1
ATOM 3196 O O . SER A 1 397 ? -5.371 -22.953 16.219 1 42.56 397 SER A O 1
ATOM 3198 N N . ILE A 1 398 ? -4.516 -23.969 14.594 1 45.94 398 ILE A N 1
ATOM 3199 C CA . ILE A 1 398 ? -5.43 -23.391 13.617 1 45.94 398 ILE A CA 1
ATOM 3200 C C . ILE A 1 398 ? -6.758 -24.141 13.648 1 45.94 398 ILE A C 1
ATOM 3202 O O . ILE A 1 398 ? -6.785 -25.359 13.719 1 45.94 398 ILE A O 1
ATOM 3206 N N . ASP A 1 399 ? -7.93 -23.578 13.953 1 49.12 399 ASP A N 1
ATOM 3207 C CA . ASP A 1 399 ? -9.242 -24.203 14.078 1 49.12 399 ASP A CA 1
ATOM 3208 C C . ASP A 1 399 ? -9.547 -25.078 12.875 1 49.12 399 ASP A C 1
ATOM 3210 O O . ASP A 1 399 ? -9.641 -24.578 11.75 1 49.12 399 ASP A O 1
ATOM 3214 N N . GLU A 1 400 ? -9.383 -26.422 12.969 1 46.72 400 GLU A N 1
ATOM 3215 C CA . GLU A 1 400 ? -9.656 -27.453 11.977 1 46.72 400 GLU A CA 1
ATOM 3216 C C . GLU A 1 400 ? -11.07 -27.344 11.43 1 46.72 400 GLU A C 1
ATOM 3218 O O . GLU A 1 400 ? -11.406 -27.953 10.414 1 46.72 400 GLU A O 1
ATOM 3223 N N . TYR A 1 401 ? -11.922 -26.734 12.211 1 43.5 401 TYR A N 1
ATOM 3224 C CA . TYR A 1 401 ? -13.32 -26.812 11.805 1 43.5 401 TYR A CA 1
ATOM 3225 C C . TYR A 1 401 ? -13.539 -26.141 10.453 1 43.5 401 TYR A C 1
ATOM 3227 O O . TYR A 1 401 ? -14.422 -26.531 9.688 1 43.5 401 TYR A O 1
ATOM 3235 N N . PHE A 1 402 ? -12.766 -25.141 10.211 1 45.47 402 PHE A N 1
ATOM 3236 C CA . PHE A 1 402 ? -13.164 -24.516 8.961 1 45.47 402 PHE A CA 1
ATOM 3237 C C . PHE A 1 402 ? -12.438 -25.156 7.781 1 45.47 402 PHE A C 1
ATOM 3239 O O . PHE A 1 402 ? -12.438 -24.609 6.676 1 45.47 402 PHE A O 1
ATOM 3246 N N . ASN A 1 403 ? -11.688 -26.141 8.055 1 43.91 403 ASN A N 1
ATOM 3247 C CA . ASN A 1 403 ? -10.953 -26.797 6.973 1 43.91 403 ASN A CA 1
ATOM 3248 C C . ASN A 1 403 ? -11.867 -27.672 6.121 1 43.91 403 ASN A C 1
ATOM 3250 O O . ASN A 1 403 ? -11.414 -28.312 5.172 1 43.91 403 ASN A O 1
ATOM 3254 N N . GLY A 1 404 ? -12.922 -27.391 5.77 1 36.94 404 GLY A N 1
ATOM 3255 C CA . GLY A 1 404 ? -13.727 -28.094 4.789 1 36.94 404 GLY A CA 1
ATOM 3256 C C . GLY A 1 404 ? -13.641 -29.609 4.914 1 36.94 404 GLY A C 1
ATOM 3257 O O . GLY A 1 404 ? -14.031 -30.328 4.004 1 36.94 404 GLY A O 1
ATOM 3258 N N . ASN A 1 405 ? -13.289 -30.219 6.004 1 31.08 405 ASN A N 1
ATOM 3259 C CA . ASN A 1 405 ? -13.5 -31.656 5.809 1 31.08 405 ASN A CA 1
ATOM 3260 C C . ASN A 1 405 ? -14.977 -31.969 5.574 1 31.08 405 ASN A C 1
ATOM 3262 O O . ASN A 1 405 ? -15.852 -31.359 6.184 1 31.08 405 ASN A O 1
ATOM 3266 N N . MET B 1 1 ? -23.891 -12.914 -0.881 1 91.25 1 MET B N 1
ATOM 3267 C CA . MET B 1 1 ? -24.25 -13.188 0.507 1 91.25 1 MET B CA 1
ATOM 3268 C C . MET B 1 1 ? -25.516 -12.43 0.893 1 91.25 1 MET B C 1
ATOM 3270 O O . MET B 1 1 ? -25.719 -11.289 0.472 1 91.25 1 MET B O 1
ATOM 3274 N N . GLU B 1 2 ? -26.328 -13.125 1.649 1 91.62 2 GLU B N 1
ATOM 3275 C CA . GLU B 1 2 ? -27.562 -12.461 2.07 1 91.62 2 GLU B CA 1
ATOM 3276 C C . GLU B 1 2 ? -27.266 -11.336 3.064 1 91.62 2 GLU B C 1
ATOM 3278 O O . GLU B 1 2 ? -26.375 -11.469 3.916 1 91.62 2 GLU B O 1
ATOM 3283 N N . MET B 1 3 ? -28 -10.312 2.979 1 93.94 3 MET B N 1
ATOM 3284 C CA . MET B 1 3 ? -27.797 -9.102 3.768 1 93.94 3 MET B CA 1
ATOM 3285 C C . MET B 1 3 ? -27.891 -9.406 5.262 1 93.94 3 MET B C 1
ATOM 3287 O O . MET B 1 3 ? -27.141 -8.836 6.055 1 93.94 3 MET B O 1
ATOM 3291 N N . GLU B 1 4 ? -28.766 -10.312 5.609 1 93.06 4 GLU B N 1
ATOM 3292 C CA . GLU B 1 4 ? -28.953 -10.633 7.02 1 93.06 4 GLU B CA 1
ATOM 3293 C C . GLU B 1 4 ? -27.656 -11.133 7.652 1 93.06 4 GLU B C 1
ATOM 3295 O O . GLU B 1 4 ? -27.359 -10.812 8.805 1 93.06 4 GLU B O 1
ATOM 3300 N N . TYR B 1 5 ? -26.922 -11.875 6.949 1 94.38 5 TYR B N 1
ATOM 3301 C CA . TYR B 1 5 ? -25.672 -12.398 7.469 1 94.38 5 TYR B CA 1
ATOM 3302 C C . TYR B 1 5 ? -24.609 -11.297 7.566 1 94.38 5 TYR B C 1
ATOM 3304 O O . TYR B 1 5 ? -23.859 -11.242 8.531 1 94.38 5 TYR B O 1
ATOM 3312 N N . LEU B 1 6 ? -24.578 -10.453 6.574 1 96.31 6 LEU B N 1
ATOM 3313 C CA . LEU B 1 6 ? -23.641 -9.328 6.613 1 96.31 6 LEU B CA 1
ATOM 3314 C C . LEU B 1 6 ? -23.969 -8.406 7.789 1 96.31 6 LEU B C 1
ATOM 3316 O O . LEU B 1 6 ? -23.047 -7.922 8.461 1 96.31 6 LEU B O 1
ATOM 3320 N N . GLU B 1 7 ? -25.234 -8.18 8.055 1 96.19 7 GLU B N 1
ATOM 3321 C CA . GLU B 1 7 ? -25.656 -7.352 9.188 1 96.19 7 GLU B CA 1
ATOM 3322 C C . GLU B 1 7 ? -25.203 -7.965 10.508 1 96.19 7 GLU B C 1
ATOM 3324 O O . GLU B 1 7 ? -24.797 -7.25 11.43 1 96.19 7 GLU B O 1
ATOM 3329 N N . TYR B 1 8 ? -25.328 -9.289 10.539 1 95.25 8 TYR B N 1
ATOM 3330 C CA . TYR B 1 8 ? -24.812 -9.969 11.727 1 95.25 8 TYR B CA 1
ATOM 3331 C C . TYR B 1 8 ? -23.328 -9.688 11.922 1 95.25 8 TYR B C 1
ATOM 3333 O O . TYR B 1 8 ? -22.891 -9.391 13.039 1 95.25 8 TYR B O 1
ATOM 3341 N N . GLY B 1 9 ? -22.547 -9.789 10.852 1 95.69 9 GLY B N 1
ATOM 3342 C CA . GLY B 1 9 ? -21.125 -9.477 10.922 1 95.69 9 GLY B CA 1
ATOM 3343 C C . GLY B 1 9 ? -20.844 -8.055 11.367 1 95.69 9 GLY B C 1
ATOM 3344 O O . GLY B 1 9 ? -19.938 -7.812 12.156 1 95.69 9 GLY B O 1
ATOM 3345 N N . ILE B 1 10 ? -21.641 -7.113 10.922 1 96.88 10 ILE B N 1
ATOM 3346 C CA . ILE B 1 10 ? -21.5 -5.703 11.266 1 96.88 10 ILE B CA 1
ATOM 3347 C C . ILE B 1 10 ? -21.672 -5.527 12.773 1 96.88 10 ILE B C 1
ATOM 3349 O O . ILE B 1 10 ? -20.891 -4.836 13.422 1 96.88 10 ILE B O 1
ATOM 3353 N N . VAL B 1 11 ? -22.688 -6.121 13.297 1 96.06 11 VAL B N 1
ATOM 3354 C CA . VAL B 1 11 ? -23 -5.984 14.719 1 96.06 11 VAL B CA 1
ATOM 3355 C C . VAL B 1 11 ? -21.922 -6.676 15.555 1 96.06 11 VAL B C 1
ATOM 3357 O O . VAL B 1 11 ? -21.484 -6.145 16.578 1 96.06 11 VAL B O 1
ATOM 3360 N N . ARG B 1 12 ? -21.484 -7.809 15.117 1 95.69 12 ARG B N 1
ATOM 3361 C CA . ARG B 1 12 ? -20.578 -8.641 15.891 1 95.69 12 ARG B CA 1
ATOM 3362 C C . ARG B 1 12 ? -19.156 -8.062 15.891 1 95.69 12 ARG B C 1
ATOM 3364 O O . ARG B 1 12 ? -18.484 -8.062 16.922 1 95.69 12 ARG B O 1
ATOM 3371 N N . TYR B 1 13 ? -18.656 -7.602 14.734 1 96.62 13 TYR B N 1
ATOM 3372 C CA . TYR B 1 13 ? -17.234 -7.289 14.602 1 96.62 13 TYR B CA 1
ATOM 3373 C C . TYR B 1 13 ? -17.031 -5.797 14.383 1 96.62 13 TYR B C 1
ATOM 3375 O O . TYR B 1 13 ? -15.945 -5.27 14.641 1 96.62 13 TYR B O 1
ATOM 3383 N N . GLY B 1 14 ? -18.062 -5.078 13.852 1 97 14 GLY B N 1
ATOM 3384 C CA . GLY B 1 14 ? -17.891 -3.67 13.523 1 97 14 GLY B CA 1
ATOM 3385 C C . GLY B 1 14 ? -17.172 -3.445 12.203 1 97 14 GLY B C 1
ATOM 3386 O O . GLY B 1 14 ? -17.047 -4.367 11.398 1 97 14 GLY B O 1
ATOM 3387 N N . THR B 1 15 ? -16.797 -2.234 11.859 1 98.06 15 THR B N 1
ATOM 3388 C CA . THR B 1 15 ? -16.094 -1.83 10.648 1 98.06 15 THR B CA 1
ATOM 3389 C C . THR B 1 15 ? -14.82 -1.064 10.992 1 98.06 15 THR B C 1
ATOM 3391 O O . THR B 1 15 ? -14.688 -0.53 12.094 1 98.06 15 THR B O 1
ATOM 3394 N N . PRO B 1 16 ? -13.93 -1.005 10.094 1 98.25 16 PRO B N 1
ATOM 3395 C CA . PRO B 1 16 ? -13.859 -1.693 8.805 1 98.25 16 PRO B CA 1
ATOM 3396 C C . PRO B 1 16 ? -13.664 -3.201 8.953 1 98.25 16 PRO B C 1
ATOM 3398 O O . PRO B 1 16 ? -13.055 -3.658 9.922 1 98.25 16 PRO B O 1
ATOM 3401 N N . LEU B 1 17 ? -14.195 -3.949 7.965 1 98.62 17 LEU B N 1
ATOM 3402 C CA . LEU B 1 17 ? -14.18 -5.402 8.07 1 98.62 17 LEU B CA 1
ATOM 3403 C C . LEU B 1 17 ? -14.117 -6.047 6.688 1 98.62 17 LEU B C 1
ATOM 3405 O O . LEU B 1 17 ? -14.852 -5.656 5.781 1 98.62 17 LEU B O 1
ATOM 3409 N N . TYR B 1 18 ? -13.195 -6.941 6.547 1 98.69 18 TYR B N 1
ATOM 3410 C CA . TYR B 1 18 ? -13.25 -7.863 5.422 1 98.69 18 TYR B CA 1
ATOM 3411 C C . TYR B 1 18 ? -14.039 -9.117 5.781 1 98.69 18 TYR B C 1
ATOM 3413 O O . TYR B 1 18 ? -13.883 -9.664 6.871 1 98.69 18 TYR B O 1
ATOM 3421 N N . VAL B 1 19 ? -14.875 -9.531 4.914 1 98.56 19 VAL B N 1
ATOM 3422 C CA . VAL B 1 19 ? -15.586 -10.797 5.066 1 98.56 19 VAL B CA 1
ATOM 3423 C C . VAL B 1 19 ? -15.305 -11.695 3.871 1 98.56 19 VAL B C 1
ATOM 3425 O O . VAL B 1 19 ? -15.469 -11.281 2.721 1 98.56 19 VAL B O 1
ATOM 3428 N N . PHE B 1 20 ? -14.875 -12.867 4.133 1 98.38 20 PHE B N 1
ATOM 3429 C CA . PHE B 1 20 ? -14.695 -13.875 3.098 1 98.38 20 PHE B CA 1
ATOM 3430 C C . PHE B 1 20 ? -15.711 -15 3.254 1 98.38 20 PHE B C 1
ATOM 3432 O O . PHE B 1 20 ? -15.711 -15.711 4.258 1 98.38 20 PHE B O 1
ATOM 3439 N N . ASN B 1 21 ? -16.562 -15.062 2.305 1 98.38 21 ASN B N 1
ATOM 3440 C CA . ASN B 1 21 ? -17.578 -16.094 2.287 1 98.38 21 ASN B CA 1
ATOM 3441 C C . ASN B 1 21 ? -17.047 -17.406 1.714 1 98.38 21 ASN B C 1
ATOM 3443 O O . ASN B 1 21 ? -16.906 -17.547 0.498 1 98.38 21 ASN B O 1
ATOM 3447 N N . MET B 1 22 ? -16.891 -18.375 2.543 1 97 22 MET B N 1
ATOM 3448 C CA . MET B 1 22 ? -16.234 -19.625 2.172 1 97 22 MET B CA 1
ATOM 3449 C C . MET B 1 22 ? -17.141 -20.453 1.252 1 97 22 MET B C 1
ATOM 3451 O O . MET B 1 22 ? -16.641 -21.203 0.412 1 97 22 MET B O 1
ATOM 3455 N N . ASP B 1 23 ? -18.453 -20.344 1.352 1 97.62 23 ASP B N 1
ATOM 3456 C CA . ASP B 1 23 ? -19.359 -21.031 0.45 1 97.62 23 ASP B CA 1
ATOM 3457 C C . ASP B 1 23 ? -19.219 -20.516 -0.98 1 97.62 23 ASP B C 1
ATOM 3459 O O . ASP B 1 23 ? -19.188 -21.312 -1.929 1 97.62 23 ASP B O 1
ATOM 3463 N N . GLU B 1 24 ? -19.141 -19.234 -1.067 1 97.94 24 GLU B N 1
ATOM 3464 C CA . GLU B 1 24 ? -18.969 -18.641 -2.391 1 97.94 24 GLU B CA 1
ATOM 3465 C C . GLU B 1 24 ? -17.625 -19.031 -3.004 1 97.94 24 GLU B C 1
ATOM 3467 O O . GLU B 1 24 ? -17.531 -19.25 -4.211 1 97.94 24 GLU B O 1
ATOM 3472 N N . MET B 1 25 ? -16.578 -19.062 -2.209 1 97.94 25 MET B N 1
ATOM 3473 C CA . MET B 1 25 ? -15.281 -19.516 -2.678 1 97.94 25 MET B CA 1
ATOM 3474 C C . MET B 1 25 ? -15.375 -20.938 -3.227 1 97.94 25 MET B C 1
ATOM 3476 O O . MET B 1 25 ? -14.93 -21.219 -4.34 1 97.94 25 MET B O 1
ATOM 3480 N N . ARG B 1 26 ? -15.977 -21.812 -2.482 1 97.5 26 ARG B N 1
ATOM 3481 C CA . ARG B 1 26 ? -16.141 -23.203 -2.877 1 97.5 26 ARG B CA 1
ATOM 3482 C C . ARG B 1 26 ? -16.969 -23.312 -4.16 1 97.5 26 ARG B C 1
ATOM 3484 O O . ARG B 1 26 ? -16.594 -24.062 -5.074 1 97.5 26 ARG B O 1
ATOM 3491 N N . ASP B 1 27 ? -18.047 -22.547 -4.188 1 97.44 27 ASP B N 1
ATOM 3492 C CA . ASP B 1 27 ? -18.906 -22.578 -5.363 1 97.44 27 ASP B CA 1
ATOM 3493 C C . ASP B 1 27 ? -18.141 -22.172 -6.617 1 97.44 27 ASP B C 1
ATOM 3495 O O . ASP B 1 27 ? -18.312 -22.766 -7.684 1 97.44 27 ASP B O 1
ATOM 3499 N N . THR B 1 28 ? -17.328 -21.156 -6.488 1 97.75 28 THR B N 1
ATOM 3500 C CA . THR B 1 28 ? -16.547 -20.688 -7.617 1 97.75 28 THR B CA 1
ATOM 3501 C C . THR B 1 28 ? -15.57 -21.75 -8.094 1 97.75 28 THR B C 1
ATOM 3503 O O . THR B 1 28 ? -15.484 -22.031 -9.289 1 97.75 28 THR B O 1
ATOM 3506 N N . VAL B 1 29 ? -14.859 -22.391 -7.172 1 98 29 VAL B N 1
ATOM 3507 C CA . VAL B 1 29 ? -13.891 -23.422 -7.512 1 98 29 VAL B CA 1
ATOM 3508 C C . VAL B 1 29 ? -14.602 -24.594 -8.188 1 98 29 VAL B C 1
ATOM 3510 O O . VAL B 1 29 ? -14.148 -25.094 -9.219 1 98 29 VAL B O 1
ATOM 3513 N N . LEU B 1 30 ? -15.727 -24.984 -7.641 1 97.19 30 LEU B N 1
ATOM 3514 C CA . LEU B 1 30 ? -16.469 -26.125 -8.172 1 97.19 30 LEU B CA 1
ATOM 3515 C C . LEU B 1 30 ? -17 -25.812 -9.57 1 97.19 30 LEU B C 1
ATOM 3517 O O . LEU B 1 30 ? -17 -26.672 -10.445 1 97.19 30 LEU B O 1
ATOM 3521 N N . LEU B 1 31 ? -17.469 -24.609 -9.711 1 96.75 31 LEU B N 1
ATOM 3522 C CA . LEU B 1 31 ? -17.953 -24.203 -11.023 1 96.75 31 LEU B CA 1
ATOM 3523 C C . LEU B 1 31 ? -16.859 -24.328 -12.07 1 96.75 31 LEU B C 1
ATOM 3525 O O . LEU B 1 31 ? -17.062 -24.906 -13.133 1 96.75 31 LEU B O 1
ATOM 3529 N N . ILE B 1 32 ? -15.688 -23.844 -11.789 1 97.25 32 ILE B N 1
ATOM 3530 C CA . ILE B 1 32 ? -14.57 -23.859 -12.727 1 97.25 32 ILE B CA 1
ATOM 3531 C C . ILE B 1 32 ? -14.125 -25.297 -12.977 1 97.25 32 ILE B C 1
ATOM 3533 O O . ILE B 1 32 ? -13.883 -25.703 -14.117 1 97.25 32 ILE B O 1
ATOM 3537 N N . ARG B 1 33 ? -14.062 -26.078 -11.945 1 96.56 33 ARG B N 1
ATOM 3538 C CA . ARG B 1 33 ? -13.664 -27.484 -12.062 1 96.56 33 ARG B CA 1
ATOM 3539 C C . ARG B 1 33 ? -14.625 -28.25 -12.969 1 96.56 33 ARG B C 1
ATOM 3541 O O . ARG B 1 33 ? -14.203 -29.047 -13.812 1 96.56 33 ARG B O 1
ATOM 3548 N N . ASN B 1 34 ? -15.891 -28.016 -12.742 1 95.88 34 ASN B N 1
ATOM 3549 C CA . ASN B 1 34 ? -16.906 -28.688 -13.555 1 95.88 34 ASN B CA 1
ATOM 3550 C C . ASN B 1 34 ? -16.797 -28.297 -15.023 1 95.88 34 ASN B C 1
ATOM 3552 O O . ASN B 1 34 ? -16.906 -29.141 -15.906 1 95.88 34 ASN B O 1
ATOM 3556 N N . GLU B 1 35 ? -16.562 -27.031 -15.219 1 94.69 35 GLU B N 1
ATOM 3557 C CA . GLU B 1 35 ? -16.438 -26.562 -16.594 1 94.69 35 GLU B CA 1
ATOM 3558 C C . GLU B 1 35 ? -15.195 -27.125 -17.266 1 94.69 35 GLU B C 1
ATOM 3560 O O . GLU B 1 35 ? -15.195 -27.359 -18.484 1 94.69 35 GLU B O 1
ATOM 3565 N N . LEU B 1 36 ? -14.117 -27.344 -16.547 1 95.75 36 LEU B N 1
ATOM 3566 C CA . LEU B 1 36 ? -12.875 -27.875 -17.094 1 95.75 36 LEU B CA 1
ATOM 3567 C C . LEU B 1 36 ? -13.016 -29.359 -17.406 1 95.75 36 LEU B C 1
ATOM 3569 O O . LEU B 1 36 ? -12.281 -29.891 -18.234 1 95.75 36 LEU B O 1
ATOM 3573 N N . ALA B 1 37 ? -13.891 -30.094 -16.734 1 90.88 37 ALA B N 1
ATOM 3574 C CA . ALA B 1 37 ? -14.25 -31.484 -17 1 90.88 37 ALA B CA 1
ATOM 3575 C C . ALA B 1 37 ? -13.008 -32.375 -17.016 1 90.88 37 ALA B C 1
ATOM 3577 O O . ALA B 1 37 ? -12.836 -33.188 -17.922 1 90.88 37 ALA B O 1
ATOM 3578 N N . GLY B 1 38 ? -12.07 -32.125 -16.094 1 93.56 38 GLY B N 1
ATOM 3579 C CA . GLY B 1 38 ? -10.898 -32.969 -15.945 1 93.56 38 GLY B CA 1
ATOM 3580 C C . GLY B 1 38 ? -9.805 -32.656 -16.953 1 93.56 38 GLY B C 1
ATOM 3581 O O . GLY B 1 38 ? -8.758 -33.281 -16.953 1 93.56 38 GLY B O 1
ATOM 3582 N N . LYS B 1 39 ? -10.008 -31.672 -17.781 1 96 39 LYS B N 1
ATOM 3583 C CA . LYS B 1 39 ? -9.078 -31.375 -18.859 1 96 39 LYS B CA 1
ATOM 3584 C C . LYS B 1 39 ? -7.867 -30.594 -18.344 1 96 39 LYS B C 1
ATOM 3586 O O . LYS B 1 39 ? -6.848 -30.5 -19.031 1 96 39 LYS B O 1
ATOM 3591 N N . ALA B 1 40 ? -7.969 -30.062 -17.172 1 97.62 40 ALA B N 1
ATOM 3592 C CA . ALA B 1 40 ? -6.855 -29.344 -16.562 1 97.62 40 ALA B CA 1
ATOM 3593 C C . ALA B 1 40 ? -6.98 -29.328 -15.039 1 97.62 40 ALA B C 1
ATOM 3595 O O . ALA B 1 40 ? -8.078 -29.469 -14.5 1 97.62 40 ALA B O 1
ATOM 3596 N N . GLY B 1 41 ? -5.84 -29.203 -14.375 1 97.75 41 GLY B N 1
ATOM 3597 C CA . GLY B 1 41 ? -5.84 -28.953 -12.938 1 97.75 41 GLY B CA 1
ATOM 3598 C C . GLY B 1 41 ? -5.988 -27.484 -12.594 1 97.75 41 GLY B C 1
ATOM 3599 O O . GLY B 1 41 ? -6.02 -26.625 -13.484 1 97.75 41 GLY B O 1
ATOM 3600 N N . LEU B 1 42 ? -6.098 -27.234 -11.297 1 98.25 42 LEU B N 1
ATOM 3601 C CA . LEU B 1 42 ? -6.27 -25.875 -10.82 1 98.25 42 LEU B CA 1
ATOM 3602 C C . LEU B 1 42 ? -5.164 -25.484 -9.836 1 98.25 42 LEU B C 1
ATOM 3604 O O . LEU B 1 42 ? -4.852 -26.25 -8.922 1 98.25 42 LEU B O 1
ATOM 3608 N N . CYS B 1 43 ? -4.57 -24.375 -10.07 1 98.62 43 CYS B N 1
ATOM 3609 C CA . CYS B 1 43 ? -3.576 -23.781 -9.188 1 98.62 43 CYS B CA 1
ATOM 3610 C C . CYS B 1 43 ? -4.039 -22.406 -8.688 1 98.62 43 CYS B C 1
ATOM 3612 O O . CYS B 1 43 ? -4.469 -21.562 -9.484 1 98.62 43 CYS B O 1
ATOM 3614 N N . PHE B 1 44 ? -3.951 -22.234 -7.383 1 98.81 44 PHE B N 1
ATOM 3615 C CA . PHE B 1 44 ? -4.305 -20.953 -6.789 1 98.81 44 PHE B CA 1
ATOM 3616 C C . PHE B 1 44 ? -3.061 -20.109 -6.539 1 98.81 44 PHE B C 1
ATOM 3618 O O . PHE B 1 44 ? -2.18 -20.516 -5.773 1 98.81 44 PHE B O 1
ATOM 3625 N N . ALA B 1 45 ? -2.969 -18.969 -7.191 1 98.69 45 ALA B N 1
ATOM 3626 C CA . ALA B 1 45 ? -1.947 -17.984 -6.832 1 98.69 45 ALA B CA 1
ATOM 3627 C C . ALA B 1 45 ? -2.303 -17.281 -5.527 1 98.69 45 ALA B C 1
ATOM 3629 O O . ALA B 1 45 ? -3.113 -16.344 -5.516 1 98.69 45 ALA B O 1
ATOM 3630 N N . MET B 1 46 ? -1.643 -17.594 -4.469 1 98.62 46 MET B N 1
ATOM 3631 C CA . MET B 1 46 ? -2.107 -17.172 -3.15 1 98.62 46 MET B CA 1
ATOM 3632 C C . MET B 1 46 ? -1.867 -15.68 -2.938 1 98.62 46 MET B C 1
ATOM 3634 O O . MET B 1 46 ? -2.404 -15.094 -1.999 1 98.62 46 MET B O 1
ATOM 3638 N N . LYS B 1 47 ? -1.045 -15.031 -3.854 1 98.06 47 LYS B N 1
ATOM 3639 C CA . LYS B 1 47 ? -0.826 -13.594 -3.715 1 98.06 47 LYS B CA 1
ATOM 3640 C C . LYS B 1 47 ? -2.139 -12.828 -3.822 1 98.06 47 LYS B C 1
ATOM 3642 O O . LYS B 1 47 ? -2.234 -11.688 -3.365 1 98.06 47 LYS B O 1
ATOM 3647 N N . ALA B 1 48 ? -3.137 -13.445 -4.438 1 97.88 48 ALA B N 1
ATOM 3648 C CA . ALA B 1 48 ? -4.441 -12.797 -4.562 1 97.88 48 ALA B CA 1
ATOM 3649 C C . ALA B 1 48 ? -5.09 -12.602 -3.195 1 97.88 48 ALA B C 1
ATOM 3651 O O . ALA B 1 48 ? -5.754 -11.594 -2.955 1 97.88 48 ALA B O 1
ATOM 3652 N N . ASN B 1 49 ? -4.945 -13.578 -2.34 1 98.5 49 ASN B N 1
ATOM 3653 C CA . ASN B 1 49 ? -5.477 -13.508 -0.982 1 98.5 49 ASN B CA 1
ATOM 3654 C C . ASN B 1 49 ? -4.918 -14.617 -0.101 1 98.5 49 ASN B C 1
ATOM 3656 O O . ASN B 1 49 ? -5.469 -15.719 -0.064 1 98.5 49 ASN B O 1
ATOM 3660 N N . PRO B 1 50 ? -3.936 -14.344 0.681 1 98.56 50 PRO B N 1
ATOM 3661 C CA . PRO B 1 50 ? -3.303 -15.398 1.484 1 98.56 50 PRO B CA 1
ATOM 3662 C C . PRO B 1 50 ? -4.223 -15.938 2.572 1 98.56 50 PRO B C 1
ATOM 3664 O O . PRO B 1 50 ? -4.012 -17.047 3.066 1 98.56 50 PRO B O 1
ATOM 3667 N N . PHE B 1 51 ? -5.25 -15.234 2.941 1 98.12 51 PHE B N 1
ATOM 3668 C CA . PHE B 1 51 ? -6.172 -15.688 3.973 1 98.12 51 PHE B CA 1
ATOM 3669 C C . PHE B 1 51 ? -6.926 -16.938 3.514 1 98.12 51 PHE B C 1
ATOM 3671 O O . PHE B 1 51 ? -7.426 -17.703 4.336 1 98.12 51 PHE B O 1
ATOM 3678 N N . LEU B 1 52 ? -7 -17.141 2.227 1 98.06 52 LEU B N 1
ATOM 3679 C CA . LEU B 1 52 ? -7.805 -18.234 1.682 1 98.06 52 LEU B CA 1
ATOM 3680 C C . LEU B 1 52 ? -6.957 -19.484 1.469 1 98.06 52 LEU B C 1
ATOM 3682 O O . LEU B 1 52 ? -7.461 -20.5 0.999 1 98.06 52 LEU B O 1
ATOM 3686 N N . THR B 1 53 ? -5.703 -19.469 1.823 1 97.94 53 THR B N 1
ATOM 3687 C CA . THR B 1 53 ? -4.723 -20.484 1.445 1 97.94 53 THR B CA 1
ATOM 3688 C C . THR B 1 53 ? -5.148 -21.859 1.948 1 97.94 53 THR B C 1
ATOM 3690 O O . THR B 1 53 ? -5.191 -22.812 1.178 1 97.94 53 THR B O 1
ATOM 3693 N N . ARG B 1 54 ? -5.508 -22 3.131 1 95.12 54 ARG B N 1
ATOM 3694 C CA . ARG B 1 54 ? -5.863 -23.281 3.717 1 95.12 54 ARG B CA 1
ATOM 3695 C C . ARG B 1 54 ? -7.109 -23.859 3.049 1 95.12 54 ARG B C 1
ATOM 3697 O O . ARG B 1 54 ? -7.117 -25.031 2.641 1 95.12 54 ARG B O 1
ATOM 3704 N N . GLN B 1 55 ? -8.117 -23.031 2.938 1 93.81 55 GLN B N 1
ATOM 3705 C CA . GLN B 1 55 ? -9.375 -23.484 2.354 1 93.81 55 GLN B CA 1
ATOM 3706 C C . GLN B 1 55 ? -9.211 -23.828 0.876 1 93.81 55 GLN B C 1
ATOM 3708 O O . GLN B 1 55 ? -9.781 -24.797 0.393 1 93.81 55 GLN B O 1
ATOM 3713 N N . MET B 1 56 ? -8.43 -23.047 0.189 1 97.31 56 MET B N 1
ATOM 3714 C CA . MET B 1 56 ? -8.156 -23.328 -1.218 1 97.31 56 MET B CA 1
ATOM 3715 C C . MET B 1 56 ? -7.391 -24.641 -1.373 1 97.31 56 MET B C 1
ATOM 3717 O O . MET B 1 56 ? -7.684 -25.438 -2.268 1 97.31 56 MET B O 1
ATOM 3721 N N . ALA B 1 57 ? -6.426 -24.844 -0.495 1 96.69 57 ALA B N 1
ATOM 3722 C CA . ALA B 1 57 ? -5.598 -26.047 -0.574 1 96.69 57 ALA B CA 1
ATOM 3723 C C . ALA B 1 57 ? -6.453 -27.312 -0.511 1 96.69 57 ALA B C 1
ATOM 3725 O O . ALA B 1 57 ? -6.098 -28.328 -1.093 1 96.69 57 ALA B O 1
ATOM 3726 N N . ALA B 1 58 ? -7.562 -27.219 0.109 1 95.06 58 ALA B N 1
ATOM 3727 C CA . ALA B 1 58 ? -8.461 -28.375 0.249 1 95.06 58 ALA B CA 1
ATOM 3728 C C . ALA B 1 58 ? -9.25 -28.609 -1.036 1 95.06 58 ALA B C 1
ATOM 3730 O O . ALA B 1 58 ? -9.789 -29.703 -1.248 1 95.06 58 ALA B O 1
ATOM 3731 N N . LEU B 1 59 ? -9.305 -27.641 -1.92 1 96.12 59 LEU B N 1
ATOM 3732 C CA . LEU B 1 59 ? -10.203 -27.719 -3.064 1 96.12 59 LEU B CA 1
ATOM 3733 C C . LEU B 1 59 ? -9.422 -27.797 -4.371 1 96.12 59 LEU B C 1
ATOM 3735 O O . LEU B 1 59 ? -9.93 -28.297 -5.375 1 96.12 59 LEU B O 1
ATOM 3739 N N . ILE B 1 60 ? -8.227 -27.25 -4.395 1 97.12 60 ILE B N 1
ATOM 3740 C CA . ILE B 1 60 ? -7.504 -27.125 -5.652 1 97.12 60 ILE B CA 1
ATOM 3741 C C . ILE B 1 60 ? -6.305 -28.062 -5.656 1 97.12 60 ILE B C 1
ATOM 3743 O O . ILE B 1 60 ? -6.051 -28.766 -4.672 1 97.12 60 ILE B O 1
ATOM 3747 N N . ASP B 1 61 ? -5.574 -28.078 -6.703 1 98 61 ASP B N 1
ATOM 3748 C CA . ASP B 1 61 ? -4.52 -29.062 -6.898 1 98 61 ASP B CA 1
ATOM 3749 C C . ASP B 1 61 ? -3.16 -28.516 -6.477 1 98 61 ASP B C 1
ATOM 3751 O O . ASP B 1 61 ? -2.262 -29.281 -6.113 1 98 61 ASP B O 1
ATOM 3755 N N . ARG B 1 62 ? -3.072 -27.203 -6.535 1 98.19 62 ARG B N 1
ATOM 3756 C CA . ARG B 1 62 ? -1.77 -26.594 -6.293 1 98.19 62 ARG B CA 1
ATOM 3757 C C . ARG B 1 62 ? -1.92 -25.172 -5.766 1 98.19 62 ARG B C 1
ATOM 3759 O O . ARG B 1 62 ? -2.92 -24.5 -6.039 1 98.19 62 ARG B O 1
ATOM 3766 N N . ILE B 1 63 ? -0.925 -24.766 -4.969 1 98.62 63 ILE B N 1
ATOM 3767 C CA . ILE B 1 63 ? -0.799 -23.391 -4.492 1 98.62 63 ILE B CA 1
ATOM 3768 C C . ILE B 1 63 ? 0.517 -22.797 -4.984 1 98.62 63 ILE B C 1
ATOM 3770 O O . ILE B 1 63 ? 1.585 -23.375 -4.781 1 98.62 63 ILE B O 1
ATOM 3774 N N . GLU B 1 64 ? 0.459 -21.703 -5.648 1 98.81 64 GLU B N 1
ATOM 3775 C CA . GLU B 1 64 ? 1.668 -20.984 -6.055 1 98.81 64 GLU B CA 1
ATOM 3776 C C . GLU B 1 64 ? 2.109 -20 -4.988 1 98.81 64 GLU B C 1
ATOM 3778 O O . GLU B 1 64 ? 1.312 -19.172 -4.527 1 98.81 64 GLU B O 1
ATOM 3783 N N . VAL B 1 65 ? 3.295 -20.062 -4.629 1 98.56 65 VAL B N 1
ATOM 3784 C CA . VAL B 1 65 ? 3.938 -19.25 -3.6 1 98.56 65 VAL B CA 1
ATOM 3785 C C . VAL B 1 65 ? 5.047 -18.406 -4.219 1 98.56 65 VAL B C 1
ATOM 3787 O O . VAL B 1 65 ? 5.934 -18.938 -4.895 1 98.56 65 VAL B O 1
ATOM 3790 N N . CYS B 1 66 ? 5.066 -17.078 -3.916 1 98.25 66 CYS B N 1
ATOM 3791 C CA . CYS B 1 66 ? 5.953 -16.234 -4.699 1 98.25 66 CYS B CA 1
ATOM 3792 C C . CYS B 1 66 ? 6.898 -15.445 -3.799 1 98.25 66 CYS B C 1
ATOM 3794 O O . CYS B 1 66 ? 7.609 -14.555 -4.262 1 98.25 66 CYS B O 1
ATOM 3796 N N . SER B 1 67 ? 6.922 -15.711 -2.496 1 98.31 67 SER B N 1
ATOM 3797 C CA . SER B 1 67 ? 7.82 -15.023 -1.571 1 98.31 67 SER B CA 1
ATOM 3798 C C . SER B 1 67 ? 8.094 -15.875 -0.335 1 98.31 67 SER B C 1
ATOM 3800 O O . SER B 1 67 ? 7.391 -16.859 -0.08 1 98.31 67 SER B O 1
ATOM 3802 N N . MET B 1 68 ? 9.125 -15.492 0.4 1 98.06 68 MET B N 1
ATOM 3803 C CA . MET B 1 68 ? 9.43 -16.188 1.646 1 98.06 68 MET B CA 1
ATOM 3804 C C . MET B 1 68 ? 8.305 -16 2.662 1 98.06 68 MET B C 1
ATOM 3806 O O . MET B 1 68 ? 8.023 -16.906 3.455 1 98.06 68 MET B O 1
ATOM 3810 N N . GLY B 1 69 ? 7.637 -14.789 2.652 1 98.44 69 GLY B N 1
ATOM 3811 C CA . GLY B 1 69 ? 6.48 -14.609 3.52 1 98.44 69 GLY B CA 1
ATOM 3812 C C . GLY B 1 69 ? 5.352 -15.57 3.217 1 98.44 69 GLY B C 1
ATOM 3813 O O . GLY B 1 69 ? 4.758 -16.141 4.133 1 98.44 69 GLY B O 1
ATOM 3814 N N . GLU B 1 70 ? 5.066 -15.742 2.008 1 98.69 70 GLU B N 1
ATOM 3815 C CA . GLU B 1 70 ? 4.035 -16.688 1.608 1 98.69 70 GLU B CA 1
ATOM 3816 C C . GLU B 1 70 ? 4.445 -18.125 1.933 1 98.69 70 GLU B C 1
ATOM 3818 O O . GLU B 1 70 ? 3.613 -18.938 2.33 1 98.69 70 GLU B O 1
ATOM 3823 N N . PHE B 1 71 ? 5.746 -18.422 1.732 1 98.44 71 PHE B N 1
ATOM 3824 C CA . PHE B 1 71 ? 6.262 -19.734 2.102 1 98.44 71 PHE B CA 1
ATOM 3825 C C . PHE B 1 71 ? 6.031 -20.016 3.582 1 98.44 71 PHE B C 1
ATOM 3827 O O . PHE B 1 71 ? 5.574 -21.094 3.955 1 98.44 71 PHE B O 1
ATOM 3834 N N . GLU B 1 72 ? 6.262 -19.016 4.379 1 98.06 72 GLU B N 1
ATOM 3835 C CA . GLU B 1 72 ? 6.07 -19.172 5.816 1 98.06 72 GLU B CA 1
ATOM 3836 C C . GLU B 1 72 ? 4.602 -19.422 6.156 1 98.06 72 GLU B C 1
ATOM 3838 O O . GLU B 1 72 ? 4.289 -20.203 7.051 1 98.06 72 GLU B O 1
ATOM 3843 N N . ILE B 1 73 ? 3.711 -18.766 5.469 1 98.12 73 ILE B N 1
ATOM 3844 C CA . ILE B 1 73 ? 2.283 -18.984 5.672 1 98.12 73 ILE B CA 1
ATOM 3845 C C . ILE B 1 73 ? 1.947 -20.453 5.387 1 98.12 73 ILE B C 1
ATOM 3847 O O . ILE B 1 73 ? 1.281 -21.109 6.188 1 98.12 73 ILE B O 1
ATOM 3851 N N . CYS B 1 74 ? 2.439 -20.953 4.262 1 97.94 74 CYS B N 1
ATOM 3852 C CA . CYS B 1 74 ? 2.168 -22.344 3.9 1 97.94 74 CYS B CA 1
ATOM 3853 C C . CYS B 1 74 ? 2.734 -23.297 4.941 1 97.94 74 CYS B C 1
ATOM 3855 O O . CYS B 1 74 ? 2.094 -24.281 5.293 1 97.94 74 CYS B O 1
ATOM 3857 N N . ARG B 1 75 ? 3.945 -23.016 5.375 1 97.06 75 ARG B N 1
ATOM 3858 C CA . ARG B 1 75 ? 4.57 -23.844 6.402 1 97.06 75 ARG B CA 1
ATOM 3859 C C . ARG B 1 75 ? 3.74 -23.844 7.684 1 97.06 75 ARG B C 1
ATOM 3861 O O . ARG B 1 75 ? 3.447 -24.906 8.234 1 97.06 75 ARG B O 1
ATOM 3868 N N . LYS B 1 76 ? 3.299 -22.688 8.141 1 95.75 76 LYS B N 1
ATOM 3869 C CA . LYS B 1 76 ? 2.539 -22.547 9.375 1 95.75 76 LYS B CA 1
ATOM 3870 C C . LYS B 1 76 ? 1.179 -23.234 9.266 1 95.75 76 LYS B C 1
ATOM 3872 O O . LYS B 1 76 ? 0.68 -23.797 10.242 1 95.75 76 LYS B O 1
ATOM 3877 N N . LEU B 1 77 ? 0.621 -23.172 8.094 1 95.06 77 LEU B N 1
ATOM 3878 C CA . LEU B 1 77 ? -0.688 -23.766 7.867 1 95.06 77 LEU B CA 1
ATOM 3879 C C . LEU B 1 77 ? -0.554 -25.266 7.559 1 95.06 77 LEU B C 1
ATOM 3881 O O . LEU B 1 77 ? -1.557 -25.938 7.348 1 95.06 77 LEU B O 1
ATOM 3885 N N . GLU B 1 78 ? 0.696 -25.734 7.391 1 95.5 78 GLU B N 1
ATOM 3886 C CA . GLU B 1 78 ? 1.004 -27.141 7.129 1 95.5 78 GLU B CA 1
ATOM 3887 C C . GLU B 1 78 ? 0.392 -27.609 5.809 1 95.5 78 GLU B C 1
ATOM 3889 O O . GLU B 1 78 ? -0.213 -28.672 5.738 1 95.5 78 GLU B O 1
ATOM 3894 N N . ILE B 1 79 ? 0.491 -26.781 4.895 1 97.06 79 ILE B N 1
ATOM 3895 C CA . ILE B 1 79 ? 0.066 -27.172 3.557 1 97.06 79 ILE B CA 1
ATOM 3896 C C . ILE B 1 79 ? 0.955 -28.312 3.047 1 97.06 79 ILE B C 1
ATOM 3898 O O . ILE B 1 79 ? 2.174 -28.281 3.232 1 97.06 79 ILE B O 1
ATOM 3902 N N . GLU B 1 80 ? 0.39 -29.297 2.393 1 97.44 80 GLU B N 1
ATOM 3903 C CA . GLU B 1 80 ? 1.16 -30.406 1.831 1 97.44 80 GLU B CA 1
ATOM 3904 C C . GLU B 1 80 ? 2.199 -29.906 0.833 1 97.44 80 GLU B C 1
ATOM 3906 O O . GLU B 1 80 ? 1.858 -29.219 -0.13 1 97.44 80 GLU B O 1
ATOM 3911 N N . PRO B 1 81 ? 3.443 -30.188 1.084 1 97.62 81 PRO B N 1
ATOM 3912 C CA . PRO B 1 81 ? 4.492 -29.672 0.208 1 97.62 81 PRO B CA 1
ATOM 3913 C C . PRO B 1 81 ? 4.285 -30.047 -1.257 1 97.62 81 PRO B C 1
ATOM 3915 O O . PRO B 1 81 ? 4.652 -29.281 -2.152 1 97.62 81 PRO B O 1
ATOM 3918 N N . GLU B 1 82 ? 3.654 -31.188 -1.564 1 97.31 82 GLU B N 1
ATOM 3919 C CA . GLU B 1 82 ? 3.424 -31.641 -2.93 1 97.31 82 GLU B CA 1
ATOM 3920 C C . GLU B 1 82 ? 2.482 -30.703 -3.68 1 97.31 82 GLU B C 1
ATOM 3922 O O . GLU B 1 82 ? 2.424 -30.734 -4.91 1 97.31 82 GLU B O 1
ATOM 3927 N N . LYS B 1 83 ? 1.771 -29.906 -2.947 1 97.81 83 LYS B N 1
ATOM 3928 C CA . LYS B 1 83 ? 0.823 -28.984 -3.553 1 97.81 83 LYS B CA 1
ATOM 3929 C C . LYS B 1 83 ? 1.47 -27.625 -3.807 1 97.81 83 LYS B C 1
ATOM 3931 O O . LYS B 1 83 ? 0.86 -26.734 -4.418 1 97.81 83 LYS B O 1
ATOM 3936 N N . ILE B 1 84 ? 2.664 -27.438 -3.363 1 98.5 84 ILE B N 1
ATOM 3937 C CA . ILE B 1 84 ? 3.25 -26.109 -3.361 1 98.5 84 ILE B CA 1
ATOM 3938 C C . ILE B 1 84 ? 4.164 -25.938 -4.574 1 98.5 84 ILE B C 1
ATOM 3940 O O . ILE B 1 84 ? 5.051 -26.766 -4.809 1 98.5 84 ILE B O 1
ATOM 3944 N N . LEU B 1 85 ? 3.93 -24.969 -5.344 1 98.69 85 LEU B N 1
ATOM 3945 C CA . LEU B 1 85 ? 4.832 -24.5 -6.387 1 98.69 85 LEU B CA 1
ATOM 3946 C C . LEU B 1 85 ? 5.566 -23.234 -5.938 1 98.69 85 LEU B C 1
ATOM 3948 O O . LEU B 1 85 ? 4.953 -22.172 -5.793 1 98.69 85 LEU B O 1
ATOM 3952 N N . ILE B 1 86 ? 6.848 -23.344 -5.672 1 98.62 86 ILE B N 1
ATOM 3953 C CA . ILE B 1 86 ? 7.668 -22.203 -5.273 1 98.62 86 ILE B CA 1
ATOM 3954 C C . ILE B 1 86 ? 8.07 -21.406 -6.508 1 98.62 86 ILE B C 1
ATOM 3956 O O . ILE B 1 86 ? 8.875 -21.859 -7.316 1 98.62 86 ILE B O 1
ATOM 3960 N N . SER B 1 87 ? 7.508 -20.219 -6.641 1 98.31 87 SER B N 1
ATOM 3961 C CA . SER B 1 87 ? 7.754 -19.328 -7.77 1 98.31 87 SER B CA 1
ATOM 3962 C C . SER B 1 87 ? 8.305 -17.984 -7.305 1 98.31 87 SER B C 1
ATOM 3964 O O . SER B 1 87 ? 8.859 -17.875 -6.207 1 98.31 87 SER B O 1
ATOM 3966 N N . GLY B 1 88 ? 8.312 -17.016 -8.234 1 97.06 88 GLY B N 1
ATOM 3967 C CA . GLY B 1 88 ? 8.797 -15.688 -7.883 1 97.06 88 GLY B CA 1
ATOM 3968 C C . GLY B 1 88 ? 9.875 -15.18 -8.82 1 97.06 88 GLY B C 1
ATOM 3969 O O . GLY B 1 88 ? 10.766 -15.93 -9.227 1 97.06 88 GLY B O 1
ATOM 3970 N N . VAL B 1 89 ? 9.766 -13.922 -9.086 1 97.69 89 VAL B N 1
ATOM 3971 C CA . VAL B 1 89 ? 10.742 -13.281 -9.961 1 97.69 89 VAL B CA 1
ATOM 3972 C C . VAL B 1 89 ? 12.086 -13.188 -9.258 1 97.69 89 VAL B C 1
ATOM 3974 O O . VAL B 1 89 ? 13.141 -13.336 -9.883 1 97.69 89 VAL B O 1
ATOM 3977 N N . LEU B 1 90 ? 11.969 -12.969 -7.996 1 97.69 90 LEU B N 1
ATOM 3978 C CA . LEU B 1 90 ? 13.18 -12.977 -7.188 1 97.69 90 LEU B CA 1
ATOM 3979 C C . LEU B 1 90 ? 13.164 -14.133 -6.188 1 97.69 90 LEU B C 1
ATOM 3981 O O . LEU B 1 90 ? 12.25 -14.242 -5.371 1 97.69 90 LEU B O 1
ATOM 3985 N N . LYS B 1 91 ? 14.07 -14.977 -6.27 1 97.69 91 LYS B N 1
ATOM 3986 C CA . LYS B 1 91 ? 14.469 -15.977 -5.281 1 97.69 91 LYS B CA 1
ATOM 3987 C C . LYS B 1 91 ? 15.961 -15.914 -4.996 1 97.69 91 LYS B C 1
ATOM 3989 O O . LYS B 1 91 ? 16.766 -16.438 -5.766 1 97.69 91 LYS B O 1
ATOM 3994 N N . GLU B 1 92 ? 16.25 -15.336 -3.953 1 96.06 92 GLU B N 1
ATOM 3995 C CA . GLU B 1 92 ? 17.656 -15.234 -3.596 1 96.06 92 GLU B CA 1
ATOM 3996 C C . GLU B 1 92 ? 18.25 -16.609 -3.277 1 96.06 92 GLU B C 1
ATOM 3998 O O . GLU B 1 92 ? 17.531 -17.5 -2.832 1 96.06 92 GLU B O 1
ATOM 4003 N N . LYS B 1 93 ? 19.562 -16.734 -3.486 1 96.62 93 LYS B N 1
ATOM 4004 C CA . LYS B 1 93 ? 20.266 -18 -3.246 1 96.62 93 LYS B CA 1
ATOM 4005 C C . LYS B 1 93 ? 20 -18.5 -1.833 1 96.62 93 LYS B C 1
ATOM 4007 O O . LYS B 1 93 ? 19.703 -19.688 -1.642 1 96.62 93 LYS B O 1
ATOM 4012 N N . GLU B 1 94 ? 20.047 -17.578 -0.897 1 96.31 94 GLU B N 1
ATOM 4013 C CA . GLU B 1 94 ? 19.844 -17.984 0.491 1 96.31 94 GLU B CA 1
ATOM 4014 C C . GLU B 1 94 ? 18.422 -18.484 0.712 1 96.31 94 GLU B C 1
ATOM 4016 O O . GLU B 1 94 ? 18.188 -19.406 1.499 1 96.31 94 GLU B O 1
ATOM 4021 N N . ASP B 1 95 ? 17.484 -17.875 0.099 1 97.25 95 ASP B N 1
ATOM 4022 C CA . ASP B 1 95 ? 16.094 -18.312 0.202 1 97.25 95 ASP B CA 1
ATOM 4023 C C . ASP B 1 95 ? 15.898 -19.688 -0.426 1 97.25 95 ASP B C 1
ATOM 4025 O O . ASP B 1 95 ? 15.25 -20.562 0.16 1 97.25 95 ASP B O 1
ATOM 4029 N N . ILE B 1 96 ? 16.469 -19.875 -1.617 1 98.19 96 ILE B N 1
ATOM 4030 C CA . ILE B 1 96 ? 16.406 -21.156 -2.303 1 98.19 96 ILE B CA 1
ATOM 4031 C C . ILE B 1 96 ? 16.953 -22.25 -1.391 1 98.19 96 ILE B C 1
ATOM 4033 O O . ILE B 1 96 ? 16.297 -23.281 -1.175 1 98.19 96 ILE B O 1
ATOM 4037 N N . TYR B 1 97 ? 18.109 -22 -0.834 1 98.25 97 TYR B N 1
ATOM 4038 C CA . TYR B 1 97 ? 18.75 -23 0.016 1 98.25 97 TYR B CA 1
ATOM 4039 C C . TYR B 1 97 ? 17.906 -23.281 1.256 1 98.25 97 TYR B C 1
ATOM 4041 O O . TYR B 1 97 ? 17.766 -24.438 1.673 1 98.25 97 TYR B O 1
ATOM 4049 N N . SER B 1 98 ? 17.312 -22.219 1.819 1 97.56 98 SER B N 1
ATOM 4050 C CA . SER B 1 98 ? 16.484 -22.375 3.002 1 97.56 98 SER B CA 1
ATOM 4051 C C . SER B 1 98 ? 15.258 -23.25 2.701 1 97.56 98 SER B C 1
ATOM 4053 O O . SER B 1 98 ? 14.93 -24.156 3.477 1 97.56 98 SER B O 1
ATOM 4055 N N . ILE B 1 99 ? 14.617 -23.016 1.614 1 98.06 99 ILE B N 1
ATOM 4056 C CA . ILE B 1 99 ? 13.43 -23.781 1.233 1 98.06 99 ILE B CA 1
ATOM 4057 C C . ILE B 1 99 ? 13.805 -25.219 0.947 1 98.06 99 ILE B C 1
ATOM 4059 O O . ILE B 1 99 ? 13.125 -26.156 1.391 1 98.06 99 ILE B O 1
ATOM 4063 N N . LEU B 1 100 ? 14.93 -25.438 0.276 1 98.31 100 LEU B N 1
ATOM 4064 C CA . LEU B 1 100 ? 15.375 -26.781 -0.09 1 98.31 100 LEU B CA 1
ATOM 4065 C C . LEU B 1 100 ? 15.781 -27.578 1.146 1 98.31 100 LEU B C 1
ATOM 4067 O O . LEU B 1 100 ? 15.594 -28.797 1.194 1 98.31 100 LEU B O 1
ATOM 4071 N N . ARG B 1 101 ? 16.344 -26.859 2.113 1 97.38 101 ARG B N 1
ATOM 4072 C CA . ARG B 1 101 ? 16.688 -27.547 3.352 1 97.38 101 ARG B CA 1
ATOM 4073 C C . ARG B 1 101 ? 15.453 -28.078 4.062 1 97.38 101 ARG B C 1
ATOM 4075 O O . ARG B 1 101 ? 15.5 -29.125 4.707 1 97.38 101 ARG B O 1
ATOM 4082 N N . TYR B 1 102 ? 14.367 -27.391 3.848 1 96.12 102 TYR B N 1
ATOM 4083 C CA . TYR B 1 102 ? 13.141 -27.734 4.555 1 96.12 102 TYR B CA 1
ATOM 4084 C C . TYR B 1 102 ? 12.328 -28.766 3.77 1 96.12 102 TYR B C 1
ATOM 4086 O O . TYR B 1 102 ? 11.914 -29.781 4.316 1 96.12 102 TYR B O 1
ATOM 4094 N N . TYR B 1 103 ? 12.094 -28.562 2.461 1 96.06 103 TYR B N 1
ATOM 4095 C CA . TYR B 1 103 ? 11.133 -29.375 1.718 1 96.06 103 TYR B CA 1
ATOM 4096 C C . TYR B 1 103 ? 11.836 -30.219 0.67 1 96.06 103 TYR B C 1
ATOM 4098 O O . TYR B 1 103 ? 11.227 -31.109 0.072 1 96.06 103 TYR B O 1
ATOM 4106 N N . ARG B 1 104 ? 13.102 -29.953 0.431 1 95.31 104 ARG B N 1
ATOM 4107 C CA . ARG B 1 104 ? 13.875 -30.703 -0.544 1 95.31 104 ARG B CA 1
ATOM 4108 C C . ARG B 1 104 ? 13.086 -30.922 -1.828 1 95.31 104 ARG B C 1
ATOM 4110 O O . ARG B 1 104 ? 12.602 -29.969 -2.434 1 95.31 104 ARG B O 1
ATOM 4117 N N . GLY B 1 105 ? 12.914 -32.156 -2.227 1 95.94 105 GLY B N 1
ATOM 4118 C CA . GLY B 1 105 ? 12.289 -32.438 -3.504 1 95.94 105 GLY B CA 1
ATOM 4119 C C . GLY B 1 105 ? 10.789 -32.625 -3.406 1 95.94 105 GLY B C 1
ATOM 4120 O O . GLY B 1 105 ? 10.133 -32.969 -4.387 1 95.94 105 GLY B O 1
ATOM 4121 N N . ALA B 1 106 ? 10.211 -32.312 -2.279 1 97 106 ALA B N 1
ATOM 4122 C CA . ALA B 1 106 ? 8.781 -32.5 -2.1 1 97 106 ALA B CA 1
ATOM 4123 C C . ALA B 1 106 ? 7.98 -31.422 -2.834 1 97 106 ALA B C 1
ATOM 4125 O O . ALA B 1 106 ? 6.895 -31.703 -3.357 1 97 106 ALA B O 1
ATOM 4126 N N . CYS B 1 107 ? 8.5 -30.188 -2.902 1 97.5 107 CYS B N 1
ATOM 4127 C CA . CYS B 1 107 ? 7.871 -29.094 -3.625 1 97.5 107 CYS B CA 1
ATOM 4128 C C . CYS B 1 107 ? 8.32 -29.062 -5.078 1 97.5 107 CYS B C 1
ATOM 4130 O O . CYS B 1 107 ? 9.289 -29.734 -5.445 1 97.5 107 CYS B O 1
ATOM 4132 N N . THR B 1 108 ? 7.59 -28.391 -5.848 1 98.25 108 THR B N 1
ATOM 4133 C CA . THR B 1 108 ? 8.023 -28.047 -7.195 1 98.25 108 THR B CA 1
ATOM 4134 C C . THR B 1 108 ? 8.539 -26.609 -7.238 1 98.25 108 THR B C 1
ATOM 4136 O O . THR B 1 108 ? 8.055 -25.75 -6.5 1 98.25 108 THR B O 1
ATOM 4139 N N . TYR B 1 109 ? 9.547 -26.328 -8.109 1 98.69 109 TYR B N 1
ATOM 4140 C CA . TYR B 1 109 ? 10.203 -25.031 -8.125 1 98.69 109 TYR B CA 1
ATOM 4141 C C . TYR B 1 109 ? 10.227 -24.453 -9.539 1 98.69 109 TYR B C 1
ATOM 4143 O O . TYR B 1 109 ? 10.461 -25.172 -10.508 1 98.69 109 TYR B O 1
ATOM 4151 N N . THR B 1 110 ? 9.992 -23.172 -9.648 1 98.81 110 THR B N 1
ATOM 4152 C CA . THR B 1 110 ? 10.203 -22.531 -10.938 1 98.81 110 THR B CA 1
ATOM 4153 C C . THR B 1 110 ? 11.609 -21.938 -11.031 1 98.81 110 THR B C 1
ATOM 4155 O O . THR B 1 110 ? 12.195 -21.578 -10.016 1 98.81 110 THR B O 1
ATOM 4158 N N . ILE B 1 111 ? 12.141 -21.875 -12.164 1 98.62 111 ILE B N 1
ATOM 4159 C CA . ILE B 1 111 ? 13.383 -21.188 -12.484 1 98.62 111 ILE B CA 1
ATOM 4160 C C . ILE B 1 111 ? 13.109 -20.047 -13.461 1 98.62 111 ILE B C 1
ATOM 4162 O O . ILE B 1 111 ? 12.625 -20.266 -14.57 1 98.62 111 ILE B O 1
ATOM 4166 N N . GLU B 1 112 ? 13.508 -18.844 -13.031 1 97.94 112 GLU B N 1
ATOM 4167 C CA . GLU B 1 112 ? 13.133 -17.672 -13.82 1 97.94 112 GLU B CA 1
ATOM 4168 C C . GLU B 1 112 ? 14.375 -16.953 -14.352 1 97.94 112 GLU B C 1
ATOM 4170 O O . GLU B 1 112 ? 14.258 -15.891 -14.969 1 97.94 112 GLU B O 1
ATOM 4175 N N . SER B 1 113 ? 15.562 -17.406 -14.016 1 98.06 113 SER B N 1
ATOM 4176 C CA . SER B 1 113 ? 16.812 -16.828 -14.492 1 98.06 113 SER B CA 1
ATOM 4177 C C . SER B 1 113 ? 17.953 -17.844 -14.445 1 98.06 113 SER B C 1
ATOM 4179 O O . SER B 1 113 ? 17.844 -18.891 -13.805 1 98.06 113 SER B O 1
ATOM 4181 N N . LEU B 1 114 ? 19.031 -17.531 -15.156 1 97.5 114 LEU B N 1
ATOM 4182 C CA . LEU B 1 114 ? 20.203 -18.406 -15.117 1 97.5 114 LEU B CA 1
ATOM 4183 C C . LEU B 1 114 ? 20.828 -18.406 -13.727 1 97.5 114 LEU B C 1
ATOM 4185 O O . LEU B 1 114 ? 21.375 -19.422 -13.297 1 97.5 114 LEU B O 1
ATOM 4189 N N . ASN B 1 115 ? 20.75 -17.297 -13.047 1 97.06 115 ASN B N 1
ATOM 4190 C CA . ASN B 1 115 ? 21.25 -17.25 -11.68 1 97.06 115 ASN B CA 1
ATOM 4191 C C . ASN B 1 115 ? 20.484 -18.234 -10.781 1 97.06 115 ASN B C 1
ATOM 4193 O O . ASN B 1 115 ? 21.094 -18.938 -9.961 1 97.06 115 ASN B O 1
ATOM 4197 N N . GLN B 1 116 ? 19.234 -18.234 -10.891 1 98.19 116 GLN B N 1
ATOM 4198 C CA . GLN B 1 116 ? 18.422 -19.188 -10.133 1 98.19 116 GLN B CA 1
ATOM 4199 C C . GLN B 1 116 ? 18.75 -20.625 -10.523 1 98.19 116 GLN B C 1
ATOM 4201 O O . GLN B 1 116 ? 18.875 -21.5 -9.664 1 98.19 116 GLN B O 1
ATOM 4206 N N . PHE B 1 117 ? 18.906 -20.828 -11.859 1 98.31 117 PHE B N 1
ATOM 4207 C CA . PHE B 1 117 ? 19.266 -22.156 -12.344 1 98.31 117 PHE B CA 1
ATOM 4208 C C . PHE B 1 117 ? 20.547 -22.656 -11.656 1 98.31 117 PHE B C 1
ATOM 4210 O O . PHE B 1 117 ? 20.578 -23.766 -11.125 1 98.31 117 PHE B O 1
ATOM 4217 N N . HIS B 1 118 ? 21.531 -21.828 -11.633 1 97.75 118 HIS B N 1
ATOM 4218 C CA . HIS B 1 118 ? 22.812 -22.188 -11.047 1 97.75 118 HIS B CA 1
ATOM 4219 C C . HIS B 1 118 ? 22.688 -22.438 -9.547 1 97.75 118 HIS B C 1
ATOM 4221 O O . HIS B 1 118 ? 23.312 -23.344 -9 1 97.75 118 HIS B O 1
ATOM 4227 N N . ALA B 1 119 ? 21.891 -21.656 -8.875 1 97.94 119 ALA B N 1
ATOM 4228 C CA . ALA B 1 119 ? 21.703 -21.812 -7.441 1 97.94 119 ALA B CA 1
ATOM 4229 C C . ALA B 1 119 ? 21.047 -23.156 -7.121 1 97.94 119 ALA B C 1
ATOM 4231 O O . ALA B 1 119 ? 21.516 -23.891 -6.234 1 97.94 119 ALA B O 1
ATOM 4232 N N . PHE B 1 120 ? 19.984 -23.469 -7.84 1 98.44 120 PHE B N 1
ATOM 4233 C CA . PHE B 1 120 ? 19.328 -24.75 -7.641 1 98.44 120 PHE B CA 1
ATOM 4234 C C . PHE B 1 120 ? 20.281 -25.906 -7.945 1 98.44 120 PHE B C 1
ATOM 4236 O O . PHE B 1 120 ? 20.375 -26.859 -7.164 1 98.44 120 PHE B O 1
ATOM 4243 N N . ALA B 1 121 ? 21 -25.859 -9.055 1 98.19 121 ALA B N 1
ATOM 4244 C CA . ALA B 1 121 ? 21.906 -26.922 -9.477 1 98.19 121 ALA B CA 1
ATOM 4245 C C . ALA B 1 121 ? 23 -27.141 -8.445 1 98.19 121 ALA B C 1
ATOM 4247 O O . ALA B 1 121 ? 23.312 -28.266 -8.078 1 98.19 121 ALA B O 1
ATOM 4248 N N . GLU B 1 122 ? 23.578 -26.016 -8.055 1 98 122 GLU B N 1
ATOM 4249 C CA . GLU B 1 122 ? 24.656 -26.078 -7.074 1 98 122 GLU B CA 1
ATOM 4250 C C . GLU B 1 122 ? 24.219 -26.781 -5.801 1 98 122 GLU B C 1
ATOM 4252 O O . GLU B 1 122 ? 24.891 -27.688 -5.309 1 98 122 GLU B O 1
ATOM 4257 N N . TRP B 1 123 ? 23.109 -26.391 -5.277 1 98.31 123 TRP B N 1
ATOM 4258 C CA . TRP B 1 123 ? 22.609 -26.984 -4.039 1 98.31 123 TRP B CA 1
ATOM 4259 C C . TRP B 1 123 ? 22.312 -28.469 -4.234 1 98.31 123 TRP B C 1
ATOM 4261 O O . TRP B 1 123 ? 22.672 -29.297 -3.393 1 98.31 123 TRP B O 1
ATOM 4271 N N . CYS B 1 124 ? 21.656 -28.812 -5.293 1 98.25 124 CYS B N 1
ATOM 4272 C CA . CYS B 1 124 ? 21.25 -30.188 -5.555 1 98.25 124 CYS B CA 1
ATOM 4273 C C . CYS B 1 124 ? 22.469 -31.094 -5.73 1 98.25 124 CYS B C 1
ATOM 4275 O O . CYS B 1 124 ? 22.484 -32.219 -5.238 1 98.25 124 CYS B O 1
ATOM 4277 N N . ASP B 1 125 ? 23.469 -30.625 -6.418 1 97.62 125 ASP B N 1
ATOM 4278 C CA . ASP B 1 125 ? 24.703 -31.375 -6.598 1 97.62 125 ASP B CA 1
ATOM 4279 C C . ASP B 1 125 ? 25.391 -31.625 -5.262 1 97.62 125 ASP B C 1
ATOM 4281 O O . ASP B 1 125 ? 25.812 -32.75 -4.98 1 97.62 125 ASP B O 1
ATOM 4285 N N . ALA B 1 126 ? 25.438 -30.609 -4.484 1 97.75 126 ALA B N 1
ATOM 4286 C CA . ALA B 1 126 ? 26.125 -30.688 -3.199 1 97.75 126 ALA B CA 1
ATOM 4287 C C . ALA B 1 126 ? 25.406 -31.656 -2.254 1 97.75 126 ALA B C 1
ATOM 4289 O O . ALA B 1 126 ? 26.047 -32.281 -1.398 1 97.75 126 ALA B O 1
ATOM 4290 N N . ASN B 1 127 ? 24.125 -31.844 -2.438 1 97.75 127 ASN B N 1
ATOM 4291 C CA . ASN B 1 127 ? 23.344 -32.625 -1.481 1 97.75 127 ASN B CA 1
ATOM 4292 C C . ASN B 1 127 ? 22.828 -33.906 -2.105 1 97.75 127 ASN B C 1
ATOM 4294 O O . ASN B 1 127 ? 22.125 -34.688 -1.447 1 97.75 127 ASN B O 1
ATOM 4298 N N . ASN B 1 128 ? 23.062 -34.125 -3.301 1 97.12 128 ASN B N 1
ATOM 4299 C CA . ASN B 1 128 ? 22.578 -35.281 -4.043 1 97.12 128 ASN B CA 1
ATOM 4300 C C . ASN B 1 128 ? 21.062 -35.438 -3.947 1 97.12 128 ASN B C 1
ATOM 4302 O O . ASN B 1 128 ? 20.547 -36.5 -3.615 1 97.12 128 ASN B O 1
ATOM 4306 N N . GLU B 1 129 ? 20.422 -34.312 -4.109 1 97.62 129 GLU B N 1
ATOM 4307 C CA . GLU B 1 129 ? 18.969 -34.219 -3.99 1 97.62 129 GLU B CA 1
ATOM 4308 C C . GLU B 1 129 ? 18.328 -33.938 -5.336 1 97.62 129 GLU B C 1
ATOM 4310 O O . GLU B 1 129 ? 18.719 -32.969 -6.02 1 97.62 129 GLU B O 1
ATOM 4315 N N . VAL B 1 130 ? 17.344 -34.781 -5.668 1 98 130 VAL B N 1
ATOM 4316 C CA . VAL B 1 130 ? 16.609 -34.531 -6.906 1 98 130 VAL B CA 1
ATOM 4317 C C . VAL B 1 130 ? 15.406 -33.625 -6.625 1 98 130 VAL B C 1
ATOM 4319 O O . VAL B 1 130 ? 14.664 -33.844 -5.668 1 98 130 VAL B O 1
ATOM 4322 N N . ILE B 1 131 ? 15.219 -32.625 -7.406 1 98.38 131 ILE B N 1
ATOM 4323 C CA . ILE B 1 131 ? 14.031 -31.766 -7.293 1 98.38 131 ILE B CA 1
ATOM 4324 C C . ILE B 1 131 ? 13.359 -31.641 -8.656 1 98.38 131 ILE B C 1
ATOM 4326 O O . ILE B 1 131 ? 14.008 -31.812 -9.695 1 98.38 131 ILE B O 1
ATOM 4330 N N . HIS B 1 132 ? 12.086 -31.406 -8.664 1 98.19 132 HIS B N 1
ATOM 4331 C CA . HIS B 1 132 ? 11.328 -31.125 -9.875 1 98.19 132 HIS B CA 1
ATOM 4332 C C . HIS B 1 132 ? 11.258 -29.625 -10.141 1 98.19 132 HIS B C 1
ATOM 4334 O O . HIS B 1 132 ? 11.008 -28.828 -9.227 1 98.19 132 HIS B O 1
ATOM 4340 N N . VAL B 1 133 ? 11.477 -29.234 -11.422 1 98.56 133 VAL B N 1
ATOM 4341 C CA . VAL B 1 133 ? 11.523 -27.797 -11.703 1 98.56 133 VAL B CA 1
ATOM 4342 C C . VAL B 1 133 ? 10.68 -27.484 -12.93 1 98.56 133 VAL B C 1
ATOM 4344 O O . VAL B 1 133 ? 10.555 -28.312 -13.836 1 98.56 133 VAL B O 1
ATOM 4347 N N . TYR B 1 134 ? 10.047 -26.359 -12.922 1 98.81 134 TYR B N 1
ATOM 4348 C CA . TYR B 1 134 ? 9.43 -25.719 -14.07 1 98.81 134 TYR B CA 1
ATOM 4349 C C . TYR B 1 134 ? 10.305 -24.594 -14.602 1 98.81 134 TYR B C 1
ATOM 4351 O O . TYR B 1 134 ? 10.844 -23.797 -13.82 1 98.81 134 TYR B O 1
ATOM 4359 N N . LEU B 1 135 ? 10.516 -24.547 -15.852 1 98.88 135 LEU B N 1
ATOM 4360 C CA . LEU B 1 135 ? 11.18 -23.406 -16.469 1 98.88 135 LEU B CA 1
ATOM 4361 C C . LEU B 1 135 ? 10.164 -22.359 -16.906 1 98.88 135 LEU B C 1
ATOM 4363 O O . LEU B 1 135 ? 9.25 -22.656 -17.672 1 98.88 135 LEU B O 1
ATOM 4367 N N . ARG B 1 136 ? 10.305 -21.141 -16.375 1 98.75 136 ARG B N 1
ATOM 4368 C CA . ARG B 1 136 ? 9.336 -20.109 -16.719 1 98.75 136 ARG B CA 1
ATOM 4369 C C . ARG B 1 136 ? 9.719 -19.406 -18.031 1 98.75 136 ARG B C 1
ATOM 4371 O O . ARG B 1 136 ? 10.805 -18.844 -18.141 1 98.75 136 ARG B O 1
ATOM 4378 N N . LEU B 1 137 ? 8.836 -19.484 -18.953 1 98.81 137 LEU B N 1
ATOM 4379 C CA . LEU B 1 137 ? 9 -18.844 -20.25 1 98.81 137 LEU B CA 1
ATOM 4380 C C . LEU B 1 137 ? 8.516 -17.391 -20.188 1 98.81 137 LEU B C 1
ATOM 4382 O O . LEU B 1 137 ? 7.406 -17.125 -19.734 1 98.81 137 LEU B O 1
ATOM 4386 N N . SER B 1 138 ? 9.359 -16.469 -20.656 1 98.31 138 SER B N 1
ATOM 4387 C CA . SER B 1 138 ? 9.031 -15.039 -20.594 1 98.31 138 SER B CA 1
ATOM 4388 C C . SER B 1 138 ? 7.98 -14.672 -21.641 1 98.31 138 SER B C 1
ATOM 4390 O O . SER B 1 138 ? 7.977 -15.203 -22.75 1 98.31 138 SER B O 1
ATOM 4392 N N . SER B 1 139 ? 7.152 -13.766 -21.266 1 96.69 139 SER B N 1
ATOM 4393 C CA . SER B 1 139 ? 6.215 -13.172 -22.203 1 96.69 139 SER B CA 1
ATOM 4394 C C . SER B 1 139 ? 6.695 -11.797 -22.672 1 96.69 139 SER B C 1
ATOM 4396 O O . SER B 1 139 ? 5.898 -10.984 -23.141 1 96.69 139 SER B O 1
ATOM 4398 N N . GLY B 1 140 ? 7.957 -11.484 -22.438 1 95.38 140 GLY B N 1
ATOM 4399 C CA . GLY B 1 140 ? 8.523 -10.234 -22.906 1 95.38 140 GLY B CA 1
ATOM 4400 C C . GLY B 1 140 ? 8.625 -9.18 -21.828 1 95.38 140 GLY B C 1
ATOM 4401 O O . GLY B 1 140 ? 8.578 -7.977 -22.109 1 95.38 140 GLY B O 1
ATOM 4402 N N . ASN B 1 141 ? 8.656 -9.539 -20.609 1 96.38 141 ASN B N 1
ATOM 4403 C CA . ASN B 1 141 ? 8.797 -8.648 -19.469 1 96.38 141 ASN B CA 1
ATOM 4404 C C . ASN B 1 141 ? 9.852 -9.156 -18.484 1 96.38 141 ASN B C 1
ATOM 4406 O O . ASN B 1 141 ? 10.727 -9.938 -18.859 1 96.38 141 ASN B O 1
ATOM 4410 N N . GLN B 1 142 ? 9.875 -8.711 -17.312 1 97.38 142 GLN B N 1
ATOM 4411 C CA . GLN B 1 142 ? 10.93 -9.016 -16.344 1 97.38 142 GLN B CA 1
ATOM 4412 C C . GLN B 1 142 ? 10.828 -10.453 -15.852 1 97.38 142 GLN B C 1
ATOM 4414 O O . GLN B 1 142 ? 11.742 -10.945 -15.18 1 97.38 142 GLN B O 1
ATOM 4419 N N . PHE B 1 143 ? 9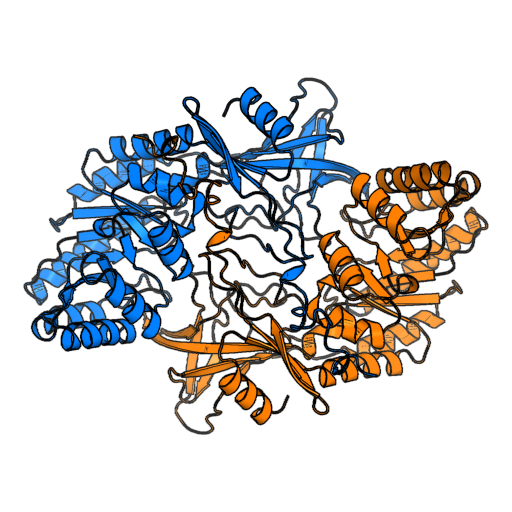.797 -11.156 -16.219 1 98.38 143 PHE B N 1
ATOM 4420 C CA . PHE B 1 143 ? 9.57 -12.5 -15.688 1 98.38 143 PHE B CA 1
ATOM 4421 C C . PHE B 1 143 ? 10.07 -13.562 -16.656 1 98.38 143 PHE B C 1
ATOM 4423 O O . PHE B 1 143 ? 9.93 -13.414 -17.875 1 98.38 143 PHE B O 1
ATOM 4430 N N . GLY B 1 144 ? 10.648 -14.578 -16.078 1 98.5 144 GLY B N 1
ATOM 4431 C CA . GLY B 1 144 ? 11.008 -15.758 -16.859 1 98.5 144 GLY B CA 1
ATOM 4432 C C . GLY B 1 144 ? 12.234 -15.547 -17.719 1 98.5 144 GLY B C 1
ATOM 4433 O O . GLY B 1 144 ? 13 -14.609 -17.5 1 98.5 144 GLY B O 1
ATOM 4434 N N . MET B 1 145 ? 12.43 -16.516 -18.578 1 98.56 145 MET B N 1
ATOM 4435 C CA . MET B 1 145 ? 13.594 -16.562 -19.453 1 98.56 145 MET B CA 1
ATOM 4436 C C . MET B 1 145 ? 13.156 -16.656 -20.922 1 98.56 145 MET B C 1
ATOM 4438 O O . MET B 1 145 ? 12.102 -17.219 -21.219 1 98.56 145 MET B O 1
ATOM 4442 N N . ASP B 1 146 ? 13.984 -16.219 -21.766 1 98.19 146 ASP B N 1
ATOM 4443 C CA . ASP B 1 146 ? 13.719 -16.297 -23.203 1 98.19 146 ASP B CA 1
ATOM 4444 C C . ASP B 1 146 ? 13.688 -17.766 -23.656 1 98.19 146 ASP B C 1
ATOM 4446 O O . ASP B 1 146 ? 14.312 -18.625 -23.062 1 98.19 146 ASP B O 1
ATOM 4450 N N . ALA B 1 147 ? 12.977 -17.984 -24.781 1 98 147 ALA B N 1
ATOM 4451 C CA . ALA B 1 147 ? 12.812 -19.328 -25.344 1 98 147 ALA B CA 1
ATOM 4452 C C . ALA B 1 147 ? 14.164 -19.969 -25.625 1 98 147 ALA B C 1
ATOM 4454 O O . ALA B 1 147 ? 14.359 -21.156 -25.344 1 98 147 ALA B O 1
ATOM 4455 N N . GLU B 1 148 ? 15.102 -19.203 -26.094 1 97.25 148 GLU B N 1
ATOM 4456 C CA . GLU B 1 148 ? 16.422 -19.734 -26.469 1 97.25 148 GLU B CA 1
ATOM 4457 C C . GLU B 1 148 ? 17.156 -20.234 -25.234 1 97.25 148 GLU B C 1
ATOM 4459 O O . GLU B 1 148 ? 17.828 -21.266 -25.297 1 97.25 148 GLU B O 1
ATOM 4464 N N . ILE B 1 149 ? 17.047 -19.516 -24.172 1 97.81 149 ILE B N 1
ATOM 4465 C CA . ILE B 1 149 ? 17.719 -19.922 -22.938 1 97.81 149 ILE B CA 1
ATOM 4466 C C . ILE B 1 149 ? 17.109 -21.219 -22.422 1 97.81 149 ILE B C 1
ATOM 4468 O O . ILE B 1 149 ? 17.828 -22.125 -22.016 1 97.81 149 ILE B O 1
ATOM 4472 N N . ILE B 1 150 ? 15.836 -21.328 -22.484 1 98.5 150 ILE B N 1
ATOM 4473 C CA . ILE B 1 150 ? 15.148 -22.531 -22.031 1 98.5 150 ILE B CA 1
ATOM 4474 C C . ILE B 1 150 ? 15.555 -23.719 -22.906 1 98.5 150 ILE B C 1
ATOM 4476 O O . ILE B 1 150 ? 15.836 -24.797 -22.391 1 98.5 150 ILE B O 1
ATOM 4480 N N . GLN B 1 151 ? 15.602 -23.516 -24.203 1 97.94 151 GLN B N 1
ATOM 4481 C CA . GLN B 1 151 ? 16.047 -24.562 -25.125 1 97.94 151 GLN B CA 1
ATOM 4482 C C . GLN B 1 151 ? 17.453 -25.047 -24.766 1 97.94 151 GLN B C 1
ATOM 4484 O O . GLN B 1 151 ? 17.703 -26.25 -24.766 1 97.94 151 GLN B O 1
ATOM 4489 N N . ASN B 1 152 ? 18.281 -24.125 -24.469 1 97.56 152 ASN B N 1
ATOM 4490 C CA . ASN B 1 152 ? 19.656 -24.484 -24.094 1 97.56 152 ASN B CA 1
ATOM 4491 C C . ASN B 1 152 ? 19.688 -25.297 -22.797 1 97.56 152 ASN B C 1
ATOM 4493 O O . ASN B 1 152 ? 20.406 -26.281 -22.703 1 97.56 152 ASN B O 1
ATOM 4497 N N . ILE B 1 153 ? 18.922 -24.891 -21.797 1 98 153 ILE B N 1
ATOM 4498 C CA . ILE B 1 153 ? 18.875 -25.594 -20.516 1 98 153 ILE B CA 1
ATOM 4499 C C . ILE B 1 153 ? 18.375 -27.016 -20.734 1 98 153 ILE B C 1
ATOM 4501 O O . ILE B 1 153 ? 18.953 -27.969 -20.219 1 98 153 ILE B O 1
ATOM 4505 N N . VAL B 1 154 ? 17.344 -27.172 -21.547 1 97.94 154 VAL B N 1
ATOM 4506 C CA . VAL B 1 154 ? 16.75 -28.484 -21.812 1 97.94 154 VAL B CA 1
ATOM 4507 C C . VAL B 1 154 ? 17.75 -29.359 -22.562 1 97.94 154 VAL B C 1
ATOM 4509 O O . VAL B 1 154 ? 17.891 -30.547 -22.266 1 97.94 154 VAL B O 1
ATOM 4512 N N . SER B 1 155 ? 18.453 -28.766 -23.469 1 96 155 SER B N 1
ATOM 4513 C CA . SER B 1 155 ? 19.438 -29.5 -24.25 1 96 155 SER B CA 1
ATOM 4514 C C . SER B 1 155 ? 20.578 -30 -23.375 1 96 155 SER B C 1
ATOM 4516 O O . SER B 1 155 ? 21.188 -31.047 -23.672 1 96 155 SER B O 1
ATOM 4518 N N . MET B 1 156 ? 20.828 -29.25 -22.344 1 94.44 156 MET B N 1
ATOM 4519 C CA . MET B 1 156 ? 21.953 -29.609 -21.469 1 94.44 156 MET B CA 1
ATOM 4520 C C . MET B 1 156 ? 21.469 -30.281 -20.203 1 94.44 156 MET B C 1
ATOM 4522 O O . MET B 1 156 ? 22.219 -30.375 -19.219 1 94.44 156 MET B O 1
ATOM 4526 N N . ARG B 1 157 ? 20.281 -30.766 -20.172 1 95.19 157 ARG B N 1
ATOM 4527 C CA . ARG B 1 157 ? 19.641 -31.25 -18.969 1 95.19 157 ARG B CA 1
ATOM 4528 C C . ARG B 1 157 ? 20.438 -32.406 -18.344 1 95.19 157 ARG B C 1
ATOM 4530 O O . ARG B 1 157 ? 20.453 -32.562 -17.125 1 95.19 157 ARG B O 1
ATOM 4537 N N . GLU B 1 158 ? 21.156 -33.219 -19.109 1 94.81 158 GLU B N 1
ATOM 4538 C CA . GLU B 1 158 ? 21.922 -34.344 -18.625 1 94.81 158 GLU B CA 1
ATOM 4539 C C . GLU B 1 158 ? 23.109 -33.906 -17.781 1 94.81 158 GLU B C 1
ATOM 4541 O O . GLU B 1 158 ? 23.625 -34.719 -16.984 1 94.81 158 GLU B O 1
ATOM 4546 N N . MET B 1 159 ? 23.484 -32.719 -17.969 1 94.31 159 MET B N 1
ATOM 4547 C CA . MET B 1 159 ? 24.594 -32.188 -17.203 1 94.31 159 MET B CA 1
ATOM 4548 C C . MET B 1 159 ? 24.172 -31.797 -15.797 1 94.31 159 MET B C 1
ATOM 4550 O O . MET B 1 159 ? 25.016 -31.594 -14.922 1 94.31 159 MET B O 1
ATOM 4554 N N . CYS B 1 160 ? 22.875 -31.766 -15.562 1 95.12 160 CYS B N 1
ATOM 4555 C CA . CYS B 1 160 ? 22.312 -31.469 -14.25 1 95.12 160 CYS B CA 1
ATOM 4556 C C . CYS B 1 160 ? 21.266 -32.5 -13.859 1 95.12 160 CYS B C 1
ATOM 4558 O O . CYS B 1 160 ? 20.094 -32.188 -13.711 1 95.12 160 CYS B O 1
ATOM 4560 N N . PRO B 1 161 ? 21.703 -33.656 -13.555 1 94.62 161 PRO B N 1
ATOM 4561 C CA . PRO B 1 161 ? 20.766 -34.781 -13.414 1 94.62 161 PRO B CA 1
ATOM 4562 C C . PRO B 1 161 ? 19.844 -34.625 -12.203 1 94.62 161 PRO B C 1
ATOM 4564 O O . PRO B 1 161 ? 18.812 -35.281 -12.133 1 94.62 161 PRO B O 1
ATOM 4567 N N . PHE B 1 162 ? 20.25 -33.781 -11.242 1 97.12 162 PHE B N 1
ATOM 4568 C CA . PHE B 1 162 ? 19.438 -33.625 -10.031 1 97.12 162 PHE B CA 1
ATOM 4569 C C . PHE B 1 162 ? 18.312 -32.625 -10.25 1 97.12 162 PHE B C 1
ATOM 4571 O O . PHE B 1 162 ? 17.422 -32.5 -9.406 1 97.12 162 PHE B O 1
ATOM 4578 N N . LEU B 1 163 ? 18.344 -31.891 -11.312 1 98 163 LEU B N 1
ATOM 4579 C CA . LEU B 1 163 ? 17.25 -31.031 -11.711 1 98 163 LEU B CA 1
ATOM 4580 C C . LEU B 1 163 ? 16.344 -31.719 -12.719 1 98 163 LEU B C 1
ATOM 4582 O O . LEU B 1 163 ? 16.656 -31.766 -13.914 1 98 163 LEU B O 1
ATOM 4586 N N . LYS B 1 164 ? 15.305 -32.219 -12.25 1 98.12 164 LYS B N 1
ATOM 4587 C CA . LYS B 1 164 ? 14.352 -32.844 -13.156 1 98.12 164 LYS B CA 1
ATOM 4588 C C . LYS B 1 164 ? 13.398 -31.828 -13.766 1 98.12 164 LYS B C 1
ATOM 4590 O O . LYS B 1 164 ? 12.469 -31.359 -13.102 1 98.12 164 LYS B O 1
ATOM 4595 N N . ILE B 1 165 ? 13.594 -31.531 -15.016 1 98.19 165 ILE B N 1
ATOM 4596 C CA . ILE B 1 165 ? 12.734 -30.594 -15.719 1 98.19 165 ILE B CA 1
ATOM 4597 C C . ILE B 1 165 ? 11.375 -31.234 -15.992 1 98.19 165 ILE B C 1
ATOM 4599 O O . ILE B 1 165 ? 11.281 -32.188 -16.766 1 98.19 165 ILE B O 1
ATOM 4603 N N . GLN B 1 166 ? 10.367 -30.688 -15.375 1 97.5 166 GLN B N 1
ATOM 4604 C CA . GLN B 1 166 ? 9.047 -31.312 -15.414 1 97.5 166 GLN B CA 1
ATOM 4605 C C . GLN B 1 166 ? 8.062 -30.469 -16.219 1 97.5 166 GLN B C 1
ATOM 4607 O O . GLN B 1 166 ? 7.133 -31.016 -16.828 1 97.5 166 GLN B O 1
ATOM 4612 N N . GLY B 1 167 ? 8.281 -29.188 -16.219 1 98.44 167 GLY B N 1
ATOM 4613 C CA . GLY B 1 167 ? 7.238 -28.391 -16.844 1 98.44 167 GLY B CA 1
ATOM 4614 C C . GLY B 1 167 ? 7.719 -27.031 -17.297 1 98.44 167 GLY B C 1
ATOM 4615 O O . GLY B 1 167 ? 8.867 -26.656 -17.047 1 98.44 167 GLY B O 1
ATOM 4616 N N . ILE B 1 168 ? 6.785 -26.312 -18.016 1 98.81 168 ILE B N 1
ATOM 4617 C CA . ILE B 1 168 ? 6.934 -24.906 -18.422 1 98.81 168 ILE B CA 1
ATOM 4618 C C . ILE B 1 168 ? 5.883 -24.062 -17.734 1 98.81 168 ILE B C 1
ATOM 4620 O O . ILE B 1 168 ? 4.723 -24.453 -17.609 1 98.81 168 ILE B O 1
ATOM 4624 N N . HIS B 1 169 ? 6.344 -22.984 -17.172 1 98.81 169 HIS B N 1
ATOM 4625 C CA . HIS B 1 169 ? 5.477 -22.016 -16.531 1 98.81 169 HIS B CA 1
ATOM 4626 C C . HIS B 1 169 ? 5.309 -20.766 -17.406 1 98.81 169 HIS B C 1
ATOM 4628 O O . HIS B 1 169 ? 6.289 -20.234 -17.922 1 98.81 169 HIS B O 1
ATOM 4634 N N . TYR B 1 170 ? 3.992 -20.281 -17.641 1 98.56 170 TYR B N 1
ATOM 4635 C CA . TYR B 1 170 ? 3.764 -19.125 -18.5 1 98.56 170 TYR B CA 1
ATOM 4636 C C . TYR B 1 170 ? 2.611 -18.281 -17.984 1 98.56 170 TYR B C 1
ATOM 4638 O O . TYR B 1 170 ? 1.545 -18.797 -17.656 1 98.56 170 TYR B O 1
ATOM 4646 N N . PHE B 1 171 ? 2.869 -17.047 -17.859 1 96.56 171 PHE B N 1
ATOM 4647 C CA . PHE B 1 171 ? 1.888 -16.047 -17.484 1 96.56 171 PHE B CA 1
ATOM 4648 C C . PHE B 1 171 ? 2.211 -14.703 -18.141 1 96.56 171 PHE B C 1
ATOM 4650 O O . PHE B 1 171 ? 3.334 -14.211 -18.031 1 96.56 171 PHE B O 1
ATOM 4657 N N . SER B 1 172 ? 1.203 -14.07 -18.75 1 92.06 172 SER B N 1
ATOM 4658 C CA . SER B 1 172 ? 1.501 -12.852 -19.5 1 92.06 172 SER B CA 1
ATOM 4659 C C . SER B 1 172 ? 0.734 -11.656 -18.953 1 92.06 172 SER B C 1
ATOM 4661 O O . SER B 1 172 ? 0.943 -10.523 -19.391 1 92.06 172 SER B O 1
ATOM 4663 N N . GLY B 1 173 ? -0.203 -11.875 -18.031 1 91.12 173 GLY B N 1
ATOM 4664 C CA . GLY B 1 173 ? -0.947 -10.75 -17.469 1 91.12 173 GLY B CA 1
ATOM 4665 C C . GLY B 1 173 ? -2.332 -11.133 -17 1 91.12 173 GLY B C 1
ATOM 4666 O O . GLY B 1 173 ? -2.822 -12.227 -17.297 1 91.12 173 GLY B O 1
ATOM 4667 N N . THR B 1 174 ? -2.887 -10.141 -16.328 1 89.56 174 THR B N 1
ATOM 4668 C CA . THR B 1 174 ? -4.199 -10.367 -15.734 1 89.56 174 THR B CA 1
ATOM 4669 C C . THR B 1 174 ? -5.277 -9.609 -16.5 1 89.56 174 THR B C 1
ATOM 4671 O O . THR B 1 174 ? -4.969 -8.797 -17.375 1 89.56 174 THR B O 1
ATOM 4674 N N . GLN B 1 175 ? -6.57 -10 -16.25 1 90.19 175 GLN B N 1
ATOM 4675 C CA . GLN B 1 175 ? -7.746 -9.297 -16.75 1 90.19 175 GLN B CA 1
ATOM 4676 C C . GLN B 1 175 ? -7.691 -9.156 -18.266 1 90.19 175 GLN B C 1
ATOM 4678 O O . GLN B 1 175 ? -7.883 -8.062 -18.812 1 90.19 175 GLN B O 1
ATOM 4683 N N . LYS B 1 176 ? -7.418 -10.32 -18.891 1 88.62 176 LYS B N 1
ATOM 4684 C CA . LYS B 1 176 ? -7.426 -10.344 -20.344 1 88.62 176 LYS B CA 1
ATOM 4685 C C . LYS B 1 176 ? -8.852 -10.227 -20.891 1 88.62 176 LYS B C 1
ATOM 4687 O O . LYS B 1 176 ? -9.68 -11.109 -20.672 1 88.62 176 LYS B O 1
ATOM 4692 N N . LYS B 1 177 ? -9.211 -9.211 -21.672 1 82.81 177 LYS B N 1
ATOM 4693 C CA . LYS B 1 177 ? -10.562 -8.859 -22.109 1 82.81 177 LYS B CA 1
ATOM 4694 C C . LYS B 1 177 ? -10.953 -9.633 -23.359 1 82.81 177 LYS B C 1
ATOM 4696 O O . LYS B 1 177 ? -12.133 -9.734 -23.688 1 82.81 177 LYS B O 1
ATOM 4701 N N . SER B 1 178 ? -9.898 -10.305 -23.938 1 86.06 178 SER B N 1
ATOM 4702 C CA . SER B 1 178 ? -10.203 -10.977 -25.188 1 86.06 178 SER B CA 1
ATOM 4703 C C . SER B 1 178 ? -9.766 -12.445 -25.156 1 86.06 178 SER B C 1
ATOM 4705 O O . SER B 1 178 ? -8.625 -12.75 -24.797 1 86.06 178 SER B O 1
ATOM 4707 N N . MET B 1 179 ? -10.648 -13.289 -25.609 1 89.75 179 MET B N 1
ATOM 4708 C CA . MET B 1 179 ? -10.359 -14.719 -25.703 1 89.75 179 MET B CA 1
ATOM 4709 C C . MET B 1 179 ? -9.359 -14.984 -26.828 1 89.75 179 MET B C 1
ATOM 4711 O O . MET B 1 179 ? -8.648 -15.992 -26.797 1 89.75 179 MET B O 1
ATOM 4715 N N . GLU B 1 180 ? -9.336 -14.109 -27.719 1 92.5 180 GLU B N 1
ATOM 4716 C CA . GLU B 1 180 ? -8.398 -14.266 -28.812 1 92.5 180 GLU B CA 1
ATOM 4717 C C . GLU B 1 180 ? -6.957 -14.273 -28.328 1 92.5 180 GLU B C 1
ATOM 4719 O O . GLU B 1 180 ? -6.117 -15.008 -28.844 1 92.5 180 GLU B O 1
ATOM 4724 N N . LYS B 1 181 ? -6.691 -13.508 -27.359 1 93.31 181 LYS B N 1
ATOM 4725 C CA . LYS B 1 181 ? -5.348 -13.477 -26.781 1 93.31 181 LYS B CA 1
ATOM 4726 C C . LYS B 1 181 ? -4.992 -14.812 -26.141 1 93.31 181 LYS B C 1
ATOM 4728 O O . LYS B 1 181 ? -3.871 -15.305 -26.297 1 93.31 181 LYS B O 1
ATOM 4733 N N . ILE B 1 182 ? -5.898 -15.414 -25.469 1 95 182 ILE B N 1
ATOM 4734 C CA . ILE B 1 182 ? -5.691 -16.688 -24.797 1 95 182 ILE B CA 1
ATOM 4735 C C . ILE B 1 182 ? -5.461 -17.781 -25.828 1 95 182 ILE B C 1
ATOM 4737 O O . ILE B 1 182 ? -4.547 -18.609 -25.688 1 95 182 ILE B O 1
ATOM 4741 N N . LYS B 1 183 ? -6.25 -17.766 -26.859 1 95.19 183 LYS B N 1
ATOM 4742 C CA . LYS B 1 183 ? -6.098 -18.734 -27.953 1 95.19 183 LYS B CA 1
ATOM 4743 C C . LYS B 1 183 ? -4.715 -18.625 -28.578 1 95.19 183 LYS B C 1
ATOM 4745 O O . LYS B 1 183 ? -4.062 -19.656 -28.828 1 95.19 183 LYS B O 1
ATOM 4750 N N . LYS B 1 184 ? -4.32 -17.438 -28.812 1 96.5 184 LYS B N 1
ATOM 4751 C CA . LYS B 1 184 ? -3.012 -17.203 -29.422 1 96.5 184 LYS B CA 1
ATOM 4752 C C . LYS B 1 184 ? -1.89 -17.688 -28.5 1 96.5 184 LYS B C 1
ATOM 4754 O O . LYS B 1 184 ? -0.911 -18.281 -28.969 1 96.5 184 LYS B O 1
ATOM 4759 N N . GLU B 1 185 ? -2.051 -17.484 -27.266 1 97.19 185 GLU B N 1
ATOM 4760 C CA . GLU B 1 185 ? -1.041 -17.922 -26.297 1 97.19 185 GLU B CA 1
ATOM 4761 C C . GLU B 1 185 ? -0.954 -19.438 -26.234 1 97.19 185 GLU B C 1
ATOM 4763 O O . GLU B 1 185 ? 0.142 -20 -26.203 1 97.19 185 GLU B O 1
ATOM 4768 N N . LEU B 1 186 ? -2.072 -20.078 -26.219 1 97.12 186 LEU B N 1
ATOM 4769 C CA . LEU B 1 186 ? -2.078 -21.531 -26.172 1 97.12 186 LEU B CA 1
ATOM 4770 C C . LEU B 1 186 ? -1.471 -22.125 -27.438 1 97.12 186 LEU B C 1
ATOM 4772 O O . LEU B 1 186 ? -0.742 -23.109 -27.375 1 97.12 186 LEU B O 1
ATOM 4776 N N . ALA B 1 187 ? -1.779 -21.469 -28.547 1 97.75 187 ALA B N 1
ATOM 4777 C CA . ALA B 1 187 ? -1.171 -21.906 -29.797 1 97.75 187 ALA B CA 1
ATOM 4778 C C . ALA B 1 187 ? 0.344 -21.719 -29.766 1 97.75 187 ALA B C 1
ATOM 4780 O O . ALA B 1 187 ? 1.089 -22.594 -30.203 1 97.75 187 ALA B O 1
ATOM 4781 N N . TYR B 1 188 ? 0.748 -20.641 -29.281 1 98.25 188 TYR B N 1
ATOM 4782 C CA . TYR B 1 188 ? 2.174 -20.359 -29.141 1 98.25 188 TYR B CA 1
ATOM 4783 C C . TYR B 1 188 ? 2.85 -21.375 -28.234 1 98.25 188 TYR B C 1
ATOM 4785 O O . TYR B 1 188 ? 3.906 -21.922 -28.578 1 98.25 188 TYR B O 1
ATOM 4793 N N . LEU B 1 189 ? 2.279 -21.688 -27.156 1 98.56 189 LEU B N 1
ATOM 4794 C CA . LEU B 1 189 ? 2.832 -22.625 -26.188 1 98.56 189 LEU B CA 1
ATOM 4795 C C . LEU B 1 189 ? 2.869 -24.031 -26.75 1 98.56 189 LEU B C 1
ATOM 4797 O O . LEU B 1 189 ? 3.834 -24.766 -26.531 1 98.56 189 LEU B O 1
ATOM 4801 N N . ASP B 1 190 ? 1.812 -24.375 -27.453 1 98.5 190 ASP B N 1
ATOM 4802 C CA . ASP B 1 190 ? 1.784 -25.672 -28.141 1 98.5 190 ASP B CA 1
ATOM 4803 C C . ASP B 1 190 ? 2.971 -25.812 -29.078 1 98.5 190 ASP B C 1
ATOM 4805 O O . ASP B 1 190 ? 3.693 -26.812 -29.031 1 98.5 190 ASP B O 1
ATOM 4809 N N . ASN B 1 191 ? 3.129 -24.812 -29.891 1 98.5 191 ASN B N 1
ATOM 4810 C CA . ASN B 1 191 ? 4.238 -24.812 -30.844 1 98.5 191 ASN B CA 1
ATOM 4811 C C . ASN B 1 191 ? 5.586 -24.875 -30.125 1 98.5 191 ASN B C 1
ATOM 4813 O O . ASN B 1 191 ? 6.473 -25.625 -30.516 1 98.5 191 ASN B O 1
ATOM 4817 N N . PHE B 1 192 ? 5.766 -24.156 -29.125 1 98.56 192 PHE B N 1
ATOM 4818 C CA . PHE B 1 192 ? 7.012 -24.078 -28.375 1 98.56 192 PHE B CA 1
ATOM 4819 C C . PHE B 1 192 ? 7.363 -25.438 -27.781 1 98.56 192 PHE B C 1
ATOM 4821 O O . PHE B 1 192 ? 8.5 -25.906 -27.906 1 98.56 192 PHE B O 1
ATOM 4828 N N . LEU B 1 193 ? 6.395 -26.062 -27.141 1 98.5 193 LEU B N 1
ATOM 4829 C CA . LEU B 1 193 ? 6.598 -27.359 -26.5 1 98.5 193 LEU B CA 1
ATOM 4830 C C . LEU B 1 193 ? 6.934 -28.422 -27.531 1 98.5 193 LEU B C 1
ATOM 4832 O O . LEU B 1 193 ? 7.809 -29.266 -27.297 1 98.5 193 LEU B O 1
ATOM 4836 N N . ARG B 1 194 ? 6.309 -28.359 -28.672 1 98.06 194 ARG B N 1
ATOM 4837 C CA . ARG B 1 194 ? 6.586 -29.328 -29.734 1 98.06 194 ARG B CA 1
ATOM 4838 C C . ARG B 1 194 ? 7.988 -29.125 -30.297 1 98.06 194 ARG B C 1
ATOM 4840 O O . ARG B 1 194 ? 8.703 -30.094 -30.562 1 98.06 194 ARG B O 1
ATOM 4847 N N . GLU B 1 195 ? 8.289 -27.891 -30.5 1 97.31 195 GLU B N 1
ATOM 4848 C CA . GLU B 1 195 ? 9.617 -27.594 -31.031 1 97.31 195 GLU B CA 1
ATOM 4849 C C . GLU B 1 195 ? 10.703 -28.016 -30.047 1 97.31 195 GLU B C 1
ATOM 4851 O O . GLU B 1 195 ? 11.766 -28.5 -30.453 1 97.31 195 GLU B O 1
ATOM 4856 N N . LEU B 1 196 ? 10.477 -27.797 -28.797 1 97.19 196 LEU B N 1
ATOM 4857 C CA . LEU B 1 196 ? 11.414 -28.219 -27.75 1 97.19 196 LEU B CA 1
ATOM 4858 C C . LEU B 1 196 ? 11.633 -29.719 -27.812 1 97.19 196 LEU B C 1
ATOM 4860 O O . LEU B 1 196 ? 12.773 -30.188 -27.703 1 97.19 196 LEU B O 1
ATOM 4864 N N . GLU B 1 197 ? 10.562 -30.453 -27.938 1 96.81 197 GLU B N 1
ATOM 4865 C CA . GLU B 1 197 ? 10.656 -31.906 -28.031 1 96.81 197 GLU B CA 1
ATOM 4866 C C . GLU B 1 197 ? 11.414 -32.344 -29.281 1 96.81 197 GLU B C 1
ATOM 4868 O O . GLU B 1 197 ? 12.289 -33.219 -29.219 1 96.81 197 GLU B O 1
ATOM 4873 N N . LYS B 1 198 ? 11.086 -31.734 -30.375 1 96.38 198 LYS B N 1
ATOM 4874 C CA . LYS B 1 198 ? 11.711 -32.062 -31.641 1 96.38 198 LYS B CA 1
ATOM 4875 C C . LYS B 1 198 ? 13.219 -31.828 -31.609 1 96.38 198 LYS B C 1
ATOM 4877 O O . LYS B 1 198 ? 14 -32.656 -32.094 1 96.38 198 LYS B O 1
ATOM 4882 N N . THR B 1 199 ? 13.617 -30.766 -31 1 95.5 199 THR B N 1
ATOM 4883 C CA . THR B 1 199 ? 15.016 -30.359 -31.062 1 95.5 199 THR B CA 1
ATOM 4884 C C . THR B 1 199 ? 15.828 -31.031 -29.969 1 95.5 199 THR B C 1
ATOM 4886 O O . THR B 1 199 ? 17.031 -31.266 -30.141 1 95.5 199 THR B O 1
ATOM 4889 N N . SER B 1 200 ? 15.266 -31.328 -28.844 1 94.56 200 SER B N 1
ATOM 4890 C CA . SER B 1 200 ? 16.016 -31.859 -27.719 1 94.56 200 SER B CA 1
ATOM 4891 C C . SER B 1 200 ? 15.75 -33.344 -27.5 1 94.56 200 SER B C 1
ATOM 4893 O O . SER B 1 200 ? 16.484 -34 -26.781 1 94.56 200 SER B O 1
ATOM 4895 N N . GLY B 1 201 ? 14.672 -33.844 -28.062 1 94.38 201 GLY B N 1
ATOM 4896 C CA . GLY B 1 201 ? 14.242 -35.219 -27.812 1 94.38 201 GLY B CA 1
ATOM 4897 C C . GLY B 1 201 ? 13.617 -35.406 -26.438 1 94.38 201 GLY B C 1
ATOM 4898 O O . GLY B 1 201 ? 13.43 -36.531 -25.984 1 94.38 201 GLY B O 1
ATOM 4899 N N . PHE B 1 202 ? 13.367 -34.375 -25.797 1 95.31 202 PHE B N 1
ATOM 4900 C CA . PHE B 1 202 ? 12.836 -34.406 -24.438 1 95.31 202 PHE B CA 1
ATOM 4901 C C . PHE B 1 202 ? 11.414 -33.844 -24.391 1 95.31 202 PHE B C 1
ATOM 4903 O O . PHE B 1 202 ? 11.18 -32.688 -24.781 1 95.31 202 PHE B O 1
ATOM 4910 N N . GLN B 1 203 ? 10.492 -34.625 -23.922 1 95.44 203 GLN B N 1
ATOM 4911 C CA . GLN B 1 203 ? 9.102 -34.188 -23.844 1 95.44 203 GLN B CA 1
ATOM 4912 C C . GLN B 1 203 ? 8.797 -33.562 -22.484 1 95.44 203 GLN B C 1
ATOM 4914 O O . GLN B 1 203 ? 8.93 -34.219 -21.453 1 95.44 203 GLN B O 1
ATOM 4919 N N . ILE B 1 204 ? 8.398 -32.375 -22.484 1 97.69 204 ILE B N 1
ATOM 4920 C CA . ILE B 1 204 ? 7.918 -31.688 -21.281 1 97.69 204 ILE B CA 1
ATOM 4921 C C . ILE B 1 204 ? 6.582 -32.312 -20.859 1 97.69 204 ILE B C 1
ATOM 4923 O O . ILE B 1 204 ? 5.695 -32.5 -21.688 1 97.69 204 ILE B O 1
ATOM 4927 N N . GLU B 1 205 ? 6.398 -32.5 -19.562 1 97.75 205 GLU B N 1
ATOM 4928 C CA . GLU B 1 205 ? 5.246 -33.25 -19.094 1 97.75 205 GLU B CA 1
ATOM 4929 C C . GLU B 1 205 ? 4.102 -32.312 -18.703 1 97.75 205 GLU B C 1
ATOM 4931 O O . GLU B 1 205 ? 2.93 -32.688 -18.781 1 97.75 205 GLU B O 1
ATOM 4936 N N . GLU B 1 206 ? 4.43 -31.141 -18.266 1 98.38 206 GLU B N 1
ATOM 4937 C CA . GLU B 1 206 ? 3.402 -30.297 -17.656 1 98.38 206 GLU B CA 1
ATOM 4938 C C . GLU B 1 206 ? 3.52 -28.859 -18.141 1 98.38 206 GLU B C 1
ATOM 4940 O O . GLU B 1 206 ? 4.625 -28.375 -18.406 1 98.38 206 GLU B O 1
ATOM 4945 N N . LEU B 1 207 ? 2.391 -28.188 -18.281 1 98.62 207 LEU B N 1
ATOM 4946 C CA . LEU B 1 207 ? 2.291 -26.766 -18.562 1 98.62 207 LEU B CA 1
ATOM 4947 C C . LEU B 1 207 ? 1.465 -26.047 -17.5 1 98.62 207 LEU B C 1
ATOM 4949 O O . LEU B 1 207 ? 0.288 -26.359 -17.312 1 98.62 207 LEU B O 1
ATOM 4953 N N . GLU B 1 208 ? 2.119 -25.25 -16.75 1 98.56 208 GLU B N 1
ATOM 4954 C CA . GLU B 1 208 ? 1.411 -24.328 -15.859 1 98.56 208 GLU B CA 1
ATOM 4955 C C . GLU B 1 208 ? 1.109 -23 -16.562 1 98.56 208 GLU B C 1
ATOM 4957 O O . GLU B 1 208 ? 2.023 -22.234 -16.875 1 98.56 208 GLU B O 1
ATOM 4962 N N . TYR B 1 209 ? -0.2 -22.688 -16.781 1 98.44 209 TYR B N 1
ATOM 4963 C CA . TYR B 1 209 ? -0.607 -21.562 -17.594 1 98.44 209 TYR B CA 1
ATOM 4964 C C . TYR B 1 209 ? -1.583 -20.656 -16.844 1 98.44 209 TYR B C 1
ATOM 4966 O O . TYR B 1 209 ? -2.582 -21.141 -16.297 1 98.44 209 TYR B O 1
ATOM 4974 N N . GLY B 1 210 ? -1.264 -19.391 -16.719 1 97.88 210 GLY B N 1
ATOM 4975 C CA . GLY B 1 210 ? -2.201 -18.406 -16.203 1 97.88 210 GLY B CA 1
ATOM 4976 C C . GLY B 1 210 ? -2.975 -17.688 -17.281 1 97.88 210 GLY B C 1
ATOM 4977 O O . GLY B 1 210 ? -2.436 -16.797 -17.969 1 97.88 210 GLY B O 1
ATOM 4978 N N . PRO B 1 211 ? -4.199 -17.984 -17.422 1 97 211 PRO B N 1
ATOM 4979 C CA . PRO B 1 211 ? -4.953 -17.406 -18.531 1 97 211 PRO B CA 1
ATOM 4980 C C . PRO B 1 211 ? -5.348 -15.953 -18.281 1 97 211 PRO B C 1
ATOM 4982 O O . PRO B 1 211 ? -5.723 -15.234 -19.203 1 97 211 PRO B O 1
ATOM 4985 N N . GLY B 1 212 ? -5.344 -15.508 -17 1 96.19 212 GLY B N 1
ATOM 4986 C CA . GLY B 1 212 ? -5.707 -14.133 -16.688 1 96.19 212 GLY B CA 1
ATOM 4987 C C . GLY B 1 212 ? -7.168 -13.828 -16.953 1 96.19 212 GLY B C 1
ATOM 4988 O O . GLY B 1 212 ? -7.5 -12.766 -17.484 1 96.19 212 GLY B O 1
ATOM 4989 N N . ILE B 1 213 ? -8.016 -14.711 -16.531 1 94.62 213 ILE B N 1
ATOM 4990 C CA . ILE B 1 213 ? -9.453 -14.57 -16.734 1 94.62 213 ILE B CA 1
ATOM 4991 C C . ILE B 1 213 ? -9.969 -13.336 -16 1 94.62 213 ILE B C 1
ATOM 4993 O O . ILE B 1 213 ? -9.672 -13.141 -14.82 1 94.62 213 ILE B O 1
ATOM 4997 N N . PRO B 1 214 ? -10.789 -12.523 -16.672 1 93.06 214 PRO B N 1
ATOM 4998 C CA . PRO B 1 214 ? -11.227 -11.273 -16.047 1 93.06 214 PRO B CA 1
ATOM 4999 C C . PRO B 1 214 ? -12.398 -11.469 -15.086 1 93.06 214 PRO B C 1
ATOM 5001 O O . PRO B 1 214 ? -13.219 -12.375 -15.289 1 93.06 214 PRO B O 1
ATOM 5004 N N . VAL B 1 215 ? -12.422 -10.664 -14.117 1 93.12 215 VAL B N 1
ATOM 5005 C CA . VAL B 1 215 ? -13.547 -10.523 -13.195 1 93.12 215 VAL B CA 1
ATOM 5006 C C . VAL B 1 215 ? -14.258 -9.195 -13.453 1 93.12 215 VAL B C 1
ATOM 5008 O O . VAL B 1 215 ? -13.617 -8.18 -13.711 1 93.12 215 VAL B O 1
ATOM 5011 N N . SER B 1 216 ? -15.594 -9.242 -13.445 1 93.19 216 SER B N 1
ATOM 5012 C CA . SER B 1 216 ? -16.391 -8.031 -13.578 1 93.19 216 SER B CA 1
ATOM 5013 C C . SER B 1 216 ? -16.547 -7.324 -12.234 1 93.19 216 SER B C 1
ATOM 5015 O O . SER B 1 216 ? -17.328 -7.754 -11.383 1 93.19 216 SER B O 1
ATOM 5017 N N . TYR B 1 217 ? -15.906 -6.191 -12.133 1 92.94 217 TYR B N 1
ATOM 5018 C CA . TYR B 1 217 ? -15.906 -5.477 -10.867 1 92.94 217 TYR B CA 1
ATOM 5019 C C . TYR B 1 217 ? -16.953 -4.379 -10.859 1 92.94 217 TYR B C 1
ATOM 5021 O O . TYR B 1 217 ? -17.531 -4.07 -9.812 1 92.94 217 TYR B O 1
ATOM 5029 N N . PHE B 1 218 ? -17.172 -3.807 -11.969 1 91.69 218 PHE B N 1
ATOM 5030 C CA . PHE B 1 218 ? -17.891 -2.537 -12 1 91.69 218 PHE B CA 1
ATOM 5031 C C . PHE B 1 218 ? -19.203 -2.68 -12.75 1 91.69 218 PHE B C 1
ATOM 5033 O O . PHE B 1 218 ? -19.375 -3.602 -13.547 1 91.69 218 PHE B O 1
ATOM 5040 N N . ASP B 1 219 ? -20 -1.737 -12.469 1 87.44 219 ASP B N 1
ATOM 5041 C CA . ASP B 1 219 ? -21.297 -1.708 -13.133 1 87.44 219 ASP B CA 1
ATOM 5042 C C . ASP B 1 219 ? -21.141 -1.648 -14.648 1 87.44 219 ASP B C 1
ATOM 5044 O O . ASP B 1 219 ? -20.266 -0.943 -15.164 1 87.44 219 ASP B O 1
ATOM 5048 N N . GLY B 1 220 ? -21.984 -2.424 -15.336 1 87.19 220 GLY B N 1
ATOM 5049 C CA . GLY B 1 220 ? -21.953 -2.402 -16.797 1 87.19 220 GLY B CA 1
ATOM 5050 C C . GLY B 1 220 ? -21.062 -3.477 -17.391 1 87.19 220 GLY B C 1
ATOM 5051 O O . GLY B 1 220 ? -21.172 -3.785 -18.578 1 87.19 220 GLY B O 1
ATOM 5052 N N . GLN B 1 221 ? -20.25 -4.035 -16.547 1 87.88 221 GLN B N 1
ATOM 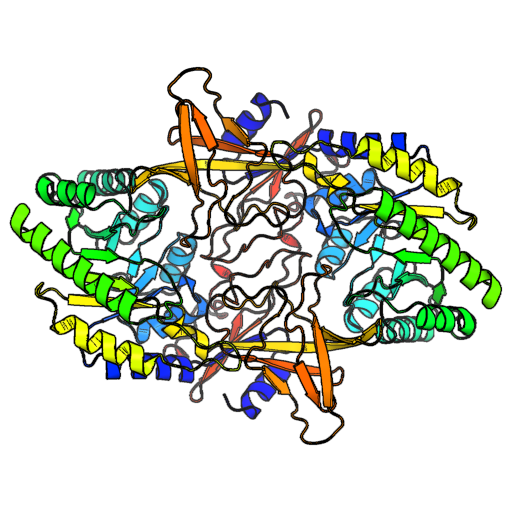5053 C CA . GLN B 1 221 ? -19.391 -5.113 -17.031 1 87.88 221 GLN B CA 1
ATOM 5054 C C . GLN B 1 221 ? -20.109 -6.453 -17 1 87.88 221 GLN B C 1
ATOM 5056 O O . GLN B 1 221 ? -20.844 -6.734 -16.047 1 87.88 221 GLN B O 1
ATOM 5061 N N . GLN B 1 222 ? -19.891 -7.219 -18.016 1 89.12 222 GLN B N 1
ATOM 5062 C CA . GLN B 1 222 ? -20.469 -8.555 -18.062 1 89.12 222 GLN B CA 1
ATOM 5063 C C . GLN B 1 222 ? -19.547 -9.586 -17.438 1 89.12 222 GLN B C 1
ATOM 5065 O O . GLN B 1 222 ? -18.328 -9.547 -17.656 1 89.12 222 GLN B O 1
ATOM 5070 N N . ASP B 1 223 ? -20.141 -10.43 -16.703 1 90.31 223 ASP B N 1
ATOM 5071 C CA . ASP B 1 223 ? -19.375 -11.531 -16.141 1 90.31 223 ASP B CA 1
ATOM 5072 C C . ASP B 1 223 ? -19.234 -12.672 -17.156 1 90.31 223 ASP B C 1
ATOM 5074 O O . ASP B 1 223 ? -20.188 -13.375 -17.438 1 90.31 223 ASP B O 1
ATOM 5078 N N . MET B 1 224 ? -18.047 -12.914 -17.641 1 90.56 224 MET B N 1
ATOM 5079 C CA . MET B 1 224 ? -17.828 -13.891 -18.688 1 90.56 224 MET B CA 1
ATOM 5080 C C . MET B 1 224 ? -16.953 -15.039 -18.203 1 90.56 224 MET B C 1
ATOM 5082 O O . MET B 1 224 ? -16.344 -15.758 -19 1 90.56 224 MET B O 1
ATOM 5086 N N . MET B 1 225 ? -16.844 -15.25 -16.969 1 91.31 225 MET B N 1
ATOM 5087 C CA . MET B 1 225 ? -15.914 -16.219 -16.391 1 91.31 225 MET B CA 1
ATOM 5088 C C . MET B 1 225 ? -16.219 -17.625 -16.891 1 91.31 225 MET B C 1
ATOM 5090 O O . MET B 1 225 ? -15.344 -18.328 -17.391 1 91.31 225 MET B O 1
ATOM 5094 N N . GLU B 1 226 ? -17.484 -18.031 -16.812 1 91.5 226 GLU B N 1
ATOM 5095 C CA . GLU B 1 226 ? -17.875 -19.375 -17.219 1 91.5 226 GLU B CA 1
ATOM 5096 C C . GLU B 1 226 ? -17.578 -19.594 -18.703 1 91.5 226 GLU B C 1
ATOM 5098 O O . GLU B 1 226 ? -17.031 -20.641 -19.078 1 91.5 226 GLU B O 1
ATOM 5103 N N . GLU B 1 227 ? -17.938 -18.641 -19.484 1 92 227 GLU B N 1
ATOM 5104 C CA . GLU B 1 227 ? -17.703 -18.734 -20.922 1 92 227 GLU B CA 1
ATOM 5105 C C . GLU B 1 227 ? -16.219 -18.828 -21.234 1 92 227 GLU B C 1
ATOM 5107 O O . GLU B 1 227 ? -15.812 -19.594 -22.094 1 92 227 GLU B O 1
ATOM 5112 N N . ASN B 1 228 ? -15.492 -18.031 -20.562 1 94.06 228 ASN B N 1
ATOM 5113 C CA . ASN B 1 228 ? -14.055 -18.031 -20.781 1 94.06 228 ASN B CA 1
ATOM 5114 C C . ASN B 1 228 ? -13.438 -19.375 -20.422 1 94.06 228 ASN B C 1
ATOM 5116 O O . ASN B 1 228 ? -12.609 -19.922 -21.172 1 94.06 228 ASN B O 1
ATOM 5120 N N . ILE B 1 229 ? -13.859 -19.953 -19.312 1 95.06 229 ILE B N 1
ATOM 5121 C CA . ILE B 1 229 ? -13.336 -21.25 -18.859 1 95.06 229 ILE B CA 1
ATOM 5122 C C . ILE B 1 229 ? -13.727 -22.344 -19.844 1 95.06 229 ILE B C 1
ATOM 5124 O O . ILE B 1 229 ? -12.922 -23.219 -20.172 1 95.06 229 ILE B O 1
ATOM 5128 N N . HIS B 1 230 ? -14.938 -22.266 -20.281 1 94.06 230 HIS B N 1
ATOM 5129 C CA . HIS B 1 230 ? -15.414 -23.234 -21.266 1 94.06 230 HIS B CA 1
ATOM 5130 C C . HIS B 1 230 ? -14.562 -23.188 -22.531 1 94.06 230 HIS B C 1
ATOM 5132 O O . HIS B 1 230 ? -14.172 -24.234 -23.047 1 94.06 230 HIS B O 1
ATOM 5138 N N . MET B 1 231 ? -14.289 -22.062 -22.938 1 93.75 231 MET B N 1
ATOM 5139 C CA . MET B 1 231 ? -13.5 -21.891 -24.156 1 93.75 231 MET B CA 1
ATOM 5140 C C . MET B 1 231 ? -12.086 -22.422 -23.953 1 93.75 231 MET B C 1
ATOM 5142 O O . MET B 1 231 ? -11.523 -23.062 -24.859 1 93.75 231 MET B O 1
ATOM 5146 N N . ILE B 1 232 ? -11.539 -22.203 -22.859 1 95.88 232 ILE B N 1
ATOM 5147 C CA . ILE B 1 232 ? -10.203 -22.688 -22.547 1 95.88 232 ILE B CA 1
ATOM 5148 C C . ILE B 1 232 ? -10.211 -24.219 -22.5 1 95.88 232 ILE B C 1
ATOM 5150 O O . ILE B 1 232 ? -9.312 -24.859 -23.047 1 95.88 232 ILE B O 1
ATOM 5154 N N . ALA B 1 233 ? -11.219 -24.781 -21.891 1 95.5 233 ALA B N 1
ATOM 5155 C CA . ALA B 1 233 ? -11.367 -26.234 -21.781 1 95.5 233 ALA B CA 1
ATOM 5156 C C . ALA B 1 233 ? -11.422 -26.891 -23.156 1 95.5 233 ALA B C 1
ATOM 5158 O O . ALA B 1 233 ? -10.984 -28.031 -23.312 1 95.5 233 ALA B O 1
ATOM 5159 N N . GLU B 1 234 ? -11.898 -26.141 -24.047 1 94.81 234 GLU B N 1
ATOM 5160 C CA . GLU B 1 234 ? -11.992 -26.672 -25.406 1 94.81 234 GLU B CA 1
ATOM 5161 C C . GLU B 1 234 ? -10.664 -26.562 -26.141 1 94.81 234 GLU B C 1
ATOM 5163 O O . GLU B 1 234 ? -10.344 -27.391 -27 1 94.81 234 GLU B O 1
ATOM 5168 N N . GLN B 1 235 ? -9.938 -25.609 -25.797 1 95.19 235 GLN B N 1
ATOM 5169 C CA . GLN B 1 235 ? -8.68 -25.344 -26.5 1 95.19 235 GLN B CA 1
ATOM 5170 C C . GLN B 1 235 ? -7.582 -26.297 -26.031 1 95.19 235 GLN B C 1
ATOM 5172 O O . GLN B 1 235 ? -6.691 -26.656 -26.797 1 95.19 235 GLN B O 1
ATOM 5177 N N . ILE B 1 236 ? -7.605 -26.75 -24.828 1 96.25 236 ILE B N 1
ATOM 5178 C CA . ILE B 1 236 ? -6.531 -27.531 -24.219 1 96.25 236 ILE B CA 1
ATOM 5179 C C . ILE B 1 236 ? -6.395 -28.875 -24.938 1 96.25 236 ILE B C 1
ATOM 5181 O O . ILE B 1 236 ? -5.309 -29.234 -25.391 1 96.25 236 ILE B O 1
ATOM 5185 N N . PRO B 1 237 ? -7.523 -29.656 -25.156 1 94.75 237 PRO B N 1
ATOM 5186 C CA . PRO B 1 237 ? -7.395 -30.938 -25.859 1 94.75 237 PRO B CA 1
ATOM 5187 C C . PRO B 1 237 ? -7.035 -30.766 -27.328 1 94.75 237 PRO B C 1
ATOM 5189 O O . PRO B 1 237 ? -6.605 -31.734 -27.984 1 94.75 237 PRO B O 1
ATOM 5192 N N . ALA B 1 238 ? -7.199 -29.578 -27.812 1 94.81 238 ALA B N 1
ATOM 5193 C CA . ALA B 1 238 ? -6.91 -29.328 -29.219 1 94.81 238 ALA B CA 1
ATOM 5194 C C . ALA B 1 238 ? -5.414 -29.125 -29.453 1 94.81 238 ALA B C 1
ATOM 5196 O O . ALA B 1 238 ? -4.941 -29.172 -30.594 1 94.81 238 ALA B O 1
ATOM 5197 N N . MET B 1 239 ? -4.645 -28.953 -28.406 1 96.5 239 MET B N 1
ATOM 5198 C CA . MET B 1 239 ? -3.193 -28.828 -28.516 1 96.5 239 MET B CA 1
ATOM 5199 C C . MET B 1 239 ? -2.582 -30.125 -29.031 1 96.5 239 MET B C 1
ATOM 5201 O O . MET B 1 239 ? -3.061 -31.219 -28.703 1 96.5 239 MET B O 1
ATOM 5205 N N . GLN B 1 240 ? -1.493 -30.016 -29.766 1 97.44 240 GLN B N 1
ATOM 5206 C CA . GLN B 1 240 ? -0.79 -31.188 -30.281 1 97.44 240 GLN B CA 1
ATOM 5207 C C . GLN B 1 240 ? 0.143 -31.781 -29.234 1 97.44 240 GLN B C 1
ATOM 5209 O O . GLN B 1 240 ? 0.334 -33 -29.188 1 97.44 240 GLN B O 1
ATOM 5214 N N . TRP B 1 241 ? 0.739 -30.891 -28.484 1 96.69 241 TRP B N 1
ATOM 5215 C CA . TRP B 1 241 ? 1.512 -31.359 -27.344 1 96.69 241 TRP B CA 1
ATOM 5216 C C . TRP B 1 241 ? 0.622 -32.094 -26.359 1 96.69 241 TRP B C 1
ATOM 5218 O O . TRP B 1 241 ? -0.5 -31.688 -26.062 1 96.69 241 TRP B O 1
ATOM 5228 N N . LYS B 1 242 ? 1.079 -33.344 -25.844 1 91 242 LYS B N 1
ATOM 5229 C CA . LYS B 1 242 ? 0.201 -34.219 -25.078 1 91 242 LYS B CA 1
ATOM 5230 C C . LYS B 1 242 ? 0.588 -34.219 -23.594 1 91 242 LYS B C 1
ATOM 5232 O O . LYS B 1 242 ? 0.321 -35.188 -22.875 1 91 242 LYS B O 1
ATOM 5237 N N . GLY B 1 243 ? 0.969 -33.281 -22.969 1 95.94 243 GLY B N 1
ATOM 5238 C CA . GLY B 1 243 ? 1.21 -33.219 -21.531 1 95.94 243 GLY B CA 1
ATOM 5239 C C . GLY B 1 243 ? 0.005 -32.75 -20.75 1 95.94 243 GLY B C 1
ATOM 5240 O O . GLY B 1 243 ? -1.105 -32.688 -21.281 1 95.94 243 GLY B O 1
ATOM 5241 N N . SER B 1 244 ? 0.084 -32.562 -19.422 1 97.56 244 SER B N 1
ATOM 5242 C CA . SER B 1 244 ? -0.988 -32.094 -18.562 1 97.56 244 SER B CA 1
ATOM 5243 C C . SER B 1 244 ? -0.923 -30.578 -18.359 1 97.56 244 SER B C 1
ATOM 5245 O O . SER B 1 244 ? 0.165 -30 -18.297 1 97.56 244 SER B O 1
ATOM 5247 N N . VAL B 1 245 ? -2.092 -29.984 -18.25 1 98.19 245 VAL B N 1
ATOM 5248 C CA . VAL B 1 245 ? -2.176 -28.531 -18.078 1 98.19 245 VAL B CA 1
ATOM 5249 C C . VAL B 1 245 ? -2.705 -28.203 -16.688 1 98.19 245 VAL B C 1
ATOM 5251 O O . VAL B 1 245 ? -3.643 -28.844 -16.203 1 98.19 245 VAL B O 1
ATOM 5254 N N . MET B 1 246 ? -2.051 -27.344 -16 1 98.12 246 MET B N 1
ATOM 5255 C CA . MET B 1 246 ? -2.51 -26.703 -14.766 1 98.12 246 MET B CA 1
ATOM 5256 C C . MET B 1 246 ? -2.855 -25.234 -15.016 1 98.12 246 MET B C 1
ATOM 5258 O O . MET B 1 246 ? -2.033 -24.484 -15.523 1 98.12 246 MET B O 1
ATOM 5262 N N . LEU B 1 247 ? -4.105 -24.859 -14.758 1 98.25 247 LEU B N 1
ATOM 5263 C CA . LEU B 1 247 ? -4.504 -23.453 -14.891 1 98.25 247 LEU B CA 1
ATOM 5264 C C . LEU B 1 247 ? -4.293 -22.703 -13.586 1 98.25 247 LEU B C 1
ATOM 5266 O O . LEU B 1 247 ? -4.867 -23.062 -12.555 1 98.25 247 LEU B O 1
ATOM 5270 N N . GLU B 1 248 ? -3.484 -21.734 -13.656 1 98.44 248 GLU B N 1
ATOM 5271 C CA . GLU B 1 248 ? -3.174 -20.875 -12.508 1 98.44 248 GLU B CA 1
ATOM 5272 C C . GLU B 1 248 ? -4.031 -19.625 -12.5 1 98.44 248 GLU B C 1
ATOM 5274 O O . GLU B 1 248 ? -4.012 -18.844 -13.461 1 98.44 248 GLU B O 1
ATOM 5279 N N . MET B 1 249 ? -4.766 -19.438 -11.422 1 97.75 249 MET B N 1
ATOM 5280 C CA . MET B 1 249 ? -5.641 -18.281 -11.297 1 97.75 249 MET B CA 1
ATOM 5281 C C . MET B 1 249 ? -5.617 -17.734 -9.875 1 97.75 249 MET B C 1
ATOM 5283 O O . MET B 1 249 ? -5.453 -18.484 -8.922 1 97.75 249 MET B O 1
ATOM 5287 N N . GLY B 1 250 ? -5.719 -16.406 -9.727 1 97.44 250 GLY B N 1
ATOM 5288 C CA . GLY B 1 250 ? -5.883 -15.727 -8.453 1 97.44 250 GLY B CA 1
ATOM 5289 C C . GLY B 1 250 ? -7.199 -14.984 -8.336 1 97.44 250 GLY B C 1
ATOM 5290 O O . GLY B 1 250 ? -8.156 -15.484 -7.742 1 97.44 250 GLY B O 1
ATOM 5291 N N . ARG B 1 251 ? -7.273 -13.992 -9.156 1 96.38 251 ARG B N 1
ATOM 5292 C CA . ARG B 1 251 ? -8.43 -13.102 -9.156 1 96.38 251 ARG B CA 1
ATOM 5293 C C . ARG B 1 251 ? -9.711 -13.867 -9.445 1 96.38 251 ARG B C 1
ATOM 5295 O O . ARG B 1 251 ? -10.703 -13.719 -8.727 1 96.38 251 ARG B O 1
ATOM 5302 N N . ALA B 1 252 ? -9.742 -14.703 -10.422 1 96.69 252 ALA B N 1
ATOM 5303 C CA . ALA B 1 252 ? -10.938 -15.43 -10.844 1 96.69 252 ALA B CA 1
ATOM 5304 C C . ALA B 1 252 ? -11.438 -16.359 -9.742 1 96.69 252 ALA B C 1
ATOM 5306 O O . ALA B 1 252 ? -12.648 -16.547 -9.578 1 96.69 252 ALA B O 1
ATOM 5307 N N . LEU B 1 253 ? -10.531 -16.859 -8.938 1 97.94 253 LEU B N 1
ATOM 5308 C CA . LEU B 1 253 ? -10.891 -17.844 -7.914 1 97.94 253 LEU B CA 1
ATOM 5309 C C . LEU B 1 253 ? -11.32 -17.141 -6.629 1 97.94 253 LEU B C 1
ATOM 5311 O O . LEU B 1 253 ? -12.078 -17.703 -5.836 1 97.94 253 LEU B O 1
ATOM 5315 N N . SER B 1 254 ? -10.875 -15.867 -6.445 1 98.19 254 SER B N 1
ATOM 5316 C CA . SER B 1 254 ? -10.992 -15.367 -5.082 1 98.19 254 SER B CA 1
ATOM 5317 C C . SER B 1 254 ? -11.812 -14.078 -5.039 1 98.19 254 SER B C 1
ATOM 5319 O O . SER B 1 254 ? -12.289 -13.68 -3.977 1 98.19 254 SER B O 1
ATOM 5321 N N . ALA B 1 255 ? -12.016 -13.367 -6.074 1 97.44 255 ALA B N 1
ATOM 5322 C CA . ALA B 1 255 ? -12.602 -12.031 -6.047 1 97.44 255 ALA B CA 1
ATOM 5323 C C . ALA B 1 255 ? -14.023 -12.062 -5.5 1 97.44 255 ALA B C 1
ATOM 5325 O O . ALA B 1 255 ? -14.375 -11.273 -4.621 1 97.44 255 ALA B O 1
ATOM 5326 N N . ARG B 1 256 ? -14.812 -13.016 -5.895 1 96.94 256 ARG B N 1
ATOM 5327 C CA . ARG B 1 256 ? -16.266 -13.023 -5.68 1 96.94 256 ARG B CA 1
ATOM 5328 C C . ARG B 1 256 ? -16.594 -13.281 -4.215 1 96.94 256 ARG B C 1
ATOM 5330 O O . ARG B 1 256 ? -17.609 -12.812 -3.715 1 96.94 256 ARG B O 1
ATOM 5337 N N . CYS B 1 257 ? -15.727 -13.922 -3.545 1 98.38 257 CYS B N 1
ATOM 5338 C CA . CYS B 1 257 ? -16.094 -14.367 -2.205 1 98.38 257 CYS B CA 1
ATOM 5339 C C . CYS B 1 257 ? -15.836 -13.273 -1.176 1 98.38 257 CYS B C 1
ATOM 5341 O O . CYS B 1 257 ? -16.141 -13.445 0.006 1 98.38 257 CYS B O 1
ATOM 5343 N N . GLY B 1 258 ? -15.297 -12.172 -1.563 1 98.38 258 GLY B N 1
ATOM 5344 C CA . GLY B 1 258 ? -14.875 -11.164 -0.602 1 98.38 258 GLY B CA 1
ATOM 5345 C C . GLY B 1 258 ? -15.805 -9.969 -0.539 1 98.38 258 GLY B C 1
ATOM 5346 O O . GLY B 1 258 ? -16.312 -9.523 -1.567 1 98.38 258 GLY B O 1
ATOM 5347 N N . TYR B 1 259 ? -16.016 -9.438 0.688 1 98.62 259 TYR B N 1
ATOM 5348 C CA . TYR B 1 259 ? -16.766 -8.227 0.982 1 98.62 259 TYR B CA 1
ATOM 5349 C C . TYR B 1 259 ? -15.969 -7.293 1.887 1 98.62 259 TYR B C 1
ATOM 5351 O O . TYR B 1 259 ? -15.258 -7.75 2.785 1 98.62 259 TYR B O 1
ATOM 5359 N N . TYR B 1 260 ? -16.031 -6.051 1.604 1 98.5 260 TYR B N 1
ATOM 5360 C CA . TYR B 1 260 ? -15.438 -5.023 2.455 1 98.5 260 TYR B CA 1
ATOM 5361 C C . TYR B 1 260 ? -16.5 -4.094 3.018 1 98.5 260 TYR B C 1
ATOM 5363 O O . TYR B 1 260 ? -17.266 -3.486 2.262 1 98.5 260 TYR B O 1
ATOM 5371 N N . LEU B 1 261 ? -16.609 -4.023 4.316 1 98.81 261 LEU B N 1
ATOM 5372 C CA . LEU B 1 261 ? -17.625 -3.238 5.02 1 98.81 261 LEU B CA 1
ATOM 5373 C C . LEU B 1 261 ? -17 -2.01 5.672 1 98.81 261 LEU B C 1
ATOM 5375 O O . LEU B 1 261 ? -15.992 -2.115 6.367 1 98.81 261 LEU B O 1
ATOM 5379 N N . THR B 1 262 ? -17.562 -0.878 5.457 1 98.69 262 THR B N 1
ATOM 5380 C CA . THR B 1 262 ? -17.109 0.369 6.055 1 98.69 262 THR B CA 1
ATOM 5381 C C . THR B 1 262 ? -18.281 1.254 6.445 1 98.69 262 THR B C 1
ATOM 5383 O O . THR B 1 262 ? -19.281 1.32 5.723 1 98.69 262 THR B O 1
ATOM 5386 N N . SER B 1 263 ? -18.219 1.955 7.512 1 98.56 263 SER B N 1
ATOM 5387 C CA . SER B 1 263 ? -19.312 2.744 8.055 1 98.56 263 SER B CA 1
ATOM 5388 C C . SER B 1 263 ? -19.219 4.203 7.625 1 98.56 263 SER B C 1
ATOM 5390 O O . SER B 1 263 ? -18.125 4.773 7.598 1 98.56 263 SER B O 1
ATOM 5392 N N . VAL B 1 264 ? -20.359 4.727 7.352 1 98.38 264 VAL B N 1
ATOM 5393 C CA . VAL B 1 264 ? -20.453 6.168 7.141 1 98.38 264 VAL B CA 1
ATOM 5394 C C . VAL B 1 264 ? -20.281 6.898 8.469 1 98.38 264 VAL B C 1
ATOM 5396 O O . VAL B 1 264 ? -21.047 6.676 9.414 1 98.38 264 VAL B O 1
ATOM 5399 N N . LYS B 1 265 ? -19.266 7.73 8.508 1 98.38 265 LYS B N 1
ATOM 5400 C CA . LYS B 1 265 ? -18.938 8.383 9.773 1 98.38 265 LYS B CA 1
ATOM 5401 C C . LYS B 1 265 ? -19.234 9.883 9.711 1 98.38 265 LYS B C 1
ATOM 5403 O O . LYS B 1 265 ? -19.344 10.539 10.75 1 98.38 265 LYS B O 1
ATOM 5408 N N . ASP B 1 266 ? -19.312 10.414 8.5 1 98.12 266 ASP B N 1
ATOM 5409 C CA . ASP B 1 266 ? -19.625 11.828 8.305 1 98.12 266 ASP B CA 1
ATOM 5410 C C . ASP B 1 266 ? -20.25 12.07 6.934 1 98.12 266 ASP B C 1
ATOM 5412 O O . ASP B 1 266 ? -19.984 11.328 5.984 1 98.12 266 ASP B O 1
ATOM 5416 N N . ILE B 1 267 ? -21.125 12.984 6.855 1 97.19 267 ILE B N 1
ATOM 5417 C CA . ILE B 1 267 ? -21.734 13.469 5.621 1 97.19 267 ILE B CA 1
ATOM 5418 C C . ILE B 1 267 ? -21.672 14.992 5.578 1 97.19 267 ILE B C 1
ATOM 5420 O O . ILE B 1 267 ? -21.969 15.656 6.578 1 97.19 267 ILE B O 1
ATOM 5424 N N . LYS B 1 268 ? -21.25 15.516 4.426 1 96.5 268 LYS B N 1
ATOM 5425 C CA . LYS B 1 268 ? -21.172 16.969 4.34 1 96.5 268 LYS B CA 1
ATOM 5426 C C . LYS B 1 268 ? -21.359 17.453 2.904 1 96.5 268 LYS B C 1
ATOM 5428 O O . LYS B 1 268 ? -21.312 16.641 1.966 1 96.5 268 LYS B O 1
ATOM 5433 N N . LEU B 1 269 ? -21.625 18.672 2.82 1 96.06 269 LEU B N 1
ATOM 5434 C CA . LEU B 1 269 ? -21.781 19.375 1.551 1 96.06 269 LEU B CA 1
ATOM 5435 C C . LEU B 1 269 ? -20.688 20.422 1.363 1 96.06 269 LEU B C 1
ATOM 5437 O O . LEU B 1 269 ? -20.516 21.297 2.213 1 96.06 269 LEU B O 1
ATOM 5441 N N . ASN B 1 270 ? -19.859 20.25 0.383 1 96.44 270 ASN B N 1
ATOM 5442 C CA . ASN B 1 270 ? -18.859 21.25 -0.027 1 96.44 270 ASN B CA 1
ATOM 5443 C C . ASN B 1 270 ? -19.016 21.609 -1.501 1 96.44 270 ASN B C 1
ATOM 5445 O O . ASN B 1 270 ? -19.031 20.734 -2.365 1 96.44 270 ASN B O 1
ATOM 5449 N N . ASN B 1 271 ? -19.141 22.922 -1.765 1 95.12 271 ASN B N 1
ATOM 5450 C CA . ASN B 1 271 ? -19.25 23.406 -3.137 1 95.12 271 ASN B CA 1
ATOM 5451 C C . ASN B 1 271 ? -20.359 22.656 -3.896 1 95.12 271 ASN B C 1
ATOM 5453 O O . ASN B 1 271 ? -20.125 22.156 -4.992 1 95.12 271 ASN B O 1
ATOM 5457 N N . ASP B 1 272 ? -21.469 22.391 -3.248 1 94.19 272 ASP B N 1
ATOM 5458 C CA . ASP B 1 272 ? -22.688 21.797 -3.787 1 94.19 272 ASP B CA 1
ATOM 5459 C C . ASP B 1 272 ? -22.484 20.328 -4.145 1 94.19 272 ASP B C 1
ATOM 5461 O O . ASP B 1 272 ? -23.172 19.797 -5.02 1 94.19 272 ASP B O 1
ATOM 5465 N N . ARG B 1 273 ? -21.547 19.75 -3.596 1 96.31 273 ARG B N 1
ATOM 5466 C CA . ARG B 1 273 ? -21.297 18.312 -3.75 1 96.31 273 ARG B CA 1
ATOM 5467 C C . ARG B 1 273 ? -21.438 17.594 -2.414 1 96.31 273 ARG B C 1
ATOM 5469 O O . ARG B 1 273 ? -20.891 18.047 -1.4 1 96.31 273 ARG B O 1
ATOM 5476 N N . ASN B 1 274 ? -22.141 16.5 -2.475 1 97.81 274 ASN B N 1
ATOM 5477 C CA . ASN B 1 274 ? -22.297 15.68 -1.277 1 97.81 274 ASN B CA 1
ATOM 5478 C C . ASN B 1 274 ? -21.125 14.734 -1.086 1 97.81 274 ASN B C 1
ATOM 5480 O O . ASN B 1 274 ? -20.781 13.961 -1.983 1 97.81 274 ASN B O 1
ATOM 5484 N N . TYR B 1 275 ? -20.578 14.852 0.099 1 98.19 275 TYR B N 1
ATOM 5485 C CA . TYR B 1 275 ? -19.5 13.938 0.454 1 98.19 275 TYR B CA 1
ATOM 5486 C C . TYR B 1 275 ? -19.922 13.016 1.59 1 98.19 275 TYR B C 1
ATOM 5488 O O . TYR B 1 275 ? -20.578 13.445 2.535 1 98.19 275 TYR B O 1
ATOM 5496 N N . CYS B 1 276 ? -19.578 11.828 1.395 1 97.56 276 CYS B N 1
ATOM 5497 C CA . CYS B 1 276 ? -19.672 10.812 2.434 1 97.56 276 CYS B CA 1
ATOM 5498 C C . CYS B 1 276 ? -18.281 10.352 2.865 1 97.56 276 CYS B C 1
ATOM 5500 O O . CYS B 1 276 ? -17.484 9.914 2.035 1 97.56 276 CYS B O 1
ATOM 5502 N N . ILE B 1 277 ? -17.969 10.492 4.176 1 98.62 277 ILE B N 1
ATOM 5503 C CA . ILE B 1 277 ? -16.688 10.055 4.699 1 98.62 277 ILE B CA 1
ATOM 5504 C C . ILE B 1 277 ? -16.859 8.75 5.469 1 98.62 277 ILE B C 1
ATOM 5506 O O . ILE B 1 277 ? -17.672 8.672 6.398 1 98.62 277 ILE B O 1
ATOM 5510 N N . VAL B 1 278 ? -16.125 7.73 5.078 1 98.62 278 VAL B N 1
ATOM 5511 C CA . VAL B 1 278 ? -16.25 6.434 5.73 1 98.62 278 VAL B CA 1
ATOM 5512 C C . VAL B 1 278 ? -15 6.141 6.547 1 98.62 278 VAL B C 1
ATOM 5514 O O . VAL B 1 278 ? -13.992 6.848 6.426 1 98.62 278 VAL B O 1
ATOM 5517 N N . ASP B 1 279 ? -15.023 5.113 7.402 1 98.38 279 ASP B N 1
ATOM 5518 C CA . ASP B 1 279 ? -13.906 4.793 8.289 1 98.38 279 ASP B CA 1
ATOM 5519 C C . ASP B 1 279 ? -12.875 3.918 7.582 1 98.38 279 ASP B C 1
ATOM 5521 O O . ASP B 1 279 ? -11.852 3.553 8.172 1 98.38 279 ASP B O 1
ATOM 5525 N N . GLY B 1 280 ? -13.047 3.59 6.371 1 98 280 GLY B N 1
ATOM 5526 C CA . GLY B 1 280 ? -12.07 2.93 5.52 1 98 280 GLY B CA 1
ATOM 5527 C C . GLY B 1 280 ? -11.391 3.873 4.547 1 98 280 GLY B C 1
ATOM 5528 O O . GLY B 1 280 ? -11.18 5.047 4.855 1 98 280 GLY B O 1
ATOM 5529 N N . GLY B 1 281 ? -11.008 3.344 3.418 1 97.44 281 GLY B N 1
ATOM 5530 C CA . GLY B 1 281 ? -10.359 4.141 2.389 1 97.44 281 GLY B CA 1
ATOM 5531 C C . GLY B 1 281 ? -9.539 3.312 1.419 1 97.44 281 GLY B C 1
ATOM 5532 O O . GLY B 1 281 ? -9.547 2.082 1.486 1 97.44 281 GLY B O 1
ATOM 5533 N N . ILE B 1 282 ? -8.828 3.988 0.565 1 96.31 282 ILE B N 1
ATOM 5534 C CA . ILE B 1 282 ? -8.094 3.32 -0.504 1 96.31 282 ILE B CA 1
ATOM 5535 C C . ILE B 1 282 ? -6.91 2.559 0.081 1 96.31 282 ILE B C 1
ATOM 5537 O O . ILE B 1 282 ? -6.305 1.722 -0.596 1 96.31 282 ILE B O 1
ATOM 5541 N N . HIS B 1 283 ? -6.547 2.82 1.299 1 96.62 283 HIS B N 1
ATOM 5542 C CA . HIS B 1 283 ? -5.488 2.062 1.954 1 96.62 283 HIS B CA 1
ATOM 5543 C C . HIS B 1 283 ? -5.953 0.655 2.311 1 96.62 283 HIS B C 1
ATOM 5545 O O . HIS B 1 283 ? -5.148 -0.194 2.695 1 96.62 283 HIS B O 1
ATOM 5551 N N . GLN B 1 284 ? -7.277 0.379 2.104 1 97.38 284 GLN B N 1
ATOM 5552 C CA . GLN B 1 284 ? -7.824 -0.917 2.492 1 97.38 284 GLN B CA 1
ATOM 5553 C C . GLN B 1 284 ? -8.562 -1.576 1.328 1 97.38 284 GLN B C 1
ATOM 5555 O O . GLN B 1 284 ? -8.859 -2.771 1.372 1 97.38 284 GLN B O 1
ATOM 5560 N N . ILE B 1 285 ? -8.875 -0.83 0.344 1 94.56 285 ILE B N 1
ATOM 5561 C CA . ILE B 1 285 ? -9.609 -1.418 -0.771 1 94.56 285 ILE B CA 1
ATOM 5562 C C . ILE B 1 285 ? -9.094 -0.841 -2.088 1 94.56 285 ILE B C 1
ATOM 5564 O O . ILE B 1 285 ? -8.922 0.373 -2.215 1 94.56 285 ILE B O 1
ATOM 5568 N N . HIS B 1 286 ? -8.773 -1.764 -2.969 1 85.94 286 HIS B N 1
ATOM 5569 C CA . HIS B 1 286 ? -8.359 -1.456 -4.332 1 85.94 286 HIS B CA 1
ATOM 5570 C C . HIS B 1 286 ? -8.992 -2.418 -5.332 1 85.94 286 HIS B C 1
ATOM 5572 O O . HIS B 1 286 ? -8.992 -3.633 -5.117 1 85.94 286 HIS B O 1
ATOM 5578 N N . TYR B 1 287 ? -9.617 -1.726 -6.242 1 87.81 287 TYR B N 1
ATOM 5579 C CA . TYR B 1 287 ? -10.047 -2.543 -7.371 1 87.81 287 TYR B CA 1
ATOM 5580 C C . TYR B 1 287 ? -9.055 -2.455 -8.516 1 87.81 287 TYR B C 1
ATOM 5582 O O . TYR B 1 287 ? -8.062 -1.727 -8.438 1 87.81 287 TYR B O 1
ATOM 5590 N N . ASP B 1 288 ? -9.18 -3.232 -9.547 1 78.62 288 ASP B N 1
ATOM 5591 C CA . ASP B 1 288 ? -8.289 -3.406 -10.68 1 78.62 288 ASP B CA 1
ATOM 5592 C C . ASP B 1 288 ? -8.023 -2.074 -11.383 1 78.62 288 ASP B C 1
ATOM 5594 O O . ASP B 1 288 ? -8.547 -1.818 -12.461 1 78.62 288 ASP B O 1
ATOM 5598 N N . GLY B 1 289 ? -7.016 -1.331 -10.648 1 67.5 289 GLY B N 1
ATOM 5599 C CA . GLY B 1 289 ? -6.535 -0.172 -11.383 1 67.5 289 GLY B CA 1
ATOM 5600 C C . GLY B 1 289 ? -7.418 1.05 -11.211 1 67.5 289 GLY B C 1
ATOM 5601 O O . GLY B 1 289 ? -7.219 2.062 -11.891 1 67.5 289 GLY B O 1
ATOM 5602 N N . GLN B 1 290 ? -8.422 0.888 -10.414 1 70.12 290 GLN B N 1
ATOM 5603 C CA . GLN B 1 290 ? -9.305 2.037 -10.25 1 70.12 290 GLN B CA 1
ATOM 5604 C C . GLN B 1 290 ? -8.578 3.201 -9.586 1 70.12 290 GLN B C 1
ATOM 5606 O O . GLN B 1 290 ? -7.852 3.01 -8.609 1 70.12 290 GLN B O 1
ATOM 5611 N N . ILE B 1 291 ? -8.734 4.352 -10.359 1 67.56 291 ILE B N 1
ATOM 5612 C CA . ILE B 1 291 ? -8.172 5.59 -9.828 1 67.56 291 ILE B CA 1
ATOM 5613 C C . ILE B 1 291 ? -9.305 6.531 -9.422 1 67.56 291 ILE B C 1
ATOM 5615 O O . ILE B 1 291 ? -10.242 6.746 -10.188 1 67.56 291 ILE B O 1
ATOM 5619 N N . ARG B 1 292 ? -9.258 6.949 -8.289 1 77.25 292 ARG B N 1
ATOM 5620 C CA . ARG B 1 292 ? -10.117 7.977 -7.715 1 77.25 292 ARG B CA 1
ATOM 5621 C C . ARG B 1 292 ? -11.586 7.594 -7.844 1 77.25 292 ARG B C 1
ATOM 5623 O O . ARG B 1 292 ? -12.43 8.438 -8.156 1 77.25 292 ARG B O 1
ATOM 5630 N N . GLY B 1 293 ? -11.812 6.355 -7.891 1 81.19 293 GLY B N 1
ATOM 5631 C CA . GLY B 1 293 ? -13.188 5.891 -7.82 1 81.19 293 GLY B CA 1
ATOM 5632 C C . GLY B 1 293 ? -13.977 6.184 -9.078 1 81.19 293 GLY B C 1
ATOM 5633 O O . GLY B 1 293 ? -15.172 6.492 -9.008 1 81.19 293 GLY B O 1
ATOM 5634 N N . MET B 1 294 ? -13.383 6.203 -10.141 1 80.81 294 MET B N 1
ATOM 5635 C CA . MET B 1 294 ? -14.023 6.637 -11.383 1 80.81 294 MET B CA 1
ATOM 5636 C C . MET B 1 294 ? -15.094 5.648 -11.82 1 80.81 294 MET B C 1
ATOM 5638 O O . MET B 1 294 ? -16.031 6.016 -12.523 1 80.81 294 MET B O 1
ATOM 5642 N N . TYR B 1 295 ? -14.984 4.395 -11.438 1 85.19 295 TYR B N 1
ATOM 5643 C CA . TYR B 1 295 ? -15.969 3.369 -11.734 1 85.19 295 TYR B CA 1
ATOM 5644 C C . TYR B 1 295 ? -16.734 2.959 -10.484 1 85.19 295 TYR B C 1
ATOM 5646 O O . TYR B 1 295 ? -16.188 3 -9.375 1 85.19 295 TYR B O 1
ATOM 5654 N N . CYS B 1 296 ? -17.891 2.637 -10.711 1 89.69 296 CYS B N 1
ATOM 5655 C CA . CYS B 1 296 ? -18.719 2.244 -9.57 1 89.69 296 CYS B CA 1
ATOM 5656 C C . CYS B 1 296 ? -18.703 0.731 -9.391 1 89.69 296 CYS B C 1
ATOM 5658 O O . CYS B 1 296 ? -19.219 -0.005 -10.234 1 89.69 296 CYS B O 1
ATOM 5660 N N . PRO B 1 297 ? -18.156 0.323 -8.305 1 93.31 297 PRO B N 1
ATOM 5661 C CA . PRO B 1 297 ? -18.234 -1.111 -8.023 1 93.31 297 PRO B CA 1
ATOM 5662 C C . PRO B 1 297 ? -19.609 -1.551 -7.539 1 93.31 297 PRO B C 1
ATOM 5664 O O . PRO B 1 297 ? -20.5 -0.713 -7.344 1 93.31 297 PRO B O 1
ATOM 5667 N N . LYS B 1 298 ? -19.812 -2.869 -7.508 1 92.38 298 LYS B N 1
ATOM 5668 C CA . LYS B 1 298 ? -21.031 -3.373 -6.855 1 92.38 298 LYS B CA 1
ATOM 5669 C C . LYS B 1 298 ? -21.062 -2.982 -5.383 1 92.38 298 LYS B C 1
ATOM 5671 O O . LYS B 1 298 ? -20.172 -3.361 -4.613 1 92.38 298 LYS B O 1
ATOM 5676 N N . LEU B 1 299 ? -22.031 -2.203 -5.031 1 94.06 299 LEU B N 1
ATOM 5677 C CA . LEU B 1 299 ? -22.109 -1.581 -3.717 1 94.06 299 LEU B CA 1
ATOM 5678 C C . LEU B 1 299 ? -23.516 -1.729 -3.125 1 94.06 299 LEU B C 1
ATOM 5680 O O . LEU B 1 299 ? -24.5 -1.513 -3.818 1 94.06 299 LEU B O 1
ATOM 5684 N N . GLN B 1 300 ? -23.578 -2.174 -1.863 1 94.81 300 GLN B N 1
ATOM 5685 C CA . GLN B 1 300 ? -24.812 -2.227 -1.098 1 94.81 300 GLN B CA 1
ATOM 5686 C C . GLN B 1 300 ? -24.75 -1.325 0.131 1 94.81 300 GLN B C 1
ATOM 5688 O O . GLN B 1 300 ? -23.656 -0.947 0.566 1 94.81 300 GLN B O 1
ATOM 5693 N N . VAL B 1 301 ? -25.922 -0.899 0.583 1 96.44 301 VAL B N 1
ATOM 5694 C CA . VAL B 1 301 ? -26 -0.07 1.781 1 96.44 301 VAL B CA 1
ATOM 5695 C C . VAL B 1 301 ? -26.812 -0.782 2.852 1 96.44 301 VAL B C 1
ATOM 5697 O O . VAL B 1 301 ? -27.906 -1.302 2.568 1 96.44 301 VAL B O 1
ATOM 5700 N N . SER B 1 302 ? -26.297 -0.873 4.016 1 96 302 SER B N 1
ATOM 5701 C CA . SER B 1 302 ? -27.016 -1.452 5.148 1 96 302 SER B CA 1
ATOM 5702 C C . SER B 1 302 ? -27.281 -0.406 6.223 1 96 302 SER B C 1
ATOM 5704 O O . SER B 1 302 ? -26.359 0.28 6.676 1 96 302 SER B O 1
ATOM 5706 N N . PRO B 1 303 ? -28.5 -0.36 6.762 1 92.25 303 PRO B N 1
ATOM 5707 C CA . PRO B 1 303 ? -29.688 -1.04 6.238 1 92.25 303 PRO B CA 1
ATOM 5708 C C . PRO B 1 303 ? -30.141 -0.487 4.891 1 92.25 303 PRO B C 1
ATOM 5710 O O . PRO B 1 303 ? -29.797 0.641 4.531 1 92.25 303 PRO B O 1
ATOM 5713 N N . GLU B 1 304 ? -30.781 -1.329 4.219 1 82.94 304 GLU B N 1
ATOM 5714 C CA . GLU B 1 304 ? -31.328 -0.903 2.934 1 82.94 304 GLU B CA 1
ATOM 5715 C C . GLU B 1 304 ? -32.469 0.076 3.127 1 82.94 304 GLU B C 1
ATOM 5717 O O . GLU B 1 304 ? -33.312 -0.099 4.023 1 82.94 304 GLU B O 1
ATOM 5722 N N . HIS B 1 305 ? -32.375 1.095 2.361 1 78.25 305 HIS B N 1
ATOM 5723 C CA . HIS B 1 305 ? -33.5 2.037 2.395 1 78.25 305 HIS B CA 1
ATOM 5724 C C . HIS B 1 305 ? -34.281 2.004 1.09 1 78.25 305 HIS B C 1
ATOM 5726 O O . HIS B 1 305 ? -33.719 2.254 0.017 1 78.25 305 HIS B O 1
ATOM 5732 N N . GLU B 1 306 ? -35.5 1.596 1.195 1 74.88 306 GLU B N 1
ATOM 5733 C CA . GLU B 1 306 ? -36.344 1.516 0.004 1 74.88 306 GLU B CA 1
ATOM 5734 C C . GLU B 1 306 ? -36.969 2.863 -0.31 1 74.88 306 GLU B C 1
ATOM 5736 O O . GLU B 1 306 ? -37.344 3.129 -1.455 1 74.88 306 GLU B O 1
ATOM 5741 N N . PHE B 1 307 ? -37 3.693 0.7 1 79.31 307 PHE B N 1
ATOM 5742 C CA . PHE B 1 307 ? -37.719 4.953 0.509 1 79.31 307 PHE B CA 1
ATOM 5743 C C . PHE B 1 307 ? -36.812 6.137 0.869 1 79.31 307 PHE B C 1
ATOM 5745 O O . PHE B 1 307 ? -35.781 5.965 1.519 1 79.31 307 PHE B O 1
ATOM 5752 N N . GLY B 1 308 ? -37.125 7.195 0.264 1 82.69 308 GLY B N 1
ATOM 5753 C CA . GLY B 1 308 ? -36.438 8.43 0.598 1 82.69 308 GLY B CA 1
ATOM 5754 C C . GLY B 1 308 ? -35.812 9.109 -0.607 1 82.69 308 GLY B C 1
ATOM 5755 O O . GLY B 1 308 ? -35.906 8.609 -1.729 1 82.69 308 GLY B O 1
ATOM 5756 N N . ILE B 1 309 ? -35.281 10.203 -0.472 1 89.06 309 ILE B N 1
ATOM 5757 C CA . ILE B 1 309 ? -34.688 11.031 -1.519 1 89.06 309 ILE B CA 1
ATOM 5758 C C . ILE B 1 309 ? -33.312 10.469 -1.91 1 89.06 309 ILE B C 1
ATOM 5760 O O . ILE B 1 309 ? -32.5 10.133 -1.045 1 89.06 309 ILE B O 1
ATOM 5764 N N . GLU B 1 310 ? -33.219 10.266 -3.145 1 93.12 310 GLU B N 1
ATOM 5765 C CA . GLU B 1 310 ? -31.938 9.82 -3.689 1 93.12 310 GLU B CA 1
ATOM 5766 C C . GLU B 1 310 ? -31.016 11 -3.953 1 93.12 310 GLU B C 1
ATOM 5768 O O . GLU B 1 310 ? -31.438 12.016 -4.508 1 93.12 310 GLU B O 1
ATOM 5773 N N . LYS B 1 311 ? -29.875 10.914 -3.436 1 95.56 311 LYS B N 1
ATOM 5774 C CA . LYS B 1 311 ? -28.844 11.914 -3.707 1 95.56 311 LYS B CA 1
ATOM 5775 C C . LYS B 1 311 ? -27.562 11.258 -4.207 1 95.56 311 LYS B C 1
ATOM 5777 O O . LYS B 1 311 ? -27.281 10.094 -3.91 1 95.56 311 LYS B O 1
ATOM 5782 N N . THR B 1 312 ? -26.812 12.008 -4.973 1 96.94 312 THR B N 1
ATOM 5783 C CA . THR B 1 312 ? -25.516 11.555 -5.457 1 96.94 312 THR B CA 1
ATOM 5784 C C . THR B 1 312 ? -24.406 11.93 -4.477 1 96.94 312 THR B C 1
ATOM 5786 O O . THR B 1 312 ? -24.328 13.078 -4.031 1 96.94 312 THR B O 1
ATOM 5789 N N . TYR B 1 313 ? -23.562 10.938 -4.164 1 97.31 313 TYR B N 1
ATOM 5790 C CA . TYR B 1 313 ? -22.5 11.164 -3.207 1 97.31 313 TYR B CA 1
ATOM 5791 C C . TYR B 1 313 ? -21.141 10.82 -3.814 1 97.31 313 TYR B C 1
ATOM 5793 O O . TYR B 1 313 ? -21.047 9.93 -4.66 1 97.31 313 TYR B O 1
ATOM 5801 N N . THR B 1 314 ? -20.094 11.578 -3.418 1 97.94 314 THR B N 1
ATOM 5802 C CA . THR B 1 314 ? -18.719 11.117 -3.494 1 97.94 314 THR B CA 1
ATOM 5803 C C . THR B 1 314 ? -18.312 10.406 -2.203 1 97.94 314 THR B C 1
ATOM 5805 O O . THR B 1 314 ? -18.328 11.016 -1.128 1 97.94 314 THR B O 1
ATOM 5808 N N . VAL B 1 315 ? -17.984 9.172 -2.324 1 98 315 VAL B N 1
ATOM 5809 C CA . VAL B 1 315 ? -17.594 8.391 -1.154 1 98 315 VAL B CA 1
ATOM 5810 C C . VAL B 1 315 ? -16.078 8.5 -0.94 1 98 315 VAL B C 1
ATOM 5812 O O . VAL B 1 315 ? -15.297 8.062 -1.783 1 98 315 VAL B O 1
ATOM 5815 N N . CYS B 1 316 ? -15.727 9.078 0.181 1 98.19 316 CYS B N 1
ATOM 5816 C CA . CYS B 1 316 ? -14.328 9.289 0.513 1 98.19 316 CYS B CA 1
ATOM 5817 C C . CYS B 1 316 ? -13.938 8.508 1.761 1 98.19 316 CYS B C 1
ATOM 5819 O O . CYS B 1 316 ? -14.789 8.203 2.6 1 98.19 316 CYS B O 1
ATOM 5821 N N . GLY B 1 317 ? -12.664 8.148 1.792 1 98.06 317 GLY B N 1
ATOM 5822 C CA . GLY B 1 317 ? -12.164 7.434 2.953 1 98.06 317 GLY B CA 1
ATOM 5823 C C . GLY B 1 317 ? -11.656 8.352 4.051 1 98.06 317 GLY B C 1
ATOM 5824 O O . GLY B 1 317 ? -11.984 9.539 4.078 1 98.06 317 GLY B O 1
ATOM 5825 N N . SER B 1 318 ? -10.875 7.758 4.98 1 98.12 318 SER B N 1
ATOM 5826 C CA . SER B 1 318 ? -10.453 8.43 6.207 1 98.12 318 SER B CA 1
ATOM 5827 C C . SER B 1 318 ? -9.055 9.023 6.059 1 98.12 318 SER B C 1
ATOM 5829 O O . SER B 1 318 ? -8.516 9.594 7.008 1 98.12 318 SER B O 1
ATOM 5831 N N . LEU B 1 319 ? -8.422 8.883 4.895 1 97.62 319 LEU B N 1
ATOM 5832 C CA . LEU B 1 319 ? -7.051 9.352 4.707 1 97.62 319 LEU B CA 1
ATOM 5833 C C . LEU B 1 319 ? -7.027 10.844 4.41 1 97.62 319 LEU B C 1
ATOM 5835 O O . LEU B 1 319 ? -7.891 11.359 3.691 1 97.62 319 LEU B O 1
ATOM 5839 N N . CYS B 1 320 ? -6.039 11.484 4.914 1 96.62 320 CYS B N 1
ATOM 5840 C CA . CYS B 1 320 ? -5.848 12.906 4.629 1 96.62 320 CYS B CA 1
ATOM 5841 C C . CYS B 1 320 ? -5.129 13.109 3.303 1 96.62 320 CYS B C 1
ATOM 5843 O O . CYS B 1 320 ? -4.035 13.672 3.262 1 96.62 320 CYS B O 1
ATOM 5845 N N . THR B 1 321 ? -5.672 12.648 2.268 1 95.12 321 THR B N 1
ATOM 5846 C CA . THR B 1 321 ? -5.25 12.859 0.887 1 95.12 321 THR B CA 1
ATOM 5847 C C . THR B 1 321 ? -6.465 13 -0.031 1 95.12 321 THR B C 1
ATOM 5849 O O . THR B 1 321 ? -7.461 12.297 0.138 1 95.12 321 THR B O 1
ATOM 5852 N N . VAL B 1 322 ? -6.387 13.875 -0.995 1 94.12 322 VAL B N 1
ATOM 5853 C CA . VAL B 1 322 ? -7.488 14.156 -1.913 1 94.12 322 VAL B CA 1
ATOM 5854 C C . VAL B 1 322 ? -7.758 12.93 -2.783 1 94.12 322 VAL B C 1
ATOM 5856 O O . VAL B 1 322 ? -8.82 12.82 -3.398 1 94.12 322 VAL B O 1
ATOM 5859 N N . ASN B 1 323 ? -6.789 12.008 -2.773 1 93.06 323 ASN B N 1
ATOM 5860 C CA . ASN B 1 323 ? -6.906 10.828 -3.629 1 93.06 323 ASN B CA 1
ATOM 5861 C C . ASN B 1 323 ? -7.781 9.758 -2.986 1 93.06 323 ASN B C 1
ATOM 5863 O O . ASN B 1 323 ? -8.148 8.773 -3.637 1 93.06 323 ASN B O 1
ATOM 5867 N N . ASP B 1 324 ? -8.141 9.93 -1.771 1 96.12 324 ASP B N 1
ATOM 5868 C CA . ASP B 1 324 ? -8.891 8.891 -1.068 1 96.12 324 ASP B CA 1
ATOM 5869 C C . ASP B 1 324 ? -10.375 8.938 -1.435 1 96.12 324 ASP B C 1
ATOM 5871 O O . ASP B 1 324 ? -11.211 9.273 -0.597 1 96.12 324 ASP B O 1
ATOM 5875 N N . ILE B 1 325 ? -10.664 8.578 -2.646 1 97 325 ILE B N 1
ATOM 5876 C CA . ILE B 1 325 ? -12.016 8.492 -3.186 1 97 325 ILE B CA 1
ATOM 5877 C C . ILE B 1 325 ? -12.328 7.047 -3.566 1 97 325 ILE B C 1
ATOM 5879 O O . ILE B 1 325 ? -11.656 6.465 -4.422 1 97 325 ILE B O 1
ATOM 5883 N N . LEU B 1 326 ? -13.273 6.488 -2.939 1 96.75 326 LEU B N 1
ATOM 5884 C CA . LEU B 1 326 ? -13.664 5.117 -3.234 1 96.75 326 LEU B CA 1
ATOM 5885 C C . LEU B 1 326 ? -14.633 5.07 -4.414 1 96.75 326 LEU B C 1
ATOM 5887 O O . LEU B 1 326 ? -14.547 4.168 -5.25 1 96.75 326 LEU B O 1
ATOM 5891 N N . VAL B 1 327 ? -15.57 6 -4.422 1 96.56 327 VAL B N 1
ATOM 5892 C CA . VAL B 1 327 ? -16.516 6.148 -5.512 1 96.56 327 VAL B CA 1
ATOM 5893 C C . VAL B 1 327 ? -16.781 7.629 -5.777 1 96.56 327 VAL B C 1
ATOM 5895 O O . VAL B 1 327 ? -17.156 8.375 -4.863 1 96.56 327 VAL B O 1
ATOM 5898 N N . GLN B 1 328 ? -16.656 8.039 -6.969 1 95.62 328 GLN B N 1
ATOM 5899 C CA . GLN B 1 328 ? -16.812 9.453 -7.305 1 95.62 328 GLN B CA 1
ATOM 5900 C C . GLN B 1 328 ? -18.281 9.859 -7.277 1 95.62 328 GLN B C 1
ATOM 5902 O O . GLN B 1 328 ? -18.625 10.938 -6.789 1 95.62 328 GLN B O 1
ATOM 5907 N N . ASN B 1 329 ? -19.062 9.008 -7.867 1 94.94 329 ASN B N 1
ATOM 5908 C CA . ASN B 1 329 ? -20.5 9.281 -7.945 1 94.94 329 ASN B CA 1
ATOM 5909 C C . ASN B 1 329 ? -21.312 8.016 -7.699 1 94.94 329 ASN B C 1
ATOM 5911 O O . ASN B 1 329 ? -21.203 7.035 -8.438 1 94.94 329 ASN B O 1
ATOM 5915 N N . VAL B 1 330 ? -22.109 8.078 -6.738 1 95.25 330 VAL B N 1
ATOM 5916 C CA . VAL B 1 330 ? -23.031 6.984 -6.477 1 95.25 330 VAL B CA 1
ATOM 5917 C C . VAL B 1 330 ? -24.344 7.539 -5.922 1 95.25 330 VAL B C 1
ATOM 5919 O O . VAL B 1 330 ? -24.344 8.391 -5.027 1 95.25 330 VAL B O 1
ATOM 5922 N N . ALA B 1 331 ? -25.438 7.094 -6.477 1 94.81 331 ALA B N 1
ATOM 5923 C CA . ALA B 1 331 ? -26.766 7.496 -6 1 94.81 331 ALA B CA 1
ATOM 5924 C C . ALA B 1 331 ? -27.219 6.609 -4.844 1 94.81 331 ALA B C 1
ATOM 5926 O O . ALA B 1 331 ? -27.297 5.387 -4.984 1 94.81 331 ALA B O 1
ATOM 5927 N N . ILE B 1 332 ? -27.5 7.199 -3.713 1 94.81 332 ILE B N 1
ATOM 5928 C CA . ILE B 1 332 ? -27.938 6.449 -2.541 1 94.81 332 ILE B CA 1
ATOM 5929 C C . ILE B 1 332 ? -29.156 7.137 -1.918 1 94.81 332 ILE B C 1
ATOM 5931 O O . ILE B 1 332 ? -29.172 8.359 -1.771 1 94.81 332 ILE B O 1
ATOM 5935 N N . LYS B 1 333 ? -30.125 6.359 -1.54 1 93.94 333 LYS B N 1
ATOM 5936 C CA . LYS B 1 333 ? -31.328 6.887 -0.9 1 93.94 333 LYS B CA 1
ATOM 5937 C C . LYS B 1 333 ? -31.125 7.027 0.607 1 93.94 333 LYS B C 1
ATOM 5939 O O . LYS B 1 333 ? -30.703 6.082 1.272 1 93.94 333 LYS B O 1
ATOM 5944 N N . ASN B 1 334 ? -31.391 8.164 1.124 1 93.88 334 ASN B N 1
ATOM 5945 C CA . ASN B 1 334 ? -31.469 8.461 2.551 1 93.88 334 ASN B CA 1
ATOM 5946 C C . ASN B 1 334 ? -30.203 8.008 3.289 1 93.88 334 ASN B C 1
ATOM 5948 O O . ASN B 1 334 ? -30.297 7.328 4.312 1 93.88 334 ASN B O 1
ATOM 5952 N N . LEU B 1 335 ? -29.141 8.297 2.729 1 95.88 335 LEU B N 1
ATOM 5953 C CA . LEU B 1 335 ? -27.875 7.969 3.389 1 95.88 335 LEU B CA 1
ATOM 5954 C C . LEU B 1 335 ? -27.734 8.75 4.691 1 95.88 335 LEU B C 1
ATOM 5956 O O . LEU B 1 335 ? -28.016 9.945 4.738 1 95.88 335 LEU B O 1
ATOM 5960 N N . ARG B 1 336 ? -27.297 8.078 5.75 1 94.81 336 ARG B N 1
ATOM 5961 C CA . ARG B 1 336 ? -27.078 8.703 7.051 1 94.81 336 ARG B CA 1
ATOM 5962 C C . ARG B 1 336 ? -25.812 8.164 7.711 1 94.81 336 ARG B C 1
ATOM 5964 O O . ARG B 1 336 ? -25.344 7.078 7.371 1 94.81 336 ARG B O 1
ATOM 5971 N N . VAL B 1 337 ? -25.281 8.938 8.602 1 96.44 337 VAL B N 1
ATOM 5972 C CA . VAL B 1 337 ? -24.203 8.453 9.445 1 96.44 337 VAL B CA 1
ATOM 5973 C C . VAL B 1 337 ? -24.641 7.184 10.172 1 96.44 337 VAL B C 1
ATOM 5975 O O . VAL B 1 337 ? -25.75 7.102 10.68 1 96.44 337 VAL B O 1
ATOM 5978 N N . GLY B 1 338 ? -23.766 6.199 10.188 1 96 338 GLY B N 1
ATOM 5979 C CA . GLY B 1 338 ? -24.094 4.922 10.797 1 96 338 GLY B CA 1
ATOM 5980 C C . GLY B 1 338 ? -24.391 3.836 9.781 1 96 338 GLY B C 1
ATOM 5981 O O . GLY B 1 338 ? -24.281 2.646 10.086 1 96 338 GLY B O 1
ATOM 5982 N N . ASN B 1 339 ? -24.891 4.293 8.555 1 97.81 339 ASN B N 1
ATOM 5983 C CA . ASN B 1 339 ? -25.047 3.293 7.504 1 97.81 339 ASN B CA 1
ATOM 5984 C C . ASN B 1 339 ? -23.719 2.613 7.18 1 97.81 339 ASN B C 1
ATOM 5986 O O . ASN B 1 339 ? -22.641 3.18 7.418 1 97.81 339 ASN B O 1
ATOM 5990 N N . VAL B 1 340 ? -23.797 1.383 6.734 1 98.56 340 VAL B N 1
ATOM 5991 C CA . VAL B 1 340 ? -22.609 0.632 6.328 1 98.56 340 VAL B CA 1
ATOM 5992 C C . VAL B 1 340 ? -22.641 0.417 4.816 1 98.56 340 VAL B C 1
ATOM 5994 O O . VAL B 1 340 ? -23.641 -0.018 4.258 1 98.56 340 VAL B O 1
ATOM 5997 N N . LEU B 1 341 ? -21.594 0.847 4.168 1 98.25 341 LEU B N 1
ATOM 5998 C CA . LEU B 1 341 ? -21.391 0.541 2.754 1 98.25 341 LEU B CA 1
ATOM 5999 C C . LEU B 1 341 ? -20.688 -0.796 2.582 1 98.25 341 LEU B C 1
ATOM 6001 O O . LEU B 1 341 ? -19.672 -1.05 3.232 1 98.25 341 LEU B O 1
ATOM 6005 N N . ILE B 1 342 ? -21.219 -1.633 1.733 1 98.25 342 ILE B N 1
ATOM 6006 C CA . ILE B 1 342 ? -20.688 -2.975 1.502 1 98.25 342 ILE B CA 1
ATOM 6007 C C . ILE B 1 342 ? -20.203 -3.096 0.062 1 98.25 342 ILE B C 1
ATOM 6009 O O . ILE B 1 342 ? -21 -3.104 -0.876 1 98.25 342 ILE B O 1
ATOM 6013 N N . PHE B 1 343 ? -18.922 -3.17 -0.06 1 97.5 343 PHE B N 1
ATOM 6014 C CA . PHE B 1 343 ? -18.297 -3.361 -1.362 1 97.5 343 PHE B CA 1
ATOM 6015 C C . PHE B 1 343 ? -18.125 -4.844 -1.671 1 97.5 343 PHE B C 1
ATOM 6017 O O . PHE B 1 343 ? -17.625 -5.605 -0.843 1 97.5 343 PHE B O 1
ATOM 6024 N N . GLU B 1 344 ? -18.469 -5.246 -2.895 1 96.94 344 GLU B N 1
ATOM 6025 C CA . GLU B 1 344 ? -18.422 -6.656 -3.271 1 96.94 344 GLU B CA 1
ATOM 6026 C C . GLU B 1 344 ? -17.203 -6.945 -4.145 1 96.94 344 GLU B C 1
ATOM 6028 O O . GLU B 1 344 ? -16.547 -6.023 -4.637 1 96.94 344 GLU B O 1
ATOM 6033 N N . ARG B 1 345 ? -16.859 -8.219 -4.262 1 96.81 345 ARG B N 1
ATOM 6034 C CA . ARG B 1 345 ? -15.805 -8.742 -5.121 1 96.81 345 ARG B CA 1
ATOM 6035 C C . ARG B 1 345 ? -14.438 -8.195 -4.715 1 96.81 345 ARG B C 1
ATOM 6037 O O . ARG B 1 345 ? -13.641 -7.793 -5.566 1 96.81 345 ARG B O 1
ATOM 6044 N N . VAL B 1 346 ? -14.219 -8.148 -3.404 1 96.94 346 VAL B N 1
ATOM 6045 C CA . VAL B 1 346 ? -12.953 -7.633 -2.887 1 96.94 346 VAL B CA 1
ATOM 6046 C C . VAL B 1 346 ? -12.086 -8.789 -2.402 1 96.94 346 VAL B C 1
ATOM 6048 O O . VAL B 1 346 ? -11.141 -8.586 -1.628 1 96.94 346 VAL B O 1
ATOM 6051 N N . GLY B 1 347 ? -12.383 -9.977 -2.863 1 98.06 347 GLY B N 1
ATOM 6052 C CA . GLY B 1 347 ? -11.688 -11.148 -2.361 1 98.06 347 GLY B CA 1
ATOM 6053 C C . GLY B 1 347 ? -10.266 -11.258 -2.865 1 98.06 347 GLY B C 1
ATOM 6054 O O . GLY B 1 347 ? -9.461 -12.008 -2.307 1 98.06 347 GLY B O 1
ATOM 6055 N N . ALA B 1 348 ? -9.992 -10.539 -3.904 1 97.56 348 ALA B N 1
ATOM 6056 C CA . ALA B 1 348 ? -8.648 -10.602 -4.473 1 97.56 348 ALA B CA 1
ATOM 6057 C C . ALA B 1 348 ? -7.922 -9.266 -4.293 1 97.56 348 ALA B C 1
ATOM 6059 O O . ALA B 1 348 ? -8.414 -8.227 -4.727 1 97.56 348 ALA B O 1
ATOM 6060 N N . TYR B 1 349 ? -6.762 -9.305 -3.645 1 96.69 349 TYR B N 1
ATOM 6061 C CA . TYR B 1 349 ? -5.723 -8.281 -3.605 1 96.69 349 TYR B CA 1
ATOM 6062 C C . TYR B 1 349 ? -6.121 -7.133 -2.689 1 96.69 349 TYR B C 1
ATOM 6064 O O . TYR B 1 349 ? -5.262 -6.438 -2.145 1 96.69 349 TYR B O 1
ATOM 6072 N N . ALA B 1 350 ? -7.375 -6.852 -2.424 1 96.44 350 ALA B N 1
ATOM 6073 C CA . ALA B 1 350 ? -7.801 -5.691 -1.647 1 96.44 350 ALA B CA 1
ATOM 6074 C C . ALA B 1 350 ? -7.16 -5.688 -0.264 1 96.44 350 ALA B C 1
ATOM 6076 O O . ALA B 1 350 ? -6.695 -4.648 0.21 1 96.44 350 ALA B O 1
ATOM 6077 N N . ILE B 1 351 ? -7.039 -6.781 0.332 1 97.62 351 ILE B N 1
ATOM 6078 C CA . ILE B 1 351 ? -6.602 -6.855 1.721 1 97.62 351 ILE B CA 1
ATOM 6079 C C . ILE B 1 351 ? -5.086 -6.66 1.795 1 97.62 351 ILE B C 1
ATOM 6081 O O . ILE B 1 351 ? -4.551 -6.32 2.852 1 97.62 351 ILE B O 1
ATOM 6085 N N . THR B 1 352 ? -4.355 -6.777 0.624 1 97.19 352 THR B N 1
ATOM 6086 C CA . THR B 1 352 ? -2.902 -6.754 0.728 1 97.19 352 THR B CA 1
ATOM 6087 C C . THR B 1 352 ? -2.318 -5.605 -0.089 1 97.19 352 THR B C 1
ATOM 6089 O O . THR B 1 352 ? -1.161 -5.227 0.101 1 97.19 352 THR B O 1
ATOM 6092 N N . GLU B 1 353 ? -3.033 -5.023 -0.988 1 95.31 353 GLU B N 1
ATOM 6093 C CA . GLU B 1 353 ? -2.424 -4.09 -1.933 1 95.31 353 GLU B CA 1
ATOM 6094 C C . GLU B 1 353 ? -2.643 -2.645 -1.502 1 95.31 353 GLU B C 1
ATOM 6096 O O . GLU B 1 353 ? -2.209 -1.715 -2.186 1 95.31 353 GLU B O 1
ATOM 6101 N N . GLY B 1 354 ? -3.254 -2.4 -0.449 1 94.56 354 GLY B N 1
ATOM 6102 C CA . GLY B 1 354 ? -3.428 -1.049 0.059 1 94.56 354 GLY B CA 1
ATOM 6103 C C . GLY B 1 354 ? -2.203 -0.519 0.78 1 94.56 354 GLY B C 1
ATOM 6104 O O . GLY B 1 354 ? -1.305 -1.285 1.133 1 94.56 354 GLY B O 1
ATOM 6105 N N . MET B 1 355 ? -2.152 0.792 0.958 1 95.62 355 MET B N 1
ATOM 6106 C CA . MET B 1 355 ? -1.069 1.426 1.707 1 95.62 355 MET B CA 1
ATOM 6107 C C . MET B 1 355 ? -1.308 1.313 3.209 1 95.62 355 MET B C 1
ATOM 6109 O O . MET B 1 355 ? -1.535 2.32 3.883 1 95.62 355 MET B O 1
ATOM 6113 N N . ALA B 1 356 ? -1.104 0.192 3.754 1 96.81 356 ALA B N 1
ATOM 6114 C CA . ALA B 1 356 ? -1.523 -0.228 5.09 1 96.81 356 ALA B CA 1
ATOM 6115 C C . ALA B 1 356 ? -0.848 0.616 6.168 1 96.81 356 ALA B C 1
ATOM 6117 O O . ALA B 1 356 ? -1.4 0.804 7.254 1 96.81 356 ALA B O 1
ATOM 6118 N N . MET B 1 357 ? 0.35 1.198 5.871 1 97.62 357 MET B N 1
ATOM 6119 C CA . MET B 1 357 ? 1.12 1.884 6.906 1 97.62 357 MET B CA 1
ATOM 6120 C C . MET B 1 357 ? 0.832 3.381 6.898 1 97.62 357 MET B C 1
ATOM 6122 O O . MET B 1 357 ? 1.197 4.094 7.836 1 97.62 357 MET B O 1
ATOM 6126 N N . PHE B 1 358 ? 0.147 3.873 5.887 1 97.69 358 PHE B N 1
ATOM 6127 C CA . PHE B 1 358 ? -0.069 5.305 5.711 1 97.69 358 PHE B CA 1
ATOM 6128 C C . PHE B 1 358 ? -0.966 5.855 6.816 1 97.69 358 PHE B C 1
ATOM 6130 O O . PHE B 1 358 ? -1.994 5.258 7.141 1 97.69 358 PHE B O 1
ATOM 6137 N N . LEU B 1 359 ? -0.532 6.934 7.453 1 98.56 359 LEU B N 1
ATOM 6138 C CA . LEU B 1 359 ? -1.202 7.641 8.539 1 98.56 359 LEU B CA 1
ATOM 6139 C C . LEU B 1 359 ? -1.318 6.754 9.773 1 98.56 359 LEU B C 1
ATOM 6141 O O . LEU B 1 359 ? -1.978 7.125 10.75 1 98.56 359 LEU B O 1
ATOM 6145 N N . SER B 1 360 ? -0.739 5.535 9.711 1 98.31 360 SER B N 1
ATOM 6146 C CA . SER B 1 360 ? -0.68 4.613 10.844 1 98.31 360 SER B CA 1
ATOM 6147 C C . SER B 1 360 ? -2.076 4.18 11.273 1 98.31 360 SER B C 1
ATOM 6149 O O . SER B 1 360 ? -2.348 4.047 12.469 1 98.31 360 SER B O 1
ATOM 6151 N N . HIS B 1 361 ? -2.971 4.051 10.367 1 98.19 361 HIS B N 1
ATOM 6152 C CA . HIS B 1 361 ? -4.27 3.463 10.672 1 98.19 361 HIS B CA 1
ATOM 6153 C C . HIS B 1 361 ? -4.133 1.989 11.047 1 98.19 361 HIS B C 1
ATOM 6155 O O . HIS B 1 361 ? -3.168 1.332 10.648 1 98.19 361 HIS B O 1
ATOM 6161 N N . GLU B 1 362 ? -5.082 1.508 11.773 1 97.56 362 GLU B N 1
ATOM 6162 C CA . GLU B 1 362 ? -5.094 0.089 12.117 1 97.56 362 GLU B CA 1
ATOM 6163 C C . GLU B 1 362 ? -5.402 -0.771 10.891 1 97.56 362 GLU B C 1
ATOM 6165 O O . GLU B 1 362 ? -6.105 -0.331 9.977 1 97.56 362 GLU B O 1
ATOM 6170 N N . LEU B 1 363 ? -4.855 -1.963 10.891 1 98 363 LEU B N 1
ATOM 6171 C CA . LEU B 1 363 ? -5.328 -2.947 9.922 1 98 363 LEU B CA 1
ATOM 6172 C C . LEU B 1 363 ? -6.73 -3.43 10.273 1 98 363 LEU B C 1
ATOM 6174 O O . LEU B 1 363 ? -7.031 -3.678 11.445 1 98 363 LEU B O 1
ATOM 6178 N N . PRO B 1 364 ? -7.582 -3.564 9.312 1 97.94 364 PRO B N 1
ATOM 6179 C CA . PRO B 1 364 ? -8.953 -3.988 9.594 1 97.94 364 PRO B CA 1
ATOM 6180 C C . PRO B 1 364 ? -9.039 -5.438 10.055 1 97.94 364 PRO B C 1
ATOM 6182 O O . PRO B 1 364 ? -8.125 -6.227 9.812 1 97.94 364 PRO B O 1
ATOM 6185 N N . GLN B 1 365 ? -10.102 -5.738 10.641 1 97.62 365 GLN B N 1
ATOM 6186 C CA . GLN B 1 365 ? -10.445 -7.125 10.938 1 97.62 365 GLN B CA 1
ATOM 6187 C C . GLN B 1 365 ? -10.812 -7.887 9.664 1 97.62 365 GLN B C 1
ATOM 6189 O O . GLN B 1 365 ? -11.25 -7.285 8.68 1 97.62 365 GLN B O 1
ATOM 6194 N N . ALA B 1 366 ? -10.586 -9.109 9.68 1 98.12 366 ALA B N 1
ATOM 6195 C CA . ALA B 1 366 ? -11.023 -10.047 8.648 1 98.12 366 ALA B CA 1
ATOM 6196 C C . ALA B 1 366 ? -11.75 -11.234 9.266 1 98.12 366 ALA B C 1
ATOM 6198 O O . ALA B 1 366 ? -11.328 -11.758 10.305 1 98.12 366 ALA B O 1
ATOM 6199 N N . ALA B 1 367 ? -12.812 -11.641 8.617 1 97.5 367 ALA B N 1
ATOM 6200 C CA . ALA B 1 367 ? -13.586 -12.766 9.141 1 97.5 367 ALA B CA 1
ATOM 6201 C C . ALA B 1 367 ? -14 -13.719 8.023 1 97.5 367 ALA B C 1
ATOM 6203 O O . ALA B 1 367 ? -14.164 -13.297 6.875 1 97.5 367 ALA B O 1
ATOM 6204 N N . PHE B 1 368 ? -14.141 -14.977 8.367 1 96.88 368 PHE B N 1
ATOM 6205 C CA . PHE B 1 368 ? -14.703 -16 7.496 1 96.88 368 PHE B CA 1
ATOM 6206 C C . PHE B 1 368 ? -16.172 -16.25 7.832 1 96.88 368 PHE B C 1
ATOM 6208 O O . PHE B 1 368 ? -16.578 -16.125 8.992 1 96.88 368 PHE B O 1
ATOM 6215 N N . TYR B 1 369 ? -16.875 -16.578 6.828 1 96.62 369 TYR B N 1
ATOM 6216 C CA . TYR B 1 369 ? -18.25 -17.031 7.023 1 96.62 369 TYR B CA 1
ATOM 6217 C C . TYR B 1 369 ? -18.562 -18.234 6.148 1 96.62 369 TYR B C 1
ATOM 6219 O O . TYR B 1 369 ? -18.109 -18.312 5 1 96.62 369 TYR B O 1
ATOM 6227 N N . SER B 1 370 ? -19.266 -19.188 6.629 1 95.5 370 SER B N 1
ATOM 6228 C CA . SER B 1 370 ? -19.953 -20.219 5.871 1 95.5 370 SER B CA 1
ATOM 6229 C C . SER B 1 370 ? -21.266 -20.609 6.543 1 95.5 370 SER B C 1
ATOM 6231 O O . SER B 1 370 ? -21.422 -20.438 7.754 1 95.5 370 SER B O 1
ATOM 6233 N N . LYS B 1 371 ? -22.141 -21.094 5.777 1 93.88 371 LYS B N 1
ATOM 6234 C CA . LYS B 1 371 ? -23.406 -21.547 6.336 1 93.88 371 LYS B CA 1
ATOM 6235 C C . LYS B 1 371 ? -23.203 -22.656 7.371 1 93.88 371 LYS B C 1
ATOM 6237 O O . LYS B 1 371 ? -23.859 -22.656 8.414 1 93.88 371 LYS B O 1
ATOM 6242 N N . GLU B 1 372 ? -22.375 -23.5 7.129 1 91.44 372 GLU B N 1
ATOM 6243 C CA . GLU B 1 372 ? -22.141 -24.656 7.98 1 91.44 372 GLU B CA 1
ATOM 6244 C C . GLU B 1 372 ? -21.391 -24.266 9.258 1 91.44 372 GLU B C 1
ATOM 6246 O O . GLU B 1 372 ? -21.766 -24.688 10.352 1 91.44 372 GLU B O 1
ATOM 6251 N N . MET B 1 373 ? -20.438 -23.406 9.133 1 88.31 373 MET B N 1
ATOM 6252 C CA . MET B 1 373 ? -19.516 -23.156 10.25 1 88.31 373 MET B CA 1
ATOM 6253 C C . MET B 1 373 ? -19.875 -21.844 10.953 1 88.31 373 MET B C 1
ATOM 6255 O O . MET B 1 373 ? -19.406 -21.594 12.062 1 88.31 373 MET B O 1
ATOM 6259 N N . GLY B 1 374 ? -20.656 -21.078 10.359 1 92.94 374 GLY B N 1
ATOM 6260 C CA . GLY B 1 374 ? -20.922 -19.75 10.914 1 92.94 374 GLY B CA 1
ATOM 6261 C C . GLY B 1 374 ? -19.766 -18.781 10.703 1 92.94 374 GLY B C 1
ATOM 6262 O O . GLY B 1 374 ? -19.172 -18.734 9.625 1 92.94 374 GLY B O 1
ATOM 6263 N N . TRP B 1 375 ? -19.547 -17.922 11.773 1 94.5 375 TRP B N 1
ATOM 6264 C CA . TRP B 1 375 ? -18.562 -16.844 11.688 1 94.5 375 TRP B CA 1
ATOM 6265 C C . TRP B 1 375 ? -17.281 -17.219 12.43 1 94.5 375 TRP B C 1
ATOM 6267 O O . TRP B 1 375 ? -17.344 -17.828 13.508 1 94.5 375 TRP B O 1
ATOM 6277 N N . LYS B 1 376 ? -16.172 -16.844 11.844 1 93.31 376 LYS B N 1
ATOM 6278 C CA . LYS B 1 376 ? -14.883 -16.969 12.5 1 93.31 376 LYS B CA 1
ATOM 6279 C C . LYS B 1 376 ? -14 -15.758 12.219 1 93.31 376 LYS B C 1
ATOM 6281 O O . LYS B 1 376 ? -13.805 -15.375 11.062 1 93.31 376 LYS B O 1
ATOM 6286 N N . LEU B 1 377 ? -13.508 -15.172 13.273 1 95.06 377 LEU B N 1
ATOM 6287 C CA . LEU B 1 377 ? -12.555 -14.078 13.109 1 95.06 377 LEU B CA 1
ATOM 6288 C C . LEU B 1 377 ? -11.195 -14.602 12.656 1 95.06 377 LEU B C 1
ATOM 6290 O O . LEU B 1 377 ? -10.625 -15.492 13.289 1 95.06 377 LEU B O 1
ATOM 6294 N N . ALA B 1 378 ? -10.719 -14.164 11.555 1 95.62 378 ALA B N 1
ATOM 6295 C CA . ALA B 1 378 ? -9.438 -14.594 10.992 1 95.62 378 ALA B CA 1
ATOM 6296 C C . ALA B 1 378 ? -8.305 -13.688 11.477 1 95.62 378 ALA B C 1
ATOM 6298 O O . ALA B 1 378 ? -7.191 -14.156 11.727 1 95.62 378 ALA B O 1
ATOM 6299 N N . ARG B 1 379 ? -8.555 -12.43 11.562 1 96.75 379 ARG B N 1
ATOM 6300 C CA . ARG B 1 379 ? -7.59 -11.438 12.023 1 96.75 379 ARG B CA 1
ATOM 6301 C C . ARG B 1 379 ? -8.273 -10.344 12.836 1 96.75 379 ARG B C 1
ATOM 6303 O O . ARG B 1 379 ? -9.25 -9.75 12.383 1 96.75 379 ARG B O 1
ATOM 6310 N N . LYS B 1 380 ? -7.809 -10.102 14.008 1 96.5 380 LYS B N 1
ATOM 6311 C CA . LYS B 1 380 ? -8.281 -8.969 14.797 1 96.5 380 LYS B CA 1
ATOM 6312 C C . LYS B 1 380 ? -7.719 -7.652 14.273 1 96.5 380 LYS B C 1
ATOM 6314 O O . LYS B 1 380 ? -6.844 -7.648 13.398 1 96.5 380 LYS B O 1
ATOM 6319 N N . LYS B 1 381 ? -8.289 -6.586 14.727 1 96.19 381 LYS B N 1
ATOM 6320 C CA . LYS B 1 381 ? -7.711 -5.281 14.43 1 96.19 381 LYS B CA 1
ATOM 6321 C C . LYS B 1 381 ? -6.27 -5.195 14.93 1 96.19 381 LYS B C 1
ATOM 6323 O O . LYS B 1 381 ? -5.953 -5.68 16.016 1 96.19 381 LYS B O 1
ATOM 6328 N N . LEU B 1 382 ? -5.414 -4.641 14.094 1 97.25 382 LEU B N 1
ATOM 6329 C CA . LEU B 1 382 ? -4.012 -4.527 14.484 1 97.25 382 LEU B CA 1
ATOM 6330 C C . LEU B 1 382 ? -3.541 -3.08 14.414 1 97.25 382 LEU B C 1
ATOM 6332 O O . LEU B 1 382 ? -3.658 -2.439 13.367 1 97.25 382 LEU B O 1
ATOM 6336 N N . GLU B 1 383 ? -3.006 -2.504 15.461 1 97.56 383 GLU B N 1
ATOM 6337 C CA . GLU B 1 383 ? -2.379 -1.187 15.453 1 97.56 383 GLU B CA 1
ATOM 6338 C C . GLU B 1 383 ? -1.067 -1.201 14.672 1 97.56 383 GLU B C 1
ATOM 6340 O O . GLU B 1 383 ? -0.272 -2.135 14.805 1 97.56 383 GLU B O 1
ATOM 6345 N N . THR B 1 384 ? -0.858 -0.21 13.859 1 97.81 384 THR B N 1
ATOM 6346 C CA . THR B 1 384 ? 0.331 -0.201 13.016 1 97.81 384 THR B CA 1
ATOM 6347 C C . THR B 1 384 ? 1.331 0.844 13.5 1 97.81 384 THR B C 1
ATOM 6349 O O . THR B 1 384 ? 2.488 0.846 13.078 1 97.81 384 THR B O 1
ATOM 6352 N N . TYR B 1 385 ? 0.949 1.778 14.422 1 97.75 385 TYR B N 1
ATOM 6353 C CA . TYR B 1 385 ? 1.762 2.938 14.773 1 97.75 385 TYR B CA 1
ATOM 6354 C C . TYR B 1 385 ? 3.115 2.506 15.328 1 97.75 385 TYR B C 1
ATOM 6356 O O . TYR B 1 385 ? 4.121 3.184 15.117 1 97.75 385 TYR B O 1
ATOM 6364 N N . LYS B 1 386 ? 3.213 1.306 15.969 1 96.38 386 LYS B N 1
ATOM 6365 C CA . LYS B 1 386 ? 4.465 0.823 16.547 1 96.38 386 LYS B CA 1
ATOM 6366 C C . LYS B 1 386 ? 5.492 0.526 15.453 1 96.38 386 LYS B C 1
ATOM 6368 O O . LYS B 1 386 ? 6.699 0.553 15.703 1 96.38 386 LYS B O 1
ATOM 6373 N N . TRP B 1 387 ? 5.008 0.247 14.273 1 96.81 387 TRP B N 1
ATOM 6374 C CA . TRP B 1 387 ? 5.895 -0.084 13.164 1 96.81 387 TRP B CA 1
ATOM 6375 C C . TRP B 1 387 ? 6.289 1.169 12.391 1 96.81 387 TRP B C 1
ATOM 6377 O O . TRP B 1 387 ? 7.109 1.107 11.469 1 96.81 387 TRP B O 1
ATOM 6387 N N . ASN B 1 388 ? 5.66 2.326 12.719 1 97.69 388 ASN B N 1
ATOM 6388 C CA . ASN B 1 388 ? 5.875 3.604 12.047 1 97.69 388 ASN B CA 1
ATOM 6389 C C . ASN B 1 388 ? 6.617 4.59 12.938 1 97.69 388 ASN B C 1
ATOM 6391 O O . ASN B 1 388 ? 6.508 5.805 12.75 1 97.69 388 ASN B O 1
ATOM 6395 N N . MET B 1 389 ? 7.254 4.125 13.961 1 95.5 389 MET B N 1
ATOM 6396 C CA . MET B 1 389 ? 8.07 4.957 14.844 1 95.5 389 MET B CA 1
ATOM 6397 C C . MET B 1 389 ? 9.328 4.215 15.281 1 95.5 389 MET B C 1
ATOM 6399 O O . MET B 1 389 ? 9.461 3.016 15.039 1 95.5 389 MET B O 1
ATOM 6403 N N . GLU B 1 390 ? 10.25 4.922 15.867 1 92.25 390 GLU B N 1
ATOM 6404 C CA . GLU B 1 390 ? 11.477 4.312 16.359 1 92.25 390 GLU B CA 1
ATOM 6405 C C . GLU B 1 390 ? 11.188 3.26 17.422 1 92.25 390 GLU B C 1
ATOM 6407 O O . GLU B 1 390 ? 10.305 3.449 18.266 1 92.25 390 GLU B O 1
ATOM 6412 N N . ASP B 1 391 ? 11.969 2.17 17.312 1 86.06 391 ASP B N 1
ATOM 6413 C CA . ASP B 1 391 ? 11.836 1.092 18.297 1 86.06 391 ASP B CA 1
ATOM 6414 C C . ASP B 1 391 ? 12.164 1.581 19.703 1 86.06 391 ASP B C 1
ATOM 6416 O O . ASP B 1 391 ? 13.023 2.441 19.875 1 86.06 391 ASP B O 1
ATOM 6420 N N . GLU B 1 392 ? 11.367 1.069 20.625 1 69.75 392 GLU B N 1
ATOM 6421 C CA . GLU B 1 392 ? 11.688 1.35 22.016 1 69.75 392 GLU B CA 1
ATOM 6422 C C . GLU B 1 392 ? 12.992 0.667 22.422 1 69.75 392 GLU B C 1
ATOM 6424 O O . GLU B 1 392 ? 13.305 -0.428 21.953 1 69.75 392 GLU B O 1
ATOM 6429 N N . ILE B 1 393 ? 14.086 1.299 22.672 1 55.06 393 ILE B N 1
ATOM 6430 C CA . ILE B 1 393 ? 15.336 0.692 23.109 1 55.06 393 ILE B CA 1
ATOM 6431 C C . ILE B 1 393 ? 15.109 -0.031 24.438 1 55.06 393 ILE B C 1
ATOM 6433 O O . ILE B 1 393 ? 14.156 0.266 25.156 1 55.06 393 ILE B O 1
ATOM 6437 N N . ASP B 1 394 ? 15.797 -1.189 24.609 1 48.16 394 ASP B N 1
ATOM 6438 C CA . ASP B 1 394 ? 15.742 -2.131 25.719 1 48.16 394 ASP B CA 1
ATOM 6439 C C . ASP B 1 394 ? 15.445 -1.411 27.031 1 48.16 394 ASP B C 1
ATOM 6441 O O . ASP B 1 394 ? 14.789 -1.966 27.922 1 48.16 394 ASP B O 1
ATOM 6445 N N . ASP B 1 395 ? 16.359 -0.435 27.422 1 39.22 395 ASP B N 1
ATOM 6446 C CA . ASP B 1 395 ? 16.094 0.035 28.781 1 39.22 395 ASP B CA 1
ATOM 6447 C C . ASP B 1 395 ? 14.82 0.867 28.844 1 39.22 395 ASP B C 1
ATOM 6449 O O . ASP B 1 395 ? 14.57 1.563 29.828 1 39.22 395 ASP B O 1
ATOM 6453 N N . GLY B 1 396 ? 13.867 0.722 27.984 1 42.84 396 GLY B N 1
ATOM 6454 C CA . GLY B 1 396 ? 12.586 1.417 27.969 1 42.84 396 GLY B CA 1
ATOM 6455 C C . GLY B 1 396 ? 12.688 2.84 27.453 1 42.84 396 GLY B C 1
ATOM 6456 O O . GLY B 1 396 ? 11.672 3.537 27.344 1 42.84 396 GLY B O 1
ATOM 6457 N N . SER B 1 397 ? 13.922 3.43 27.438 1 41.03 397 SER B N 1
ATOM 6458 C CA . SER B 1 397 ? 14.117 4.855 27.172 1 41.03 397 SER B CA 1
ATOM 6459 C C . SER B 1 397 ? 14.289 5.133 25.688 1 41.03 397 SER B C 1
ATOM 6461 O O . SER B 1 397 ? 14.727 4.258 24.938 1 41.03 397 SER B O 1
ATOM 6463 N N . ILE B 1 398 ? 13.508 5.855 25.125 1 45.22 398 ILE B N 1
ATOM 6464 C CA . ILE B 1 398 ? 13.828 6.406 23.812 1 45.22 398 ILE B CA 1
ATOM 6465 C C . ILE B 1 398 ? 15.188 7.09 23.844 1 45.22 398 ILE B C 1
ATOM 6467 O O . ILE B 1 398 ? 15.5 7.816 24.797 1 45.22 398 ILE B O 1
ATOM 6471 N N . ASP B 1 399 ? 16.234 6.672 23.188 1 47.47 399 ASP B N 1
ATOM 6472 C CA . ASP B 1 399 ? 17.594 7.207 23.25 1 47.47 399 ASP B CA 1
ATOM 6473 C C . ASP B 1 399 ? 17.594 8.727 23.062 1 47.47 399 ASP B C 1
ATOM 6475 O O . ASP B 1 399 ? 17.172 9.227 22.016 1 47.47 399 ASP B O 1
ATOM 6479 N N . GLU B 1 400 ? 17.625 9.531 24.172 1 44.62 400 GLU B N 1
ATOM 6480 C CA . GLU B 1 400 ? 17.719 10.984 24.266 1 44.62 400 GLU B CA 1
ATOM 6481 C C . GLU B 1 400 ? 18.812 11.531 23.359 1 44.62 400 GLU B C 1
ATOM 6483 O O . GLU B 1 400 ? 18.922 12.75 23.172 1 44.62 400 GLU B O 1
ATOM 6488 N N . TYR B 1 401 ? 19.734 10.703 23.047 1 42.09 401 TYR B N 1
ATOM 6489 C CA . TYR B 1 401 ? 20.875 11.305 22.391 1 42.09 401 TYR B CA 1
ATOM 6490 C C . TYR B 1 401 ? 20.484 11.875 21.031 1 42.09 401 TYR B C 1
ATOM 6492 O O . TYR B 1 401 ? 21.109 12.812 20.531 1 42.09 401 TYR B O 1
ATOM 6500 N N . PHE B 1 402 ? 19.547 11.219 20.422 1 44.44 402 PHE B N 1
ATOM 6501 C CA . PHE B 1 402 ? 19.359 11.82 19.109 1 44.44 402 PHE B CA 1
ATOM 6502 C C . PHE B 1 402 ? 18.375 12.977 19.172 1 44.44 402 PHE B C 1
ATOM 6504 O O . PHE B 1 402 ? 17.844 13.422 18.156 1 44.44 402 PHE B O 1
ATOM 6511 N N . ASN B 1 403 ? 17.922 13.25 20.312 1 42.03 403 ASN B N 1
ATOM 6512 C CA . ASN B 1 403 ? 16.969 14.352 20.422 1 42.03 403 ASN B CA 1
ATOM 6513 C C . ASN B 1 403 ? 17.656 15.703 20.219 1 42.03 403 ASN B C 1
ATOM 6515 O O . ASN B 1 403 ? 17.016 16.75 20.328 1 42.03 403 ASN B O 1
ATOM 6519 N N . GLY B 1 404 ? 18.438 15.93 19.422 1 36.25 404 GLY B N 1
ATOM 6520 C CA . GLY B 1 404 ? 18.938 17.25 19.062 1 36.25 404 GLY B CA 1
ATOM 6521 C C . GLY B 1 404 ? 19.109 18.172 20.25 1 36.25 404 GLY B C 1
ATOM 6522 O O . GLY B 1 404 ? 19.234 19.391 20.078 1 36.25 404 GLY B O 1
ATOM 6523 N N . ASN B 1 405 ? 19.312 17.781 21.484 1 30.8 405 ASN B N 1
ATOM 6524 C CA . ASN B 1 405 ? 19.625 18.938 22.328 1 30.8 405 ASN B CA 1
ATOM 6525 C C . ASN B 1 405 ? 20.891 19.641 21.844 1 30.8 405 ASN B C 1
ATOM 6527 O O . ASN B 1 405 ? 21.844 18.984 21.422 1 30.8 405 ASN B O 1
#

Foldseek 3Di:
DDVVQVVVVCVPANDFEKEFELVVLLVLLVLLCVLLVPQAFAEAACQFPVLCVLVVLVRGQAYEDADVVSVVSCVVSVRFQQRYEDHYLDDDLVNLLVVCVPCNASHEYEDADVVSVCSNLVNCVVVVTAHEYAFEDDPPDSTGDHLVVVLVCLLCVVVRVSYHYAYYEYDDDAQDVDLVVLLVVLQVVLVSQVVSCVVRVDHHAEYEYESRHHDDFFPPDDGCRSVSSNVVSVSSVVRPRPHHYYYYDYLSSFQFRMKTKWFFADWDADPNAIETETAAWQLQFDDDPDWQADTHGDKDKPPADPDADKDWYFYAYDAPDPRGTNHGTDIGGPDDGGIMMMGGRRRTNRRPVGNCPHVQAWRIWYWYAYPVPGIDTSDHIGGRVCVVDDHQPPVSHDPCVVVPD/DDVVQVVVVCVPANDFEKEFELVVLLVLLVLLCVLLVPQAFAEAACQFPVLCVLVVLVRGQAYEDADVVSVVSCVVSVRFQQRYEYHYLDDDLVNLLVVCVPCNASHEYEDADVVSVCSNLVNCVVVVTAHEYAFEDDPPDSTGDHLVVVLVCLLCVVVRVSYHYAYYEYDDDAQDVDLVVLLVVLQVVLVSQVVSCVVRVDHHAEYEYESRHHDDFFPPDDGCRSVSSNVVSVSSVVRPRPHHYYYYDYLSSFQFRMKTKWFFADWDADPNAIETETAAWQLQFDDDPDWQADTHGDKDKPPADPDADWDWYFYAYDAPDPRGTNHGTDIGGPDDGGIMMMGGRRRTNRRPVGNCPHVQAWRIWYWYAYPVPGIDTSDHIGGRVCVVDDHQPVVSDDPCVVVPD

Radius of gyration: 28.09 Å; Cα contacts (8 Å, |Δi|>4): 1785; chains: 2; bounding box: 73×78×63 Å

Sequence (810 aa):
MEMEYLEYGIVRYGTPLYVFNMDEMRDTVLLIRNELAGKAGLCFAMKANPFLTRQMAALIDRIEVCSMGEFEICRKLEIEPEKILISGVLKEKEDIYSILRYYRGACTYTIESLNQFHAFAEWCDANNEVIHVYLRLSSGNQFGMDAEIIQNIVSMREMCPFLKIQGIHYFSGTQKKSMEKIKKELAYLDNFLRELEKTSGFQIEELEYGPGIPVSYFDGQQDMMEENIHMIAEQIPAMQWKGSVMLEMGRALSARCGYYLTSVKDIKLNNDRNYCIVDGGIHQIHYDGQIRGMYCPKLQVSPEHEFGIEKTYTVCGSLCTVNDILVQNVAIKNLRVGNVLIFERVGAYAITEGMAMFLSHELPQAAFYSKEMGWKLARKKLETYKWNMEDEIDDGSIDEYFNGNMEMEYLEYGIVRYGTPLYVFNMDEMRDTVLLIRNELAGKAGLCFAMKANPFLTRQMAALIDRIEVCSMGEFEICRKLEIEPEKILISGVLKEKEDIYSILRYYRGACTYTIESLNQFHAFAEWCDANNEVIHVYLRLSSGNQFGMDAEIIQNIVSMREMCPFLKIQGIHYFSGTQKKSMEKIKKELAYLDNFLRELEKTSGFQIEELEYGPGIPVSYFDGQQDMMEENIHMIAEQIPAMQWKGSVMLEMGRALSARCGYYLTSVKDIKLNNDRNYCIVDGGIHQIHYDGQIRGMYCPKLQVSPEHEFGIEKTYTVCGSLCTVNDILVQNVAIKNLRVGNVLIFERVGAYAITEGMAMFLSHELPQAAFYSKEMGWKLARKKLETYKWNMEDEIDDGSIDEYFNGN

Secondary structure (DSSP, 8-state):
--HHHHHHHHHHH-SSEEEEEHHHHHHHHHHHHHHHTTSSEEEEEGGG-GGGHHHHHTTSSEEEE-SHHHHHHHHHTT--GGGEEE--S---HHHHHHHHHHHGGGSEEEE-SHHHHHHHHHHHHHHT--EEEEEEBPSSSSSSB-HHHHHHHHHTGGG-TTEEEEEEEEE--S----HHHHHHHHHHHHHHHHHHHHHHS----EEEEE-------BTT----HHHHHHHHHHHTTT-SS-SEEEEEESHHHHGGGEEEEEEEEEEEEETTEEEEEES--TTT---TT--TT-S-B-EEEES---SS-EEEEEEE-SSSSTT-EEEEEEEEES--TT-EEEEES--SSHHHHS-TTGGGPPBPEEEEEETTTEEEEEE--B--GGGGSPPPPTTSS--GGGS--/--HHHHHHHHHHH-SSEEEEEHHHHHHHHHHHHHHHTTSSEEEEEGGG-GGGHHHHHTTSSEEEE-SHHHHHHHHHTT--GGGEEE--S---HHHHHHHHHHHGGGSEEEE-SHHHHHHHHHHHHHHT--EEEEEEBPSSSSSSB-HHHHHHHHHTGGG-TTEEEEEEEEE--S----HHHHHHHHHHHHHHHHHHHHHHS----EEEEE-------BTT----HHHHHHHHHHHTTT-SS-SEEEEEESHHHHGGGEEEEEEEEEEEEETTEEEEEES--TTT---TT--TT-S-B-EEEES---SS-EEEEEEE-SSSSTT-EEEEEEEEES--TT-EEEEES--SSHHHHS-TTGGGPPBPEEEEEETTTEEEEEE--B--GGGGS----TTS---GGGS--

InterPro domains:
  IPR009006 Alanine racemase/group IV decarboxylase, C-terminal [G3DSA:2.40.37.10] (12-380)
  IPR009006 Alanine racemase/group IV decarboxylase, C-terminal [SSF50621] (244-367)
  IPR022644 Orn/DAP/Arg decarboxylase 2, N-terminal [PF02784] (29-255)
  IPR029066 PLP-binding barrel [G3DSA:3.20.20.10] (22-250)
  IPR029066 PLP-binding barrel [SSF51419] (14-257)